Protein AF-0000000070208096 (afdb_homodimer)

InterPro domains:
  IPR010520 Esterase FrsA-like [PF06500] (90-366)
  IPR029058 Alpha/Beta hydrolase fold [G3DSA:3.40.50.1820] (9-400)
  IPR029058 Alpha/Beta hydrolase fold [SSF53474] (31-400)
  IPR050261 FrsA esterase [PTHR22946] (23-384)

Radius of gyration: 30.82 Å; Cα contacts (8 Å, |Δi|>4): 1874; chains: 2; bounding box: 55×103×67 Å

Structure (mmCIF, N/CA/C/O backbone):
data_AF-0000000070208096-model_v1
#
loop_
_entity.id
_entity.type
_entity.pdbx_description
1 polymer Alpha/beta-hydrolase
#
loop_
_atom_site.group_PDB
_atom_site.id
_atom_site.type_symbol
_atom_site.label_atom_id
_atom_site.label_alt_id
_atom_site.label_comp_id
_atom_site.label_asym_id
_atom_site.label_entity_id
_atom_site.label_seq_id
_atom_site.pdbx_PDB_ins_code
_atom_site.Cartn_x
_atom_site.Cartn_y
_atom_site.Cartn_z
_atom_site.occupancy
_atom_site.B_iso_or_equiv
_atom_site.auth_seq_id
_atom_site.auth_comp_id
_atom_site.auth_asym_id
_atom_site.auth_atom_id
_atom_site.pdbx_PDB_model_num
ATOM 1 N N . MET A 1 1 ? 18.281 -2.045 -2.57 1 74.81 1 MET A N 1
ATOM 2 C CA . MET A 1 1 ? 17.312 -2.748 -1.733 1 74.81 1 MET A CA 1
ATOM 3 C C . MET A 1 1 ? 16.609 -1.785 -0.78 1 74.81 1 MET A C 1
ATOM 5 O O . MET A 1 1 ? 17.031 -0.631 -0.645 1 74.81 1 MET A O 1
ATOM 9 N N . ALA A 1 2 ? 15.461 -2.443 -0.319 1 70.62 2 ALA A N 1
ATOM 10 C CA . ALA A 1 2 ? 14.539 -1.533 0.357 1 70.62 2 ALA A CA 1
ATOM 11 C C . ALA A 1 2 ? 14.961 -1.298 1.804 1 70.62 2 ALA A C 1
ATOM 13 O O . ALA A 1 2 ? 14.562 -0.309 2.422 1 70.62 2 ALA A O 1
ATOM 14 N N . ALA A 1 3 ? 15.742 -2.26 2.307 1 79.56 3 ALA A N 1
ATOM 15 C CA . ALA A 1 3 ? 16.188 -2.025 3.676 1 79.56 3 ALA A CA 1
ATOM 16 C C . ALA A 1 3 ? 17.344 -1.021 3.713 1 79.56 3 ALA A C 1
ATOM 18 O O . ALA A 1 3 ? 18.047 -0.843 2.719 1 79.56 3 ALA A O 1
ATOM 19 N N . PRO A 1 4 ? 17.516 -0.339 4.781 1 80 4 PRO A N 1
ATOM 20 C CA . PRO A 1 4 ? 18.641 0.599 4.887 1 80 4 PRO A CA 1
ATOM 21 C C . PRO A 1 4 ? 19.984 -0.068 4.648 1 80 4 PRO A C 1
ATOM 23 O O . PRO A 1 4 ? 20.156 -1.246 4.965 1 80 4 PRO A O 1
ATOM 26 N N . GLY A 1 5 ? 20.969 0.724 4.031 1 79.06 5 GLY A N 1
ATOM 27 C CA . GLY A 1 5 ? 22.328 0.246 3.816 1 79.06 5 GLY A CA 1
ATOM 28 C C . GLY A 1 5 ? 22.469 -0.598 2.564 1 79.06 5 GLY A C 1
ATOM 29 O O . GLY A 1 5 ? 23.484 -1.262 2.369 1 79.06 5 GLY A O 1
ATOM 30 N N . GLY A 1 6 ? 21.391 -0.675 1.8 1 83.19 6 GLY A N 1
ATOM 31 C CA . GLY A 1 6 ? 21.453 -1.419 0.552 1 83.19 6 GLY A CA 1
ATOM 32 C C . GLY A 1 6 ? 21.344 -2.92 0.746 1 83.19 6 GLY A C 1
ATOM 33 O O . GLY A 1 6 ? 21.922 -3.693 -0.025 1 83.19 6 GLY A O 1
ATOM 34 N N . ASN A 1 7 ? 20.734 -3.377 1.805 1 90.19 7 ASN A N 1
ATOM 35 C CA . ASN A 1 7 ? 20.547 -4.789 2.109 1 90.19 7 ASN A CA 1
ATOM 36 C C . ASN A 1 7 ? 19.125 -5.242 1.81 1 90.19 7 ASN A C 1
ATOM 38 O O . ASN A 1 7 ? 18.203 -4.426 1.81 1 90.19 7 ASN A O 1
ATOM 42 N N . PHE A 1 8 ? 19.062 -6.57 1.481 1 94.12 8 PHE A N 1
ATOM 43 C CA . PHE A 1 8 ? 17.719 -7.168 1.456 1 94.12 8 PHE A CA 1
ATOM 44 C C . PHE A 1 8 ? 17.109 -7.184 2.852 1 94.12 8 PHE A C 1
ATOM 46 O O . PHE A 1 8 ? 17.828 -7.207 3.852 1 94.12 8 PHE A O 1
ATOM 53 N N . PHE A 1 9 ? 15.836 -7.16 2.914 1 93.25 9 PHE A N 1
ATOM 54 C CA . PHE A 1 9 ? 15.133 -7.215 4.191 1 93.25 9 PHE A CA 1
ATOM 55 C C . PHE A 1 9 ? 15.516 -8.461 4.973 1 93.25 9 PHE A C 1
ATOM 57 O O . PHE A 1 9 ? 15.625 -8.43 6.199 1 93.25 9 PHE A O 1
ATOM 64 N N . ILE A 1 10 ? 15.773 -9.57 4.246 1 94.56 10 ILE A N 1
ATOM 65 C CA . ILE A 1 10 ? 16.141 -10.805 4.93 1 94.56 10 ILE A CA 1
ATOM 66 C C . ILE A 1 10 ? 17.594 -11.141 4.637 1 94.56 10 ILE A C 1
ATOM 68 O O . ILE A 1 10 ? 17.953 -12.305 4.441 1 94.56 10 ILE A O 1
ATOM 72 N N . GLN A 1 11 ? 18.422 -10.188 4.578 1 93.94 11 GLN A N 1
ATOM 73 C CA . GLN A 1 11 ? 19.828 -10.312 4.203 1 93.94 11 GLN A CA 1
ATOM 74 C C . GLN A 1 11 ? 20.531 -11.391 5.027 1 93.94 11 GLN A C 1
ATOM 76 O O . GLN A 1 11 ? 21.281 -12.211 4.488 1 93.94 11 GLN A O 1
ATOM 81 N N . GLU A 1 12 ? 20.25 -11.484 6.273 1 91.56 12 GLU A N 1
ATOM 82 C CA . GLU A 1 12 ? 20.969 -12.375 7.18 1 91.56 12 GLU A CA 1
ATOM 83 C C . GLU A 1 12 ? 20.562 -13.828 6.945 1 91.56 12 GLU A C 1
ATOM 85 O O . GLU A 1 12 ? 21.297 -14.75 7.336 1 91.56 12 GLU A O 1
ATOM 90 N N . LYS A 1 13 ? 19.484 -14.023 6.328 1 94.06 13 LYS A N 1
ATOM 91 C CA . LYS A 1 13 ? 18.984 -15.375 6.121 1 94.06 13 LYS A CA 1
ATOM 92 C C . LYS A 1 13 ? 19.531 -15.969 4.828 1 94.06 13 LYS A C 1
ATOM 94 O O . LYS A 1 13 ? 19.438 -17.188 4.605 1 94.06 13 LYS A O 1
ATOM 99 N N . LEU A 1 14 ? 20.125 -15.148 4.008 1 94.94 14 LEU A N 1
ATOM 100 C CA . LEU A 1 14 ? 20.516 -15.57 2.67 1 94.94 14 LEU A CA 1
ATOM 101 C C . LEU A 1 14 ? 21.625 -16.625 2.732 1 94.94 14 LEU A C 1
ATOM 103 O O . LEU A 1 14 ? 21.75 -17.438 1.814 1 94.94 14 LEU A O 1
ATOM 107 N N . LYS A 1 15 ? 22.281 -16.797 3.844 1 93.75 15 LYS A N 1
ATOM 108 C CA . LYS A 1 15 ? 23.469 -17.641 3.871 1 93.75 15 LYS A CA 1
ATOM 109 C C . LYS A 1 15 ? 23.188 -18.969 4.582 1 93.75 15 LYS A C 1
ATOM 111 O O . LYS A 1 15 ? 24.062 -19.828 4.688 1 93.75 15 LYS A O 1
ATOM 116 N N . THR A 1 16 ? 22.016 -19.156 5.031 1 94.94 16 THR A N 1
ATOM 117 C CA . THR A 1 16 ? 21.703 -20.375 5.777 1 94.94 16 THR A CA 1
ATOM 118 C C . THR A 1 16 ? 20.922 -21.359 4.902 1 94.94 16 THR A C 1
ATOM 120 O O . THR A 1 16 ? 19.734 -21.156 4.637 1 94.94 16 THR A O 1
ATOM 123 N N . PRO A 1 17 ? 21.547 -22.453 4.602 1 96.06 17 PRO A N 1
ATOM 124 C CA . PRO A 1 17 ? 20.844 -23.422 3.76 1 96.06 17 PRO A CA 1
ATOM 125 C C . PRO A 1 17 ? 19.703 -24.125 4.496 1 96.06 17 PRO A C 1
ATOM 127 O O . PRO A 1 17 ? 19.828 -24.438 5.68 1 96.06 17 PRO A O 1
ATOM 130 N N . ALA A 1 18 ? 18.641 -24.359 3.795 1 97.56 18 ALA A N 1
ATOM 131 C CA . ALA A 1 18 ? 17.531 -25.125 4.363 1 97.56 18 ALA A CA 1
ATOM 132 C C . ALA A 1 18 ? 17.844 -26.625 4.391 1 97.56 18 ALA A C 1
ATOM 134 O O . ALA A 1 18 ? 18.516 -27.141 3.498 1 97.56 18 ALA A O 1
ATOM 135 N N . LYS A 1 19 ? 17.266 -27.281 5.32 1 97 19 LYS A N 1
ATOM 136 C CA . LYS A 1 19 ? 17.562 -28.688 5.582 1 97 19 LYS A CA 1
ATOM 137 C C . LYS A 1 19 ? 17.094 -29.562 4.426 1 97 19 LYS A C 1
ATOM 139 O O . LYS A 1 19 ? 17.719 -30.578 4.121 1 97 19 LYS A O 1
ATOM 144 N N . HIS A 1 20 ? 16.062 -29.188 3.758 1 97.88 20 HIS A N 1
ATOM 145 C CA . HIS A 1 20 ? 15.469 -30.031 2.738 1 97.88 20 HIS A CA 1
ATOM 146 C C . HIS A 1 20 ? 16.375 -30.156 1.518 1 97.88 20 HIS A C 1
ATOM 148 O O . HIS A 1 20 ? 16.141 -30.984 0.637 1 97.88 20 HIS A O 1
ATOM 154 N N . HIS A 1 21 ? 17.484 -29.422 1.514 1 97.56 21 HIS A N 1
ATOM 155 C CA . HIS A 1 21 ? 18.391 -29.516 0.384 1 97.56 21 HIS A CA 1
ATOM 156 C C . HIS A 1 21 ? 19.422 -30.609 0.598 1 97.56 21 HIS A C 1
ATOM 158 O O . HIS A 1 21 ? 20.188 -30.938 -0.314 1 97.56 21 HIS A O 1
ATOM 164 N N . GLU A 1 22 ? 19.438 -31.25 1.722 1 97.44 22 GLU A N 1
ATOM 165 C CA . GLU A 1 22 ? 20.406 -32.281 2.047 1 97.44 22 GLU A CA 1
ATOM 166 C C . GLU A 1 22 ? 20.156 -33.562 1.262 1 97.44 22 GLU A C 1
ATOM 168 O O . GLU A 1 22 ? 21.094 -34.25 0.851 1 97.44 22 GLU A O 1
ATOM 173 N N . SER A 1 23 ? 18.891 -33.938 1.126 1 97.69 23 SER A N 1
ATOM 174 C CA . SER A 1 23 ? 18.469 -35.125 0.404 1 97.69 23 SER A CA 1
ATOM 175 C C . SER A 1 23 ? 16.969 -35.125 0.113 1 97.69 23 SER A C 1
ATOM 177 O O . SER A 1 23 ? 16.234 -34.312 0.693 1 97.69 23 SER A O 1
ATOM 179 N N . TYR A 1 24 ? 16.609 -36.031 -0.771 1 98.19 24 TYR A N 1
ATOM 180 C CA . TYR A 1 24 ? 15.172 -36.188 -0.999 1 98.19 24 TYR A CA 1
ATOM 181 C C . TYR A 1 24 ? 14.461 -36.594 0.279 1 98.19 24 TYR A C 1
ATOM 183 O O . TYR A 1 24 ? 13.344 -36.156 0.546 1 98.19 24 TYR A O 1
ATOM 191 N N . GLU A 1 25 ? 15.109 -37.5 1.004 1 98.12 25 GLU A N 1
ATOM 192 C CA . GLU A 1 25 ? 14.523 -37.938 2.275 1 98.12 25 GLU A CA 1
ATOM 193 C C . GLU A 1 25 ? 14.242 -36.719 3.176 1 98.12 25 GLU A C 1
ATOM 195 O O . GLU A 1 25 ? 13.164 -36.625 3.762 1 98.12 25 GLU A O 1
ATOM 200 N N . GLN A 1 26 ? 15.156 -35.844 3.295 1 98.19 26 GLN A N 1
ATOM 201 C CA . GLN A 1 26 ? 14.977 -34.656 4.102 1 98.19 26 GLN A CA 1
ATOM 202 C C . GLN A 1 26 ? 13.922 -33.719 3.488 1 98.19 26 GLN A C 1
ATOM 204 O O . GLN A 1 26 ? 13.148 -33.094 4.211 1 98.19 26 GLN A O 1
ATOM 209 N N . LEU A 1 27 ? 13.898 -33.625 2.143 1 98.31 27 LEU A N 1
ATOM 210 C CA . LEU A 1 27 ? 12.867 -32.844 1.472 1 98.31 27 LEU A CA 1
ATOM 211 C C . LEU A 1 27 ? 11.477 -33.344 1.857 1 98.31 27 LEU A C 1
ATOM 213 O O . LEU A 1 27 ? 10.617 -32.562 2.266 1 98.31 27 LEU A O 1
ATOM 217 N N . TRP A 1 28 ? 11.273 -34.656 1.758 1 98.31 28 TRP A N 1
ATOM 218 C CA . TRP A 1 28 ? 9.977 -35.219 2.1 1 98.31 28 TRP A CA 1
ATOM 219 C C . TRP A 1 28 ? 9.633 -34.969 3.566 1 98.31 28 TRP A C 1
ATOM 221 O O . TRP A 1 28 ? 8.562 -34.469 3.885 1 98.31 28 TRP A O 1
ATOM 231 N N . GLU A 1 29 ? 10.57 -35.188 4.477 1 98 29 GLU A N 1
ATOM 232 C CA . GLU A 1 29 ? 10.312 -35.219 5.914 1 98 29 GLU A CA 1
ATOM 233 C C . GLU A 1 29 ? 10.125 -33.781 6.449 1 98 29 GLU A C 1
ATOM 235 O O . GLU A 1 29 ? 9.305 -33.562 7.348 1 98 29 GLU A O 1
ATOM 240 N N . THR A 1 30 ? 10.797 -32.875 5.887 1 97.88 30 THR A N 1
ATOM 241 C CA . THR A 1 30 ? 10.836 -31.562 6.539 1 97.88 30 THR A CA 1
ATOM 242 C C . THR A 1 30 ? 9.969 -30.562 5.785 1 97.88 30 THR A C 1
ATOM 244 O O . THR A 1 30 ? 9.617 -29.516 6.324 1 97.88 30 THR A O 1
ATOM 247 N N . LYS A 1 31 ? 9.523 -30.875 4.582 1 97.81 31 LYS A N 1
ATOM 248 C CA . LYS A 1 31 ? 8.836 -29.844 3.797 1 97.81 31 LYS A CA 1
ATOM 249 C C . LYS A 1 31 ? 7.582 -30.406 3.139 1 97.81 31 LYS A C 1
ATOM 251 O O . LYS A 1 31 ? 6.547 -29.734 3.098 1 97.81 31 LYS A O 1
ATOM 256 N N . TRP A 1 32 ? 7.637 -31.656 2.592 1 98.19 32 TRP A N 1
ATOM 257 C CA . TRP A 1 32 ? 6.598 -32.094 1.669 1 98.19 32 TRP A CA 1
ATOM 258 C C . TRP A 1 32 ? 5.602 -33.031 2.369 1 98.19 32 TRP A C 1
ATOM 260 O O . TRP A 1 32 ? 4.434 -33.094 1.987 1 98.19 32 TRP A O 1
ATOM 270 N N . LYS A 1 33 ? 5.969 -33.688 3.43 1 98 33 LYS A N 1
ATOM 271 C CA . LYS A 1 33 ? 5.109 -34.688 4.066 1 98 33 LYS A CA 1
ATOM 272 C C . LYS A 1 33 ? 3.836 -34.062 4.609 1 98 33 LYS A C 1
ATOM 274 O O . LYS A 1 33 ? 2.73 -34.531 4.348 1 98 33 LYS A O 1
ATOM 279 N N . LYS A 1 34 ? 3.955 -33.031 5.344 1 97.25 34 LYS A N 1
ATOM 280 C CA . LYS A 1 34 ? 2.801 -32.406 5.977 1 97.25 34 LYS A CA 1
ATOM 281 C C . LYS A 1 34 ? 1.829 -31.859 4.93 1 97.25 34 LYS A C 1
ATOM 283 O O . LYS A 1 34 ? 0.627 -32.125 5 1 97.25 34 LYS A O 1
ATOM 288 N N . PRO A 1 35 ? 2.326 -31.094 3.926 1 97.31 35 PRO A N 1
ATOM 289 C CA . PRO A 1 35 ? 1.4 -30.656 2.877 1 97.31 35 PRO A CA 1
ATOM 290 C C . PRO A 1 35 ? 0.734 -31.812 2.154 1 97.31 35 PRO A C 1
ATOM 292 O O . PRO A 1 35 ? -0.435 -31.734 1.771 1 97.31 35 PRO A O 1
ATOM 295 N N . ALA A 1 36 ? 1.427 -32.875 1.927 1 98.06 36 ALA A N 1
ATOM 296 C CA . ALA A 1 36 ? 0.844 -34.031 1.286 1 98.06 36 ALA A CA 1
ATOM 297 C C . ALA A 1 36 ? -0.267 -34.625 2.145 1 98.06 36 ALA A C 1
ATOM 299 O O . ALA A 1 36 ? -1.317 -35.031 1.629 1 98.06 36 ALA A O 1
ATOM 300 N N . GLU A 1 37 ? -0.007 -34.688 3.459 1 97.5 37 GLU A N 1
ATOM 301 C CA . GLU A 1 37 ? -1.009 -35.188 4.395 1 97.5 37 GLU A CA 1
ATOM 302 C C . GLU A 1 37 ? -2.232 -34.281 4.434 1 97.5 37 GLU A C 1
ATOM 304 O O . GLU A 1 37 ? -3.359 -34.75 4.59 1 97.5 37 GLU A O 1
ATOM 309 N N . MET A 1 38 ? -2.051 -33.031 4.203 1 96.25 38 MET A N 1
ATOM 310 C CA . MET A 1 38 ? -3.119 -32.031 4.293 1 96.25 38 MET A CA 1
ATOM 311 C C . MET A 1 38 ? -3.857 -31.906 2.965 1 96.25 38 MET A C 1
ATOM 313 O O . MET A 1 38 ? -4.945 -31.328 2.908 1 96.25 38 MET A O 1
ATOM 317 N N . GLY A 1 39 ? -3.248 -32.406 1.905 1 96.25 39 GLY A N 1
ATOM 318 C CA . GLY A 1 39 ? -3.846 -32.25 0.586 1 96.25 39 GLY A CA 1
ATOM 319 C C . GLY A 1 39 ? -3.795 -30.844 0.061 1 96.25 39 GLY A C 1
ATOM 320 O O . GLY A 1 39 ? -4.758 -30.359 -0.545 1 96.25 39 GLY A O 1
ATOM 321 N N . VAL A 1 40 ? -2.744 -30.125 0.379 1 95.69 40 VAL A N 1
ATOM 322 C CA . VAL A 1 40 ? -2.584 -28.734 -0.071 1 95.69 40 VAL A CA 1
ATOM 323 C C . VAL A 1 40 ? -1.344 -28.625 -0.955 1 95.69 40 VAL A C 1
ATOM 325 O O . VAL A 1 40 ? -0.681 -29.625 -1.238 1 95.69 40 VAL A O 1
ATOM 328 N N . TYR A 1 41 ? -1.037 -27.484 -1.508 1 93.81 41 TYR A N 1
ATOM 329 C CA . TYR A 1 41 ? 0.04 -27.266 -2.465 1 93.81 41 TYR A CA 1
ATOM 330 C C . TYR A 1 41 ? 1.371 -27.766 -1.916 1 93.81 41 TYR A C 1
ATOM 332 O O . TYR A 1 41 ? 1.716 -27.484 -0.764 1 93.81 41 TYR A O 1
ATOM 340 N N . PRO A 1 42 ? 2.055 -28.453 -2.723 1 96 42 PRO A N 1
ATOM 341 C CA . PRO A 1 42 ? 1.829 -28.781 -4.133 1 96 42 PRO A CA 1
ATOM 342 C C . PRO A 1 42 ? 1.165 -30.141 -4.328 1 96 42 PRO A C 1
ATOM 344 O O . PRO A 1 42 ? 1.229 -30.719 -5.422 1 96 42 PRO A O 1
ATOM 347 N N . PHE A 1 43 ? 0.472 -30.641 -3.311 1 97 43 PHE A N 1
ATOM 348 C CA . PHE A 1 43 ? -0.057 -32 -3.346 1 97 43 PHE A CA 1
ATOM 349 C C . PHE A 1 43 ? -1.577 -31.984 -3.453 1 97 43 PHE A C 1
ATOM 351 O O . PHE A 1 43 ? -2.242 -32.938 -3.064 1 97 43 PHE A O 1
ATOM 358 N N . MET A 1 44 ? -2.127 -30.922 -3.922 1 92.5 44 MET A N 1
ATOM 359 C CA . MET A 1 44 ? -3.572 -30.891 -4.125 1 92.5 44 MET A CA 1
ATOM 360 C C . MET A 1 44 ? -4.023 -32.062 -4.992 1 92.5 44 MET A C 1
ATOM 362 O O . MET A 1 44 ? -3.293 -32.5 -5.891 1 92.5 44 MET A O 1
ATOM 366 N N . PHE A 1 45 ? -5.281 -32.594 -4.691 1 95.56 45 PHE A N 1
ATOM 367 C CA . PHE A 1 45 ? -5.941 -33.688 -5.387 1 95.56 45 PHE A CA 1
ATOM 368 C C . PHE A 1 45 ? -5.262 -35 -5.07 1 95.56 45 PHE A C 1
ATOM 370 O O . PHE A 1 45 ? -5.668 -36.062 -5.578 1 95.56 45 PHE A O 1
ATOM 377 N N . GLY A 1 46 ? -4.168 -34.969 -4.32 1 95.62 46 GLY 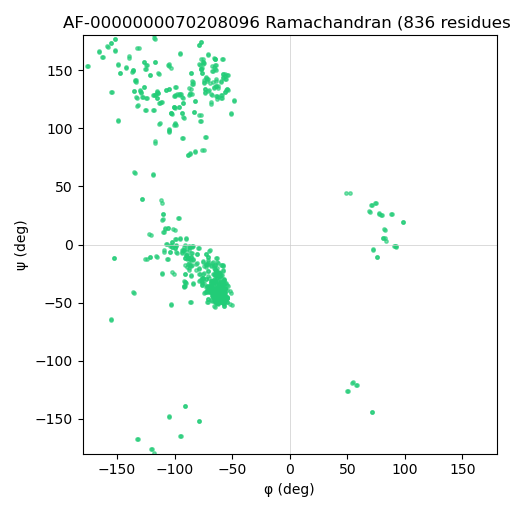A N 1
ATOM 378 C CA . GLY A 1 46 ? -3.516 -36.188 -3.869 1 95.62 46 GLY A CA 1
ATOM 379 C C . GLY A 1 46 ? -3.484 -36.344 -2.357 1 95.62 46 GLY A C 1
ATOM 380 O O . GLY A 1 46 ? -4.094 -35.531 -1.645 1 95.62 46 GLY A O 1
ATOM 381 N N . THR A 1 47 ? -2.918 -37.406 -1.921 1 96.44 47 THR A N 1
ATOM 382 C CA . THR A 1 47 ? -2.709 -37.688 -0.505 1 96.44 47 THR A CA 1
ATOM 383 C C . THR A 1 47 ? -1.336 -38.312 -0.275 1 96.44 47 THR A C 1
ATOM 385 O O . THR A 1 47 ? -0.713 -38.812 -1.211 1 96.44 47 THR A O 1
ATOM 388 N N . ALA A 1 48 ? -0.883 -38.281 0.954 1 97.19 48 ALA A N 1
ATOM 389 C CA . ALA A 1 48 ? 0.458 -38.75 1.285 1 97.19 48 ALA A CA 1
ATOM 390 C C . ALA A 1 48 ? 0.643 -40.219 0.873 1 97.19 48 ALA A C 1
ATOM 392 O O . ALA A 1 48 ? 1.726 -40.594 0.436 1 97.19 48 ALA A O 1
ATOM 393 N N . SER A 1 49 ? -0.375 -41 1.009 1 97.38 49 SER A N 1
ATOM 394 C CA . SER A 1 49 ? -0.279 -42.406 0.707 1 97.38 49 SER A CA 1
ATOM 395 C C . SER A 1 49 ? 0.034 -42.656 -0.768 1 97.38 49 SER A C 1
ATOM 397 O O . SER A 1 49 ? 0.653 -43.656 -1.126 1 97.38 49 SER A O 1
ATOM 399 N N . ASP A 1 50 ? -0.392 -41.75 -1.654 1 98.38 50 ASP A N 1
ATOM 400 C CA . ASP A 1 50 ? -0.111 -41.844 -3.082 1 98.38 50 ASP A CA 1
ATOM 401 C C . ASP A 1 50 ? 1.389 -41.75 -3.357 1 98.38 50 ASP A C 1
ATOM 403 O O . ASP A 1 50 ? 1.86 -42.156 -4.418 1 98.38 50 ASP A O 1
ATOM 407 N N . PHE A 1 51 ? 2.148 -41.219 -2.432 1 98.56 51 PHE A N 1
ATOM 408 C CA . PHE A 1 51 ? 3.555 -40.938 -2.684 1 98.56 51 PHE A CA 1
ATOM 409 C C . PHE A 1 51 ? 4.453 -41.906 -1.906 1 98.56 51 PHE A C 1
ATOM 411 O O . PHE A 1 51 ? 5.672 -41.906 -2.092 1 98.56 51 PHE A O 1
ATOM 418 N N . GLU A 1 52 ? 3.916 -42.75 -1.046 1 97.75 52 GLU A N 1
ATOM 419 C CA . GLU A 1 52 ? 4.68 -43.625 -0.16 1 97.75 52 GLU A CA 1
ATOM 420 C C . GLU A 1 52 ? 5.633 -44.5 -0.952 1 97.75 52 GLU A C 1
ATOM 422 O O . GLU A 1 52 ? 6.812 -44.625 -0.611 1 97.75 52 GLU A O 1
ATOM 427 N N . PRO A 1 53 ? 5.117 -45.156 -2.018 1 98.19 53 PRO A N 1
ATOM 428 C CA . PRO A 1 53 ? 6.051 -46.031 -2.766 1 98.19 53 PRO A CA 1
ATOM 429 C C . PRO A 1 53 ? 7.18 -45.219 -3.416 1 98.19 53 PRO A C 1
ATOM 431 O O . PRO A 1 53 ? 8.289 -45.719 -3.568 1 98.19 53 PRO A O 1
ATOM 434 N N . ILE A 1 54 ? 6.895 -44.062 -3.818 1 98.69 54 ILE A N 1
ATOM 435 C CA . ILE A 1 54 ? 7.871 -43.188 -4.457 1 98.69 54 ILE A CA 1
ATOM 436 C C . ILE A 1 54 ? 8.93 -42.75 -3.441 1 98.69 54 ILE A C 1
ATOM 438 O O . ILE A 1 54 ? 10.133 -42.844 -3.719 1 98.69 54 ILE A O 1
ATOM 442 N N . VAL A 1 55 ? 8.445 -42.312 -2.277 1 98.44 55 VAL A N 1
ATOM 443 C CA . VAL A 1 55 ? 9.344 -41.875 -1.214 1 98.44 55 VAL A CA 1
ATOM 444 C C . VAL A 1 55 ? 10.266 -43.031 -0.815 1 98.44 55 VAL A C 1
ATOM 446 O O . VAL A 1 55 ? 11.469 -42.812 -0.625 1 98.44 55 VAL A O 1
ATOM 449 N N . THR A 1 56 ? 9.734 -44.219 -0.706 1 98.25 56 THR A N 1
ATOM 450 C CA . THR A 1 56 ? 10.516 -45.406 -0.37 1 98.25 56 THR A CA 1
ATOM 451 C C . THR A 1 56 ? 11.609 -45.625 -1.402 1 98.25 56 THR A C 1
ATOM 453 O O . THR A 1 56 ? 12.766 -45.875 -1.045 1 98.25 56 THR A O 1
ATOM 456 N N . GLU A 1 57 ? 11.227 -45.562 -2.635 1 98.38 57 GLU A N 1
ATOM 457 C CA . GLU A 1 57 ? 12.195 -45.781 -3.707 1 98.38 57 GLU A CA 1
ATOM 458 C C . GLU A 1 57 ? 13.25 -44.688 -3.723 1 98.38 57 GLU A C 1
ATOM 460 O O . GLU A 1 57 ? 14.445 -44.969 -3.879 1 98.38 57 GLU A O 1
ATOM 465 N N . MET A 1 58 ? 12.891 -43.406 -3.57 1 98.44 58 MET A N 1
ATOM 466 C CA . MET A 1 58 ? 13.812 -42.281 -3.555 1 98.44 58 MET A CA 1
ATOM 467 C C . MET A 1 58 ? 14.82 -42.438 -2.418 1 98.44 58 MET A C 1
ATOM 469 O O . MET A 1 58 ? 16.016 -42.156 -2.6 1 98.44 58 MET A O 1
ATOM 473 N N . LYS A 1 59 ? 14.281 -42.812 -1.284 1 97.44 59 LYS A N 1
ATOM 474 C CA . LYS A 1 59 ? 15.148 -43 -0.122 1 97.44 59 LYS A CA 1
ATOM 475 C C . LYS A 1 59 ? 16.141 -44.156 -0.359 1 97.44 59 LYS A C 1
ATOM 477 O O . LYS A 1 59 ? 17.328 -44.031 -0.031 1 97.44 59 LYS A O 1
ATOM 482 N N . SER A 1 60 ? 15.656 -45.219 -0.897 1 97.88 60 SER A N 1
ATOM 483 C CA . SER A 1 60 ? 16.516 -46.375 -1.126 1 97.88 60 SER A CA 1
ATOM 484 C C . SER A 1 60 ? 17.656 -46.031 -2.072 1 97.88 60 SER A C 1
ATOM 486 O O . SER A 1 60 ? 18.75 -46.594 -1.951 1 97.88 60 SER A O 1
ATOM 488 N N . ARG A 1 61 ? 17.438 -45.125 -2.914 1 97.19 61 ARG A N 1
ATOM 489 C CA . ARG A 1 61 ? 18.438 -44.719 -3.9 1 97.19 61 ARG A CA 1
ATOM 490 C C . ARG A 1 61 ? 19.297 -43.594 -3.393 1 97.19 61 ARG A C 1
ATOM 492 O O . ARG A 1 61 ? 20.188 -43.094 -4.098 1 97.19 61 ARG A O 1
ATOM 499 N N . ASP A 1 62 ? 19.047 -43.156 -2.23 1 96.94 62 ASP A N 1
ATOM 500 C CA . ASP A 1 62 ? 19.75 -42 -1.626 1 96.94 62 ASP A CA 1
ATOM 501 C C . ASP A 1 62 ? 19.781 -40.812 -2.576 1 96.94 62 ASP A C 1
ATOM 503 O O . ASP A 1 62 ? 20.859 -40.25 -2.826 1 96.94 62 ASP A O 1
ATOM 507 N N . MET A 1 63 ? 18.672 -40.562 -3.166 1 97.12 63 MET A N 1
ATOM 508 C CA . MET A 1 63 ? 18.562 -39.469 -4.125 1 97.12 63 MET A CA 1
ATOM 509 C C . MET A 1 63 ? 18.844 -38.125 -3.447 1 97.12 63 MET A C 1
ATOM 511 O O . MET A 1 63 ? 18.375 -37.875 -2.336 1 97.12 63 MET A O 1
ATOM 515 N N . LYS A 1 64 ? 19.641 -37.25 -4.062 1 96 64 LYS A N 1
ATOM 516 C CA . LYS A 1 64 ? 19.938 -35.938 -3.551 1 96 64 LYS A CA 1
ATOM 517 C C . LYS A 1 64 ? 20.406 -35 -4.672 1 96 64 LYS A C 1
ATOM 519 O O . LYS A 1 64 ? 20.609 -35.438 -5.805 1 96 64 LYS A O 1
ATOM 524 N N . GLU A 1 65 ? 20.531 -33.75 -4.457 1 95.25 65 GLU A N 1
ATOM 525 C CA . GLU A 1 65 ? 20.953 -32.75 -5.43 1 95.25 65 GLU A CA 1
ATOM 526 C C . GLU A 1 65 ? 22.422 -32.969 -5.828 1 95.25 65 GLU A C 1
ATOM 528 O O . GLU A 1 65 ? 23.234 -33.375 -5.008 1 95.25 65 GLU A O 1
ATOM 533 N N . PRO A 1 66 ? 22.75 -32.656 -6.926 1 95 66 PRO A N 1
ATOM 534 C CA . PRO A 1 66 ? 21.875 -32.281 -8.031 1 95 66 PRO A CA 1
ATOM 535 C C . PRO A 1 66 ? 21.109 -33.438 -8.625 1 95 66 PRO A C 1
ATOM 537 O O . PRO A 1 66 ? 21.688 -34.531 -8.844 1 95 66 PRO A O 1
ATOM 540 N N . TYR A 1 67 ? 19.969 -33.281 -8.961 1 95.62 67 TYR A N 1
ATOM 541 C CA . TYR A 1 67 ? 19.094 -34.344 -9.445 1 95.62 67 TYR A CA 1
ATOM 542 C C . TYR A 1 67 ? 19.297 -34.562 -10.945 1 95.62 67 TYR A C 1
ATOM 544 O O . TYR A 1 67 ? 19.453 -33.625 -11.703 1 95.62 67 TYR A O 1
ATOM 552 N N . ASN A 1 68 ? 19.328 -35.812 -11.281 1 97 68 ASN A N 1
ATOM 553 C CA . ASN A 1 68 ? 19.016 -36.188 -12.664 1 97 68 ASN A CA 1
ATOM 554 C C . ASN A 1 68 ? 17.516 -36.156 -12.922 1 97 68 ASN A C 1
ATOM 556 O O . ASN A 1 68 ? 16.781 -37.062 -12.484 1 97 68 ASN A O 1
ATOM 560 N N . TRP A 1 69 ? 17.062 -35.25 -13.711 1 97.75 69 TRP A N 1
ATOM 561 C CA . TRP A 1 69 ? 15.633 -34.938 -13.805 1 97.75 69 TRP A CA 1
ATOM 562 C C . TRP A 1 69 ? 14.883 -36.094 -14.492 1 97.75 69 TRP A C 1
ATOM 564 O O . TRP A 1 69 ? 13.719 -36.344 -14.18 1 97.75 69 TRP A O 1
ATOM 574 N N . ASP A 1 70 ? 15.469 -36.719 -15.43 1 98.31 70 ASP A N 1
ATOM 575 C CA . ASP A 1 70 ? 14.812 -37.875 -16.047 1 98.31 70 ASP A CA 1
ATOM 576 C C . ASP A 1 70 ? 14.648 -39 -15.039 1 98.31 70 ASP A C 1
ATOM 578 O O . ASP A 1 70 ? 13.578 -39.625 -14.953 1 98.31 70 ASP A O 1
ATOM 582 N N . GLU A 1 71 ? 15.719 -39.312 -14.344 1 97.81 71 GLU A N 1
ATOM 583 C CA . GLU A 1 71 ? 15.648 -40.344 -13.328 1 97.81 71 GLU A CA 1
ATOM 584 C C . GLU A 1 71 ? 14.641 -40 -12.242 1 97.81 71 GLU A C 1
ATOM 586 O O . GLU A 1 71 ? 13.836 -40.844 -11.836 1 97.81 71 GLU A O 1
ATOM 591 N N . TYR A 1 72 ? 14.758 -38.75 -11.773 1 98.06 72 TYR A N 1
ATOM 592 C CA . TYR A 1 72 ? 13.812 -38.25 -10.781 1 98.06 72 TYR A CA 1
ATOM 593 C C . TYR A 1 72 ? 12.375 -38.5 -11.234 1 98.06 72 TYR A C 1
ATOM 595 O O . TYR A 1 72 ? 11.578 -39.094 -10.5 1 98.06 72 TYR A O 1
ATOM 603 N N . ALA A 1 73 ? 12 -38.094 -12.445 1 98.69 73 ALA A N 1
ATOM 604 C CA . ALA A 1 73 ? 10.625 -38.125 -12.953 1 98.69 73 ALA A CA 1
ATOM 605 C C . ALA A 1 73 ? 10.156 -39.562 -13.133 1 98.69 73 ALA A C 1
ATOM 607 O O . ALA A 1 73 ? 9.016 -39.906 -12.797 1 98.69 73 ALA A O 1
ATOM 608 N N . LYS A 1 74 ? 11.016 -40.438 -13.57 1 98.31 74 LYS A N 1
ATOM 609 C CA . LYS A 1 74 ? 10.664 -41.812 -13.922 1 98.31 74 LYS A CA 1
ATOM 610 C C . LYS A 1 74 ? 10.188 -42.562 -12.695 1 98.31 74 LYS A C 1
ATOM 612 O O . LYS A 1 74 ? 9.32 -43.438 -12.805 1 98.31 74 LYS A O 1
ATOM 617 N N . ILE A 1 75 ? 10.703 -42.25 -11.594 1 98.62 75 ILE A N 1
ATOM 618 C CA . ILE A 1 75 ? 10.414 -42.969 -10.367 1 98.62 75 ILE A CA 1
ATOM 619 C C . ILE A 1 75 ? 8.938 -42.812 -10.008 1 98.62 75 ILE A C 1
ATOM 621 O O . ILE A 1 75 ? 8.352 -43.688 -9.344 1 98.62 75 ILE A O 1
ATOM 625 N N . TYR A 1 76 ? 8.297 -41.812 -10.477 1 98.81 76 TYR A N 1
ATOM 626 C CA . TYR A 1 76 ? 6.914 -41.5 -10.133 1 98.81 76 TYR A CA 1
ATOM 627 C C . TYR A 1 76 ? 5.941 -42.219 -11.055 1 98.81 76 TYR A C 1
ATOM 629 O O . TYR A 1 76 ? 4.77 -42.406 -10.711 1 98.81 76 TYR A O 1
ATOM 637 N N . PHE A 1 77 ? 6.344 -42.656 -12.219 1 98.81 77 PHE A N 1
ATOM 638 C CA . PHE A 1 77 ? 5.469 -43.094 -13.305 1 98.81 77 PHE A CA 1
ATOM 639 C C . PHE A 1 77 ? 4.699 -44.344 -12.906 1 98.81 77 PHE A C 1
ATOM 641 O O . PHE A 1 77 ? 3.486 -44.406 -13.117 1 98.81 77 PHE A O 1
ATOM 648 N N . PRO A 1 78 ? 5.375 -45.344 -12.25 1 98.75 78 PRO A N 1
ATOM 649 C CA . PRO A 1 78 ? 4.617 -46.562 -11.914 1 98.75 78 PRO A CA 1
ATOM 650 C C . PRO A 1 78 ? 3.41 -46.25 -11.023 1 98.75 78 PRO A C 1
ATOM 652 O O . PRO A 1 78 ? 2.328 -46.812 -11.25 1 98.75 78 PRO A O 1
ATOM 655 N N . GLN A 1 79 ? 3.604 -45.438 -10.031 1 98.81 79 GLN A N 1
ATOM 656 C CA . GLN A 1 79 ? 2.504 -45.094 -9.133 1 98.81 79 GLN A CA 1
ATOM 657 C C . GLN A 1 79 ? 1.428 -44.281 -9.852 1 98.81 79 GLN A C 1
ATOM 659 O O . GLN A 1 79 ? 0.234 -44.5 -9.641 1 98.81 79 GLN A O 1
ATOM 664 N N . ALA A 1 80 ? 1.794 -43.281 -10.688 1 98.88 80 ALA A N 1
ATOM 665 C CA . ALA A 1 80 ? 0.83 -42.5 -11.453 1 98.88 80 ALA A CA 1
ATOM 666 C C . ALA A 1 80 ? -0.012 -43.406 -12.352 1 98.88 80 ALA A C 1
ATOM 668 O O . ALA A 1 80 ? -1.231 -43.219 -12.438 1 98.88 80 ALA A O 1
ATOM 669 N N . GLU A 1 81 ? 0.636 -44.344 -12.977 1 98.81 81 GLU A N 1
ATOM 670 C CA . GLU A 1 81 ? -0.034 -45.281 -13.883 1 98.81 81 GLU A CA 1
ATOM 671 C C . GLU A 1 81 ? -0.978 -46.219 -13.117 1 98.81 81 GLU A C 1
ATOM 673 O O . GLU A 1 81 ? -2.057 -46.531 -13.609 1 98.81 81 GLU A O 1
ATOM 678 N N . LYS A 1 82 ? -0.504 -46.656 -11.977 1 98.81 82 LYS A N 1
ATOM 679 C CA . LYS A 1 82 ? -1.361 -47.469 -11.141 1 98.81 82 LYS A CA 1
ATOM 680 C C . LYS A 1 82 ? -2.648 -46.75 -10.773 1 98.81 82 LYS A C 1
ATOM 682 O O . LYS A 1 82 ? -3.74 -47.312 -10.883 1 98.81 82 LYS A O 1
ATOM 687 N N . LEU A 1 83 ? -2.547 -45.5 -10.32 1 98.81 83 LEU A N 1
ATOM 688 C CA . LEU A 1 83 ? -3.713 -44.719 -9.953 1 98.81 83 LEU A CA 1
ATOM 689 C C . LEU A 1 83 ? -4.602 -44.469 -11.164 1 98.81 83 LEU A C 1
ATOM 691 O O . LEU A 1 83 ? -5.828 -44.5 -11.062 1 98.81 83 LEU A O 1
ATOM 695 N N . LYS A 1 84 ? -4.004 -44.188 -12.32 1 98.88 84 LYS A N 1
ATOM 696 C CA . LYS A 1 84 ? -4.766 -44 -13.555 1 98.88 84 LYS A CA 1
ATOM 697 C C . LYS A 1 84 ? -5.547 -45.281 -13.898 1 98.88 84 LYS A C 1
ATOM 699 O O . LYS A 1 84 ? -6.703 -45.188 -14.32 1 98.88 84 LYS A O 1
ATOM 704 N N . SER A 1 85 ? -4.93 -46.406 -13.711 1 98.88 85 SER A N 1
ATOM 705 C CA . SER A 1 85 ? -5.59 -47.688 -14.008 1 98.88 85 SER A CA 1
ATOM 706 C C . SER A 1 85 ? -6.82 -47.875 -13.133 1 98.88 85 SER A C 1
ATOM 708 O O . SER A 1 85 ? -7.848 -48.375 -13.602 1 98.88 85 SER A O 1
ATOM 710 N N . ILE A 1 86 ? -6.715 -47.562 -11.883 1 98.81 86 ILE A N 1
ATOM 711 C CA . ILE A 1 86 ? -7.859 -47.625 -10.984 1 98.81 86 ILE A CA 1
ATOM 712 C C . ILE A 1 86 ? -8.969 -46.719 -11.484 1 98.81 86 ILE A C 1
ATOM 714 O O . ILE A 1 86 ? -10.141 -47.094 -11.484 1 98.81 86 ILE A O 1
ATOM 718 N N . ALA A 1 87 ? -8.602 -45.5 -11.93 1 98.88 87 ALA A N 1
ATOM 719 C CA . ALA A 1 87 ? -9.57 -44.562 -12.453 1 98.88 87 ALA A CA 1
ATOM 720 C C . ALA A 1 87 ? -10.281 -45.125 -13.68 1 98.88 87 ALA A C 1
ATOM 722 O O . ALA A 1 87 ? -11.508 -45 -13.805 1 98.88 87 ALA A O 1
ATOM 723 N N . GLU A 1 88 ? -9.516 -45.719 -14.555 1 98.81 88 GLU A N 1
ATOM 724 C CA . GLU A 1 88 ? -10.07 -46.281 -15.781 1 98.81 88 GLU A CA 1
ATOM 725 C C . GLU A 1 88 ? -11.039 -47.406 -15.484 1 98.81 88 GLU A C 1
ATOM 727 O O . GLU A 1 88 ? -12.102 -47.531 -16.109 1 98.81 88 GLU A O 1
ATOM 732 N N . GLU A 1 89 ? -10.664 -48.219 -14.594 1 98.75 89 GLU A N 1
ATOM 733 C CA . GLU A 1 89 ? -11.547 -49.312 -14.188 1 98.75 89 GLU A CA 1
ATOM 734 C C . GLU A 1 89 ? -12.836 -48.781 -13.562 1 98.75 89 GLU A C 1
ATOM 736 O O . GLU A 1 89 ? -13.922 -49.281 -13.867 1 98.75 89 GLU A O 1
ATOM 741 N N . ALA A 1 90 ? -12.656 -47.812 -12.664 1 98.75 90 ALA A N 1
ATOM 742 C CA . ALA A 1 90 ? -13.828 -47.188 -12.055 1 98.75 90 ALA A CA 1
ATOM 743 C C . ALA A 1 90 ? -14.727 -46.562 -13.109 1 98.75 90 ALA A C 1
ATOM 745 O O . ALA A 1 90 ? -15.961 -46.656 -13.008 1 98.75 90 ALA A O 1
ATOM 746 N N . GLU A 1 91 ? -14.141 -45.938 -14.047 1 98.44 91 GLU A N 1
ATOM 747 C CA . GLU A 1 91 ? -14.898 -45.312 -15.133 1 98.44 91 GLU A CA 1
ATOM 748 C C . GLU A 1 91 ? -15.68 -46.375 -15.922 1 98.44 91 GLU A C 1
ATOM 750 O O . GLU A 1 91 ? -16.859 -46.188 -16.234 1 98.44 91 GLU A O 1
ATOM 755 N N . LYS A 1 92 ? -15.039 -47.469 -16.188 1 98.44 92 LYS A N 1
ATOM 756 C CA . LYS A 1 92 ? -15.68 -48.562 -16.891 1 98.44 92 LYS A CA 1
ATOM 757 C C . LYS A 1 92 ? -16.859 -49.125 -16.109 1 98.44 92 LYS A C 1
ATOM 759 O O . LYS A 1 92 ? -17.859 -49.562 -16.688 1 98.44 92 LYS A O 1
ATOM 764 N N . ASN A 1 93 ? -16.781 -49.094 -14.867 1 98.31 93 ASN A N 1
ATOM 765 C CA . ASN A 1 93 ? -17.812 -49.625 -13.984 1 98.31 93 ASN A CA 1
ATOM 766 C C . ASN A 1 93 ? -18.891 -48.594 -13.703 1 98.31 93 ASN A C 1
ATOM 768 O O . ASN A 1 93 ? -19.812 -48.844 -12.922 1 98.31 93 ASN A O 1
ATOM 772 N N . GLY A 1 94 ? -18.766 -47.406 -14.219 1 97.62 94 GLY A N 1
ATOM 773 C CA . GLY A 1 94 ? -19.75 -46.344 -14.031 1 97.62 94 GLY A CA 1
ATOM 774 C C . GLY A 1 94 ? -19.594 -45.594 -12.727 1 97.62 94 GLY A C 1
ATOM 775 O O . GLY A 1 94 ? -20.484 -44.844 -12.328 1 97.62 94 GLY A O 1
ATOM 776 N N . GLU A 1 95 ? -18.516 -45.781 -12.047 1 98.31 95 GLU A N 1
ATOM 777 C CA . GLU A 1 95 ? -18.234 -45.094 -10.789 1 98.31 95 GLU A CA 1
ATOM 778 C C . GLU A 1 95 ? -17.578 -43.75 -11.039 1 98.31 95 GLU A C 1
ATOM 780 O O . GLU A 1 95 ? -16.406 -43.531 -10.719 1 98.31 95 GLU A O 1
ATOM 785 N N . LYS A 1 96 ? -18.328 -42.812 -11.383 1 98.12 96 LYS A N 1
ATOM 786 C CA . LYS A 1 96 ? -17.844 -41.531 -11.906 1 98.12 96 LYS A CA 1
ATOM 787 C C . LYS A 1 96 ? -17.031 -40.781 -10.859 1 98.12 96 LYS A C 1
ATOM 789 O O . LYS A 1 96 ? -15.953 -40.25 -11.156 1 98.12 96 LYS A O 1
ATOM 794 N N . GLU A 1 97 ? -17.578 -40.688 -9.672 1 98.06 97 GLU A N 1
ATOM 795 C CA . GLU A 1 97 ? -16.906 -39.969 -8.609 1 98.06 97 GLU A CA 1
ATOM 796 C C . GLU A 1 97 ? -15.547 -40.594 -8.281 1 98.06 97 GLU A C 1
ATOM 798 O O . GLU A 1 97 ? -14.555 -39.875 -8.117 1 98.06 97 GLU A O 1
ATOM 803 N N . LYS A 1 98 ? -15.508 -41.875 -8.18 1 98.5 98 LYS A N 1
ATOM 804 C CA . LYS A 1 98 ? -14.266 -42.594 -7.918 1 98.5 98 LYS A CA 1
ATOM 805 C C . LYS A 1 98 ? -13.266 -42.406 -9.062 1 98.5 98 LYS A C 1
ATOM 807 O O . LYS A 1 98 ? -12.078 -42.219 -8.82 1 98.5 98 LYS A O 1
ATOM 812 N N . ALA A 1 99 ? -13.75 -42.531 -10.281 1 98.81 99 ALA A N 1
ATOM 813 C CA . ALA A 1 99 ? -12.898 -42.312 -11.453 1 98.81 99 ALA A CA 1
ATOM 814 C C . ALA A 1 99 ? -12.273 -40.906 -11.43 1 98.81 99 ALA A C 1
ATOM 816 O O . ALA A 1 99 ? -11.062 -40.75 -11.594 1 98.81 99 ALA A O 1
ATOM 817 N N . SER A 1 100 ? -13.133 -39.906 -11.203 1 98.62 100 SER A N 1
ATOM 818 C CA . SER A 1 100 ? -12.672 -38.531 -11.125 1 98.62 100 SER A CA 1
ATOM 819 C C . SER A 1 100 ? -11.555 -38.375 -10.094 1 98.62 100 SER A C 1
ATOM 821 O O . SER A 1 100 ? -10.5 -37.812 -10.398 1 98.62 100 SER A O 1
ATOM 823 N N . GLU A 1 101 ? -11.789 -38.906 -8.914 1 98.44 101 GLU A N 1
ATOM 824 C CA . GLU A 1 101 ? -10.82 -38.781 -7.824 1 98.44 101 GLU A CA 1
ATOM 825 C C . GLU A 1 101 ? -9.484 -39.406 -8.203 1 98.44 101 GLU A C 1
ATOM 827 O O . GLU A 1 101 ? -8.43 -38.812 -8.008 1 98.44 101 GLU A O 1
ATOM 832 N N . TYR A 1 102 ? -9.508 -40.594 -8.773 1 98.88 102 TYR A N 1
ATOM 833 C CA . TYR A 1 102 ? -8.266 -41.312 -9.031 1 98.88 102 TYR A CA 1
ATOM 834 C C . TYR A 1 102 ? -7.539 -40.719 -10.234 1 98.88 102 TYR A C 1
ATOM 836 O O . TYR A 1 102 ? -6.305 -40.719 -10.297 1 98.88 102 TYR A O 1
ATOM 844 N N . TYR A 1 103 ? -8.258 -40.156 -11.234 1 98.88 103 TYR A N 1
ATOM 845 C CA . TYR A 1 103 ? -7.594 -39.406 -12.281 1 98.88 103 TYR A CA 1
ATOM 846 C C . TYR A 1 103 ? -6.844 -38.219 -11.688 1 98.88 103 TYR A C 1
ATOM 848 O O . TYR A 1 103 ? -5.699 -37.938 -12.062 1 98.88 103 TYR A O 1
ATOM 856 N N . LEU A 1 104 ? -7.508 -37.531 -10.805 1 98.75 104 LEU A N 1
ATOM 857 C CA . LEU A 1 104 ? -6.902 -36.344 -10.203 1 98.75 104 LEU A CA 1
ATOM 858 C C . LEU A 1 104 ? -5.723 -36.75 -9.32 1 98.75 104 LEU A C 1
ATOM 860 O O . LEU A 1 104 ? -4.711 -36.031 -9.281 1 98.75 104 LEU A O 1
ATOM 864 N N . ARG A 1 105 ? -5.832 -37.812 -8.602 1 98.75 105 ARG A N 1
ATOM 865 C CA . ARG A 1 105 ? -4.715 -38.312 -7.789 1 98.75 105 ARG A CA 1
ATOM 866 C C . ARG A 1 105 ? -3.531 -38.688 -8.664 1 98.75 105 ARG A C 1
ATOM 868 O O . ARG A 1 105 ? -2.379 -38.438 -8.305 1 98.75 105 ARG A O 1
ATOM 875 N N . SER A 1 106 ? -3.828 -39.344 -9.797 1 98.88 106 SER A N 1
ATOM 876 C CA . SER A 1 106 ? -2.777 -39.625 -10.773 1 98.88 106 SER A CA 1
ATOM 877 C C . SER A 1 106 ? -2.107 -38.344 -11.242 1 98.88 106 SER A C 1
ATOM 879 O O . SER A 1 106 ? -0.879 -38.25 -11.312 1 98.88 106 SER A O 1
ATOM 881 N N . SER A 1 107 ? -2.891 -37.344 -11.562 1 98.75 107 SER A N 1
ATOM 882 C CA . SER A 1 107 ? -2.363 -36.062 -11.984 1 98.75 107 SER A CA 1
ATOM 883 C C . SER A 1 107 ? -1.452 -35.469 -10.914 1 98.75 107 SER A C 1
ATOM 885 O O . SER A 1 107 ? -0.425 -34.844 -11.234 1 98.75 107 SER A O 1
ATOM 887 N N . ALA A 1 108 ? -1.829 -35.562 -9.648 1 98.56 108 ALA A N 1
ATOM 888 C CA . ALA A 1 108 ? -1.017 -35.062 -8.555 1 98.56 108 ALA A CA 1
ATOM 889 C C . ALA A 1 108 ? 0.365 -35.688 -8.539 1 98.56 108 ALA A C 1
ATOM 891 O O . ALA A 1 108 ? 1.371 -35.031 -8.305 1 98.56 108 ALA A O 1
ATOM 892 N N . VAL A 1 109 ? 0.429 -36.969 -8.773 1 98.81 109 VAL A N 1
ATOM 893 C CA . VAL A 1 109 ? 1.703 -37.688 -8.805 1 98.81 109 VAL A CA 1
ATOM 894 C C . VAL A 1 109 ? 2.537 -37.219 -9.992 1 98.81 109 VAL A C 1
ATOM 896 O O . VAL A 1 109 ? 3.732 -36.938 -9.844 1 98.81 109 VAL A O 1
ATOM 899 N N . TYR A 1 110 ? 1.889 -37.094 -11.18 1 98.81 110 TYR A N 1
ATOM 900 C CA . TYR A 1 110 ? 2.6 -36.594 -12.344 1 98.81 110 TYR A CA 1
ATOM 901 C C . TYR A 1 110 ? 3.107 -35.156 -12.094 1 98.81 110 TYR A C 1
ATOM 903 O O . TYR A 1 110 ? 4.172 -34.781 -12.586 1 98.81 110 TYR A O 1
ATOM 911 N N . ARG A 1 111 ? 2.361 -34.406 -11.367 1 98.38 111 ARG A N 1
ATOM 912 C CA . ARG A 1 111 ? 2.762 -33.031 -11.031 1 98.38 111 ARG A CA 1
ATOM 913 C C . ARG A 1 111 ? 4.102 -33 -10.305 1 98.38 111 ARG A C 1
ATOM 915 O O . ARG A 1 111 ? 5.004 -32.25 -10.68 1 98.38 111 ARG A O 1
ATOM 922 N N . ILE A 1 112 ? 4.219 -33.844 -9.289 1 98.5 112 ILE A N 1
ATOM 923 C CA . ILE A 1 112 ? 5.457 -33.875 -8.516 1 98.5 112 ILE A CA 1
ATOM 924 C C . ILE A 1 112 ? 6.574 -34.5 -9.359 1 98.5 112 ILE A C 1
ATOM 926 O O . ILE A 1 112 ? 7.742 -34.094 -9.227 1 98.5 112 ILE A O 1
ATOM 930 N N . SER A 1 113 ? 6.211 -35.344 -10.281 1 98.56 113 SER A N 1
ATOM 931 C CA . SER A 1 113 ? 7.152 -35.938 -11.227 1 98.56 113 SER A CA 1
ATOM 932 C C . SER A 1 113 ? 7.801 -34.875 -12.094 1 98.56 113 SER A C 1
ATOM 934 O O . SER A 1 113 ? 9 -34.938 -12.375 1 98.56 113 SER A O 1
ATOM 936 N N . ARG A 1 114 ? 7.098 -33.906 -12.531 1 98 114 ARG A N 1
ATOM 937 C CA . ARG A 1 114 ? 7.633 -32.875 -13.422 1 98 114 ARG A CA 1
ATOM 938 C C . ARG A 1 114 ? 8.156 -31.688 -12.625 1 98 114 ARG A C 1
ATOM 940 O O . ARG A 1 114 ? 8.633 -30.703 -13.203 1 98 114 ARG A O 1
ATOM 947 N N . PHE A 1 115 ? 8 -31.656 -11.297 1 95.62 115 PHE A N 1
ATOM 948 C CA . PHE A 1 115 ? 8.438 -30.578 -10.43 1 95.62 115 PHE A CA 1
ATOM 949 C C . PHE A 1 115 ? 9.938 -30.359 -10.523 1 95.62 115 PHE A C 1
ATOM 951 O O . PHE A 1 115 ? 10.695 -31.328 -10.672 1 95.62 115 PHE A O 1
ATOM 958 N N . PRO A 1 116 ? 10.508 -29.156 -10.531 1 95.69 116 PRO A N 1
ATOM 959 C CA . PRO A 1 116 ? 9.828 -27.859 -10.391 1 95.69 116 PRO A CA 1
ATOM 960 C C . PRO A 1 116 ? 9.305 -27.312 -11.719 1 95.69 116 PRO A C 1
ATOM 962 O O . PRO A 1 116 ? 8.398 -26.484 -11.734 1 95.69 116 PRO A O 1
ATOM 965 N N . ALA A 1 117 ? 9.922 -27.688 -12.789 1 96.81 117 ALA A N 1
ATOM 966 C CA . ALA A 1 117 ? 9.531 -27.406 -14.164 1 96.81 117 ALA A CA 1
ATOM 967 C C . ALA A 1 117 ? 9.961 -28.531 -15.102 1 96.81 117 ALA A C 1
ATOM 969 O O . ALA A 1 117 ? 10.867 -29.297 -14.773 1 96.81 117 ALA A O 1
ATOM 970 N N . PRO A 1 118 ? 9.281 -28.688 -16.188 1 97.69 118 PRO A N 1
ATOM 971 C CA . PRO A 1 118 ? 9.656 -29.75 -17.125 1 97.69 118 PRO A CA 1
ATOM 972 C C . PRO A 1 118 ? 10.914 -29.406 -17.922 1 97.69 118 PRO A C 1
ATOM 974 O O . PRO A 1 118 ? 10.82 -29.062 -19.094 1 97.69 118 PRO A O 1
ATOM 977 N N . ARG A 1 119 ? 12.047 -29.609 -17.344 1 96.5 119 ARG A N 1
ATOM 978 C CA . ARG A 1 119 ? 13.32 -29.203 -17.922 1 96.5 119 ARG A CA 1
ATOM 979 C C . ARG A 1 119 ? 14.008 -30.375 -18.609 1 96.5 119 ARG A C 1
ATOM 981 O O . ARG A 1 119 ? 15.133 -30.25 -19.094 1 96.5 119 ARG A O 1
ATOM 988 N N . SER A 1 120 ? 13.375 -31.609 -18.578 1 97.75 120 SER A N 1
ATOM 989 C CA . SER A 1 120 ? 13.883 -32.812 -19.234 1 97.75 120 SER A CA 1
ATOM 990 C C . SER A 1 120 ? 12.789 -33.5 -20.062 1 97.75 120 SER A C 1
ATOM 992 O O . SER A 1 120 ? 11.617 -33.125 -19.969 1 97.75 120 SER A O 1
ATOM 994 N N . GLU A 1 121 ? 13.203 -34.438 -20.844 1 98.12 121 GLU A N 1
ATOM 995 C CA . GLU A 1 121 ? 12.258 -35.156 -21.703 1 98.12 121 GLU A CA 1
ATOM 996 C C . GLU A 1 121 ? 11.219 -35.906 -20.891 1 98.12 121 GLU A C 1
ATOM 998 O O . GLU A 1 121 ? 10.031 -35.875 -21.203 1 98.12 121 GLU A O 1
ATOM 1003 N N . VAL A 1 122 ? 11.695 -36.562 -19.844 1 98.69 122 VAL A N 1
ATOM 1004 C CA . VAL A 1 122 ? 10.773 -37.375 -19.031 1 98.69 122 VAL A CA 1
ATOM 1005 C C . VAL A 1 122 ? 9.859 -36.438 -18.234 1 98.69 122 VAL A C 1
ATOM 1007 O O . VAL A 1 122 ? 8.672 -36.719 -18.047 1 98.69 122 VAL A O 1
ATOM 1010 N N . GLN A 1 123 ? 10.359 -35.312 -17.781 1 98.69 123 GLN A N 1
ATOM 1011 C CA . GLN A 1 123 ? 9.508 -34.344 -17.109 1 98.69 123 GLN A CA 1
ATOM 1012 C C . GLN A 1 123 ? 8.469 -33.781 -18.062 1 98.69 123 GLN A C 1
ATOM 1014 O O . GLN A 1 123 ? 7.324 -33.531 -17.656 1 98.69 123 GLN A O 1
ATOM 1019 N N . ARG A 1 124 ? 8.82 -33.531 -19.266 1 98.69 124 ARG A N 1
ATOM 1020 C CA . ARG A 1 124 ? 7.859 -33.062 -20.266 1 98.69 124 ARG A CA 1
ATOM 1021 C C . ARG A 1 124 ? 6.777 -34.094 -20.516 1 98.69 124 ARG A C 1
ATOM 1023 O O . ARG A 1 124 ? 5.609 -33.75 -20.703 1 98.69 124 ARG A O 1
ATOM 1030 N N . GLU A 1 125 ? 7.203 -35.344 -20.531 1 98.81 125 GLU A N 1
ATOM 1031 C CA . GLU A 1 125 ? 6.227 -36.438 -20.656 1 98.81 125 GLU A CA 1
ATOM 1032 C C . GLU A 1 125 ? 5.289 -36.469 -19.453 1 98.81 125 GLU A C 1
ATOM 1034 O O . GLU A 1 125 ? 4.078 -36.656 -19.609 1 98.81 125 GLU A O 1
ATOM 1039 N N . ALA A 1 126 ? 5.852 -36.281 -18.266 1 98.88 126 ALA A N 1
ATOM 1040 C CA . ALA A 1 126 ? 5.039 -36.219 -17.062 1 98.88 126 ALA A CA 1
ATOM 1041 C C . ALA A 1 126 ? 4.008 -35.094 -17.141 1 98.88 126 ALA A C 1
ATOM 1043 O O . ALA A 1 126 ? 2.859 -35.281 -16.734 1 98.88 126 ALA A O 1
ATOM 1044 N N . TRP A 1 127 ? 4.391 -33.969 -17.688 1 98.69 127 TRP A N 1
ATOM 1045 C CA . TRP A 1 127 ? 3.473 -32.844 -17.859 1 98.69 127 TRP A CA 1
ATOM 1046 C C . TRP A 1 127 ? 2.35 -33.219 -18.828 1 98.69 127 TRP A C 1
ATOM 1048 O O . TRP A 1 127 ? 1.174 -32.969 -18.547 1 98.69 127 TRP A O 1
ATOM 1058 N N . LYS A 1 128 ? 2.701 -33.781 -19.906 1 98.62 128 LYS A N 1
ATOM 1059 C CA . LYS A 1 128 ? 1.723 -34.188 -20.922 1 98.62 128 LYS A CA 1
ATOM 1060 C C . LYS A 1 128 ? 0.702 -35.156 -20.328 1 98.62 128 LYS A C 1
ATOM 1062 O O . LYS A 1 128 ? -0.506 -34.938 -20.438 1 98.62 128 LYS A O 1
ATOM 1067 N N . LEU A 1 129 ? 1.196 -36.188 -19.656 1 98.81 129 LEU A N 1
ATOM 1068 C CA . LEU A 1 129 ? 0.329 -37.219 -19.078 1 98.81 129 LEU A CA 1
ATOM 1069 C C . LEU A 1 129 ? -0.498 -36.656 -17.938 1 98.81 129 LEU A C 1
ATOM 1071 O O . LEU A 1 129 ? -1.677 -37 -17.781 1 98.81 129 LEU A O 1
ATOM 1075 N N . GLY A 1 130 ? 0.148 -35.812 -17.156 1 98.5 130 GLY A N 1
ATOM 1076 C CA . GLY A 1 130 ? -0.541 -35.219 -16.031 1 98.5 130 GLY A CA 1
ATOM 1077 C C . GLY A 1 130 ? -1.715 -34.344 -16.453 1 98.5 130 GLY A C 1
ATOM 1078 O O . GLY A 1 130 ? -2.781 -34.406 -15.828 1 98.5 130 GLY A O 1
ATOM 1079 N N . LYS A 1 131 ? -1.589 -33.562 -17.5 1 98.19 131 LYS A N 1
ATOM 1080 C CA . LYS A 1 131 ? -2.664 -32.719 -18.016 1 98.19 131 LYS A CA 1
ATOM 1081 C C . LYS A 1 131 ? -3.83 -33.562 -18.516 1 98.19 131 LYS A C 1
ATOM 1083 O O . LYS A 1 131 ? -4.992 -33.219 -18.312 1 98.19 131 LYS A O 1
ATOM 1088 N N . GLU A 1 132 ? -3.469 -34.656 -19.141 1 98.56 132 GLU A N 1
ATOM 1089 C CA . GLU A 1 132 ? -4.492 -35.5 -19.734 1 98.56 132 GLU A CA 1
ATOM 1090 C C . GLU A 1 132 ? -5.406 -36.094 -18.656 1 98.56 132 GLU A C 1
ATOM 1092 O O . GLU A 1 132 ? -6.633 -36.031 -18.781 1 98.56 132 GLU A O 1
ATOM 1097 N N . VAL A 1 133 ? -4.805 -36.625 -17.641 1 98.75 133 VAL A N 1
ATOM 1098 C CA . VAL A 1 133 ? -5.625 -37.25 -16.609 1 98.75 133 VAL A CA 1
ATOM 1099 C C . VAL A 1 133 ? -6.293 -36.156 -15.758 1 98.75 133 VAL A C 1
ATOM 1101 O O . VAL A 1 133 ? -7.398 -36.344 -15.242 1 98.75 133 VAL A O 1
ATOM 1104 N N . CYS A 1 134 ? -5.664 -35 -15.633 1 98.75 134 CYS A N 1
ATOM 1105 C CA . CYS A 1 134 ? -6.238 -33.938 -14.828 1 98.75 134 CYS A CA 1
ATOM 1106 C C . CYS A 1 134 ? -7.551 -33.438 -15.438 1 98.75 134 CYS A C 1
ATOM 1108 O O . CYS A 1 134 ? -8.57 -33.406 -14.758 1 98.75 134 CYS A O 1
ATOM 1110 N N . ILE A 1 135 ? -7.48 -33.062 -16.734 1 98.69 135 ILE A N 1
ATOM 1111 C CA . ILE A 1 135 ? -8.664 -32.5 -17.359 1 98.69 135 ILE A CA 1
ATOM 1112 C C . ILE A 1 135 ? -9.773 -33.531 -17.438 1 98.69 135 ILE A C 1
ATOM 1114 O O . ILE A 1 135 ? -10.953 -33.219 -17.312 1 98.69 135 ILE A O 1
ATOM 1118 N N . LYS A 1 136 ? -9.406 -34.781 -17.578 1 98.5 136 LYS A N 1
ATOM 1119 C CA . LYS A 1 136 ? -10.391 -35.875 -17.516 1 98.5 136 LYS A CA 1
ATOM 1120 C C . LYS A 1 136 ? -11.07 -35.938 -16.156 1 98.5 136 LYS A C 1
ATOM 1122 O O . LYS A 1 136 ? -12.297 -35.969 -16.062 1 98.5 136 LYS A O 1
ATOM 1127 N N . GLY A 1 137 ? -10.258 -35.906 -15.102 1 98.62 137 GLY A N 1
ATOM 1128 C CA . GLY A 1 137 ? -10.805 -35.906 -13.758 1 98.62 137 GLY A CA 1
ATOM 1129 C C . GLY A 1 137 ? -11.672 -34.719 -13.445 1 98.62 137 GLY A C 1
ATOM 1130 O O . GLY A 1 137 ? -12.766 -34.844 -12.891 1 98.62 137 GLY A O 1
ATOM 1131 N N . LEU A 1 138 ? -11.227 -33.562 -13.844 1 98.56 138 LEU A N 1
ATOM 1132 C CA . LEU A 1 138 ? -11.969 -32.312 -13.594 1 98.56 138 LEU A CA 1
ATOM 1133 C C . LEU A 1 138 ? -13.258 -32.281 -14.406 1 98.56 138 LEU A C 1
ATOM 1135 O O . LEU A 1 138 ? -14.266 -31.734 -13.961 1 98.56 138 LEU A O 1
ATOM 1139 N N . GLY A 1 139 ? -13.18 -32.812 -15.57 1 98.25 139 GLY A N 1
ATOM 1140 C CA . GLY A 1 139 ? -14.336 -32.844 -16.453 1 98.25 139 GLY A CA 1
ATOM 1141 C C . GLY A 1 139 ? -15.438 -33.781 -15.938 1 98.25 139 GLY A C 1
ATOM 1142 O O . GLY A 1 139 ? -16.594 -33.656 -16.359 1 98.25 139 GLY A O 1
ATOM 1143 N N . MET A 1 140 ? -15.156 -34.719 -15.008 1 97.94 140 MET A N 1
ATOM 1144 C CA . MET A 1 140 ? -16.094 -35.688 -14.492 1 97.94 140 MET A CA 1
ATOM 1145 C C . MET A 1 140 ? -16.766 -35.188 -13.219 1 97.94 140 MET A C 1
ATOM 1147 O O . MET A 1 140 ? -17.703 -35.812 -12.711 1 97.94 140 MET A O 1
ATOM 1151 N N . ARG A 1 141 ? -16.328 -34.031 -12.758 1 96.44 141 ARG A N 1
ATOM 1152 C CA . ARG A 1 141 ? -16.922 -33.438 -11.555 1 96.44 141 ARG A CA 1
ATOM 1153 C C . ARG A 1 141 ? -18.328 -32.938 -11.828 1 96.44 141 ARG A C 1
ATOM 1155 O O . ARG A 1 141 ? -18.719 -32.75 -12.992 1 96.44 141 ARG A O 1
ATOM 1162 N N . PRO A 1 142 ? -19.141 -32.688 -10.727 1 95.88 142 PRO A N 1
ATOM 1163 C CA . PRO A 1 142 ? -20.5 -32.188 -10.922 1 95.88 142 PRO A CA 1
ATOM 1164 C C . PRO A 1 142 ? -20.531 -30.875 -11.703 1 95.88 142 PRO A C 1
ATOM 1166 O O . PRO A 1 142 ? -21.484 -30.625 -12.453 1 95.88 142 PRO A O 1
ATOM 1169 N N . HIS A 1 143 ? -19.562 -30.031 -11.531 1 97.44 143 HIS A N 1
ATOM 1170 C CA . HIS A 1 143 ? -19.344 -28.812 -12.289 1 97.44 143 HIS A CA 1
ATOM 1171 C C . HIS A 1 143 ? -18.031 -28.859 -13.055 1 97.44 143 HIS A C 1
ATOM 1173 O O . HIS A 1 143 ? -17 -28.375 -12.57 1 97.44 143 HIS A O 1
ATOM 1179 N N . PRO A 1 144 ? -18.094 -29.359 -14.227 1 97.88 144 PRO A N 1
ATOM 1180 C CA . PRO A 1 144 ? -16.875 -29.734 -14.945 1 97.88 144 PRO A CA 1
ATOM 1181 C C . PRO A 1 144 ? -16.047 -28.531 -15.359 1 97.88 144 PRO A C 1
ATOM 1183 O O . PRO A 1 144 ? -16.594 -27.5 -15.758 1 97.88 144 PRO A O 1
ATOM 1186 N N . VAL A 1 145 ? -14.797 -28.641 -15.227 1 98.5 145 VAL A N 1
ATOM 1187 C CA . VAL A 1 145 ? -13.82 -27.719 -15.781 1 98.5 145 VAL A CA 1
ATOM 1188 C C . VAL A 1 145 ? -13.523 -28.078 -17.234 1 98.5 145 VAL A C 1
ATOM 1190 O O . VAL A 1 145 ? -13.406 -29.266 -17.578 1 98.5 145 VAL A O 1
ATOM 1193 N N . HIS A 1 146 ? -13.391 -27.078 -18.062 1 97.81 146 HIS A N 1
ATOM 1194 C CA . HIS A 1 146 ? -13.109 -27.312 -19.469 1 97.81 146 HIS A CA 1
ATOM 1195 C C . HIS A 1 146 ? -11.812 -26.625 -19.891 1 97.81 146 HIS A C 1
ATOM 1197 O O . HIS A 1 146 ? -11.469 -25.562 -19.375 1 97.81 146 HIS A O 1
ATOM 1203 N N . GLU A 1 147 ? -11.156 -27.266 -20.766 1 98.5 147 GLU A N 1
ATOM 1204 C CA . GLU A 1 147 ? -10.031 -26.609 -21.422 1 98.5 147 GLU A CA 1
ATOM 1205 C C . GLU A 1 147 ? -10.484 -25.812 -22.641 1 98.5 147 GLU A C 1
ATOM 1207 O O . GLU A 1 147 ? -11.289 -26.297 -23.438 1 98.5 147 GLU A O 1
ATOM 1212 N N . VAL A 1 148 ? -10.086 -24.594 -22.719 1 98.69 148 VAL A N 1
ATOM 1213 C CA . VAL A 1 148 ? -10.383 -23.719 -23.844 1 98.69 148 VAL A CA 1
ATOM 1214 C C . VAL A 1 148 ? -9.078 -23.297 -24.516 1 98.69 148 VAL A C 1
ATOM 1216 O O . VAL A 1 148 ? -8.117 -22.922 -23.844 1 98.69 148 VAL A O 1
ATOM 1219 N N . MET A 1 149 ? -9.016 -23.469 -25.812 1 98.75 149 MET A N 1
ATOM 1220 C CA . MET A 1 149 ? -7.891 -22.984 -26.609 1 98.75 149 MET A CA 1
ATOM 1221 C C . MET A 1 149 ? -8.18 -21.594 -27.156 1 98.75 149 MET A C 1
ATOM 1223 O O . MET A 1 149 ? -8.758 -21.453 -28.25 1 98.75 149 MET A O 1
ATOM 1227 N N . ILE A 1 150 ? -7.777 -20.547 -26.422 1 98.88 150 ILE A N 1
ATOM 1228 C CA . ILE A 1 150 ? -8.031 -19.172 -26.812 1 98.88 150 ILE A CA 1
ATOM 1229 C C . ILE A 1 150 ? -7.113 -18.781 -27.969 1 98.88 150 ILE A C 1
ATOM 1231 O O . ILE A 1 150 ? -5.902 -19 -27.906 1 98.88 150 ILE A O 1
ATOM 1235 N N . PRO A 1 151 ? -7.641 -18.203 -29.031 1 98.75 151 PRO A N 1
ATOM 1236 C CA . PRO A 1 151 ? -6.758 -17.75 -30.125 1 98.75 151 PRO A CA 1
ATOM 1237 C C . PRO A 1 151 ? -5.773 -16.672 -29.672 1 98.75 151 PRO A C 1
ATOM 1239 O O . PRO A 1 151 ? -6.168 -15.695 -29.031 1 98.75 151 PRO A O 1
ATOM 1242 N N . HIS A 1 152 ? -4.5 -16.891 -29.922 1 98.81 152 HIS A N 1
ATOM 1243 C CA . HIS A 1 152 ? -3.465 -15.898 -29.641 1 98.81 152 HIS A CA 1
ATOM 1244 C C . HIS A 1 152 ? -3.365 -14.875 -30.766 1 98.81 152 HIS A C 1
ATOM 1246 O O . HIS A 1 152 ? -2.357 -14.828 -31.484 1 98.81 152 HIS A O 1
ATOM 1252 N N . GLN A 1 153 ? -4.234 -13.93 -30.75 1 98.56 153 GLN A N 1
ATOM 1253 C CA . GLN A 1 153 ? -4.496 -13.055 -31.891 1 98.56 153 GLN A CA 1
ATOM 1254 C C . GLN A 1 153 ? -3.35 -12.07 -32.094 1 98.56 153 GLN A C 1
ATOM 1256 O O . GLN A 1 153 ? -3.062 -11.68 -33.219 1 98.56 153 GLN A O 1
ATOM 1261 N N . HIS A 1 154 ? -2.684 -11.719 -31.047 1 98.62 154 HIS A N 1
ATOM 1262 C CA . HIS A 1 154 ? -1.676 -10.672 -31.141 1 98.62 154 HIS A CA 1
ATOM 1263 C C . HIS A 1 154 ? -0.271 -11.258 -31.203 1 98.62 154 HIS A C 1
ATOM 1265 O O . HIS A 1 154 ? 0.718 -10.531 -31.078 1 98.62 154 HIS A O 1
ATOM 1271 N N . ARG A 1 155 ? -0.178 -12.547 -31.438 1 98.38 155 ARG A N 1
ATOM 1272 C CA . ARG A 1 155 ? 1.08 -13.281 -31.359 1 98.38 155 ARG A CA 1
ATOM 1273 C C . ARG A 1 155 ? 2.076 -12.789 -32.406 1 98.38 155 ARG A C 1
ATOM 1275 O O . ARG A 1 155 ? 1.682 -12.328 -33.469 1 98.38 155 ARG A O 1
ATOM 1282 N N . ASN A 1 156 ? 3.35 -12.891 -32.094 1 97.94 156 ASN A N 1
ATOM 1283 C CA . ASN A 1 156 ? 4.402 -12.859 -33.094 1 97.94 156 ASN A CA 1
ATOM 1284 C C . ASN A 1 156 ? 4.539 -14.203 -33.812 1 97.94 156 ASN A C 1
ATOM 1286 O O . ASN A 1 156 ? 3.971 -15.203 -33.375 1 97.94 156 ASN A O 1
ATOM 1290 N N . GLN A 1 157 ? 5.348 -14.211 -34.844 1 96.69 157 GLN A N 1
ATOM 1291 C CA . GLN A 1 157 ? 5.5 -15.398 -35.688 1 96.69 157 GLN A CA 1
ATOM 1292 C C . GLN A 1 157 ? 6.098 -16.562 -34.906 1 96.69 157 GLN A C 1
ATOM 1294 O O . GLN A 1 157 ? 5.812 -17.719 -35.188 1 96.69 157 GLN A O 1
ATOM 1299 N N . ASP A 1 158 ? 6.809 -16.25 -33.906 1 95.75 158 ASP A N 1
ATOM 1300 C CA . ASP A 1 158 ? 7.516 -17.281 -33.156 1 95.75 158 ASP A CA 1
ATOM 1301 C C . ASP A 1 158 ? 6.715 -17.734 -31.938 1 95.75 158 ASP A C 1
ATOM 1303 O O . ASP A 1 158 ? 7.176 -18.578 -31.156 1 95.75 158 ASP A O 1
ATOM 1307 N N . GLU A 1 159 ? 5.496 -17.297 -31.703 1 98.31 159 GLU A N 1
ATOM 1308 C CA . GLU A 1 159 ? 4.645 -17.641 -30.562 1 98.31 159 GLU A CA 1
ATOM 1309 C C . GLU A 1 159 ? 3.537 -18.609 -30.969 1 98.31 159 GLU A C 1
ATOM 1311 O O . GLU A 1 159 ? 3.195 -18.703 -32.156 1 98.31 159 GLU A O 1
ATOM 1316 N N . GLY A 1 160 ? 3.047 -19.375 -29.984 1 98.31 160 GLY A N 1
ATOM 1317 C CA . GLY A 1 160 ? 2.008 -20.359 -30.266 1 98.31 160 GLY A CA 1
ATOM 1318 C C . GLY A 1 160 ? 0.695 -19.734 -30.688 1 98.31 160 GLY A C 1
ATOM 1319 O O . GLY A 1 160 ? 0.423 -18.578 -30.375 1 98.31 160 GLY A O 1
ATOM 1320 N N . GLU A 1 161 ? -0.138 -20.469 -31.312 1 98.44 161 GLU A N 1
ATOM 1321 C CA . GLU A 1 161 ? -1.348 -19.969 -31.953 1 98.44 161 GLU A CA 1
ATOM 1322 C C . GLU A 1 161 ? -2.51 -19.891 -30.969 1 98.44 161 GLU A C 1
ATOM 1324 O O . GLU A 1 161 ? -3.514 -19.234 -31.219 1 98.44 161 GLU A O 1
ATOM 1329 N N . HIS A 1 162 ? -2.309 -20.641 -29.875 1 98.69 162 HIS A N 1
ATOM 1330 C CA . HIS A 1 162 ? -3.41 -20.703 -28.922 1 98.69 162 HIS A CA 1
ATOM 1331 C C . HIS A 1 162 ? -2.906 -20.562 -27.484 1 98.69 162 HIS A C 1
ATOM 1333 O O . HIS A 1 162 ? -1.761 -20.906 -27.188 1 98.69 162 HIS A O 1
ATOM 1339 N N . ILE A 1 163 ? -3.729 -20.016 -26.672 1 98.88 163 ILE A N 1
ATOM 1340 C CA . ILE A 1 163 ? -3.525 -19.906 -25.234 1 98.88 163 ILE A CA 1
ATOM 1341 C C . ILE A 1 163 ? -4.402 -20.922 -24.516 1 98.88 163 ILE A C 1
ATOM 1343 O O . ILE A 1 163 ? -5.594 -20.688 -24.297 1 98.88 163 ILE A O 1
ATOM 1347 N N . PRO A 1 164 ? -3.857 -22.078 -24.156 1 98.81 164 PRO A N 1
ATOM 1348 C CA . PRO A 1 164 ? -4.66 -23.047 -23.406 1 98.81 164 PRO A CA 1
ATOM 1349 C C . PRO A 1 164 ? -5.016 -22.578 -22 1 98.81 164 PRO A C 1
ATOM 1351 O O . PRO A 1 164 ? -4.145 -22.094 -21.266 1 98.81 164 PRO A O 1
ATOM 1354 N N . VAL A 1 165 ? -6.301 -22.641 -21.641 1 98.88 165 VAL A N 1
ATOM 1355 C CA . VAL A 1 165 ? -6.723 -22.266 -20.297 1 98.88 165 VAL A CA 1
ATOM 1356 C C . VAL A 1 165 ? -7.723 -23.281 -19.75 1 98.88 165 VAL A C 1
ATOM 1358 O O . VAL A 1 165 ? -8.344 -24.016 -20.531 1 98.88 165 VAL A O 1
ATOM 1361 N N . TYR A 1 166 ? -7.75 -23.484 -18.422 1 98.94 166 TYR A N 1
ATOM 1362 C CA . TYR A 1 166 ? -8.891 -24.125 -17.781 1 98.94 166 TYR A CA 1
ATOM 1363 C C . TYR A 1 166 ? -9.953 -23.094 -17.422 1 98.94 166 TYR A C 1
ATOM 1365 O O . TYR A 1 166 ? -9.625 -21.984 -16.984 1 98.94 166 TYR A O 1
ATOM 1373 N N . HIS A 1 167 ? -11.148 -23.391 -17.703 1 98.81 167 HIS A N 1
ATOM 1374 C CA . HIS A 1 167 ? -12.258 -22.453 -17.609 1 98.81 167 HIS A CA 1
ATOM 1375 C C . HIS A 1 167 ? -13.453 -23.078 -16.906 1 98.81 167 HIS A C 1
ATOM 1377 O O . HIS A 1 167 ? -13.844 -24.203 -17.219 1 98.81 167 HIS A O 1
ATOM 1383 N N . LEU A 1 168 ? -13.977 -22.438 -15.875 1 98.81 168 LEU A N 1
ATOM 1384 C CA . LEU A 1 168 ? -15.195 -22.844 -15.172 1 98.81 168 LEU A CA 1
ATOM 1385 C C . LEU A 1 168 ? -16.125 -21.641 -14.977 1 98.81 168 LEU A C 1
ATOM 1387 O O . LEU A 1 168 ? -15.742 -20.641 -14.383 1 98.81 168 LEU A O 1
ATOM 1391 N N . VAL A 1 169 ? -17.344 -21.719 -15.539 1 98.56 169 VAL A N 1
ATOM 1392 C CA . VAL A 1 169 ? -18.344 -20.672 -15.461 1 98.56 169 VAL A CA 1
ATOM 1393 C C . VAL A 1 169 ? -19.562 -21.156 -14.672 1 98.56 169 VAL A C 1
ATOM 1395 O O . VAL A 1 169 ? -20.062 -22.266 -14.906 1 98.56 169 VAL A O 1
ATOM 1398 N N . PRO A 1 170 ? -20 -20.359 -13.734 1 98.12 170 PRO A N 1
ATOM 1399 C CA . PRO A 1 170 ? -21.219 -20.75 -13.008 1 98.12 170 PRO A CA 1
ATOM 1400 C C . PRO A 1 170 ? -22.406 -21 -13.93 1 98.12 170 PRO A C 1
ATOM 1402 O O . PRO A 1 170 ? -22.594 -20.297 -14.914 1 98.12 170 PRO A O 1
ATOM 1405 N N . GLU A 1 171 ? -23.25 -21.984 -13.664 1 94.75 171 GLU A N 1
ATOM 1406 C CA . GLU A 1 171 ? -24.375 -22.375 -14.492 1 94.75 171 GLU A CA 1
ATOM 1407 C C . GLU A 1 171 ? -25.375 -21.234 -14.648 1 94.75 171 GLU A C 1
ATOM 1409 O O . GLU A 1 171 ? -26.016 -21.109 -15.695 1 94.75 171 GLU A O 1
ATOM 1414 N N . GLY A 1 172 ? -25.484 -20.359 -13.773 1 93.44 172 GLY A N 1
ATOM 1415 C CA . GLY A 1 172 ? -26.469 -19.281 -13.82 1 93.44 172 GLY A CA 1
ATOM 1416 C C . GLY A 1 172 ? -26 -18.094 -14.656 1 93.44 172 GLY A C 1
ATOM 1417 O O . GLY A 1 172 ? -26.797 -17.188 -14.93 1 93.44 172 GLY A O 1
ATOM 1418 N N . ALA A 1 173 ? -24.844 -18.141 -15.18 1 97.75 173 ALA A N 1
ATOM 1419 C CA . ALA A 1 173 ? -24.328 -17.031 -15.977 1 97.75 173 ALA A CA 1
ATOM 1420 C C . ALA A 1 173 ? -24.984 -16.984 -17.344 1 97.75 173 ALA A C 1
ATOM 1422 O O . ALA A 1 173 ? -25.219 -18.031 -17.969 1 97.75 173 ALA A O 1
ATOM 1423 N N . SER A 1 174 ? -25.312 -15.773 -17.859 1 97.75 174 SER A N 1
ATOM 1424 C CA . SER A 1 174 ? -25.922 -15.547 -19.172 1 97.75 174 SER A CA 1
ATOM 1425 C C . SER A 1 174 ? -25.609 -14.148 -19.688 1 97.75 174 SER A C 1
ATOM 1427 O O . SER A 1 174 ? -24.953 -13.352 -19 1 97.75 174 SER A O 1
ATOM 1429 N N . LYS A 1 175 ? -26 -13.945 -20.891 1 97.44 175 LYS A N 1
ATOM 1430 C CA . LYS A 1 175 ? -25.844 -12.617 -21.469 1 97.44 175 LYS A CA 1
ATOM 1431 C C . LYS A 1 175 ? -26.578 -11.562 -20.656 1 97.44 175 LYS A C 1
ATOM 1433 O O . LYS A 1 175 ? -26.109 -10.438 -20.5 1 97.44 175 LYS A O 1
ATOM 1438 N N . GLU A 1 176 ? -27.781 -11.93 -20.203 1 97.31 176 GLU A N 1
ATOM 1439 C CA . GLU A 1 176 ? -28.625 -11.023 -19.422 1 97.31 176 GLU A CA 1
ATOM 1440 C C . GLU A 1 176 ? -28.094 -10.867 -18 1 97.31 176 GLU A C 1
ATOM 1442 O O . GLU A 1 176 ? -28.344 -9.844 -17.359 1 97.31 176 GLU A O 1
ATOM 1447 N N . ASN A 1 177 ? -27.344 -11.883 -17.547 1 97.25 177 ASN A N 1
ATOM 1448 C CA . ASN A 1 177 ? -26.781 -11.891 -16.188 1 97.25 177 ASN A CA 1
ATOM 1449 C C . ASN A 1 177 ? -25.328 -12.336 -16.203 1 97.25 177 ASN A C 1
ATOM 1451 O O . ASN A 1 177 ? -24.984 -13.375 -15.617 1 97.25 177 ASN A O 1
ATOM 1455 N N . PRO A 1 178 ? -24.484 -11.555 -16.891 1 98.44 178 PRO A N 1
ATOM 1456 C CA . PRO A 1 178 ? -23.078 -11.945 -16.922 1 98.44 178 PRO A CA 1
ATOM 1457 C C . PRO A 1 178 ? -22.422 -11.914 -15.547 1 98.44 178 PRO A C 1
ATOM 1459 O O . PRO A 1 178 ? -22.875 -11.195 -14.656 1 98.44 178 PRO A O 1
ATOM 1462 N N . VAL A 1 179 ? -21.422 -12.648 -15.297 1 98.75 179 VAL A N 1
ATOM 1463 C CA . VAL A 1 179 ? -20.828 -12.797 -13.969 1 98.75 179 VAL A CA 1
ATOM 1464 C C . VAL A 1 179 ? -19.391 -12.273 -13.984 1 98.75 179 VAL A C 1
ATOM 1466 O O . VAL A 1 179 ? -18.766 -12.188 -15.039 1 98.75 179 VAL A O 1
ATOM 1469 N N . PRO A 1 180 ? -18.812 -11.883 -12.828 1 98.81 180 PRO A N 1
ATOM 1470 C CA . PRO A 1 180 ? -17.391 -11.508 -12.734 1 98.81 180 PRO A CA 1
ATOM 1471 C C . PRO A 1 180 ? -16.453 -12.672 -13.023 1 98.81 180 PRO A C 1
ATOM 1473 O O . PRO A 1 180 ? -16.875 -13.828 -12.969 1 98.81 180 PRO A O 1
ATOM 1476 N N . THR A 1 181 ? -15.219 -12.344 -13.367 1 98.94 181 THR A N 1
ATOM 1477 C CA . THR A 1 181 ? -14.211 -13.352 -13.695 1 98.94 181 THR A CA 1
ATOM 1478 C C . THR A 1 181 ? -12.938 -13.117 -12.891 1 98.94 181 THR A C 1
ATOM 1480 O O . THR A 1 181 ? -12.438 -11.992 -12.828 1 98.94 181 THR A O 1
ATOM 1483 N N . VAL A 1 182 ? -12.508 -14.125 -12.242 1 98.94 182 VAL A N 1
ATOM 1484 C CA . VAL A 1 182 ? -11.164 -14.133 -11.672 1 98.94 182 VAL A CA 1
ATOM 1485 C C . VAL A 1 182 ? -10.227 -14.93 -12.57 1 98.94 182 VAL A C 1
ATOM 1487 O O . VAL A 1 182 ? -10.453 -16.125 -12.812 1 98.94 182 VAL A O 1
ATOM 1490 N N . ILE A 1 183 ? -9.242 -14.32 -13.094 1 98.94 183 ILE A N 1
ATOM 1491 C CA . ILE A 1 183 ? -8.18 -14.969 -13.859 1 98.94 183 ILE A CA 1
ATOM 1492 C C . ILE A 1 183 ? -7.012 -15.305 -12.938 1 98.94 183 ILE A C 1
ATOM 1494 O O . ILE A 1 183 ? -6.496 -14.43 -12.234 1 98.94 183 ILE A O 1
ATOM 1498 N N . ILE A 1 184 ? -6.625 -16.516 -12.961 1 98.94 184 ILE A N 1
ATOM 1499 C CA . ILE A 1 184 ? -5.508 -16.953 -12.133 1 98.94 184 ILE A CA 1
ATOM 1500 C C . ILE A 1 184 ? -4.258 -17.109 -13 1 98.94 184 ILE A C 1
ATOM 1502 O O . ILE A 1 184 ? -4.227 -17.953 -13.914 1 98.94 184 ILE A O 1
ATOM 1506 N N . PHE A 1 185 ? -3.252 -16.219 -12.742 1 98.94 185 PHE A N 1
ATOM 1507 C CA . PHE A 1 185 ? -1.913 -16.438 -13.273 1 98.94 185 PHE A CA 1
ATOM 1508 C C . PHE A 1 185 ? -1.131 -17.406 -12.406 1 98.94 185 PHE A C 1
ATOM 1510 O O . PHE A 1 185 ? -0.97 -17.188 -11.203 1 98.94 185 PHE A O 1
ATOM 1517 N N . THR A 1 186 ? -0.681 -18.422 -13.023 1 98.56 186 THR A N 1
ATOM 1518 C CA . THR A 1 186 ? 0.07 -19.422 -12.273 1 98.56 186 THR A CA 1
ATOM 1519 C C . THR A 1 186 ? 1.489 -18.938 -11.992 1 98.56 186 THR A C 1
ATOM 1521 O O . THR A 1 186 ? 1.865 -17.828 -12.406 1 98.56 186 THR A O 1
ATOM 1524 N N . GLY A 1 187 ? 2.189 -19.672 -11.25 1 98.25 187 GLY A N 1
ATOM 1525 C CA . GLY A 1 187 ? 3.559 -19.328 -10.898 1 98.25 187 GLY A CA 1
ATOM 1526 C C . GLY A 1 187 ? 4.59 -20.141 -11.641 1 98.25 187 GLY A C 1
ATOM 1527 O O . GLY A 1 187 ? 4.383 -20.5 -12.805 1 98.25 187 GLY A O 1
ATOM 1528 N N . LEU A 1 188 ? 5.699 -20.391 -10.984 1 98.5 188 LEU A N 1
ATOM 1529 C CA . LEU A 1 188 ? 6.84 -21.078 -11.562 1 98.5 188 LEU A CA 1
ATOM 1530 C C . LEU A 1 188 ? 6.555 -22.578 -11.703 1 98.5 188 LEU A C 1
ATOM 1532 O O . LEU A 1 188 ? 6.879 -23.172 -12.734 1 98.5 188 LEU A O 1
ATOM 1536 N N . ASP A 1 189 ? 5.922 -23.078 -10.641 1 98 189 ASP A N 1
ATOM 1537 C CA . ASP A 1 189 ? 5.844 -24.531 -10.57 1 98 189 ASP A CA 1
ATOM 1538 C C . ASP A 1 189 ? 4.395 -25 -10.453 1 98 189 ASP A C 1
ATOM 1540 O O . ASP A 1 189 ? 4.117 -26.203 -10.508 1 98 189 ASP A O 1
ATOM 1544 N N . GLY A 1 190 ? 3.486 -24.062 -10.172 1 96.81 190 GLY A N 1
ATOM 1545 C CA . GLY A 1 190 ? 2.061 -24.344 -10.211 1 96.81 190 GLY A CA 1
ATOM 1546 C C . GLY A 1 190 ? 1.415 -23.984 -11.531 1 96.81 190 GLY A C 1
ATOM 1547 O O . GLY A 1 190 ? 1.627 -22.891 -12.055 1 96.81 190 GLY A O 1
ATOM 1548 N N . TYR A 1 191 ? 0.665 -24.953 -12.078 1 98.19 191 TYR A N 1
ATOM 1549 C CA . TYR A 1 191 ? 0.077 -24.75 -13.391 1 98.19 191 TYR A CA 1
ATOM 1550 C C . TYR A 1 191 ? -1.442 -24.844 -13.336 1 98.19 191 TYR A C 1
ATOM 1552 O O . TYR A 1 191 ? -2.029 -24.859 -12.25 1 98.19 191 TYR A O 1
ATOM 1560 N N . ARG A 1 192 ? -2.143 -24.766 -14.508 1 98.5 192 ARG A N 1
ATOM 1561 C CA . ARG A 1 192 ? -3.602 -24.734 -14.516 1 98.5 192 ARG A CA 1
ATOM 1562 C C . ARG A 1 192 ? -4.18 -26 -13.898 1 98.5 192 ARG A C 1
ATOM 1564 O O . ARG A 1 192 ? -5.246 -25.969 -13.281 1 98.5 192 ARG A O 1
ATOM 1571 N N . THR A 1 193 ? -3.375 -27.188 -13.898 1 97.62 193 THR A N 1
ATOM 1572 C CA . THR A 1 193 ? -3.854 -28.469 -13.367 1 97.62 193 THR A CA 1
ATOM 1573 C C . THR A 1 193 ? -4.043 -28.375 -11.859 1 97.62 193 THR A C 1
ATOM 1575 O O . THR A 1 193 ? -5.043 -28.875 -11.328 1 97.62 193 THR A O 1
ATOM 1578 N N . GLU A 1 194 ? -3.127 -27.781 -11.195 1 94.06 194 GLU A N 1
ATOM 1579 C CA . GLU A 1 194 ? -3.232 -27.766 -9.734 1 94.06 194 GLU A CA 1
ATOM 1580 C C . GLU A 1 194 ? -3.979 -26.531 -9.25 1 94.06 194 GLU A C 1
ATOM 1582 O O . GLU A 1 194 ? -4.754 -26.594 -8.297 1 94.06 194 GLU A O 1
ATOM 1587 N N . LEU A 1 195 ? -3.863 -25.391 -9.961 1 97.88 195 LEU A N 1
ATOM 1588 C CA . LEU A 1 195 ? -4.516 -24.172 -9.469 1 97.88 195 LEU A CA 1
ATOM 1589 C C . LEU A 1 195 ? -6.004 -24.188 -9.805 1 97.88 195 LEU A C 1
ATOM 1591 O O . LEU A 1 195 ? -6.762 -23.359 -9.305 1 97.88 195 LEU A O 1
ATOM 1595 N N . ALA A 1 196 ? -6.426 -25.219 -10.516 1 98.12 196 ALA A N 1
ATOM 1596 C CA . ALA A 1 196 ? -7.855 -25.438 -10.734 1 98.12 196 ALA A CA 1
ATOM 1597 C C . ALA A 1 196 ? -8.578 -25.672 -9.414 1 98.12 196 ALA A C 1
ATOM 1599 O O . ALA A 1 196 ? -9.805 -25.578 -9.344 1 98.12 196 ALA A O 1
ATOM 1600 N N . VAL A 1 197 ? -7.816 -25.969 -8.359 1 97.5 197 VAL A N 1
ATOM 1601 C CA . VAL A 1 197 ? -8.383 -26.25 -7.047 1 97.5 197 VAL A CA 1
ATOM 1602 C C . VAL A 1 197 ? -9.211 -25.047 -6.578 1 97.5 197 VAL A C 1
ATOM 1604 O O . VAL A 1 197 ? -10.172 -25.219 -5.816 1 97.5 197 VAL A O 1
ATOM 1607 N N . TRP A 1 198 ? -8.969 -23.891 -7.102 1 98.19 198 TRP A N 1
ATOM 1608 C CA . TRP A 1 198 ? -9.609 -22.672 -6.637 1 98.19 198 TRP A CA 1
ATOM 1609 C C . TRP A 1 198 ? -10.945 -22.453 -7.34 1 98.19 198 TRP A C 1
ATOM 1611 O O . TRP A 1 198 ? -11.766 -21.641 -6.902 1 98.19 198 TRP A O 1
ATOM 1621 N N . MET A 1 199 ? -11.227 -23.188 -8.398 1 98.5 199 MET A N 1
ATOM 1622 C CA . MET A 1 199 ? -12.305 -22.859 -9.32 1 98.5 199 MET A CA 1
ATOM 1623 C C . MET A 1 199 ? -13.664 -23.125 -8.672 1 98.5 199 MET A C 1
ATOM 1625 O O . MET A 1 199 ? -14.586 -22.312 -8.797 1 98.5 199 MET A O 1
ATOM 1629 N N . GLU A 1 200 ? -13.773 -24.219 -7.934 1 97.38 200 GLU A N 1
ATOM 1630 C CA . GLU A 1 200 ? -15.062 -24.562 -7.344 1 97.38 200 GLU A CA 1
ATOM 1631 C C . GLU A 1 200 ? -15.477 -23.531 -6.289 1 97.38 200 GLU A C 1
ATOM 1633 O O . GLU A 1 200 ? -16.641 -23.141 -6.215 1 97.38 200 GLU A O 1
ATOM 1638 N N . GLY A 1 201 ? -14.523 -23.094 -5.469 1 97.62 201 GLY A N 1
ATOM 1639 C CA . GLY A 1 201 ? -14.836 -22.078 -4.469 1 97.62 201 GLY A CA 1
ATOM 1640 C C . GLY A 1 201 ? -15.359 -20.797 -5.07 1 97.62 201 GLY A C 1
ATOM 1641 O O . GLY A 1 201 ? -16.312 -20.203 -4.559 1 97.62 201 GLY A O 1
ATOM 1642 N N . TRP A 1 202 ? -14.797 -20.359 -6.125 1 98.69 202 TRP A N 1
ATOM 1643 C CA . TRP A 1 202 ? -15.242 -19.156 -6.805 1 98.69 202 TRP A CA 1
ATOM 1644 C C . TRP A 1 202 ? -16.594 -19.359 -7.48 1 98.69 202 TRP A C 1
ATOM 1646 O O . TRP A 1 202 ? -17.469 -18.5 -7.438 1 98.69 202 TRP A O 1
ATOM 1656 N N . ARG A 1 203 ? -16.781 -20.516 -8.086 1 98.44 203 ARG A N 1
ATOM 1657 C CA . ARG A 1 203 ? -18.062 -20.828 -8.727 1 98.44 203 ARG A CA 1
ATOM 1658 C C . ARG A 1 203 ? -19.203 -20.703 -7.734 1 98.44 203 ARG A C 1
ATOM 1660 O O . ARG A 1 203 ? -20.266 -20.172 -8.07 1 98.44 203 ARG A O 1
ATOM 1667 N N . ARG A 1 204 ? -18.984 -21.172 -6.531 1 97.56 204 ARG A N 1
ATOM 1668 C CA . ARG A 1 204 ? -20.016 -21.219 -5.504 1 97.56 204 ARG A CA 1
ATOM 1669 C C . ARG A 1 204 ? -20.516 -19.812 -5.172 1 97.56 204 ARG A C 1
ATOM 1671 O O . ARG A 1 204 ? -21.656 -19.641 -4.738 1 97.56 204 ARG A O 1
ATOM 1678 N N . VAL A 1 205 ? -19.688 -18.859 -5.414 1 98 205 VAL A N 1
ATOM 1679 C CA . VAL A 1 205 ? -20.094 -17.5 -5.078 1 98 205 VAL A CA 1
ATOM 1680 C C . VAL A 1 205 ? -20.375 -16.703 -6.355 1 98 205 VAL A C 1
ATOM 1682 O O . VAL A 1 205 ? -20.328 -15.477 -6.355 1 98 205 VAL A O 1
ATOM 1685 N N . GLY A 1 206 ? -20.5 -17.375 -7.484 1 98.12 206 GLY A N 1
ATOM 1686 C CA . GLY A 1 206 ? -20.984 -16.766 -8.719 1 98.12 206 GLY A CA 1
ATOM 1687 C C . GLY A 1 206 ? -19.891 -16.141 -9.547 1 98.12 206 GLY A C 1
ATOM 1688 O O . GLY A 1 206 ? -20.125 -15.203 -10.305 1 98.12 206 GLY A O 1
ATOM 1689 N N . VAL A 1 207 ? -18.719 -16.609 -9.422 1 98.88 207 VAL A N 1
ATOM 1690 C CA . VAL A 1 207 ? -17.578 -16.031 -10.133 1 98.88 207 VAL A CA 1
ATOM 1691 C C . VAL A 1 207 ? -16.984 -17.062 -11.094 1 98.88 207 VAL A C 1
ATOM 1693 O O . VAL A 1 207 ? -16.766 -18.203 -10.719 1 98.88 207 VAL A O 1
ATOM 1696 N N . ALA A 1 208 ? -16.797 -16.719 -12.336 1 98.94 208 ALA A N 1
ATOM 1697 C CA . ALA A 1 208 ? -16.078 -17.547 -13.305 1 98.94 208 ALA A CA 1
ATOM 1698 C C . ALA A 1 208 ? -14.578 -17.5 -13.055 1 98.94 208 ALA A C 1
ATOM 1700 O O . ALA A 1 208 ? -14.07 -16.547 -12.461 1 98.94 208 ALA A O 1
ATOM 1701 N N . THR A 1 209 ? -13.945 -18.562 -13.523 1 98.88 209 THR A N 1
ATOM 1702 C CA . THR A 1 209 ? -12.5 -18.609 -13.344 1 98.88 209 THR A CA 1
ATOM 1703 C C . THR A 1 209 ? -11.805 -19.031 -14.633 1 98.88 209 THR A C 1
ATOM 1705 O O . THR A 1 209 ? -12.328 -19.875 -15.375 1 98.88 209 THR A O 1
ATOM 1708 N N . ILE A 1 210 ? -10.711 -18.406 -14.898 1 98.94 210 ILE A N 1
ATOM 1709 C CA . ILE A 1 210 ? -9.766 -18.781 -15.945 1 98.94 210 ILE A CA 1
ATOM 1710 C C . ILE A 1 210 ? -8.383 -18.984 -15.344 1 98.94 210 ILE A C 1
ATOM 1712 O O . ILE A 1 210 ? -7.883 -18.125 -14.617 1 98.94 210 ILE A O 1
ATOM 1716 N N . VAL A 1 211 ? -7.777 -20.141 -15.578 1 98.94 211 VAL A N 1
ATOM 1717 C CA . VAL A 1 211 ? -6.422 -20.406 -15.102 1 98.94 211 VAL A CA 1
ATOM 1718 C C . VAL A 1 211 ? -5.484 -20.578 -16.297 1 98.94 211 VAL A C 1
ATOM 1720 O O . VAL A 1 211 ? -5.758 -21.391 -17.188 1 98.94 211 VAL A O 1
ATOM 1723 N N . LEU A 1 212 ? -4.422 -19.828 -16.328 1 98.5 212 LEU A N 1
ATOM 1724 C CA . LEU A 1 212 ? -3.473 -20 -17.422 1 98.5 212 LEU A CA 1
ATOM 1725 C C . LEU A 1 212 ? -2.039 -19.844 -16.938 1 98.5 212 LEU A C 1
ATOM 1727 O O . LEU A 1 212 ? -1.796 -19.172 -15.93 1 98.5 212 LEU A O 1
ATOM 1731 N N . GLU A 1 213 ? -1.11 -20.469 -17.562 1 98.75 213 GLU A N 1
ATOM 1732 C CA . GLU A 1 213 ? 0.312 -20.406 -17.25 1 98.75 213 GLU A CA 1
ATOM 1733 C C . GLU A 1 213 ? 0.933 -19.094 -17.719 1 98.75 213 GLU A C 1
ATOM 1735 O O . GLU A 1 213 ? 0.398 -18.438 -18.609 1 98.75 213 GLU A O 1
ATOM 1740 N N . ILE A 1 214 ? 2.037 -18.766 -17.156 1 98.75 214 ILE A N 1
ATOM 1741 C CA . ILE A 1 214 ? 2.807 -17.578 -17.516 1 98.75 214 ILE A CA 1
ATOM 1742 C C . ILE A 1 214 ? 3.895 -17.953 -18.516 1 98.75 214 ILE A C 1
ATOM 1744 O O . ILE A 1 214 ? 4.211 -19.125 -18.688 1 98.75 214 ILE A O 1
ATOM 1748 N N . PRO A 1 215 ? 4.48 -16.969 -19.188 1 98.69 215 PRO A N 1
ATOM 1749 C CA . PRO A 1 215 ? 5.496 -17.266 -20.203 1 98.69 215 PRO A CA 1
ATOM 1750 C C . PRO A 1 215 ? 6.641 -18.109 -19.656 1 98.69 215 PRO A C 1
ATOM 1752 O O . PRO A 1 215 ? 7.16 -17.844 -18.578 1 98.69 215 PRO A O 1
ATOM 1755 N N . GLY A 1 216 ? 6.953 -19.125 -20.422 1 98.44 216 GLY A N 1
ATOM 1756 C CA . GLY A 1 216 ? 8.062 -20 -20.062 1 98.44 216 GLY A CA 1
ATOM 1757 C C . GLY A 1 216 ? 7.637 -21.188 -19.219 1 98.44 216 GLY A C 1
ATOM 1758 O O . GLY A 1 216 ? 8.461 -22.031 -18.859 1 98.44 216 GLY A O 1
ATOM 1759 N N . THR A 1 217 ? 6.324 -21.281 -18.891 1 98.56 217 THR A N 1
ATOM 1760 C CA . THR A 1 217 ? 5.84 -22.391 -18.078 1 98.56 217 THR A CA 1
ATOM 1761 C C . THR A 1 217 ? 4.699 -23.125 -18.781 1 98.56 217 THR A C 1
ATOM 1763 O O . THR A 1 217 ? 3.979 -22.531 -19.594 1 98.56 217 THR A O 1
ATOM 1766 N N . GLY A 1 218 ? 4.617 -24.406 -18.469 1 97.94 218 GLY A N 1
ATOM 1767 C CA . GLY A 1 218 ? 3.537 -25.219 -19.016 1 97.94 218 GLY A CA 1
ATOM 1768 C C . GLY A 1 218 ? 3.398 -25.094 -20.531 1 97.94 218 GLY A C 1
ATOM 1769 O O . GLY A 1 218 ? 4.371 -25.281 -21.266 1 97.94 218 GLY A O 1
ATOM 1770 N N . ASP A 1 219 ? 2.17 -24.766 -20.938 1 98.12 219 ASP A N 1
ATOM 1771 C CA . ASP A 1 219 ? 1.868 -24.719 -22.359 1 98.12 219 ASP A CA 1
ATOM 1772 C C . ASP A 1 219 ? 1.746 -23.281 -22.859 1 98.12 219 ASP A C 1
ATOM 1774 O O . ASP A 1 219 ? 1.163 -23.031 -23.906 1 98.12 219 ASP A O 1
ATOM 1778 N N . CYS A 1 220 ? 2.217 -22.344 -22.016 1 98.75 220 CYS A N 1
ATOM 1779 C CA . CYS A 1 220 ? 2.086 -20.953 -22.438 1 98.75 220 CYS A CA 1
ATOM 1780 C C . CYS A 1 220 ? 2.744 -20.719 -23.781 1 98.75 220 CYS A C 1
ATOM 1782 O O . CYS A 1 220 ? 3.912 -21.062 -23.984 1 98.75 220 CYS A O 1
ATOM 1784 N N . PRO A 1 221 ? 2.027 -20.062 -24.719 1 98.69 221 PRO A N 1
ATOM 1785 C CA . PRO A 1 221 ? 2.543 -19.906 -26.078 1 98.69 221 PRO A CA 1
ATOM 1786 C C . PRO A 1 221 ? 3.49 -18.719 -26.219 1 98.69 221 PRO A C 1
ATOM 1788 O O . PRO A 1 221 ? 4.152 -18.562 -27.25 1 98.69 221 PRO A O 1
ATOM 1791 N N . ALA A 1 222 ? 3.572 -17.828 -25.281 1 98.75 222 ALA A N 1
ATOM 1792 C CA . ALA A 1 222 ? 4.367 -16.609 -25.359 1 98.75 222 ALA A CA 1
ATOM 1793 C C . ALA A 1 222 ? 5.859 -16.922 -25.25 1 98.75 222 ALA A C 1
ATOM 1795 O O . ALA A 1 222 ? 6.262 -17.781 -24.453 1 98.75 222 ALA A O 1
ATOM 1796 N N . THR A 1 223 ? 6.656 -16.172 -26 1 98.31 223 THR A N 1
ATOM 1797 C CA . THR A 1 223 ? 8.102 -16.375 -25.984 1 98.31 223 THR A CA 1
ATOM 1798 C C . THR A 1 223 ? 8.695 -15.969 -24.641 1 98.31 223 THR A C 1
ATOM 1800 O O . THR A 1 223 ? 8.633 -14.797 -24.266 1 98.31 223 THR A O 1
ATOM 1803 N N . ALA A 1 224 ? 9.336 -16.859 -24.031 1 97.88 224 ALA A N 1
ATOM 1804 C CA . ALA A 1 224 ? 9.828 -16.672 -22.672 1 97.88 224 ALA A CA 1
ATOM 1805 C C . ALA A 1 224 ? 10.914 -15.594 -22.625 1 97.88 224 ALA A C 1
ATOM 1807 O O . ALA A 1 224 ? 10.992 -14.828 -21.656 1 97.88 224 ALA A O 1
ATOM 1808 N N . SER A 1 225 ? 11.68 -15.484 -23.641 1 97.56 225 SER A N 1
ATOM 1809 C CA . SER A 1 225 ? 12.852 -14.609 -23.625 1 97.56 225 SER A CA 1
ATOM 1810 C C . SER A 1 225 ? 12.492 -13.203 -24.078 1 97.56 225 SER A C 1
ATOM 1812 O O . SER A 1 225 ? 13.32 -12.289 -24 1 97.56 225 SER A O 1
ATOM 1814 N N . ASP A 1 226 ? 11.297 -12.977 -24.594 1 97.94 226 ASP A N 1
ATOM 1815 C CA . ASP A 1 226 ? 10.828 -11.672 -25.031 1 97.94 226 ASP A CA 1
ATOM 1816 C C . ASP A 1 226 ? 10.086 -10.938 -23.922 1 97.94 226 ASP A C 1
ATOM 1818 O O . ASP A 1 226 ? 8.961 -11.305 -23.578 1 97.94 226 ASP A O 1
ATOM 1822 N N . PRO A 1 227 ? 10.68 -9.914 -23.391 1 97.69 227 PRO A N 1
ATOM 1823 C CA . PRO A 1 227 ? 10.062 -9.227 -22.25 1 97.69 227 PRO A CA 1
ATOM 1824 C C . PRO A 1 227 ? 8.719 -8.594 -22.609 1 97.69 227 PRO A C 1
ATOM 1826 O O . PRO A 1 227 ? 7.957 -8.211 -21.719 1 97.69 227 PRO A O 1
ATOM 1829 N N . THR A 1 228 ? 8.32 -8.477 -23.859 1 97.81 228 THR A N 1
ATOM 1830 C CA . THR A 1 228 ? 7.082 -7.82 -24.266 1 97.81 228 THR A CA 1
ATOM 1831 C C . THR A 1 228 ? 6.023 -8.852 -24.656 1 97.81 228 THR A C 1
ATOM 1833 O O . THR A 1 228 ? 4.863 -8.5 -24.875 1 97.81 228 THR A O 1
ATOM 1836 N N . SER A 1 229 ? 6.379 -10.133 -24.703 1 98.69 229 SER A N 1
ATOM 1837 C CA . SER A 1 229 ? 5.457 -11.172 -25.141 1 98.69 229 SER A CA 1
ATOM 1838 C C . SER A 1 229 ? 4.23 -11.258 -24.234 1 98.69 229 SER A C 1
ATOM 1840 O O . SER A 1 229 ? 3.127 -11.539 -24.703 1 98.69 229 SER A O 1
ATOM 1842 N N . PRO A 1 230 ? 4.387 -11.031 -22.922 1 98.56 230 PRO A N 1
ATOM 1843 C CA . PRO A 1 230 ? 3.195 -11.094 -22.062 1 98.56 230 PRO A CA 1
ATOM 1844 C C . PRO A 1 230 ? 2.113 -10.109 -22.484 1 98.56 230 PRO A C 1
ATOM 1846 O O . PRO A 1 230 ? 0.922 -10.391 -22.359 1 98.56 230 PRO A O 1
ATOM 1849 N N . ASP A 1 231 ? 2.502 -8.938 -22.969 1 98.69 231 ASP A N 1
ATOM 1850 C CA . ASP A 1 231 ? 1.515 -7.934 -23.359 1 98.69 231 ASP A CA 1
ATOM 1851 C C . ASP A 1 231 ? 0.649 -8.438 -24.516 1 98.69 231 ASP A C 1
ATOM 1853 O O . ASP A 1 231 ? -0.567 -8.234 -24.516 1 98.69 231 ASP A O 1
ATOM 1857 N N . ARG A 1 232 ? 1.304 -9.141 -25.438 1 98.81 232 ARG A N 1
ATOM 1858 C CA . ARG A 1 232 ? 0.562 -9.719 -26.547 1 98.81 232 ARG A CA 1
ATOM 1859 C C . ARG A 1 232 ? -0.334 -10.859 -26.078 1 98.81 232 ARG A C 1
ATOM 1861 O O . ARG A 1 232 ? -1.478 -10.984 -26.516 1 98.81 232 ARG A O 1
ATOM 1868 N N . LEU A 1 233 ? 0.188 -11.641 -25.188 1 98.88 233 LEU A N 1
ATOM 1869 C CA . LEU A 1 233 ? -0.564 -12.742 -24.594 1 98.88 233 LEU A CA 1
ATOM 1870 C C . LEU A 1 233 ? -1.838 -12.234 -23.922 1 98.88 233 LEU A C 1
ATOM 1872 O O . LEU A 1 233 ? -2.932 -12.727 -24.203 1 98.88 233 LEU A O 1
ATOM 1876 N N . TYR A 1 234 ? -1.711 -11.242 -23.094 1 98.81 234 TYR A N 1
ATOM 1877 C CA . TYR A 1 234 ? -2.834 -10.773 -22.281 1 98.81 234 TYR A CA 1
ATOM 1878 C C . TYR A 1 234 ? -3.799 -9.945 -23.125 1 98.81 234 TYR A C 1
ATOM 1880 O O . TYR A 1 234 ? -5.008 -9.969 -22.891 1 98.81 234 TYR A O 1
ATOM 1888 N N . SER A 1 235 ? -3.279 -9.164 -24.109 1 98.88 235 SER A N 1
ATOM 1889 C CA . SER A 1 235 ? -4.188 -8.516 -25.047 1 98.88 235 SER A CA 1
ATOM 1890 C C . SER A 1 235 ? -5.117 -9.531 -25.703 1 98.88 235 SER A C 1
ATOM 1892 O O . SER A 1 235 ? -6.324 -9.297 -25.812 1 98.88 235 SER A O 1
ATOM 1894 N N . SER A 1 236 ? -4.52 -10.688 -26.156 1 98.88 236 SER A N 1
ATOM 1895 C CA . SER A 1 236 ? -5.316 -11.742 -26.766 1 98.88 236 SER A CA 1
ATOM 1896 C C . SER A 1 236 ? -6.328 -12.32 -25.781 1 98.88 236 SER A C 1
ATOM 1898 O O . SER A 1 236 ? -7.48 -12.562 -26.141 1 98.88 236 SER A O 1
ATOM 1900 N N . LEU A 1 237 ? -5.895 -12.539 -24.578 1 98.88 237 LEU A N 1
ATOM 1901 C CA . LEU A 1 237 ? -6.762 -13.07 -23.531 1 98.88 237 LEU A CA 1
ATOM 1902 C C . LEU A 1 237 ? -7.949 -12.148 -23.281 1 98.88 237 LEU A C 1
ATOM 1904 O O . LEU A 1 237 ? -9.094 -12.594 -23.266 1 98.88 237 LEU A O 1
ATOM 1908 N N . PHE A 1 238 ? -7.695 -10.844 -23.094 1 98.75 238 PHE A N 1
ATOM 1909 C CA . PHE A 1 238 ? -8.75 -9.891 -22.75 1 98.75 238 PHE A CA 1
ATOM 1910 C C . PHE A 1 238 ? -9.688 -9.68 -23.938 1 98.75 238 PHE A C 1
ATOM 1912 O O . PHE A 1 238 ? -10.891 -9.5 -23.75 1 98.75 238 PHE A O 1
ATOM 1919 N N . ASP A 1 239 ? -9.133 -9.672 -25.172 1 98.69 239 ASP A N 1
ATOM 1920 C CA . ASP A 1 239 ? -9.984 -9.617 -26.359 1 98.69 239 ASP A CA 1
ATOM 1921 C C . ASP A 1 239 ? -10.969 -10.789 -26.375 1 98.69 239 ASP A C 1
ATOM 1923 O O . ASP A 1 239 ? -12.148 -10.609 -26.672 1 98.69 239 ASP A O 1
ATOM 1927 N N . TRP A 1 240 ? -10.492 -11.945 -26.062 1 98.81 240 TRP A N 1
ATOM 1928 C CA . TRP A 1 240 ? -11.359 -13.125 -26.047 1 98.81 240 TRP A CA 1
ATOM 1929 C C . TRP A 1 240 ? -12.414 -13 -24.953 1 98.81 240 TRP A C 1
ATOM 1931 O O . TRP A 1 240 ? -13.594 -13.273 -25.172 1 98.81 240 TRP A O 1
ATOM 1941 N N . ILE A 1 241 ? -12.039 -12.586 -23.766 1 98.62 241 ILE A N 1
ATOM 1942 C CA . ILE A 1 241 ? -12.969 -12.438 -22.641 1 98.62 241 ILE A CA 1
ATOM 1943 C C . ILE A 1 241 ? -14.094 -11.492 -23.047 1 98.62 241 ILE A C 1
ATOM 1945 O O . ILE A 1 241 ? -15.258 -11.734 -22.719 1 98.62 241 ILE A O 1
ATOM 1949 N N . ALA A 1 242 ? -13.773 -10.438 -23.766 1 97.81 242 ALA A N 1
ATOM 1950 C CA . ALA A 1 242 ? -14.742 -9.422 -24.172 1 97.81 242 ALA A CA 1
ATOM 1951 C C . ALA A 1 242 ? -15.797 -10.016 -25.109 1 97.81 242 ALA A C 1
ATOM 1953 O O . ALA A 1 242 ? -16.875 -9.453 -25.266 1 97.81 242 ALA A O 1
ATOM 1954 N N . THR A 1 243 ? -15.461 -11.125 -25.75 1 98.19 243 THR A N 1
ATOM 1955 C CA . THR A 1 243 ? -16.406 -11.742 -26.672 1 98.19 243 THR A CA 1
ATOM 1956 C C . THR A 1 243 ? -17.312 -12.719 -25.938 1 98.19 243 THR A C 1
ATOM 1958 O O . THR A 1 243 ? -18.297 -13.219 -26.5 1 98.19 243 THR A O 1
ATOM 1961 N N . GLN A 1 244 ? -17 -13.07 -24.641 1 98.38 244 GLN A N 1
ATOM 1962 C CA . GLN A 1 244 ? -17.797 -14.039 -23.891 1 98.38 244 GLN A CA 1
ATOM 1963 C C . GLN A 1 244 ? -19.016 -13.383 -23.266 1 98.38 244 GLN A C 1
ATOM 1965 O O . GLN A 1 244 ? -18.906 -12.672 -22.266 1 98.38 244 GLN A O 1
ATOM 1970 N N . GLU A 1 245 ? -20.219 -13.734 -23.688 1 97.75 245 GLU A N 1
ATOM 1971 C CA . GLU A 1 245 ? -21.438 -13.055 -23.281 1 97.75 245 GLU A CA 1
ATOM 1972 C C . GLU A 1 245 ? -21.781 -13.344 -21.828 1 97.75 245 GLU A C 1
ATOM 1974 O O . GLU A 1 245 ? -22.469 -12.562 -21.172 1 97.75 245 GLU A O 1
ATOM 1979 N N . ARG A 1 246 ? -21.266 -14.445 -21.312 1 98.19 246 ARG A N 1
ATOM 1980 C CA . ARG A 1 246 ? -21.609 -14.859 -19.953 1 98.19 246 ARG A CA 1
ATOM 1981 C C . ARG A 1 246 ? -20.703 -14.18 -18.938 1 98.19 246 ARG A C 1
ATOM 1983 O O . ARG A 1 246 ? -20.969 -14.234 -17.734 1 98.19 246 ARG A O 1
ATOM 1990 N N . LEU A 1 247 ? -19.656 -13.531 -19.406 1 98.75 247 LEU A N 1
ATOM 1991 C CA . LEU A 1 247 ? -18.703 -12.875 -18.531 1 98.75 247 LEU A CA 1
ATOM 1992 C C . LEU A 1 247 ? -18.906 -11.359 -18.547 1 98.75 247 LEU A C 1
ATOM 1994 O O . LEU A 1 247 ? -19.125 -10.773 -19.609 1 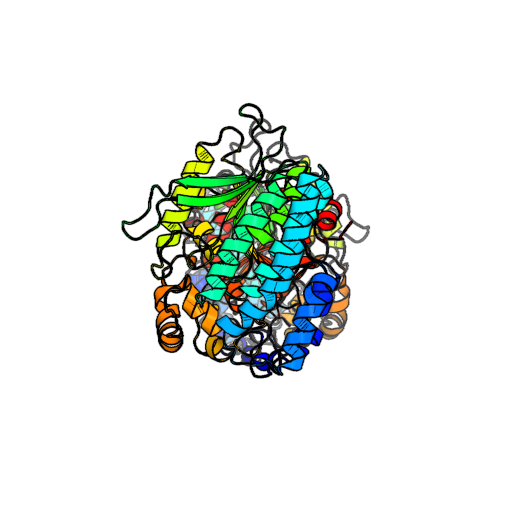98.75 247 LEU A O 1
ATOM 1998 N N . ASP A 1 248 ? -18.922 -10.742 -17.375 1 98.12 248 ASP A N 1
ATOM 1999 C CA . ASP A 1 248 ? -18.953 -9.289 -17.281 1 98.12 248 ASP A CA 1
ATOM 2000 C C . ASP A 1 248 ? -17.578 -8.68 -17.547 1 98.12 248 ASP A C 1
ATOM 2002 O O . ASP A 1 248 ? -16.703 -8.719 -16.703 1 98.12 248 ASP A O 1
ATOM 2006 N N . ALA A 1 249 ? -17.422 -8.086 -18.672 1 95 249 ALA A N 1
ATOM 2007 C CA . ALA A 1 249 ? -16.125 -7.582 -19.125 1 95 249 ALA A CA 1
ATOM 2008 C C . ALA A 1 249 ? -15.625 -6.457 -18.219 1 95 249 ALA A C 1
ATOM 2010 O O . ALA A 1 249 ? -14.43 -6.133 -18.219 1 95 249 ALA A O 1
ATOM 2011 N N . LYS A 1 250 ? -16.5 -5.875 -17.453 1 95.88 250 LYS A N 1
ATOM 2012 C CA . LYS A 1 250 ? -16.109 -4.781 -16.562 1 95.88 250 LYS A CA 1
ATOM 2013 C C . LYS A 1 250 ? -15.703 -5.305 -15.195 1 95.88 250 LYS A C 1
ATOM 2015 O O . LYS A 1 250 ? -15.125 -4.574 -14.391 1 95.88 250 LYS A O 1
ATOM 2020 N N . LYS A 1 251 ? -15.961 -6.566 -14.891 1 98.38 251 LYS A N 1
ATOM 2021 C CA . LYS A 1 251 ? -15.648 -7.188 -13.609 1 98.38 251 LYS A CA 1
ATOM 2022 C C . LYS A 1 251 ? -14.672 -8.344 -13.789 1 98.38 251 LYS A C 1
ATOM 2024 O O . LYS A 1 251 ? -14.969 -9.477 -13.406 1 98.38 251 LYS A O 1
ATOM 2029 N N . VAL A 1 252 ? -13.484 -7.996 -14.344 1 98.88 252 VAL A N 1
ATOM 2030 C CA . VAL A 1 252 ? -12.398 -8.953 -14.547 1 98.88 252 VAL A CA 1
ATOM 2031 C C . VAL A 1 252 ? -11.242 -8.633 -13.602 1 98.88 252 VAL A C 1
ATOM 2033 O O . VAL A 1 252 ? -10.773 -7.492 -13.555 1 98.88 252 VAL A O 1
ATOM 2036 N N . ALA A 1 253 ? -10.852 -9.555 -12.805 1 98.94 253 ALA A N 1
ATOM 2037 C CA . ALA A 1 253 ? -9.727 -9.383 -11.891 1 98.94 253 ALA A CA 1
ATOM 2038 C C . ALA A 1 253 ? -8.703 -10.5 -12.062 1 98.94 253 ALA A C 1
ATOM 2040 O O . ALA A 1 253 ? -9.031 -11.57 -12.594 1 98.94 253 ALA A O 1
ATOM 2041 N N . ILE A 1 254 ? -7.504 -10.18 -11.664 1 98.94 254 ILE A N 1
ATOM 2042 C CA . ILE A 1 254 ? -6.43 -11.164 -11.719 1 98.94 254 ILE A CA 1
ATOM 2043 C C . ILE A 1 254 ? -5.965 -11.5 -10.305 1 98.94 254 ILE A C 1
ATOM 2045 O O . ILE A 1 254 ? -5.809 -10.609 -9.469 1 98.94 254 ILE A O 1
ATOM 2049 N N . TRP A 1 255 ? -5.863 -12.727 -9.977 1 98.94 255 TRP A N 1
ATOM 2050 C CA . TRP A 1 255 ? -5.172 -13.258 -8.805 1 98.94 255 TRP A CA 1
ATOM 2051 C C . TRP A 1 255 ? -3.949 -14.07 -9.219 1 98.94 255 TRP A C 1
ATOM 2053 O O . TRP A 1 255 ? -4.078 -15.219 -9.648 1 98.94 255 TRP A O 1
ATOM 2063 N N . ALA A 1 256 ? -2.738 -13.492 -9.062 1 98.94 256 ALA A N 1
ATOM 2064 C CA . ALA A 1 256 ? -1.52 -14.086 -9.609 1 98.94 256 ALA A CA 1
ATOM 2065 C C . ALA A 1 256 ? -0.654 -14.688 -8.5 1 98.94 256 ALA A C 1
ATOM 2067 O O . ALA A 1 256 ? -0.387 -14.031 -7.492 1 98.94 256 ALA A O 1
ATOM 2068 N N . PHE A 1 257 ? -0.213 -15.867 -8.719 1 98.75 257 PHE A N 1
ATOM 2069 C CA . PHE A 1 257 ? 0.526 -16.625 -7.715 1 98.75 257 PHE A CA 1
ATOM 2070 C C . PHE A 1 257 ? 2.025 -16.562 -7.984 1 98.75 257 PHE A C 1
ATOM 2072 O O . PHE A 1 257 ? 2.473 -16.844 -9.094 1 98.75 257 PHE A O 1
ATOM 2079 N N . SER A 1 258 ? 2.834 -16.172 -6.926 1 98.5 258 SER A N 1
ATOM 2080 C CA . SER A 1 258 ? 4.289 -16.297 -6.969 1 98.5 258 SER A CA 1
ATOM 2081 C C . SER A 1 258 ? 4.863 -15.586 -8.188 1 98.5 258 SER A C 1
ATOM 2083 O O . SER A 1 258 ? 4.59 -14.406 -8.422 1 98.5 258 SER A O 1
ATOM 2085 N N . THR A 1 259 ? 5.531 -16.344 -9.094 1 98.75 259 THR A N 1
ATOM 2086 C CA . THR A 1 259 ? 6.137 -15.75 -10.281 1 98.75 259 THR A CA 1
ATOM 2087 C C . THR A 1 259 ? 5.082 -15.062 -11.141 1 98.75 259 THR A C 1
ATOM 2089 O O . THR A 1 259 ? 5.383 -14.086 -11.836 1 98.75 259 THR A O 1
ATOM 2092 N N . GLY A 1 260 ? 3.877 -15.516 -11.039 1 98.81 260 GLY A N 1
ATOM 2093 C CA . GLY A 1 260 ? 2.789 -14.844 -11.734 1 98.81 260 GLY A CA 1
ATOM 2094 C C . GLY A 1 260 ? 2.584 -13.414 -11.289 1 98.81 260 GLY A C 1
ATOM 2095 O O . GLY A 1 260 ? 2.025 -12.602 -12.023 1 98.81 260 GLY A O 1
ATOM 2096 N N . GLY A 1 261 ? 2.996 -13.156 -10.047 1 98.88 261 GLY A N 1
ATOM 2097 C CA . GLY A 1 261 ? 2.895 -11.805 -9.523 1 98.88 261 GLY A CA 1
ATOM 2098 C C . GLY A 1 261 ? 3.676 -10.789 -10.336 1 98.88 261 GLY A C 1
ATOM 2099 O O . GLY A 1 261 ? 3.287 -9.625 -10.422 1 98.88 261 GLY A O 1
ATOM 2100 N N . TYR A 1 262 ? 4.812 -11.188 -10.938 1 98.88 262 TYR A N 1
ATOM 2101 C CA . TYR A 1 262 ? 5.559 -10.344 -11.859 1 98.88 262 TYR A CA 1
ATOM 2102 C C . TYR A 1 262 ? 4.676 -9.891 -13.016 1 98.88 262 TYR A C 1
ATOM 2104 O O . TYR A 1 262 ? 4.652 -8.703 -13.352 1 98.88 262 TYR A O 1
ATOM 2112 N N . TYR A 1 263 ? 3.953 -10.766 -13.523 1 98.94 263 TYR A N 1
ATOM 2113 C CA . TYR A 1 263 ? 3.111 -10.477 -14.68 1 98.94 263 TYR A CA 1
ATOM 2114 C C . TYR A 1 263 ? 1.854 -9.727 -14.266 1 98.94 263 TYR A C 1
ATOM 2116 O O . TYR A 1 263 ? 1.32 -8.922 -15.039 1 98.94 263 TYR A O 1
ATOM 2124 N N . ALA A 1 264 ? 1.41 -10.008 -13.055 1 98.88 264 ALA A N 1
ATOM 2125 C CA . ALA A 1 264 ? 0.298 -9.234 -12.508 1 98.88 264 ALA A CA 1
ATOM 2126 C C . ALA A 1 264 ? 0.656 -7.75 -12.406 1 98.88 264 ALA A C 1
ATOM 2128 O O . ALA A 1 264 ? -0.118 -6.891 -12.836 1 98.88 264 ALA A O 1
ATOM 2129 N N . ILE A 1 265 ? 1.828 -7.473 -11.844 1 98.88 265 ILE A N 1
ATOM 2130 C CA . ILE A 1 265 ? 2.266 -6.09 -11.719 1 98.88 265 ILE A CA 1
ATOM 2131 C C . ILE A 1 265 ? 2.385 -5.453 -13.102 1 98.88 265 ILE A C 1
ATOM 2133 O O . ILE A 1 265 ? 1.916 -4.336 -13.32 1 98.88 265 ILE A O 1
ATOM 2137 N N . ARG A 1 266 ? 2.938 -6.152 -14.039 1 98.81 266 ARG A N 1
ATOM 2138 C CA . ARG A 1 266 ? 3.098 -5.625 -15.391 1 98.81 266 ARG A CA 1
ATOM 2139 C C . ARG A 1 266 ? 1.743 -5.344 -16.031 1 98.81 266 ARG A C 1
ATOM 2141 O O . ARG A 1 266 ? 1.509 -4.246 -16.547 1 98.81 266 ARG A O 1
ATOM 2148 N N . VAL A 1 267 ? 0.858 -6.32 -15.969 1 98.81 267 VAL A N 1
ATOM 2149 C CA . VAL A 1 267 ? -0.414 -6.215 -16.672 1 98.81 267 VAL A CA 1
ATOM 2150 C C . VAL A 1 267 ? -1.274 -5.133 -16.031 1 98.81 267 VAL A C 1
ATOM 2152 O O . VAL A 1 267 ? -2.029 -4.438 -16.719 1 98.81 267 VAL A O 1
ATOM 2155 N N . ALA A 1 268 ? -1.189 -4.938 -14.719 1 98.88 268 ALA A N 1
ATOM 2156 C CA . ALA A 1 268 ? -1.911 -3.871 -14.023 1 98.88 268 ALA A CA 1
ATOM 2157 C C . ALA A 1 268 ? -1.564 -2.506 -14.609 1 98.88 268 ALA A C 1
ATOM 2159 O O . ALA A 1 268 ? -2.383 -1.584 -14.586 1 98.88 268 ALA A O 1
ATOM 2160 N N . HIS A 1 269 ? -0.357 -2.379 -15.117 1 98.69 269 HIS A N 1
ATOM 2161 C CA . HIS A 1 269 ? 0.114 -1.119 -15.68 1 98.69 269 HIS A CA 1
ATOM 2162 C C . HIS A 1 269 ? -0.157 -1.051 -17.172 1 98.69 269 HIS A C 1
ATOM 2164 O O . HIS A 1 269 ? -0.531 0.003 -17.703 1 98.69 269 HIS A O 1
ATOM 2170 N N . THR A 1 270 ? -0.046 -2.184 -17.859 1 98.56 270 THR A N 1
ATOM 2171 C CA . THR A 1 270 ? -0.08 -2.164 -19.328 1 98.56 270 THR A CA 1
ATOM 2172 C C . THR A 1 270 ? -1.509 -2.336 -19.828 1 98.56 270 THR A C 1
ATOM 2174 O O . THR A 1 270 ? -1.82 -1.952 -20.953 1 98.56 270 THR A O 1
ATOM 2177 N N . HIS A 1 271 ? -2.342 -2.953 -19.047 1 98.56 271 HIS A N 1
ATOM 2178 C CA . HIS A 1 271 ? -3.719 -3.219 -19.453 1 98.56 271 HIS A CA 1
ATOM 2179 C C . HIS A 1 271 ? -4.703 -2.734 -18.391 1 98.56 271 HIS A C 1
ATOM 2181 O O . HIS A 1 271 ? -5.688 -3.414 -18.094 1 98.56 271 HIS A O 1
ATOM 2187 N N . ALA A 1 272 ? -4.398 -1.615 -17.828 1 98 272 ALA A N 1
ATOM 2188 C CA . ALA A 1 272 ? -5.145 -1.088 -16.688 1 98 272 ALA A CA 1
ATOM 2189 C C . ALA A 1 272 ? -6.629 -0.959 -17 1 98 272 ALA A C 1
ATOM 2191 O O . ALA A 1 272 ? -7.48 -1.239 -16.156 1 98 272 ALA A O 1
ATOM 2192 N N . ASP A 1 273 ? -7.008 -0.656 -18.25 1 96.88 273 ASP A N 1
ATOM 2193 C CA . ASP A 1 273 ? -8.383 -0.345 -18.625 1 96.88 273 ASP A CA 1
ATOM 2194 C C . ASP A 1 273 ? -9.211 -1.619 -18.797 1 96.88 273 ASP A C 1
ATOM 2196 O O . ASP A 1 273 ? -10.438 -1.562 -18.875 1 96.88 273 ASP A O 1
ATOM 2200 N N . ARG A 1 274 ? -8.531 -2.777 -18.75 1 98.12 274 ARG A N 1
ATOM 2201 C CA . ARG A 1 274 ? -9.211 -4.047 -18.969 1 98.12 274 ARG A CA 1
ATOM 2202 C C . ARG A 1 274 ? -9.516 -4.738 -17.641 1 98.12 274 ARG A C 1
ATOM 2204 O O . ARG A 1 274 ? -10.148 -5.793 -17.609 1 98.12 274 ARG A O 1
ATOM 2211 N N . LEU A 1 275 ? -9.062 -4.102 -16.531 1 98.69 275 LEU A N 1
ATOM 2212 C CA . LEU A 1 275 ? -9.055 -4.848 -15.281 1 98.69 275 LEU A CA 1
ATOM 2213 C C . LEU A 1 275 ? -9.719 -4.043 -14.172 1 98.69 275 LEU A C 1
ATOM 2215 O O . LEU A 1 275 ? -9.375 -2.877 -13.953 1 98.69 275 LEU A O 1
ATOM 2219 N N . ALA A 1 276 ? -10.625 -4.746 -13.43 1 98.44 276 ALA A N 1
ATOM 2220 C CA . ALA A 1 276 ? -11.234 -4.141 -12.242 1 98.44 276 ALA A CA 1
ATOM 2221 C C . ALA A 1 276 ? -10.266 -4.137 -11.07 1 98.44 276 ALA A C 1
ATOM 2223 O O . ALA A 1 276 ? -10.344 -3.266 -10.195 1 98.44 276 ALA A O 1
ATOM 2224 N N . GLY A 1 277 ? -9.367 -5.09 -11.031 1 98.75 277 GLY A N 1
ATOM 2225 C CA . GLY A 1 277 ? -8.383 -5.215 -9.977 1 98.75 277 GLY A CA 1
ATOM 2226 C C . GLY A 1 277 ? -7.387 -6.336 -10.219 1 98.75 277 GLY A C 1
ATOM 2227 O O . GLY A 1 277 ? -7.691 -7.301 -10.922 1 98.75 277 GLY A O 1
ATOM 2228 N N . VAL A 1 278 ? -6.227 -6.195 -9.664 1 98.94 278 VAL A N 1
ATOM 2229 C CA . VAL A 1 278 ? -5.133 -7.145 -9.844 1 98.94 278 VAL A CA 1
ATOM 2230 C C . VAL A 1 278 ? -4.473 -7.434 -8.492 1 98.94 278 VAL A C 1
ATOM 2232 O O . VAL A 1 278 ? -4.211 -6.52 -7.715 1 98.94 278 VAL A O 1
ATOM 2235 N N . VAL A 1 279 ? -4.258 -8.703 -8.18 1 98.94 279 VAL A N 1
ATOM 2236 C CA . VAL A 1 279 ? -3.537 -9.117 -6.984 1 98.94 279 VAL A CA 1
ATOM 2237 C C . VAL A 1 279 ? -2.221 -9.781 -7.375 1 98.94 279 VAL A C 1
ATOM 2239 O O . VAL A 1 279 ? -2.211 -10.75 -8.141 1 98.94 279 VAL A O 1
ATOM 2242 N N . ALA A 1 280 ? -1.161 -9.273 -6.926 1 98.94 280 ALA A N 1
ATOM 2243 C CA . ALA A 1 280 ? 0.139 -9.93 -7.004 1 98.94 280 ALA A CA 1
ATOM 2244 C C . ALA A 1 280 ? 0.49 -10.609 -5.684 1 98.94 280 ALA A C 1
ATOM 2246 O O . ALA A 1 280 ? 0.886 -9.945 -4.723 1 98.94 280 ALA A O 1
ATOM 2247 N N . LEU A 1 281 ? 0.38 -11.922 -5.641 1 98.94 281 LEU A N 1
ATOM 2248 C CA . LEU A 1 281 ? 0.648 -12.695 -4.434 1 98.94 281 LEU A CA 1
ATOM 2249 C C . LEU A 1 281 ? 2.037 -13.32 -4.488 1 98.94 281 LEU A C 1
ATOM 2251 O O . LEU A 1 281 ? 2.26 -14.281 -5.223 1 98.94 281 LEU A O 1
ATOM 2255 N N . GLY A 1 282 ? 2.965 -12.727 -3.777 1 98.56 282 GLY A N 1
ATOM 2256 C CA . GLY A 1 282 ? 4.289 -13.305 -3.627 1 98.56 282 GLY A CA 1
ATOM 2257 C C . GLY A 1 282 ? 5.172 -13.094 -4.844 1 98.56 282 GLY A C 1
ATOM 2258 O O . GLY A 1 282 ? 6.039 -13.922 -5.137 1 98.56 282 GLY A O 1
ATOM 2259 N N . GLY A 1 283 ? 4.957 -12.07 -5.629 1 97.69 283 GLY A N 1
ATOM 2260 C CA . GLY A 1 283 ? 5.727 -11.852 -6.844 1 97.69 283 GLY A CA 1
ATOM 2261 C C . GLY A 1 283 ? 6.906 -10.922 -6.645 1 97.69 283 GLY A C 1
ATOM 2262 O O . GLY A 1 283 ? 7.43 -10.805 -5.535 1 97.69 283 GLY A O 1
ATOM 2263 N N . GLY A 1 284 ? 7.441 -10.438 -7.723 1 97.75 284 GLY A N 1
ATOM 2264 C CA . GLY A 1 284 ? 8.539 -9.484 -7.77 1 97.75 284 GLY A CA 1
ATOM 2265 C C . GLY A 1 284 ? 8.516 -8.602 -9 1 97.75 284 GLY A C 1
ATOM 2266 O O . GLY A 1 284 ? 7.629 -8.734 -9.852 1 97.75 284 GLY A O 1
ATOM 2267 N N . CYS A 1 285 ? 9.508 -7.656 -9.023 1 98.44 285 CYS A N 1
ATOM 2268 C CA . CYS A 1 285 ? 9.438 -6.75 -10.164 1 98.44 285 CYS A CA 1
ATOM 2269 C C . CYS A 1 285 ? 10.812 -6.207 -10.516 1 98.44 285 CYS A C 1
ATOM 2271 O O . CYS A 1 285 ? 11.008 -5.633 -11.586 1 98.44 285 CYS A O 1
ATOM 2273 N N . HIS A 1 286 ? 11.828 -6.398 -9.648 1 98.44 286 HIS A N 1
ATOM 2274 C CA . HIS A 1 286 ? 13.133 -5.781 -9.883 1 98.44 286 HIS A CA 1
ATOM 2275 C C . HIS A 1 286 ? 14.242 -6.559 -9.188 1 98.44 286 HIS A C 1
ATOM 2277 O O . HIS A 1 286 ? 15 -7.277 -9.836 1 98.44 286 HIS A O 1
ATOM 2283 N N . TYR A 1 287 ? 14.25 -6.629 -7.844 1 97.88 287 TYR A N 1
ATOM 2284 C CA . TYR A 1 287 ? 15.336 -7.227 -7.07 1 97.88 287 TYR A CA 1
ATOM 2285 C C . TYR A 1 287 ? 15.328 -8.742 -7.203 1 97.88 287 TYR A C 1
ATOM 2287 O O . TYR A 1 287 ? 16.328 -9.406 -6.902 1 97.88 287 TYR A O 1
ATOM 2295 N N . MET A 1 288 ? 14.234 -9.273 -7.648 1 98.12 288 MET A N 1
ATOM 2296 C CA . MET A 1 288 ? 14.164 -10.711 -7.902 1 98.12 288 MET A CA 1
ATOM 2297 C C . MET A 1 288 ? 15.203 -11.125 -8.938 1 98.12 288 MET A C 1
ATOM 2299 O O . MET A 1 288 ? 15.555 -12.305 -9.031 1 98.12 288 MET A O 1
ATOM 2303 N N . PHE A 1 289 ? 15.742 -10.125 -9.719 1 98.44 289 PHE A N 1
ATOM 2304 C CA . PHE A 1 289 ? 16.688 -10.414 -10.789 1 98.44 289 PHE A CA 1
ATOM 2305 C C . PHE A 1 289 ? 18.109 -10.055 -10.359 1 98.44 289 PHE A C 1
ATOM 2307 O O . PHE A 1 289 ? 19.047 -10.188 -11.141 1 98.44 289 PHE A O 1
ATOM 2314 N N . GLU A 1 290 ? 18.266 -9.547 -9.172 1 97.12 290 GLU A N 1
ATOM 2315 C CA . GLU A 1 290 ? 19.578 -9.141 -8.688 1 97.12 290 GLU A CA 1
ATOM 2316 C C . GLU A 1 290 ? 20.516 -10.336 -8.531 1 97.12 290 GLU A C 1
ATOM 2318 O O . GLU A 1 290 ? 20.125 -11.359 -7.953 1 97.12 290 GLU A O 1
ATOM 2323 N N . ARG A 1 291 ? 21.719 -10.219 -8.977 1 97.25 291 ARG A N 1
ATOM 2324 C CA . ARG A 1 291 ? 22.688 -11.312 -8.961 1 97.25 291 ARG A CA 1
ATOM 2325 C C . ARG A 1 291 ? 22.891 -11.852 -7.551 1 97.25 291 ARG A C 1
ATOM 2327 O O . ARG A 1 291 ? 22.938 -13.062 -7.348 1 97.25 291 ARG A O 1
ATOM 2334 N N . GLU A 1 292 ? 23.047 -10.93 -6.582 1 95.94 292 GLU A N 1
ATOM 2335 C CA . GLU A 1 292 ? 23.266 -11.375 -5.207 1 95.94 292 GLU A CA 1
ATOM 2336 C C . GLU A 1 292 ? 22.125 -12.281 -4.734 1 95.94 292 GLU A C 1
ATOM 2338 O O . GLU A 1 292 ? 22.375 -13.289 -4.07 1 95.94 292 GLU A O 1
ATOM 2343 N N . TRP A 1 293 ? 20.922 -11.898 -5.027 1 97.44 293 TRP A N 1
ATOM 2344 C CA . TRP A 1 293 ? 19.781 -12.711 -4.656 1 97.44 293 TRP A CA 1
ATOM 2345 C C . TRP A 1 293 ? 19.828 -14.07 -5.348 1 97.44 293 TRP A C 1
ATOM 2347 O O . TRP A 1 293 ? 19.75 -15.109 -4.691 1 97.44 293 TRP A O 1
ATOM 2357 N N . LEU A 1 294 ? 20.016 -14.062 -6.668 1 98.25 294 LEU A N 1
ATOM 2358 C CA . LEU A 1 294 ? 19.969 -15.273 -7.484 1 98.25 294 LEU A CA 1
ATOM 2359 C C . LEU A 1 294 ? 21.109 -16.219 -7.117 1 98.25 294 LEU A C 1
ATOM 2361 O O . LEU A 1 294 ? 20.984 -17.438 -7.246 1 98.25 294 LEU A O 1
ATOM 2365 N N . ASP A 1 295 ? 22.203 -15.672 -6.605 1 97.69 295 ASP A N 1
ATOM 2366 C CA . ASP A 1 295 ? 23.328 -16.484 -6.191 1 97.69 295 ASP A CA 1
ATOM 2367 C C . ASP A 1 295 ? 23 -17.281 -4.922 1 97.69 295 ASP A C 1
ATOM 2369 O O . ASP A 1 295 ? 23.672 -18.266 -4.617 1 97.69 295 ASP A O 1
ATOM 2373 N N . ASN A 1 296 ? 21.953 -16.875 -4.215 1 97.44 296 ASN A N 1
ATOM 2374 C CA . ASN A 1 296 ? 21.734 -17.453 -2.9 1 97.44 296 ASN A CA 1
ATOM 2375 C C . ASN A 1 296 ? 20.422 -18.234 -2.848 1 97.44 296 ASN A C 1
ATOM 2377 O O . ASN A 1 296 ? 20.188 -19.016 -1.916 1 97.44 296 ASN A O 1
ATOM 2381 N N . VAL A 1 297 ? 19.562 -18.203 -3.762 1 97.75 297 VAL A N 1
ATOM 2382 C CA . VAL A 1 297 ? 18.188 -18.656 -3.65 1 97.75 297 VAL A CA 1
ATOM 2383 C C . VAL A 1 297 ? 18.125 -20.172 -3.812 1 97.75 297 VAL A C 1
ATOM 2385 O O . VAL A 1 297 ? 17.125 -20.797 -3.453 1 97.75 297 VAL A O 1
ATOM 2388 N N . ASN A 1 298 ? 19.141 -20.828 -4.336 1 97.75 298 ASN A N 1
ATOM 2389 C CA . ASN A 1 298 ? 19.094 -22.266 -4.609 1 97.75 298 ASN A CA 1
ATOM 2390 C C . ASN A 1 298 ? 19.109 -23.078 -3.322 1 97.75 298 ASN A C 1
ATOM 2392 O O . ASN A 1 298 ? 18.828 -24.281 -3.342 1 97.75 298 ASN A O 1
ATOM 2396 N N . HIS A 1 299 ? 19.406 -22.531 -2.211 1 96.88 299 HIS A N 1
ATOM 2397 C CA . HIS A 1 299 ? 19.516 -23.344 -1.001 1 96.88 299 HIS A CA 1
ATOM 2398 C C . HIS A 1 299 ? 18.562 -22.844 0.078 1 96.88 299 HIS A C 1
ATOM 2400 O O . HIS A 1 299 ? 18.656 -23.25 1.237 1 96.88 299 HIS A O 1
ATOM 2406 N N . LEU A 1 300 ? 17.719 -21.953 -0.285 1 97.81 300 LEU A N 1
ATOM 2407 C CA . LEU A 1 300 ? 16.766 -21.375 0.669 1 97.81 300 LEU A CA 1
ATOM 2408 C C . LEU A 1 300 ? 15.469 -22.172 0.69 1 97.81 300 LEU A C 1
ATOM 2410 O O . LEU A 1 300 ? 15.492 -23.406 0.736 1 97.81 300 LEU A O 1
ATOM 2414 N N . GLU A 1 301 ? 14.289 -21.531 0.751 1 97.75 301 GLU A N 1
ATOM 2415 C CA . GLU A 1 301 ? 13.062 -22.25 1.111 1 97.75 301 GLU A CA 1
ATOM 2416 C C . GLU A 1 301 ? 12.523 -23.047 -0.068 1 97.75 301 GLU A C 1
ATOM 2418 O O . GLU A 1 301 ? 11.758 -24 0.118 1 97.75 301 GLU A O 1
ATOM 2423 N N . TYR A 1 302 ? 12.828 -22.656 -1.329 1 98.06 302 TYR A N 1
ATOM 2424 C CA . TYR A 1 302 ? 12.328 -23.406 -2.479 1 98.06 302 TYR A CA 1
ATOM 2425 C C . TYR A 1 302 ? 12.898 -24.812 -2.494 1 98.06 302 TYR A C 1
ATOM 2427 O O . TYR A 1 302 ? 14.07 -25.031 -2.174 1 98.06 302 TYR A O 1
ATOM 2435 N N . PRO A 1 303 ? 12.117 -25.766 -2.873 1 97.38 303 PRO A N 1
ATOM 2436 C CA . PRO A 1 303 ? 12.531 -27.172 -2.701 1 97.38 303 PRO A CA 1
ATOM 2437 C C . PRO A 1 303 ? 13.719 -27.547 -3.58 1 97.38 303 PRO A C 1
ATOM 2439 O O . PRO A 1 303 ? 14.461 -28.469 -3.256 1 97.38 303 PRO A O 1
ATOM 2442 N N . PHE A 1 304 ? 13.898 -26.859 -4.676 1 97.38 304 PHE A N 1
ATOM 2443 C CA . PHE A 1 304 ? 14.914 -27.234 -5.648 1 97.38 304 PHE A CA 1
ATOM 2444 C C . PHE A 1 304 ? 15.734 -26.031 -6.074 1 97.38 304 PHE A C 1
ATOM 2446 O O . PHE A 1 304 ? 15.812 -25.031 -5.34 1 97.38 304 PHE A O 1
ATOM 2453 N N . ASP A 1 305 ? 16.516 -26.188 -7.141 1 97.75 305 ASP A N 1
ATOM 2454 C CA . ASP A 1 305 ? 17.391 -25.125 -7.617 1 97.75 305 ASP A CA 1
ATOM 2455 C C . ASP A 1 305 ? 16.578 -24.016 -8.289 1 97.75 305 ASP A C 1
ATOM 2457 O O . ASP A 1 305 ? 16.469 -23.984 -9.516 1 97.75 305 ASP A O 1
ATOM 2461 N N . LEU A 1 306 ? 16.234 -23.062 -7.512 1 98.31 306 LEU A N 1
ATOM 2462 C CA . LEU A 1 306 ? 15.312 -22.031 -7.941 1 98.31 306 LEU A CA 1
ATOM 2463 C C . LEU A 1 306 ? 15.922 -21.188 -9.062 1 98.31 306 LEU A C 1
ATOM 2465 O O . LEU A 1 306 ? 15.281 -20.969 -10.094 1 98.31 306 LEU A O 1
ATOM 2469 N N . ALA A 1 307 ? 17.141 -20.719 -8.922 1 98.62 307 ALA A N 1
ATOM 2470 C CA . ALA A 1 307 ? 17.766 -19.875 -9.93 1 98.62 307 ALA A CA 1
ATOM 2471 C C . ALA A 1 307 ? 17.844 -20.578 -11.281 1 98.62 307 ALA A C 1
ATOM 2473 O O . ALA A 1 307 ? 17.594 -19.969 -12.32 1 98.62 307 ALA A O 1
ATOM 2474 N N . ASN A 1 308 ? 18.156 -21.859 -11.211 1 98.56 308 ASN A N 1
ATOM 2475 C CA . ASN A 1 308 ? 18.203 -22.641 -12.438 1 98.56 308 ASN A CA 1
ATOM 2476 C C . ASN A 1 308 ? 16.812 -22.75 -13.086 1 98.56 308 ASN A C 1
ATOM 2478 O O . ASN A 1 308 ? 16.688 -22.656 -14.305 1 98.56 308 ASN A O 1
ATOM 2482 N N . THR A 1 309 ? 15.852 -22.984 -12.242 1 98.56 309 THR A N 1
ATOM 2483 C CA . THR A 1 309 ? 14.492 -23.109 -12.758 1 98.56 309 THR A CA 1
ATOM 2484 C C . THR A 1 309 ? 14.008 -21.781 -13.344 1 98.56 309 THR A C 1
ATOM 2486 O O . THR A 1 30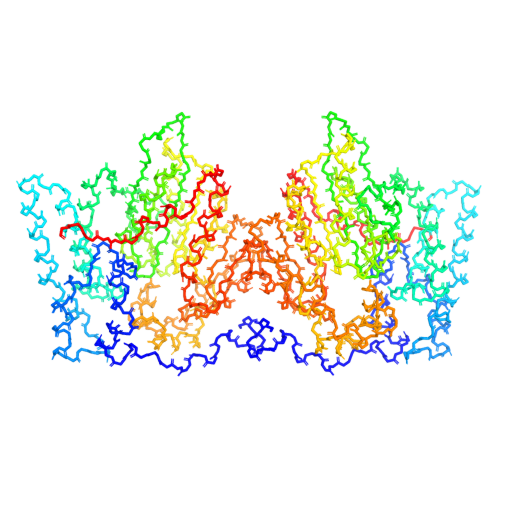9 ? 13.352 -21.766 -14.383 1 98.56 309 THR A O 1
ATOM 2489 N N . LEU A 1 310 ? 14.352 -20.703 -12.703 1 98.81 310 LEU A N 1
ATOM 2490 C CA . LEU A 1 310 ? 14 -19.375 -13.211 1 98.81 310 LEU A CA 1
ATOM 2491 C C . LEU A 1 310 ? 14.703 -19.094 -14.531 1 98.81 310 LEU A C 1
ATOM 2493 O O . LEU A 1 310 ? 14.109 -18.531 -15.445 1 98.81 310 LEU A O 1
ATOM 2497 N N . ALA A 1 311 ? 15.977 -19.469 -14.594 1 98.75 311 ALA A N 1
ATOM 2498 C CA . ALA A 1 311 ? 16.703 -19.312 -15.844 1 98.75 311 ALA A CA 1
ATOM 2499 C C . ALA A 1 311 ? 15.992 -20.016 -17 1 98.75 311 ALA A C 1
ATOM 2501 O O . ALA A 1 311 ? 15.805 -19.438 -18.062 1 98.75 311 ALA A O 1
ATOM 2502 N N . TYR A 1 312 ? 15.586 -21.234 -16.719 1 98.38 312 TYR A N 1
ATOM 2503 C CA . TYR A 1 312 ? 14.828 -22 -17.719 1 98.38 312 TYR A CA 1
ATOM 2504 C C . TYR A 1 312 ? 13.531 -21.281 -18.078 1 98.38 312 TYR A C 1
ATOM 2506 O O . TYR A 1 312 ? 13.258 -21.062 -19.266 1 98.38 312 TYR A O 1
ATOM 2514 N N . LYS A 1 313 ? 12.836 -20.844 -17.141 1 98.56 313 LYS A N 1
ATOM 2515 C CA . LYS A 1 313 ? 11.539 -20.188 -17.328 1 98.56 313 LYS A CA 1
ATOM 2516 C C . LYS A 1 313 ? 11.68 -18.891 -18.125 1 98.56 313 LYS A C 1
ATOM 2518 O O . LYS A 1 313 ? 10.828 -18.578 -18.953 1 98.56 313 LYS A O 1
ATOM 2523 N N . TRP A 1 314 ? 12.719 -18.156 -17.938 1 98.69 314 TRP A N 1
ATOM 2524 C CA . TRP A 1 314 ? 12.898 -16.859 -18.562 1 98.69 314 TRP A CA 1
ATOM 2525 C C . TRP A 1 314 ? 13.609 -16.984 -19.906 1 98.69 314 TRP A C 1
ATOM 2527 O O . TRP A 1 314 ? 14.039 -15.992 -20.5 1 98.69 314 TRP A O 1
ATOM 2537 N N . GLY A 1 315 ? 13.883 -18.203 -20.391 1 98.12 315 GLY A N 1
ATOM 2538 C CA . GLY A 1 315 ? 14.312 -18.438 -21.766 1 98.12 315 GLY A CA 1
ATOM 2539 C C . GLY A 1 315 ? 15.812 -18.594 -21.891 1 98.12 315 GLY A C 1
ATOM 2540 O O . GLY A 1 315 ? 16.359 -18.516 -23 1 98.12 315 GLY A O 1
ATOM 2541 N N . TYR A 1 316 ? 16.469 -18.891 -20.781 1 98.31 316 TYR A N 1
ATOM 2542 C CA . TYR A 1 316 ? 17.922 -19.031 -20.828 1 98.31 316 TYR A CA 1
ATOM 2543 C C . TYR A 1 316 ? 18.328 -20.5 -20.828 1 98.31 316 TYR A C 1
ATOM 2545 O O . TYR A 1 316 ? 19.516 -20.828 -20.953 1 98.31 316 TYR A O 1
ATOM 2553 N N . GLY A 1 317 ? 17.406 -21.391 -20.75 1 97.12 317 GLY A N 1
ATOM 2554 C CA . GLY A 1 317 ? 17.719 -22.812 -20.656 1 97.12 317 GLY A CA 1
ATOM 2555 C C . GLY A 1 317 ? 18.578 -23.156 -19.453 1 97.12 317 GLY A C 1
ATOM 2556 O O . GLY A 1 317 ? 18.234 -22.797 -18.328 1 97.12 317 GLY A O 1
ATOM 2557 N N . ASN A 1 318 ? 19.703 -23.703 -19.75 1 96.69 318 ASN A N 1
ATOM 2558 C CA . ASN A 1 318 ? 20.562 -24.141 -18.672 1 96.69 318 ASN A CA 1
ATOM 2559 C C . ASN A 1 318 ? 21.672 -23.109 -18.406 1 96.69 318 ASN A C 1
ATOM 2561 O O . ASN A 1 318 ? 22.531 -23.328 -17.547 1 96.69 318 ASN A O 1
ATOM 2565 N N . ASP A 1 319 ? 21.641 -21.969 -19.078 1 98.38 319 ASP A N 1
ATOM 2566 C CA . ASP A 1 319 ? 22.656 -20.938 -18.906 1 98.38 319 ASP A CA 1
ATOM 2567 C C . ASP A 1 319 ? 22.281 -19.984 -17.766 1 98.38 319 ASP A C 1
ATOM 2569 O O . ASP A 1 319 ? 21.938 -18.828 -18.016 1 98.38 319 ASP A O 1
ATOM 2573 N N . VAL A 1 320 ? 22.484 -20.453 -16.594 1 98.38 320 VAL A N 1
ATOM 2574 C CA . VAL A 1 320 ? 22.094 -19.734 -15.391 1 98.38 320 VAL A CA 1
ATOM 2575 C C . VAL A 1 320 ? 22.938 -18.469 -15.242 1 98.38 320 VAL A C 1
ATOM 2577 O O . VAL A 1 320 ? 22.453 -17.438 -14.797 1 98.38 320 VAL A O 1
ATOM 2580 N N . GLU A 1 321 ? 24.219 -18.562 -15.617 1 98.62 321 GLU A N 1
ATOM 2581 C CA . GLU A 1 321 ? 25.125 -17.422 -15.508 1 98.62 321 GLU A CA 1
ATOM 2582 C C . GLU A 1 321 ? 24.672 -16.281 -16.406 1 98.62 321 GLU A C 1
ATOM 2584 O O . GLU A 1 321 ? 24.703 -15.109 -16.016 1 98.62 321 GLU A O 1
ATOM 2589 N N . ALA A 1 322 ? 24.266 -16.578 -17.609 1 98.75 322 ALA A N 1
ATOM 2590 C CA . ALA A 1 322 ? 23.75 -15.555 -18.5 1 98.75 322 ALA A CA 1
ATOM 2591 C C . ALA A 1 322 ? 22.484 -14.914 -17.938 1 98.75 322 ALA A C 1
ATOM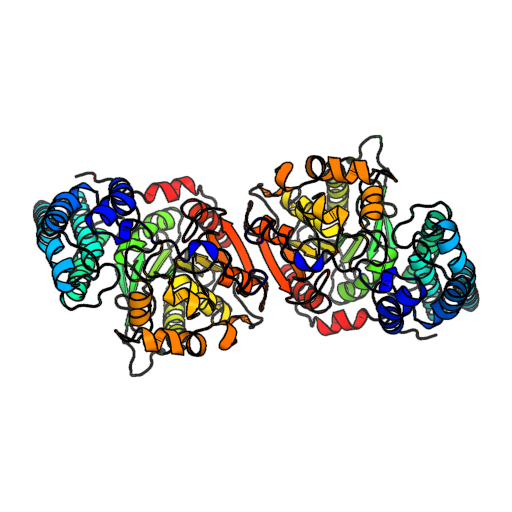 2593 O O . ALA A 1 322 ? 22.297 -13.695 -18.031 1 98.75 322 ALA A O 1
ATOM 2594 N N . PHE A 1 323 ? 21.688 -15.719 -17.406 1 98.75 323 PHE A N 1
ATOM 2595 C CA . PHE A 1 323 ? 20.484 -15.203 -16.75 1 98.75 323 PHE A CA 1
ATOM 2596 C C . PHE A 1 323 ? 20.844 -14.211 -15.656 1 98.75 323 PHE A C 1
ATOM 2598 O O . PHE A 1 323 ? 20.344 -13.078 -15.656 1 98.75 323 PHE A O 1
ATOM 2605 N N . LYS A 1 324 ? 21.703 -14.586 -14.734 1 98.69 324 LYS A N 1
ATOM 2606 C CA . LYS A 1 324 ? 22.109 -13.742 -13.625 1 98.69 324 LYS A CA 1
ATOM 2607 C C . LYS A 1 324 ? 22.703 -12.43 -14.117 1 98.69 324 LYS A C 1
ATOM 2609 O O . LYS A 1 324 ? 22.547 -11.391 -13.469 1 98.69 324 LYS A O 1
ATOM 2614 N N . LYS A 1 325 ? 23.297 -12.461 -15.25 1 98.38 325 LYS A N 1
ATOM 2615 C CA . LYS A 1 325 ? 23.984 -11.289 -15.797 1 98.38 325 LYS A CA 1
ATOM 2616 C C . LYS A 1 325 ? 23.016 -10.367 -16.516 1 98.38 325 LYS A C 1
ATOM 2618 O O . LYS A 1 325 ? 23.141 -9.141 -16.438 1 98.38 325 LYS A O 1
ATOM 2623 N N . GLU A 1 326 ? 21.984 -10.93 -17.156 1 98.5 326 GLU A N 1
ATOM 2624 C CA . GLU A 1 326 ? 21.234 -10.156 -18.141 1 98.5 326 GLU A CA 1
ATOM 2625 C C . GLU A 1 326 ? 19.828 -9.844 -17.656 1 98.5 326 GLU A C 1
ATOM 2627 O O . GLU A 1 326 ? 19.188 -8.914 -18.141 1 98.5 326 GLU A O 1
ATOM 2632 N N . ALA A 1 327 ? 19.266 -10.602 -16.781 1 98.25 327 ALA A N 1
ATOM 2633 C CA . ALA A 1 327 ? 17.844 -10.578 -16.469 1 98.25 327 ALA A CA 1
ATOM 2634 C C . ALA A 1 327 ? 17.406 -9.203 -15.969 1 98.25 327 ALA A C 1
ATOM 2636 O O . ALA A 1 327 ? 16.344 -8.703 -16.328 1 98.25 327 ALA A O 1
ATOM 2637 N N . MET A 1 328 ? 18.25 -8.602 -15.094 1 97.88 328 MET A N 1
ATOM 2638 C CA . MET A 1 328 ? 17.906 -7.297 -14.523 1 97.88 328 MET A CA 1
ATOM 2639 C C . MET A 1 328 ? 17.656 -6.27 -15.617 1 97.88 328 MET A C 1
ATOM 2641 O O . MET A 1 328 ? 16.672 -5.527 -15.562 1 97.88 328 MET A O 1
ATOM 2645 N N . ASN A 1 329 ? 18.5 -6.18 -16.562 1 97.94 329 ASN A N 1
ATOM 2646 C CA . ASN A 1 329 ? 18.375 -5.223 -17.656 1 97.94 329 ASN A CA 1
ATOM 2647 C C . ASN A 1 329 ? 17.203 -5.559 -18.578 1 97.94 329 ASN A C 1
ATOM 2649 O O . ASN A 1 329 ? 16.562 -4.664 -19.125 1 97.94 329 ASN A O 1
ATOM 2653 N N . LYS A 1 330 ? 16.891 -6.77 -18.719 1 98.19 330 LYS A N 1
ATOM 2654 C CA . LYS A 1 330 ? 15.938 -7.211 -19.719 1 98.19 330 LYS A CA 1
ATOM 2655 C C . LYS A 1 330 ? 14.523 -7.246 -19.141 1 98.19 330 LYS A C 1
ATOM 2657 O O . LYS A 1 330 ? 13.555 -6.934 -19.844 1 98.19 330 LYS A O 1
ATOM 2662 N N . PHE A 1 331 ? 14.344 -7.621 -17.859 1 98.75 331 PHE A N 1
ATOM 2663 C CA . PHE A 1 331 ? 13.016 -8 -17.391 1 98.75 331 PHE A CA 1
ATOM 2664 C C . PHE A 1 331 ? 12.586 -7.109 -16.234 1 98.75 331 PHE A C 1
ATOM 2666 O O . PHE A 1 331 ? 11.422 -7.145 -15.812 1 98.75 331 PHE A O 1
ATOM 2673 N N . SER A 1 332 ? 13.477 -6.297 -15.648 1 98.69 332 SER A N 1
ATOM 2674 C CA . SER A 1 332 ? 13.109 -5.43 -14.539 1 98.69 332 SER A CA 1
ATOM 2675 C C . SER A 1 332 ? 11.992 -4.465 -14.938 1 98.69 332 SER A C 1
ATOM 2677 O O . SER A 1 332 ? 12.125 -3.732 -15.922 1 98.69 332 SER A O 1
ATOM 2679 N N . LEU A 1 333 ? 10.945 -4.422 -14.148 1 98.81 333 LEU A N 1
ATOM 2680 C CA . LEU A 1 333 ? 9.82 -3.533 -14.422 1 98.81 333 LEU A CA 1
ATOM 2681 C C . LEU A 1 333 ? 10.141 -2.105 -13.992 1 98.81 333 LEU A C 1
ATOM 2683 O O . LEU A 1 333 ? 9.43 -1.166 -14.367 1 98.81 333 LEU A O 1
ATOM 2687 N N . LEU A 1 334 ? 11.117 -1.935 -13.117 1 98.31 334 LEU A N 1
ATOM 2688 C CA . LEU A 1 334 ? 11.609 -0.591 -12.828 1 98.31 334 LEU A CA 1
ATOM 2689 C C . LEU A 1 334 ? 12.406 -0.04 -14.008 1 98.31 334 LEU A C 1
ATOM 2691 O O . LEU A 1 334 ? 12.141 1.07 -14.469 1 98.31 334 LEU A O 1
ATOM 2695 N N . ASN A 1 335 ? 13.375 -0.856 -14.523 1 98.38 335 ASN A N 1
ATOM 2696 C CA . ASN A 1 335 ? 14.289 -0.409 -15.578 1 98.38 335 ASN A CA 1
ATOM 2697 C C . ASN A 1 335 ? 13.547 -0.144 -16.891 1 98.38 335 ASN A C 1
ATOM 2699 O O . ASN A 1 335 ? 13.93 0.738 -17.656 1 98.38 335 ASN A O 1
ATOM 2703 N N . ASP A 1 336 ? 12.484 -0.917 -17.125 1 98.19 336 ASP A N 1
ATOM 2704 C CA . ASP A 1 336 ? 11.797 -0.732 -18.406 1 98.19 336 ASP A CA 1
ATOM 2705 C C . ASP A 1 336 ? 10.734 0.358 -18.312 1 98.19 336 ASP A C 1
ATOM 2707 O O . ASP A 1 336 ? 10 0.606 -19.266 1 98.19 336 ASP A O 1
ATOM 2711 N N . GLY A 1 337 ? 10.531 0.977 -17.125 1 98.31 337 GLY A N 1
ATOM 2712 C CA . GLY A 1 337 ? 9.664 2.137 -16.953 1 98.31 337 GLY A CA 1
ATOM 2713 C C . GLY A 1 337 ? 8.242 1.772 -16.578 1 98.31 337 GLY A C 1
ATOM 2714 O O . GLY A 1 337 ? 7.414 2.652 -16.328 1 98.31 337 GLY A O 1
ATOM 2715 N N . THR A 1 338 ? 7.91 0.486 -16.484 1 98.38 338 THR A N 1
ATOM 2716 C CA . THR A 1 338 ? 6.555 0.033 -16.203 1 98.38 338 THR A CA 1
ATOM 2717 C C . THR A 1 338 ? 6.086 0.529 -14.836 1 98.38 338 THR A C 1
ATOM 2719 O O . THR A 1 338 ? 4.996 1.086 -14.711 1 98.38 338 THR A O 1
ATOM 2722 N N . LEU A 1 339 ? 6.914 0.394 -13.82 1 97.75 339 LEU A N 1
ATOM 2723 C CA . LEU A 1 339 ? 6.543 0.74 -12.453 1 97.75 339 LEU A CA 1
ATOM 2724 C C . LEU A 1 339 ? 6.297 2.24 -12.32 1 97.75 339 LEU A C 1
ATOM 2726 O O . LEU A 1 339 ? 5.609 2.68 -11.391 1 97.75 339 LEU A O 1
ATOM 2730 N N . ASP A 1 340 ? 6.805 3.049 -13.211 1 97.56 340 ASP A N 1
ATOM 2731 C CA . ASP A 1 340 ? 6.723 4.5 -13.086 1 97.56 340 ASP A CA 1
ATOM 2732 C C . ASP A 1 340 ? 5.5 5.047 -13.828 1 97.56 340 ASP A C 1
ATOM 2734 O O . ASP A 1 340 ? 5.227 6.246 -13.781 1 97.56 340 ASP A O 1
ATOM 2738 N N . LYS A 1 341 ? 4.832 4.141 -14.555 1 96.44 341 LYS A N 1
ATOM 2739 C CA . LYS A 1 341 ? 3.619 4.594 -15.227 1 96.44 341 LYS A CA 1
ATOM 2740 C C . LYS A 1 341 ? 2.613 5.156 -14.227 1 96.44 341 LYS A C 1
ATOM 2742 O O . LYS A 1 341 ? 2.469 4.629 -13.125 1 96.44 341 LYS A O 1
ATOM 2747 N N . GLN A 1 342 ? 1.846 6.176 -14.656 1 91.69 342 GLN A N 1
ATOM 2748 C CA . GLN A 1 342 ? 0.917 6.852 -13.758 1 91.69 342 GLN A CA 1
ATOM 2749 C C . GLN A 1 342 ? -0.453 6.18 -13.773 1 91.69 342 GLN A C 1
ATOM 2751 O O . GLN A 1 342 ? -1.285 6.43 -12.906 1 91.69 342 GLN A O 1
ATOM 2756 N N . THR A 1 343 ? -0.652 5.438 -14.812 1 94.19 343 THR A N 1
ATOM 2757 C CA . THR A 1 343 ? -1.886 4.664 -14.898 1 94.19 343 THR A CA 1
ATOM 2758 C C . THR A 1 343 ? -1.648 3.219 -14.461 1 94.19 343 THR A C 1
ATOM 2760 O O . THR A 1 343 ? -0.696 2.578 -14.914 1 94.19 343 THR A O 1
ATOM 2763 N N . CYS A 1 344 ? -2.447 2.725 -13.578 1 96.88 344 CYS A N 1
ATOM 2764 C CA . CYS A 1 344 ? -2.381 1.381 -13.016 1 96.88 344 CYS A CA 1
ATOM 2765 C C . CYS A 1 344 ? -3.748 0.932 -12.508 1 96.88 344 CYS A C 1
ATOM 2767 O O . CYS A 1 344 ? -4.488 1.722 -11.922 1 96.88 344 CYS A O 1
ATOM 2769 N N . SER A 1 345 ? -4.113 -0.252 -12.906 1 97.75 345 SER A N 1
ATOM 2770 C CA . SER A 1 345 ? -5.312 -0.802 -12.273 1 97.75 345 SER A CA 1
ATOM 2771 C C . SER A 1 345 ? -5.145 -0.897 -10.758 1 97.75 345 SER A C 1
ATOM 2773 O O . SER A 1 345 ? -4.031 -0.777 -10.242 1 97.75 345 SER A O 1
ATOM 2775 N N . ARG A 1 346 ? -6.316 -0.981 -10.055 1 97.81 346 ARG A N 1
ATOM 2776 C CA . ARG A 1 346 ? -6.184 -1.299 -8.633 1 97.81 346 ARG A CA 1
ATOM 2777 C C . ARG A 1 346 ? -5.301 -2.525 -8.43 1 97.81 346 ARG A C 1
ATOM 2779 O O . ARG A 1 346 ? -5.625 -3.615 -8.898 1 97.81 346 ARG A O 1
ATOM 2786 N N . LEU A 1 347 ? -4.156 -2.309 -7.828 1 98.88 347 LEU A N 1
ATOM 2787 C CA . LEU A 1 347 ? -3.15 -3.354 -7.676 1 98.88 347 LEU A CA 1
ATOM 2788 C C . LEU A 1 347 ? -2.877 -3.631 -6.199 1 98.88 347 LEU A C 1
ATOM 2790 O O . LEU A 1 347 ? -2.447 -2.738 -5.465 1 98.88 347 LEU A O 1
ATOM 2794 N N . LEU A 1 348 ? -3.186 -4.828 -5.73 1 98.94 348 LEU A N 1
ATOM 2795 C CA . LEU A 1 348 ? -2.932 -5.273 -4.363 1 98.94 348 LEU A CA 1
ATOM 2796 C C . LEU A 1 348 ? -1.682 -6.145 -4.301 1 98.94 348 LEU A C 1
ATOM 2798 O O . LEU A 1 348 ? -1.607 -7.184 -4.965 1 98.94 348 LEU A O 1
ATOM 2802 N N . LEU A 1 349 ? -0.692 -5.703 -3.561 1 98.94 349 LEU A N 1
ATOM 2803 C CA . LEU A 1 349 ? 0.539 -6.441 -3.295 1 98.94 349 LEU A CA 1
ATOM 2804 C C . LEU A 1 349 ? 0.45 -7.188 -1.969 1 98.94 349 LEU A C 1
ATOM 2806 O O . LEU A 1 349 ? 0.26 -6.574 -0.917 1 98.94 349 LEU A O 1
ATOM 2810 N N . VAL A 1 350 ? 0.543 -8.516 -2 1 98.94 350 VAL A N 1
ATOM 2811 C CA . VAL A 1 350 ? 0.468 -9.344 -0.8 1 98.94 350 VAL A CA 1
ATOM 2812 C C . VAL A 1 350 ? 1.648 -10.312 -0.765 1 98.94 350 VAL A C 1
ATOM 2814 O O . VAL A 1 350 ? 1.963 -10.953 -1.77 1 98.94 350 VAL A O 1
ATOM 2817 N N . ASN A 1 351 ? 2.342 -10.398 0.339 1 98.62 351 ASN A N 1
ATOM 2818 C CA . ASN A 1 351 ? 3.439 -11.344 0.519 1 98.62 351 ASN A CA 1
ATOM 2819 C C . ASN A 1 351 ? 3.789 -11.523 1.993 1 98.62 351 ASN A C 1
ATOM 2821 O O . ASN A 1 351 ? 3.342 -10.75 2.84 1 98.62 351 ASN A O 1
ATOM 2825 N N . GLY A 1 352 ? 4.48 -12.617 2.26 1 98.25 352 GLY A N 1
ATOM 2826 C CA . GLY A 1 352 ? 5.133 -12.719 3.557 1 98.25 352 GLY A CA 1
ATOM 2827 C C . GLY A 1 352 ? 6.398 -11.891 3.652 1 98.25 352 GLY A C 1
ATOM 2828 O O . GLY A 1 352 ? 7.141 -11.766 2.676 1 98.25 352 GLY A O 1
ATOM 2829 N N . THR A 1 353 ? 6.707 -11.367 4.84 1 96.06 353 THR A N 1
ATOM 2830 C CA . THR A 1 353 ? 7.863 -10.492 5.004 1 96.06 353 THR A CA 1
ATOM 2831 C C . THR A 1 353 ? 9.156 -11.305 5 1 96.06 353 THR A C 1
ATOM 2833 O O . THR A 1 353 ? 10.242 -10.75 4.844 1 96.06 353 THR A O 1
ATOM 2836 N N . GLU A 1 354 ? 9.031 -12.648 5.164 1 96.25 354 GLU A N 1
ATOM 2837 C CA . GLU A 1 354 ? 10.211 -13.5 5.242 1 96.25 354 GLU A CA 1
ATOM 2838 C C . GLU A 1 354 ? 10.344 -14.375 3.996 1 96.25 354 GLU A C 1
ATOM 2840 O O . GLU A 1 354 ? 10.938 -15.453 4.047 1 96.25 354 GLU A O 1
ATOM 2845 N N . ASP A 1 355 ? 9.82 -13.914 2.947 1 97.62 355 ASP A N 1
ATOM 2846 C CA . ASP A 1 355 ? 9.852 -14.648 1.688 1 97.62 355 ASP A CA 1
ATOM 2847 C C . ASP A 1 355 ? 11.289 -14.914 1.247 1 97.62 355 ASP A C 1
ATOM 2849 O O . ASP A 1 355 ? 12.086 -13.984 1.11 1 97.62 355 ASP A O 1
ATOM 2853 N N . GLU A 1 356 ? 11.578 -16.172 0.998 1 98.12 356 GLU A N 1
ATOM 2854 C CA . GLU A 1 356 ? 12.922 -16.547 0.575 1 98.12 356 GLU A CA 1
ATOM 2855 C C . GLU A 1 356 ? 12.938 -16.984 -0.889 1 98.12 356 GLU A C 1
ATOM 2857 O O . GLU A 1 356 ? 13.922 -17.547 -1.366 1 98.12 356 GLU A O 1
ATOM 2862 N N . ILE A 1 357 ? 11.828 -16.75 -1.616 1 98.5 357 ILE A N 1
ATOM 2863 C CA . ILE A 1 357 ? 11.758 -17.062 -3.039 1 98.5 357 ILE A CA 1
ATOM 2864 C C . ILE A 1 357 ? 11.906 -15.773 -3.855 1 98.5 357 ILE A C 1
ATOM 2866 O O . ILE A 1 357 ? 12.703 -15.719 -4.793 1 98.5 357 ILE A O 1
ATOM 2870 N N . PHE A 1 358 ? 11.109 -14.789 -3.51 1 98.31 358 PHE A N 1
ATOM 2871 C CA . PHE A 1 358 ? 11.234 -13.445 -4.074 1 98.31 358 PHE A CA 1
ATOM 2872 C C . PHE A 1 358 ? 11.336 -12.406 -2.969 1 98.31 358 PHE A C 1
ATOM 2874 O O . PHE A 1 358 ? 10.594 -12.461 -1.986 1 98.31 358 PHE A O 1
ATOM 2881 N N . PRO A 1 359 ? 12.25 -11.469 -3.107 1 97.25 359 PRO A N 1
ATOM 2882 C CA . PRO A 1 359 ? 12.484 -10.547 -1.997 1 97.25 359 PRO A CA 1
ATOM 2883 C C . PRO A 1 359 ? 11.336 -9.562 -1.79 1 97.25 359 PRO A C 1
ATOM 2885 O O . PRO A 1 359 ? 10.875 -8.938 -2.746 1 97.25 359 PRO A O 1
ATOM 2888 N N . ILE A 1 360 ? 10.875 -9.398 -0.556 1 96.81 360 ILE A N 1
ATOM 2889 C CA . ILE A 1 360 ? 9.82 -8.453 -0.194 1 96.81 360 ILE A CA 1
ATOM 2890 C C . ILE A 1 360 ? 10.242 -7.039 -0.596 1 96.81 360 ILE A C 1
ATOM 2892 O O . ILE A 1 360 ? 9.391 -6.164 -0.779 1 96.81 360 ILE A O 1
ATOM 2896 N N . ASP A 1 361 ? 11.539 -6.797 -0.841 1 97.06 361 ASP A N 1
ATOM 2897 C CA . ASP A 1 361 ? 12.125 -5.535 -1.28 1 97.06 361 ASP A CA 1
ATOM 2898 C C . ASP A 1 361 ? 11.445 -5.023 -2.549 1 97.06 361 ASP A C 1
ATOM 2900 O O . ASP A 1 361 ? 11.289 -3.816 -2.73 1 97.06 361 ASP A O 1
ATOM 2904 N N . ASP A 1 362 ? 11.078 -5.949 -3.367 1 98.25 362 ASP A N 1
ATOM 2905 C CA . ASP A 1 362 ? 10.438 -5.578 -4.621 1 98.25 362 ASP A CA 1
ATOM 2906 C C . ASP A 1 362 ? 9.102 -4.883 -4.367 1 98.25 362 ASP A C 1
ATOM 2908 O O . ASP A 1 362 ? 8.734 -3.945 -5.082 1 98.25 362 ASP A O 1
ATOM 2912 N N . TYR A 1 363 ? 8.32 -5.359 -3.408 1 98.19 363 TYR A N 1
ATOM 2913 C CA . TYR A 1 363 ? 7.027 -4.742 -3.141 1 98.19 363 TYR A CA 1
ATOM 2914 C C . TYR A 1 363 ? 7.195 -3.385 -2.473 1 98.19 363 TYR A C 1
ATOM 2916 O O . TYR A 1 363 ? 6.445 -2.447 -2.756 1 98.19 363 TYR A O 1
ATOM 2924 N N . TYR A 1 364 ? 8.219 -3.271 -1.6 1 96.56 364 TYR A N 1
ATOM 2925 C CA . TYR A 1 364 ? 8.523 -1.95 -1.066 1 96.56 364 TYR A CA 1
ATOM 2926 C C . TYR A 1 364 ? 8.93 -0.993 -2.182 1 96.56 364 TYR A C 1
ATOM 2928 O O . TYR A 1 364 ? 8.508 0.164 -2.199 1 96.56 364 TYR A O 1
ATOM 2936 N N . LEU A 1 365 ? 9.719 -1.49 -3.102 1 97.44 365 LEU A N 1
ATOM 2937 C CA . LEU A 1 365 ? 10.117 -0.693 -4.258 1 97.44 365 LEU A CA 1
ATOM 2938 C C . LEU A 1 365 ? 8.898 -0.249 -5.059 1 97.44 365 LEU A C 1
ATOM 2940 O O . LEU A 1 365 ? 8.812 0.905 -5.484 1 97.44 365 LEU A O 1
ATOM 2944 N N . ALA A 1 366 ? 7.977 -1.191 -5.281 1 98.31 366 ALA A N 1
ATOM 2945 C CA . ALA A 1 366 ? 6.773 -0.88 -6.051 1 98.31 366 ALA A CA 1
ATOM 2946 C C . ALA A 1 366 ? 5.984 0.253 -5.402 1 98.31 366 ALA A C 1
ATOM 2948 O O . ALA A 1 366 ? 5.387 1.078 -6.098 1 98.31 366 ALA A O 1
ATOM 2949 N N . LEU A 1 367 ? 5.969 0.346 -4.094 1 98.06 367 LEU A N 1
ATOM 2950 C CA . LEU A 1 367 ? 5.242 1.379 -3.365 1 98.06 367 LEU A CA 1
ATOM 2951 C C . LEU A 1 367 ? 5.93 2.732 -3.506 1 98.06 367 LEU A C 1
ATOM 2953 O O . LEU A 1 367 ? 5.379 3.76 -3.105 1 98.06 367 LEU A O 1
ATOM 2957 N N . GLN A 1 368 ? 7.086 2.801 -4.059 1 97.56 368 GLN A N 1
ATOM 2958 C CA . GLN A 1 368 ? 7.852 4.035 -4.203 1 97.56 368 GLN A CA 1
ATOM 2959 C C . GLN A 1 368 ? 7.75 4.578 -5.625 1 97.56 368 GLN A C 1
ATOM 2961 O O . GLN A 1 368 ? 8.352 5.609 -5.941 1 97.56 368 GLN A O 1
ATOM 2966 N N . HIS A 1 369 ? 6.996 3.949 -6.512 1 97.75 369 HIS A N 1
ATOM 2967 C CA . HIS A 1 369 ? 6.969 4.32 -7.922 1 97.75 369 HIS A CA 1
ATOM 2968 C C . HIS A 1 369 ? 5.539 4.391 -8.445 1 97.75 369 HIS A C 1
ATOM 2970 O O . HIS A 1 369 ? 4.695 3.578 -8.062 1 97.75 369 HIS A O 1
ATOM 2976 N N . GLY A 1 370 ? 5.277 5.379 -9.297 1 97.44 370 GLY A N 1
ATOM 2977 C CA . GLY A 1 370 ? 4.035 5.453 -10.047 1 97.44 370 GLY A CA 1
ATOM 2978 C C . GLY A 1 370 ? 2.836 5.801 -9.188 1 97.44 370 GLY A C 1
ATOM 2979 O O . GLY A 1 370 ? 2.932 6.645 -8.297 1 97.44 370 GLY A O 1
ATOM 2980 N N . ALA A 1 371 ? 1.716 5.223 -9.516 1 96.88 371 ALA A N 1
ATOM 2981 C CA . ALA A 1 371 ? 0.466 5.449 -8.797 1 96.88 371 ALA A CA 1
ATOM 2982 C C . ALA A 1 371 ? 0.458 4.703 -7.469 1 96.88 371 ALA A C 1
ATOM 2984 O O . ALA A 1 371 ? 1.204 3.736 -7.285 1 96.88 371 ALA A O 1
ATOM 2985 N N . PRO A 1 372 ? -0.368 5.188 -6.562 1 98.25 3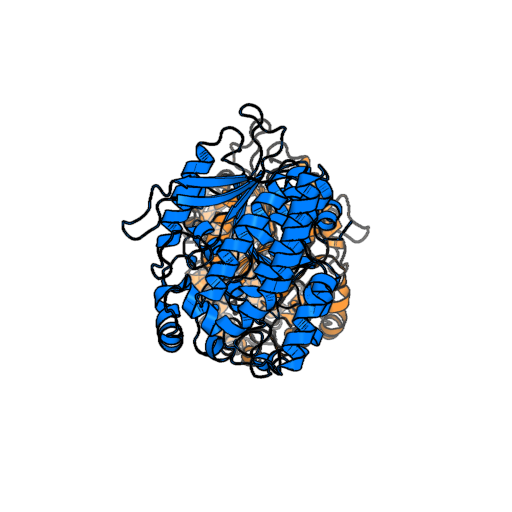72 PRO A N 1
ATOM 2986 C CA . PRO A 1 372 ? -0.519 4.426 -5.32 1 98.25 372 PRO A CA 1
ATOM 2987 C C . PRO A 1 372 ? -0.993 2.996 -5.559 1 98.25 372 PRO A C 1
ATOM 2989 O O . PRO A 1 372 ? -1.735 2.736 -6.508 1 98.25 372 PRO A O 1
ATOM 2992 N N . LYS A 1 373 ? -0.495 2.062 -4.754 1 98.56 373 LYS A N 1
ATOM 2993 C CA . LYS A 1 373 ? -0.895 0.658 -4.781 1 98.56 373 LYS A CA 1
ATOM 2994 C C . LYS A 1 373 ? -1.373 0.197 -3.406 1 98.56 373 LYS A C 1
ATOM 2996 O O . LYS A 1 373 ? -1.054 0.819 -2.391 1 98.56 373 LYS A O 1
ATOM 3001 N N . GLU A 1 374 ? -2.203 -0.798 -3.402 1 98.75 374 GLU A N 1
ATOM 3002 C CA . GLU A 1 374 ? -2.609 -1.414 -2.143 1 98.75 374 GLU A CA 1
ATOM 3003 C C . GLU A 1 374 ? -1.612 -2.48 -1.701 1 98.75 374 GLU A C 1
ATOM 3005 O O . GLU A 1 374 ? -0.978 -3.127 -2.537 1 98.75 374 GLU A O 1
ATOM 3010 N N . ALA A 1 375 ? -1.457 -2.623 -0.416 1 98.81 375 ALA A N 1
ATOM 3011 C CA . ALA A 1 375 ? -0.531 -3.631 0.095 1 98.81 375 ALA A CA 1
ATOM 3012 C C . ALA A 1 375 ? -1.021 -4.203 1.424 1 98.81 375 ALA A C 1
ATOM 3014 O O . ALA A 1 375 ? -1.688 -3.51 2.195 1 98.81 375 ALA A O 1
ATOM 3015 N N . ARG A 1 376 ? -0.767 -5.391 1.704 1 98.69 376 ARG A N 1
ATOM 3016 C CA . ARG A 1 376 ? -0.91 -6.094 2.975 1 98.69 376 ARG A CA 1
ATOM 3017 C C . ARG A 1 376 ? 0.141 -7.191 3.115 1 98.69 376 ARG A C 1
ATOM 3019 O O . ARG A 1 376 ? 0.048 -8.234 2.465 1 98.69 376 ARG A O 1
ATOM 3026 N N . PHE A 1 377 ? 1.132 -6.961 3.971 1 98 377 PHE A N 1
ATOM 3027 C CA . PHE A 1 377 ? 2.227 -7.906 4.164 1 98 377 PHE A CA 1
ATOM 3028 C C . PHE A 1 377 ? 2.002 -8.742 5.418 1 98 377 PHE A C 1
ATOM 3030 O O . PHE A 1 377 ? 1.561 -8.227 6.445 1 98 377 PHE A O 1
ATOM 3037 N N . ILE A 1 378 ? 2.229 -9.984 5.305 1 98.25 378 ILE A N 1
ATOM 3038 C CA . ILE A 1 378 ? 2.061 -10.906 6.422 1 98.25 378 ILE A CA 1
ATOM 3039 C C . ILE A 1 378 ? 3.391 -11.086 7.148 1 98.25 378 ILE A C 1
ATOM 3041 O O . ILE A 1 378 ? 4.316 -11.703 6.621 1 98.25 378 ILE A O 1
ATOM 3045 N N . THR A 1 379 ? 3.457 -10.625 8.344 1 95.62 379 THR A N 1
ATOM 3046 C CA . THR A 1 379 ? 4.703 -10.547 9.102 1 95.62 379 THR A CA 1
ATOM 3047 C C . THR A 1 379 ? 5.141 -11.93 9.562 1 95.62 379 THR A C 1
ATOM 3049 O O . THR A 1 379 ? 4.332 -12.695 10.094 1 95.62 379 THR A O 1
ATOM 3052 N N . GLY A 1 380 ? 6.352 -12.211 9.383 1 95.12 380 GLY A N 1
ATOM 3053 C CA . GLY A 1 380 ? 6.969 -13.383 9.992 1 95.12 380 GLY A CA 1
ATOM 3054 C C . GLY A 1 380 ? 6.684 -14.664 9.227 1 95.12 380 GLY A C 1
ATOM 3055 O O . GLY A 1 380 ? 6.98 -15.758 9.719 1 95.12 380 GLY A O 1
ATOM 3056 N N . ILE A 1 381 ? 6.051 -14.523 8.117 1 97.06 381 ILE A N 1
ATOM 3057 C CA . ILE A 1 381 ? 5.699 -15.688 7.316 1 97.06 381 ILE A CA 1
ATOM 3058 C C . ILE A 1 381 ? 6.465 -15.656 5.996 1 97.06 381 ILE A C 1
ATOM 3060 O O . ILE A 1 381 ? 6.789 -14.586 5.48 1 97.06 381 ILE A O 1
ATOM 3064 N N . LYS A 1 382 ? 6.793 -16.781 5.492 1 97.69 382 LYS A N 1
ATOM 3065 C CA . LYS A 1 382 ? 7.609 -16.906 4.289 1 97.69 382 LYS A CA 1
ATOM 3066 C C . LYS A 1 382 ? 6.773 -16.672 3.033 1 97.69 382 LYS A C 1
ATOM 3068 O O . LYS A 1 382 ? 5.828 -15.883 3.049 1 97.69 382 LYS A O 1
ATOM 3073 N N . HIS A 1 383 ? 7.148 -17.266 1.913 1 98.19 383 HIS A N 1
ATOM 3074 C CA . HIS A 1 383 ? 6.648 -17.016 0.562 1 98.19 383 HIS A CA 1
ATOM 3075 C C . HIS A 1 383 ? 5.125 -17 0.531 1 98.19 383 HIS A C 1
ATOM 3077 O O . HIS A 1 383 ? 4.48 -17.906 1.061 1 98.19 383 HIS A O 1
ATOM 3083 N N . MET A 1 384 ? 4.535 -15.836 0.003 1 98.25 384 MET A N 1
ATOM 3084 C CA . MET A 1 384 ? 3.127 -15.609 -0.318 1 98.25 384 MET A CA 1
ATOM 3085 C C . MET A 1 384 ? 2.309 -15.383 0.949 1 98.25 384 MET A C 1
ATOM 3087 O O . MET A 1 384 ? 1.118 -15.078 0.877 1 98.25 384 MET A O 1
ATOM 3091 N N . GLY A 1 385 ? 2.879 -15.625 2.15 1 98.12 385 GLY A N 1
ATOM 3092 C CA . GLY A 1 385 ? 2.197 -15.297 3.391 1 98.12 385 GLY A CA 1
ATOM 3093 C C . GLY A 1 385 ? 0.988 -16.172 3.66 1 98.12 385 GLY A C 1
ATOM 3094 O O . GLY A 1 385 ? 0.034 -15.742 4.309 1 98.12 385 GLY A O 1
ATOM 3095 N N . GLU A 1 386 ? 0.954 -17.406 3.188 1 96.06 386 GLU A N 1
ATOM 3096 C CA . GLU A 1 386 ? -0.187 -18.297 3.311 1 96.06 386 GLU A CA 1
ATOM 3097 C C . GLU A 1 386 ? -0.275 -18.891 4.715 1 96.06 386 GLU A C 1
ATOM 3099 O O . GLU A 1 386 ? 0.745 -19.062 5.387 1 96.06 386 GLU A O 1
ATOM 3104 N N . PRO A 1 387 ? -1.453 -19.219 5.18 1 95.75 387 PRO A N 1
ATOM 3105 C CA . PRO A 1 387 ? -2.74 -19.125 4.488 1 95.75 387 PRO A CA 1
ATOM 3106 C C . PRO A 1 387 ? -3.42 -17.766 4.711 1 95.75 387 PRO A C 1
ATOM 3108 O O . PRO A 1 387 ? -4.43 -17.469 4.07 1 95.75 387 PRO A O 1
ATOM 3111 N N . GLU A 1 388 ? -2.893 -16.906 5.633 1 97 388 GLU A N 1
ATOM 3112 C CA . GLU A 1 388 ? -3.516 -15.641 5.977 1 97 388 GLU A CA 1
ATOM 3113 C C . GLU A 1 388 ? -3.723 -14.773 4.734 1 97 388 GLU A C 1
ATOM 3115 O O . GLU A 1 388 ? -4.746 -14.094 4.605 1 97 388 GLU A O 1
ATOM 3120 N N . SER A 1 389 ? -2.793 -14.805 3.877 1 98.44 389 SER A N 1
ATOM 3121 C CA . SER A 1 389 ? -2.861 -14 2.662 1 98.44 389 SER A CA 1
ATOM 3122 C C . SER A 1 389 ? -4.094 -14.352 1.836 1 98.44 389 SER A C 1
ATOM 3124 O O . SER A 1 389 ? -4.688 -13.484 1.194 1 98.44 389 SER A O 1
ATOM 3126 N N . PHE A 1 390 ? -4.52 -15.625 1.816 1 98.38 390 PHE A N 1
ATOM 3127 C CA . PHE A 1 390 ? -5.688 -16.031 1.048 1 98.38 390 PHE A CA 1
ATOM 3128 C C . PHE A 1 390 ? -6.945 -15.344 1.57 1 98.38 390 PHE A C 1
ATOM 3130 O O . PHE A 1 390 ? -7.781 -14.883 0.787 1 98.38 390 PHE A O 1
ATOM 3137 N N . PHE A 1 391 ? -7.074 -15.281 2.871 1 97.88 391 PHE A N 1
ATOM 3138 C CA . PHE A 1 391 ? -8.227 -14.617 3.465 1 97.88 391 PHE A CA 1
ATOM 3139 C C . PHE A 1 391 ? -8.25 -13.141 3.102 1 97.88 391 PHE A C 1
ATOM 3141 O O . PHE A 1 391 ? -9.297 -12.594 2.762 1 97.88 391 PHE A O 1
ATOM 3148 N N . VAL A 1 392 ? -7.098 -12.516 3.135 1 98 392 VAL A N 1
ATOM 3149 C CA . VAL A 1 392 ? -6.973 -11.109 2.775 1 98 392 VAL A CA 1
ATOM 3150 C C . VAL A 1 392 ? -7.398 -10.906 1.325 1 98 392 VAL A C 1
ATOM 3152 O O . VAL A 1 392 ? -8.195 -10.008 1.025 1 98 392 VAL A O 1
ATOM 3155 N N . ILE A 1 393 ? -6.914 -11.719 0.485 1 98.81 393 ILE A N 1
ATOM 3156 C CA . ILE A 1 393 ? -7.082 -11.555 -0.955 1 98.81 393 ILE A CA 1
ATOM 3157 C C . ILE A 1 393 ? -8.531 -11.836 -1.34 1 98.81 393 ILE A C 1
ATOM 3159 O O . ILE A 1 393 ? -9.141 -11.07 -2.092 1 98.81 393 ILE A O 1
ATOM 3163 N N . ILE A 1 394 ? -9.094 -12.938 -0.833 1 98.69 394 ILE A N 1
ATOM 3164 C CA . ILE A 1 394 ? -10.469 -13.305 -1.179 1 98.69 394 ILE A CA 1
ATOM 3165 C C . ILE A 1 394 ? -11.43 -12.219 -0.694 1 98.69 394 ILE A C 1
ATOM 3167 O O . ILE A 1 394 ? -12.336 -11.812 -1.424 1 98.69 394 ILE A O 1
ATOM 3171 N N . LYS A 1 395 ? -11.219 -11.742 0.494 1 97.62 395 LYS A N 1
ATOM 3172 C CA . LYS A 1 395 ? -12.047 -10.648 1.003 1 97.62 395 LYS A CA 1
ATOM 3173 C C . LYS A 1 395 ? -11.945 -9.414 0.111 1 97.62 395 LYS A C 1
ATOM 3175 O O . LYS A 1 395 ? -12.945 -8.758 -0.168 1 97.62 395 LYS A O 1
ATOM 3180 N N . TRP A 1 396 ? -10.789 -9.062 -0.305 1 98.19 396 TRP A N 1
ATOM 3181 C CA . TRP A 1 396 ? -10.555 -7.918 -1.186 1 98.19 396 TRP A CA 1
ATOM 3182 C C . TRP A 1 396 ? -11.273 -8.102 -2.516 1 98.19 396 TRP A C 1
ATOM 3184 O O . TRP A 1 396 ? -11.914 -7.168 -3.016 1 98.19 396 TRP A O 1
ATOM 3194 N N . LEU A 1 397 ? -11.195 -9.289 -3.066 1 98.81 397 LEU A N 1
ATOM 3195 C CA . LEU A 1 397 ? -11.859 -9.586 -4.332 1 98.81 397 LEU A CA 1
ATOM 3196 C C . LEU A 1 397 ? -13.375 -9.578 -4.16 1 98.81 397 LEU A C 1
ATOM 3198 O O . LEU A 1 397 ? -14.109 -9.148 -5.059 1 98.81 397 LEU A O 1
ATOM 3202 N N . TYR A 1 398 ? -13.867 -10.133 -3.002 1 98.44 398 TYR A N 1
ATOM 3203 C CA . TYR A 1 398 ? -15.289 -10.047 -2.711 1 98.44 398 TYR A CA 1
ATOM 3204 C C . TYR A 1 398 ? -15.773 -8.602 -2.742 1 98.44 398 TYR A C 1
ATOM 3206 O O . TYR A 1 398 ? -16.797 -8.289 -3.361 1 98.44 398 TYR A O 1
ATOM 3214 N N . LYS A 1 399 ? -15 -7.762 -2.109 1 96.56 399 LYS A N 1
ATOM 3215 C CA . LYS A 1 399 ? -15.359 -6.344 -2.086 1 96.56 399 LYS A CA 1
ATOM 3216 C C . LYS A 1 399 ? -15.328 -5.746 -3.488 1 96.56 399 LYS A C 1
ATOM 3218 O O . LYS A 1 399 ? -16.203 -4.969 -3.859 1 96.56 399 LYS A O 1
ATOM 3223 N N . LEU A 1 400 ? -14.352 -6.078 -4.258 1 97.5 400 LEU A N 1
ATOM 3224 C CA . LEU A 1 400 ? -14.195 -5.59 -5.621 1 97.5 400 LEU A CA 1
ATOM 3225 C C . LEU A 1 400 ? -15.43 -5.906 -6.461 1 97.5 400 LEU A C 1
ATOM 3227 O O . LEU A 1 400 ? -15.867 -5.082 -7.266 1 97.5 400 LEU A O 1
ATOM 3231 N N . PHE A 1 401 ? -15.992 -7.109 -6.223 1 98.19 401 PHE A N 1
ATOM 3232 C CA . PHE A 1 401 ? -17.094 -7.59 -7.059 1 98.19 401 PHE A CA 1
ATOM 3233 C C . PHE A 1 401 ? -18.438 -7.336 -6.387 1 98.19 401 PHE A C 1
ATOM 3235 O O . PHE A 1 401 ? -19.484 -7.59 -6.977 1 98.19 401 PHE A O 1
ATOM 3242 N N . GLY A 1 402 ? -18.469 -6.875 -5.125 1 96.94 402 GLY A N 1
ATOM 3243 C CA . GLY A 1 402 ? -19.703 -6.68 -4.387 1 96.94 402 GLY A CA 1
ATOM 3244 C C . GLY A 1 402 ? -20.328 -7.977 -3.91 1 96.94 402 GLY A C 1
ATOM 3245 O O . GLY A 1 402 ? -21.547 -8.125 -3.93 1 96.94 402 GLY A O 1
ATOM 3246 N N . ILE A 1 403 ? -19.422 -8.891 -3.547 1 97.5 403 ILE A N 1
ATOM 3247 C CA . ILE A 1 403 ? -19.875 -10.211 -3.123 1 97.5 403 ILE A CA 1
ATOM 3248 C C . ILE A 1 403 ? -19.953 -10.258 -1.6 1 97.5 403 ILE A C 1
ATOM 3250 O O . ILE A 1 403 ? -19.016 -9.859 -0.907 1 97.5 403 ILE A O 1
ATOM 3254 N N . GLU A 1 404 ? -21.062 -10.688 -1.11 1 96.06 404 GLU A N 1
ATOM 3255 C CA . GLU A 1 404 ? -21.25 -10.945 0.314 1 96.06 404 GLU A CA 1
ATOM 3256 C C . GLU A 1 404 ? -21.234 -12.445 0.609 1 96.06 404 GLU A C 1
ATOM 3258 O O . GLU A 1 404 ? -22.234 -13.141 0.372 1 96.06 404 GLU A O 1
ATOM 3263 N N . ALA A 1 405 ? -20.141 -12.945 1.046 1 96.75 405 ALA A N 1
ATOM 3264 C CA . ALA A 1 405 ? -19.969 -14.359 1.361 1 96.75 405 ALA A CA 1
ATOM 3265 C C . ALA A 1 405 ? -18.906 -14.555 2.447 1 96.75 405 ALA A C 1
ATOM 3267 O O . ALA A 1 405 ? -18.25 -13.594 2.852 1 96.75 405 ALA A O 1
ATOM 3268 N N . GLU A 1 406 ? -18.891 -15.742 2.973 1 96.38 406 GLU A N 1
ATOM 3269 C CA . GLU A 1 406 ? -17.922 -16.062 4.016 1 96.38 406 GLU A CA 1
ATOM 3270 C C . GLU A 1 406 ? -16.656 -16.672 3.426 1 96.38 406 GLU A C 1
ATOM 3272 O O . GLU A 1 406 ? -16.688 -17.75 2.824 1 96.38 406 GLU A O 1
ATOM 3277 N N . VAL A 1 407 ? -15.594 -16.094 3.654 1 97 407 VAL A N 1
ATOM 3278 C CA . VAL A 1 407 ? -14.312 -16.531 3.1 1 97 407 VAL A CA 1
ATOM 3279 C C . VAL A 1 407 ? -13.984 -17.922 3.611 1 97 407 VAL A C 1
ATOM 3281 O O . VAL A 1 407 ? -13.453 -18.766 2.869 1 97 407 VAL A O 1
ATOM 3284 N N . GLY A 1 408 ? -14.312 -18.172 4.875 1 96.56 408 GLY A N 1
ATOM 3285 C CA . GLY A 1 408 ? -14.047 -19.469 5.465 1 96.56 408 GLY A CA 1
ATOM 3286 C C . GLY A 1 408 ? -14.695 -20.609 4.703 1 96.56 408 GLY A C 1
ATOM 3287 O O . GLY A 1 408 ? -14.109 -21.688 4.57 1 96.56 408 GLY A O 1
ATOM 3288 N N . ALA A 1 409 ? -15.891 -20.359 4.23 1 97 409 ALA A N 1
ATOM 3289 C CA . ALA A 1 409 ? -16.594 -21.375 3.465 1 97 409 ALA A CA 1
ATOM 3290 C C . ALA A 1 409 ? -15.867 -21.703 2.164 1 97 409 ALA A C 1
ATOM 3292 O O . ALA A 1 409 ? -15.766 -22.859 1.776 1 97 409 ALA A O 1
ATOM 3293 N N . GLN A 1 410 ? -15.383 -20.719 1.513 1 96.56 410 GLN A N 1
ATOM 3294 C CA . GLN A 1 410 ? -14.617 -20.922 0.285 1 96.56 410 GLN A CA 1
ATOM 3295 C C . GLN A 1 410 ? -13.305 -21.641 0.567 1 96.56 410 GLN A C 1
ATOM 3297 O O . GLN A 1 410 ? -12.93 -22.562 -0.151 1 96.56 410 GLN A O 1
ATOM 3302 N N . MET A 1 411 ? -12.602 -21.25 1.635 1 95.81 411 MET A N 1
ATOM 3303 C CA . MET A 1 411 ? -11.312 -21.844 1.995 1 95.81 411 MET A CA 1
ATOM 3304 C C . MET A 1 411 ? -11.461 -23.312 2.367 1 95.81 411 MET A C 1
ATOM 3306 O O . MET A 1 411 ? -10.539 -24.094 2.174 1 95.81 411 MET A O 1
ATOM 3310 N N . SER A 1 412 ? -12.633 -23.641 2.816 1 94 412 SER A N 1
ATOM 3311 C CA . SER A 1 412 ? -12.883 -25.016 3.248 1 94 412 SER A CA 1
ATOM 3312 C C . SER A 1 412 ? -12.922 -25.969 2.061 1 94 412 SER A C 1
ATOM 3314 O O . SER A 1 412 ? -12.852 -27.188 2.232 1 94 412 SER A O 1
ATOM 3316 N N . THR A 1 413 ? -12.953 -25.422 0.876 1 91.69 413 THR A N 1
ATOM 3317 C CA . THR A 1 413 ? -13.016 -26.25 -0.322 1 91.69 413 THR A CA 1
ATOM 3318 C C . THR A 1 413 ? -11.617 -26.672 -0.752 1 91.69 413 THR A C 1
ATOM 3320 O O . THR A 1 413 ? -11.461 -27.547 -1.61 1 91.69 413 THR A O 1
ATOM 3323 N N . LEU A 1 414 ? -10.523 -26.203 -0.196 1 93.44 414 LEU A N 1
ATOM 3324 C CA . LEU A 1 414 ? -9.18 -26.312 -0.751 1 93.44 414 LEU A CA 1
ATOM 3325 C C . LEU A 1 414 ? -8.523 -27.625 -0.345 1 93.44 414 LEU A C 1
ATOM 3327 O O . LEU A 1 414 ? -7.969 -28.328 -1.188 1 93.44 414 LEU A O 1
ATOM 3331 N N . PRO A 1 415 ? -8.562 -27.938 0.96 1 91.88 415 PRO A N 1
ATOM 3332 C CA . PRO A 1 415 ? -7.906 -29.203 1.306 1 91.88 415 PRO A CA 1
ATOM 3333 C C . PRO A 1 415 ? -8.578 -30.422 0.661 1 91.88 415 PRO A C 1
ATOM 3335 O O . PRO A 1 415 ? -9.789 -30.594 0.787 1 91.88 415 PRO A O 1
ATOM 3338 N N . PHE A 1 416 ? -7.75 -31.156 -0.028 1 92.38 416 PHE A N 1
ATOM 3339 C CA . PHE A 1 416 ? -8.273 -32.375 -0.65 1 92.38 416 PHE A CA 1
ATOM 3340 C C . PHE A 1 416 ? -8.266 -33.531 0.338 1 92.38 416 PHE A C 1
ATOM 3342 O O . PHE A 1 416 ? -7.242 -33.812 0.967 1 92.38 416 PHE A O 1
ATOM 3349 N N . LYS A 1 417 ? -9.359 -34.219 0.483 1 90.56 417 LYS A N 1
ATOM 3350 C CA . LYS A 1 417 ? -9.523 -35.438 1.266 1 90.56 417 LYS A CA 1
ATOM 3351 C C . LYS A 1 417 ? -10.102 -36.562 0.415 1 90.56 417 LYS A C 1
ATOM 3353 O O . LYS A 1 417 ? -11.234 -36.469 -0.066 1 90.56 417 LYS A O 1
ATOM 3358 N N . PRO A 1 418 ? -9.297 -37.531 0.287 1 94.62 418 PRO A N 1
ATOM 3359 C CA . PRO A 1 418 ? -9.773 -38.625 -0.558 1 94.62 418 PRO A CA 1
ATOM 3360 C C . PRO A 1 418 ? -11.008 -39.312 0.02 1 94.62 418 PRO A C 1
ATOM 3362 O O . PRO A 1 418 ? -11.102 -39.5 1.235 1 94.62 418 PRO A O 1
ATOM 3365 N N . LYS A 1 419 ? -11.961 -39.594 -0.786 1 95.56 419 LYS A N 1
ATOM 3366 C CA . LYS A 1 419 ? -13.141 -40.406 -0.428 1 95.56 419 LYS A CA 1
ATOM 3367 C C . LYS A 1 419 ? -12.906 -41.875 -0.7 1 95.56 419 LYS A C 1
ATOM 3369 O O . LYS A 1 419 ? -13.445 -42.719 0.003 1 95.56 419 LYS A O 1
ATOM 3374 N N . TYR A 1 420 ? -12.141 -42.125 -1.713 1 95.75 420 TYR A N 1
ATOM 3375 C CA . TYR A 1 420 ? -11.867 -43.5 -2.154 1 95.75 420 TYR A CA 1
ATOM 3376 C C . TYR A 1 420 ? -10.383 -43.844 -1.991 1 95.75 420 TYR A C 1
ATOM 3378 O O . TYR A 1 420 ? -9.523 -42.969 -2.121 1 95.75 420 TYR A O 1
ATOM 3386 N N . MET B 1 1 ? 10.898 -1.979 15.336 1 75.31 1 MET B N 1
ATOM 3387 C CA . MET B 1 1 ? 10.938 -1.214 14.094 1 75.31 1 MET B CA 1
ATOM 3388 C C . MET B 1 1 ? 10.836 -2.137 12.883 1 75.31 1 MET B C 1
ATOM 3390 O O . MET B 1 1 ? 10.914 -3.357 13.023 1 75.31 1 MET B O 1
ATOM 3394 N N . ALA B 1 2 ? 10.508 -1.32 11.805 1 72.12 2 ALA B N 1
ATOM 3395 C CA . ALA B 1 2 ? 10.07 -2.127 10.672 1 72.12 2 ALA B CA 1
ATOM 3396 C C . ALA B 1 2 ? 11.258 -2.609 9.844 1 72.12 2 ALA B C 1
ATOM 3398 O O . ALA B 1 2 ? 11.133 -3.561 9.07 1 72.12 2 ALA B O 1
ATOM 3399 N N . ALA B 1 3 ? 12.383 -1.928 10.055 1 80.25 3 ALA B N 1
ATOM 3400 C CA . ALA B 1 3 ? 13.562 -2.402 9.32 1 80.25 3 ALA B CA 1
ATOM 3401 C C . ALA B 1 3 ? 14.164 -3.633 9.992 1 80.25 3 ALA B C 1
ATOM 3403 O O . ALA B 1 3 ? 13.945 -3.865 11.188 1 80.25 3 ALA B O 1
ATOM 3404 N N . PRO B 1 4 ? 14.852 -4.414 9.258 1 80 4 PRO B N 1
ATOM 3405 C CA . PRO B 1 4 ? 15.508 -5.574 9.867 1 80 4 PRO B CA 1
ATOM 3406 C C . PRO B 1 4 ? 16.438 -5.191 11.008 1 80 4 PRO B C 1
ATOM 3408 O O . PRO B 1 4 ? 17.078 -4.133 10.961 1 80 4 PRO B O 1
ATOM 3411 N N . GLY B 1 5 ? 16.516 -6.098 12.086 1 79.12 5 GLY B N 1
ATOM 3412 C CA . GLY B 1 5 ? 17.422 -5.898 13.203 1 79.12 5 GLY B CA 1
ATOM 3413 C C . GLY B 1 5 ? 16.859 -4.977 14.273 1 79.12 5 GLY B C 1
ATOM 3414 O O . GLY B 1 5 ? 17.578 -4.57 15.188 1 79.12 5 GLY B O 1
ATOM 3415 N N . GLY B 1 6 ? 15.625 -4.555 14.062 1 83.94 6 GLY B N 1
ATOM 3416 C CA . GLY B 1 6 ? 14.992 -3.711 15.07 1 83.94 6 GLY B CA 1
ATOM 3417 C C . GLY B 1 6 ? 15.422 -2.26 14.984 1 83.94 6 GLY B C 1
ATOM 3418 O O . GLY B 1 6 ? 15.492 -1.566 16 1 83.94 6 GLY B O 1
ATOM 3419 N N . ASN B 1 7 ? 15.836 -1.801 13.836 1 90.56 7 ASN B N 1
ATOM 3420 C CA . ASN B 1 7 ? 16.266 -0.424 13.609 1 90.56 7 ASN B CA 1
ATOM 3421 C C . ASN B 1 7 ? 15.195 0.367 12.844 1 90.56 7 ASN B C 1
ATOM 3423 O O . ASN B 1 7 ? 14.359 -0.215 12.156 1 90.56 7 ASN B O 1
ATOM 3427 N N . PHE B 1 8 ? 15.258 1.709 13.109 1 94.31 8 PHE B N 1
ATOM 3428 C CA . PHE B 1 8 ? 14.5 2.584 12.227 1 94.31 8 PHE B CA 1
ATOM 3429 C C . PHE B 1 8 ? 15.102 2.586 10.82 1 94.31 8 PHE B C 1
ATOM 3431 O O . PHE B 1 8 ? 16.297 2.342 10.656 1 94.31 8 PHE B O 1
ATOM 3438 N N . PHE B 1 9 ? 14.305 2.863 9.844 1 93.38 9 PHE B N 1
ATOM 3439 C CA . PHE B 1 9 ? 14.797 2.936 8.469 1 93.38 9 PHE B CA 1
ATOM 3440 C C . PHE B 1 9 ? 15.867 4.012 8.328 1 93.38 9 PHE B C 1
ATOM 3442 O O . PHE B 1 9 ? 16.797 3.863 7.543 1 93.38 9 PHE B O 1
ATOM 3449 N N . ILE B 1 10 ? 15.742 5.078 9.148 1 94.62 10 ILE B N 1
ATOM 3450 C CA . ILE B 1 10 ? 16.734 6.137 9.062 1 94.62 10 ILE B CA 1
ATOM 3451 C C . ILE B 1 10 ? 17.594 6.152 10.336 1 94.62 10 ILE B C 1
ATOM 3453 O O . ILE B 1 10 ? 17.969 7.219 10.828 1 94.62 10 ILE B O 1
ATOM 3457 N N . GLN B 1 11 ? 17.875 5.039 10.883 1 93.94 11 GLN B N 1
ATOM 3458 C CA . GLN B 1 11 ? 18.578 4.875 12.148 1 93.94 11 GLN B CA 1
ATOM 3459 C C . GLN B 1 11 ? 19.875 5.672 12.172 1 93.94 11 GLN B C 1
ATOM 3461 O O . GLN B 1 11 ? 20.172 6.344 13.156 1 93.94 11 GLN B O 1
ATOM 3466 N N . GLU B 1 12 ? 20.609 5.68 11.133 1 91.62 12 GLU B N 1
ATOM 3467 C CA . GLU B 1 12 ? 21.922 6.293 11.094 1 91.62 12 GLU B CA 1
ATOM 3468 C C . GLU B 1 12 ? 21.828 7.816 11.102 1 91.62 12 GLU B C 1
ATOM 3470 O O . GLU B 1 12 ? 22.797 8.5 11.453 1 91.62 12 GLU B O 1
ATOM 3475 N N . LYS B 1 13 ? 20.703 8.312 10.758 1 94.19 13 LYS B N 1
ATOM 3476 C CA . LYS B 1 13 ? 20.547 9.758 10.672 1 94.19 13 LYS B CA 1
ATOM 3477 C C . LYS B 1 13 ? 20.125 10.344 12.016 1 94.19 13 LYS B C 1
ATOM 3479 O O . LYS B 1 13 ? 20.188 11.555 12.219 1 94.19 13 LYS B O 1
ATOM 3484 N N . LEU B 1 14 ? 19.75 9.492 12.945 1 95 14 LEU B N 1
ATOM 3485 C CA . LEU B 1 14 ? 19.156 9.953 14.195 1 95 14 LEU B CA 1
ATOM 3486 C C . LEU B 1 14 ? 20.188 10.703 15.039 1 95 14 LEU B C 1
ATOM 3488 O O . LEU B 1 14 ? 19.828 11.555 15.852 1 95 14 LEU B O 1
ATOM 3492 N N . LYS B 1 15 ? 21.469 10.594 14.758 1 93.5 15 LYS B N 1
ATOM 3493 C CA . LYS B 1 15 ? 22.484 11.133 15.664 1 93.5 15 LYS B CA 1
ATOM 3494 C C . LYS B 1 15 ? 23.109 12.406 15.094 1 93.5 15 LYS B C 1
ATOM 3496 O O . LYS B 1 15 ? 23.969 13.016 15.727 1 93.5 15 LYS B O 1
ATOM 3501 N N . THR B 1 16 ? 22.688 12.82 13.969 1 94.94 16 THR B N 1
ATOM 3502 C CA . THR B 1 16 ? 23.281 13.984 13.328 1 94.94 16 THR B CA 1
ATOM 3503 C C . THR B 1 16 ? 22.391 15.211 13.492 1 94.94 16 THR B C 1
ATOM 3505 O O . THR B 1 16 ? 21.359 15.328 12.82 1 94.94 16 THR B O 1
ATOM 3508 N N . PRO B 1 17 ? 22.844 16.156 14.234 1 96.06 17 PRO B N 1
ATOM 3509 C CA . PRO B 1 17 ? 22.016 17.344 14.43 1 96.06 17 PRO B CA 1
ATOM 3510 C C . PRO B 1 17 ? 21.938 18.219 13.18 1 96.06 17 PRO B C 1
ATOM 3512 O O . PRO B 1 17 ? 22.938 18.375 12.477 1 96.06 17 PRO B O 1
ATOM 3515 N N . ALA B 1 18 ? 20.812 18.766 12.938 1 97.62 18 ALA B N 1
ATOM 3516 C CA . ALA B 1 18 ? 20.641 19.703 11.828 1 97.62 18 ALA B CA 1
ATOM 3517 C C . ALA B 1 18 ? 21.219 21.078 12.18 1 97.62 18 ALA B C 1
ATOM 3519 O O . ALA B 1 18 ? 21.141 21.516 13.328 1 97.62 18 ALA B O 1
ATOM 3520 N N . LYS B 1 19 ? 21.641 21.766 11.203 1 97 19 LYS B N 1
ATOM 3521 C CA . LYS B 1 19 ? 22.344 23.031 11.359 1 97 19 LYS B CA 1
ATOM 3522 C C . LYS B 1 19 ? 21.422 24.109 11.922 1 97 19 LYS B C 1
ATOM 3524 O O . LYS B 1 19 ? 21.875 24.969 12.68 1 97 19 LYS B O 1
ATOM 3529 N N . HIS B 1 20 ? 20.188 24.031 11.609 1 97.88 20 HIS B N 1
ATOM 3530 C CA . HIS B 1 20 ? 19.266 25.109 11.977 1 97.88 20 HIS B CA 1
ATOM 3531 C C . HIS B 1 20 ? 19.031 25.141 13.484 1 97.88 20 HIS B C 1
ATOM 3533 O O . HIS B 1 20 ? 18.453 26.094 14.008 1 97.88 20 HIS B O 1
ATOM 3539 N N . HIS B 1 21 ? 19.578 24.172 14.195 1 97.56 21 HIS B N 1
ATOM 3540 C CA . HIS B 1 21 ? 19.422 24.172 15.641 1 97.56 21 HIS B CA 1
ATOM 3541 C C . HIS B 1 21 ? 20.516 24.984 16.328 1 97.56 21 HIS B C 1
ATOM 3543 O O . HIS B 1 21 ? 20.453 25.219 17.547 1 97.56 21 HIS B O 1
ATOM 3549 N N . GLU B 1 22 ? 21.438 25.469 15.617 1 97.5 22 GLU B N 1
ATOM 3550 C CA . GLU B 1 22 ? 22.562 26.219 16.188 1 97.5 22 GLU B CA 1
ATOM 3551 C C . GLU B 1 22 ? 22.125 27.594 16.672 1 97.5 22 GLU B C 1
ATOM 3553 O O . GLU B 1 22 ? 22.625 28.078 17.688 1 97.5 22 GLU B O 1
ATOM 3558 N N . SER B 1 23 ? 21.281 28.266 15.914 1 97.62 23 SER B N 1
ATOM 3559 C CA . SER B 1 23 ? 20.781 29.594 16.234 1 97.62 23 SER B CA 1
ATOM 3560 C C . SER B 1 23 ? 19.578 29.953 15.375 1 97.62 23 SER B C 1
ATOM 3562 O O . SER B 1 23 ? 19.312 29.297 14.367 1 97.62 23 SER B O 1
ATOM 3564 N N . TYR B 1 24 ? 18.906 31 15.812 1 98.19 24 TYR B N 1
ATOM 3565 C CA . TYR B 1 24 ? 17.828 31.5 14.969 1 98.19 24 TYR B CA 1
ATOM 3566 C C . TYR B 1 24 ? 18.359 31.938 13.617 1 98.19 24 TYR B C 1
ATOM 3568 O O . TYR B 1 24 ? 17.703 31.75 12.586 1 98.19 24 TYR B O 1
ATOM 3576 N N . GLU B 1 25 ? 19.516 32.594 13.648 1 98.12 25 GLU B N 1
ATOM 3577 C CA . GLU B 1 25 ? 20.125 33 12.391 1 98.12 25 GLU B CA 1
ATOM 3578 C C . GLU B 1 25 ? 20.297 31.828 11.445 1 98.12 25 GLU B C 1
ATOM 3580 O O . GLU B 1 25 ? 19.984 31.922 10.258 1 98.12 25 GLU B O 1
ATOM 3585 N N . GLN B 1 26 ? 20.797 30.734 11.93 1 98.19 26 GLN B N 1
ATOM 3586 C CA . GLN B 1 26 ? 20.969 29.531 11.125 1 98.19 26 GLN B CA 1
ATOM 3587 C C . GLN B 1 26 ? 19.609 28.953 10.711 1 98.19 26 GLN B C 1
ATOM 3589 O O . GLN B 1 26 ? 19.469 28.438 9.602 1 98.19 26 GLN B O 1
ATOM 3594 N N . LEU B 1 27 ? 18.625 29.016 11.625 1 98.31 27 LEU B N 1
ATOM 3595 C CA . LEU B 1 27 ? 17.281 28.562 11.281 1 98.31 27 LEU B CA 1
ATOM 3596 C C . LEU B 1 27 ? 16.75 29.328 10.07 1 98.31 27 LEU B C 1
ATOM 3598 O O . LEU B 1 27 ? 16.281 28.719 9.102 1 98.31 27 LEU B O 1
ATOM 3602 N N . TRP B 1 28 ? 16.844 30.641 10.117 1 98.31 28 TRP B N 1
ATOM 3603 C CA . TRP B 1 28 ? 16.359 31.469 9.016 1 98.31 28 TRP B CA 1
ATOM 3604 C C . TRP B 1 28 ? 17.125 31.156 7.73 1 98.31 28 TRP B C 1
ATOM 3606 O O . TRP B 1 28 ? 16.516 30.875 6.691 1 98.31 28 TRP B O 1
ATOM 3616 N N . GLU B 1 29 ? 18.438 31.062 7.785 1 98 29 GLU B N 1
ATOM 3617 C CA . GLU B 1 29 ? 19.297 30.984 6.602 1 98 29 GLU B CA 1
ATOM 3618 C C . GLU B 1 29 ? 19.219 29.609 5.957 1 98 29 GLU B C 1
ATOM 3620 O O . GLU B 1 29 ? 19.266 29.484 4.73 1 98 29 GLU B O 1
ATOM 3625 N N . THR B 1 30 ? 19.047 28.609 6.746 1 97.88 30 THR B N 1
ATOM 3626 C CA . THR B 1 30 ? 19.234 27.281 6.184 1 97.88 30 THR B CA 1
ATOM 3627 C C . THR B 1 30 ? 17.891 26.594 5.996 1 97.88 30 THR B C 1
ATOM 3629 O O . THR B 1 30 ? 17.781 25.594 5.273 1 97.88 30 THR B O 1
ATOM 3632 N N . LYS B 1 31 ? 16.812 27.109 6.547 1 97.75 31 LYS B N 1
ATOM 3633 C CA . LYS B 1 31 ? 15.555 26.359 6.508 1 97.75 31 LYS B CA 1
ATOM 3634 C C . LYS B 1 31 ? 14.391 27.25 6.129 1 97.75 31 LYS B C 1
ATOM 3636 O O . LYS B 1 31 ? 13.508 26.859 5.359 1 97.75 31 LYS B O 1
ATOM 3641 N N . TRP B 1 32 ? 14.32 28.5 6.68 1 98.19 32 TRP B N 1
ATOM 3642 C CA . TRP B 1 32 ? 13.078 29.266 6.621 1 98.19 32 TRP B CA 1
ATOM 3643 C C . TRP B 1 32 ? 13.133 30.312 5.516 1 98.19 32 TRP B C 1
ATOM 3645 O O . TRP B 1 32 ? 12.102 30.703 4.961 1 98.19 32 TRP B O 1
ATOM 3655 N N . LYS B 1 33 ? 14.297 30.781 5.105 1 97.94 33 LYS B N 1
ATOM 3656 C CA . LYS B 1 33 ? 14.414 31.891 4.145 1 97.94 33 LYS B CA 1
ATOM 3657 C C . LYS B 1 33 ? 13.812 31.5 2.799 1 97.94 33 LYS B C 1
ATOM 3659 O O . LYS B 1 33 ? 13 32.25 2.24 1 97.94 33 LYS B O 1
ATOM 3664 N N . LYS B 1 34 ? 14.172 30.406 2.273 1 97.12 34 LYS B N 1
ATOM 3665 C CA . LYS B 1 34 ? 13.711 30 0.95 1 97.12 34 LYS B CA 1
ATOM 3666 C C . LYS B 1 34 ? 12.195 29.797 0.933 1 97.12 34 LYS B C 1
ATOM 3668 O O . LYS B 1 34 ? 11.508 30.328 0.054 1 97.12 34 LYS B O 1
ATOM 3673 N N . PRO B 1 35 ? 11.625 29.062 1.92 1 97.12 35 PRO B N 1
ATOM 3674 C CA . PRO B 1 35 ? 10.164 28.953 1.951 1 97.12 35 PRO B CA 1
ATOM 3675 C C . PRO B 1 35 ? 9.484 30.312 2.094 1 97.12 35 PRO B C 1
ATOM 3677 O O . PRO B 1 35 ? 8.414 30.531 1.526 1 97.12 35 PRO B O 1
ATOM 3680 N N . ALA B 1 36 ? 10.031 31.188 2.844 1 97.94 36 ALA B N 1
ATOM 3681 C CA . ALA B 1 36 ? 9.461 32.531 2.99 1 97.94 36 ALA B CA 1
ATOM 3682 C C . ALA B 1 36 ? 9.477 33.281 1.66 1 97.94 36 ALA B C 1
ATOM 3684 O O . ALA B 1 36 ? 8.5 33.938 1.311 1 97.94 36 ALA B O 1
ATOM 3685 N N . GLU B 1 37 ? 10.594 33.125 0.932 1 97.31 37 GLU B N 1
ATOM 3686 C CA . GLU B 1 37 ? 10.703 33.75 -0.383 1 97.31 37 GLU B CA 1
ATOM 3687 C C . GLU B 1 37 ? 9.711 33.156 -1.369 1 97.31 37 GLU B C 1
ATOM 3689 O O . GLU B 1 37 ? 9.18 33.844 -2.23 1 97.31 37 GLU B O 1
ATOM 3694 N N . MET B 1 38 ? 9.375 31.906 -1.197 1 95.94 38 MET B N 1
ATOM 3695 C CA . MET B 1 38 ? 8.5 31.188 -2.113 1 95.94 38 MET B CA 1
ATOM 3696 C C . MET B 1 38 ? 7.035 31.375 -1.722 1 95.94 38 MET B C 1
ATOM 3698 O O . MET B 1 38 ? 6.137 31.078 -2.51 1 95.94 38 MET B O 1
ATOM 3702 N N . GLY B 1 39 ? 6.801 31.844 -0.505 1 95.94 39 GLY B N 1
ATOM 3703 C CA . GLY B 1 39 ? 5.438 31.984 -0.021 1 95.94 39 GLY B CA 1
ATOM 3704 C C . GLY B 1 39 ? 4.762 30.641 0.246 1 95.94 39 GLY B C 1
ATOM 3705 O O . GLY B 1 39 ? 3.576 30.469 -0.055 1 95.94 39 GLY B O 1
ATOM 3706 N N . VAL B 1 40 ? 5.52 29.656 0.698 1 95.31 40 VAL B N 1
ATOM 3707 C CA . VAL B 1 40 ? 4.977 28.344 0.992 1 95.31 40 VAL B CA 1
ATOM 3708 C C . VAL B 1 40 ? 5.141 28.031 2.479 1 95.31 40 VAL B C 1
ATOM 3710 O O . VAL B 1 40 ? 5.629 28.875 3.242 1 95.31 40 VAL B O 1
ATOM 3713 N N . TYR B 1 41 ? 4.672 26.922 2.975 1 93.56 41 TYR B N 1
ATOM 3714 C CA . TYR B 1 41 ? 4.652 26.547 4.387 1 93.56 41 TYR B CA 1
ATOM 3715 C C . TYR B 1 41 ? 6.047 26.656 4.992 1 93.56 41 TYR B C 1
ATOM 3717 O O . TYR B 1 41 ? 7.023 26.188 4.406 1 93.56 41 TYR B O 1
ATOM 3725 N N . PRO B 1 42 ? 6.09 27.25 6.105 1 95.94 42 PRO B N 1
ATOM 3726 C CA . PRO B 1 42 ? 5.02 27.766 6.965 1 95.94 42 PRO B CA 1
ATOM 3727 C C . PRO B 1 42 ? 4.766 29.266 6.758 1 95.94 42 PRO B C 1
ATOM 3729 O O . PRO B 1 42 ? 4.18 29.922 7.625 1 95.94 42 PRO B O 1
ATOM 3732 N N . PHE B 1 43 ? 5.137 29.797 5.598 1 96.88 43 PHE B N 1
ATOM 3733 C CA . PHE B 1 43 ? 5.086 31.234 5.375 1 96.88 43 PHE B CA 1
ATOM 3734 C C . PHE B 1 43 ? 3.994 31.594 4.371 1 96.88 43 PHE B C 1
ATOM 3736 O O . PHE B 1 43 ? 4.055 32.656 3.729 1 96.88 43 PHE B O 1
ATOM 3743 N N . MET B 1 44 ? 3.051 30.734 4.191 1 92.12 44 MET B N 1
ATOM 3744 C CA . MET B 1 44 ? 1.939 31.047 3.301 1 92.12 44 MET B CA 1
ATOM 3745 C C . MET B 1 44 ? 1.295 32.375 3.699 1 92.12 44 MET B C 1
ATOM 3747 O O . MET B 1 44 ? 1.234 32.719 4.883 1 92.12 44 MET B O 1
ATOM 3751 N N . PHE B 1 45 ? 0.799 33.156 2.648 1 95.44 45 PHE B N 1
ATOM 3752 C CA . PHE B 1 45 ? 0.121 34.438 2.773 1 95.44 45 PHE B CA 1
ATOM 3753 C C . PHE B 1 45 ? 1.104 35.531 3.162 1 95.44 45 PHE B C 1
ATOM 3755 O O . PHE B 1 45 ? 0.719 36.688 3.322 1 95.44 45 PHE B O 1
ATOM 3762 N N . GLY B 1 46 ? 2.355 35.156 3.42 1 95.5 46 GLY B N 1
ATOM 3763 C CA . GLY B 1 46 ? 3.393 36.156 3.688 1 95.5 46 GLY B CA 1
ATOM 3764 C C . GLY B 1 46 ? 4.52 36.125 2.672 1 95.5 46 GLY B C 1
ATOM 3765 O O . GLY B 1 46 ? 4.43 35.406 1.659 1 95.5 46 GLY B O 1
ATOM 3766 N N . THR B 1 47 ? 5.457 36.969 2.875 1 96.25 47 THR B N 1
ATOM 3767 C CA . THR B 1 47 ? 6.668 37.062 2.062 1 96.25 47 THR B CA 1
ATOM 3768 C C . THR B 1 47 ? 7.891 37.312 2.938 1 96.25 47 THR B C 1
ATOM 3770 O O . THR B 1 47 ? 7.758 37.75 4.082 1 96.25 47 THR B O 1
ATOM 3773 N N . ALA B 1 48 ? 9.055 37.031 2.396 1 97.06 48 ALA B N 1
ATOM 3774 C CA . ALA B 1 48 ? 10.297 37.156 3.162 1 97.06 48 ALA B CA 1
ATOM 3775 C C . ALA B 1 48 ? 10.461 38.562 3.719 1 97.06 48 ALA B C 1
ATOM 3777 O O . ALA B 1 48 ? 10.977 38.75 4.828 1 97.06 48 ALA B O 1
ATOM 3778 N N . SER B 1 49 ? 10.07 39.562 2.977 1 97.25 49 SER B N 1
ATOM 3779 C CA . SER B 1 49 ? 10.25 40.938 3.391 1 97.25 49 SER B CA 1
ATOM 3780 C C . SER B 1 49 ? 9.461 41.25 4.664 1 97.25 49 SER B C 1
ATOM 3782 O O . SER B 1 49 ? 9.852 42.094 5.449 1 97.25 49 SER B O 1
ATOM 3784 N N . ASP B 1 50 ? 8.336 40.562 4.902 1 98.31 50 ASP B N 1
ATOM 3785 C CA . ASP B 1 50 ? 7.535 40.75 6.105 1 98.31 50 ASP B CA 1
ATOM 3786 C C . ASP B 1 50 ? 8.312 40.312 7.352 1 98.31 50 ASP B C 1
ATOM 3788 O O . ASP B 1 50 ? 7.977 40.719 8.469 1 98.31 50 ASP B O 1
ATOM 3792 N N . PHE B 1 51 ? 9.352 39.531 7.191 1 98.5 51 PHE B N 1
ATOM 3793 C CA . PHE B 1 51 ? 10.039 38.969 8.336 1 98.5 51 PHE B CA 1
ATOM 3794 C C . PHE B 1 51 ? 11.414 39.594 8.531 1 98.5 51 PHE B C 1
ATOM 3796 O O . PHE B 1 51 ? 12.094 39.344 9.523 1 98.5 51 PHE B O 1
ATOM 3803 N N . GLU B 1 52 ? 11.859 40.469 7.629 1 97.75 52 GLU B N 1
ATOM 3804 C CA . GLU B 1 52 ? 13.203 41.062 7.641 1 97.75 52 GLU B CA 1
ATOM 3805 C C . GLU B 1 52 ? 13.484 41.781 8.953 1 97.75 52 GLU B C 1
ATOM 3807 O O . GLU B 1 52 ? 14.539 41.562 9.562 1 97.75 52 GLU B O 1
ATOM 3812 N N . PRO B 1 53 ? 12.539 42.625 9.398 1 98.19 53 PRO B N 1
ATOM 3813 C CA . PRO B 1 53 ? 12.828 43.312 10.664 1 98.19 53 PRO B CA 1
ATOM 3814 C C . PRO B 1 53 ? 12.93 42.344 11.844 1 98.19 53 PRO B C 1
ATOM 3816 O O . PRO B 1 53 ? 13.672 42.594 12.789 1 98.19 53 PRO B O 1
ATOM 3819 N N . ILE B 1 54 ? 12.164 41.312 11.805 1 98.69 54 ILE B N 1
ATOM 3820 C CA . ILE B 1 54 ? 12.156 40.312 12.859 1 98.69 54 ILE B CA 1
ATOM 3821 C C . ILE B 1 54 ? 13.484 39.562 12.859 1 98.69 54 ILE B C 1
ATOM 3823 O O . ILE B 1 54 ? 14.102 39.375 13.914 1 98.69 54 ILE B O 1
ATOM 3827 N N . VAL B 1 55 ? 13.883 39.125 11.656 1 98.44 55 VAL B N 1
ATOM 3828 C CA . VAL B 1 55 ? 15.133 38.375 11.516 1 98.44 55 VAL B CA 1
ATOM 3829 C C . VAL B 1 55 ? 16.297 39.25 12.008 1 98.44 55 VAL B C 1
ATOM 3831 O O . VAL B 1 55 ? 17.188 38.75 12.703 1 98.44 55 VAL B O 1
ATOM 3834 N N . THR B 1 56 ? 16.297 40.5 11.664 1 98.25 56 THR B N 1
ATOM 3835 C CA . THR B 1 56 ? 17.328 41.438 12.102 1 98.25 56 THR B CA 1
ATOM 3836 C C . THR B 1 56 ? 17.391 41.531 13.625 1 98.25 56 THR B C 1
ATOM 3838 O O . THR B 1 56 ? 18.469 41.438 14.219 1 98.25 56 THR B O 1
ATOM 3841 N N . GLU B 1 57 ? 16.234 41.656 14.211 1 98.38 57 GLU B N 1
ATOM 3842 C CA . GLU B 1 57 ? 16.172 41.75 15.664 1 98.38 57 GLU B CA 1
ATOM 3843 C C . GLU B 1 57 ? 16.609 40.438 16.312 1 98.38 57 GLU B C 1
ATOM 3845 O O . GLU B 1 57 ? 17.359 40.469 17.297 1 98.38 57 GLU B O 1
ATOM 3850 N N . MET B 1 58 ? 16.188 39.312 15.828 1 98.44 58 MET B N 1
ATOM 3851 C CA . MET B 1 58 ? 16.547 38 16.359 1 98.44 58 MET B CA 1
ATOM 3852 C C . MET B 1 58 ? 18.062 37.781 16.297 1 98.44 58 MET B C 1
ATOM 3854 O O . MET B 1 58 ? 18.656 37.25 17.25 1 98.44 58 MET B O 1
ATOM 3858 N N . LYS B 1 59 ? 18.594 38.188 15.172 1 97.44 59 LYS B N 1
ATOM 3859 C CA . LYS B 1 59 ? 20.031 38.031 14.992 1 97.44 59 LYS B CA 1
ATOM 3860 C C . LYS B 1 59 ? 20.797 38.938 15.977 1 97.44 59 LYS B C 1
ATOM 3862 O O . LYS B 1 59 ? 21.781 38.5 16.578 1 97.44 59 LYS B O 1
ATOM 3867 N N . SER B 1 60 ? 20.344 40.125 16.109 1 97.88 60 SER B N 1
ATOM 3868 C CA . SER B 1 60 ? 21.016 41.062 16.984 1 97.88 60 SER B CA 1
ATOM 3869 C C . SER B 1 60 ? 21.031 40.594 18.438 1 97.88 60 SER B C 1
ATOM 3871 O O . SER B 1 60 ? 21.969 40.844 19.188 1 97.88 60 SER B O 1
ATOM 3873 N N . ARG B 1 61 ? 20.078 39.844 18.766 1 97.19 61 ARG B N 1
ATOM 3874 C CA . ARG B 1 61 ? 19.953 39.312 20.141 1 97.19 61 ARG B CA 1
ATOM 3875 C C . ARG B 1 61 ? 20.625 37.969 20.281 1 97.19 61 ARG B C 1
ATOM 3877 O O . ARG B 1 61 ? 20.594 37.375 21.359 1 97.19 61 ARG B O 1
ATOM 3884 N N . ASP B 1 62 ? 21.156 37.469 19.25 1 96.94 62 ASP B N 1
ATOM 3885 C CA . ASP B 1 62 ? 21.797 36.156 19.219 1 96.94 62 ASP B CA 1
ATOM 3886 C C . ASP B 1 62 ? 20.859 35.094 19.781 1 96.94 62 ASP B C 1
ATOM 3888 O O . ASP B 1 62 ? 21.266 34.312 20.656 1 96.94 62 ASP B O 1
ATOM 3892 N N . MET B 1 63 ? 19.641 35.156 19.375 1 97.06 63 MET B N 1
ATOM 3893 C CA . MET B 1 63 ? 18.641 34.219 19.859 1 97.06 63 MET B CA 1
ATOM 3894 C C . MET B 1 63 ? 19 32.812 19.469 1 97.06 63 MET B C 1
ATOM 3896 O O . MET B 1 63 ? 19.422 32.562 18.328 1 97.06 63 MET B O 1
ATOM 3900 N N . LYS B 1 64 ? 18.875 31.844 20.375 1 96.06 64 LYS B N 1
ATOM 3901 C CA . LYS B 1 64 ? 19.125 30.422 20.109 1 96.06 64 LYS B CA 1
ATOM 3902 C C . LYS B 1 64 ? 18.422 29.531 21.125 1 96.06 64 LYS B C 1
ATOM 3904 O O . LYS B 1 64 ? 17.859 30.031 22.109 1 96.06 64 LYS B O 1
ATOM 3909 N N . GLU B 1 65 ? 18.375 28.266 20.953 1 95.31 65 GLU B N 1
ATOM 3910 C CA . GLU B 1 65 ? 17.734 27.297 21.828 1 95.31 65 GLU B CA 1
ATOM 3911 C C . GLU B 1 65 ? 18.469 27.203 23.156 1 95.31 65 GLU B C 1
ATOM 3913 O O . GLU B 1 65 ? 19.688 27.328 23.219 1 95.31 65 GLU B O 1
ATOM 3918 N N . PRO B 1 66 ? 17.844 26.938 24.156 1 95.06 66 PRO B N 1
ATOM 3919 C CA . PRO B 1 66 ? 16.391 26.875 24.25 1 95.06 66 PRO B CA 1
ATOM 3920 C C . PRO B 1 66 ? 15.734 28.25 24.25 1 95.06 66 PRO B C 1
ATOM 3922 O O . PRO B 1 66 ? 16.219 29.172 24.906 1 95.06 66 PRO B O 1
ATOM 3925 N N . TYR B 1 67 ? 14.695 28.375 23.641 1 95.69 67 TYR B N 1
ATOM 3926 C CA . TYR B 1 67 ? 14.023 29.656 23.469 1 95.69 67 TYR B CA 1
ATOM 3927 C C . TYR B 1 67 ? 13.148 29.984 24.672 1 95.69 67 TYR B C 1
ATOM 3929 O O . TYR B 1 67 ? 12.484 29.094 25.234 1 95.69 67 TYR B O 1
ATOM 3937 N N . ASN B 1 68 ? 13.219 31.234 25.047 1 97 68 ASN B N 1
ATOM 3938 C CA . ASN B 1 68 ? 12.117 31.797 25.828 1 97 68 ASN B CA 1
ATOM 3939 C C . ASN B 1 68 ? 10.93 32.156 24.938 1 97 68 ASN B C 1
ATOM 3941 O O . ASN B 1 68 ? 10.969 33.156 24.219 1 97 68 ASN B O 1
ATOM 3945 N N . TRP B 1 69 ? 9.859 31.453 25.078 1 97.75 69 TRP B N 1
ATOM 3946 C CA . TRP B 1 69 ? 8.773 31.5 24.109 1 97.75 69 TRP B CA 1
ATOM 3947 C C . TRP B 1 69 ? 8.055 32.844 24.156 1 97.75 69 TRP B C 1
ATOM 3949 O O . TRP B 1 69 ? 7.559 33.312 23.141 1 97.75 69 TRP B O 1
ATOM 3959 N N . ASP B 1 70 ? 7.926 33.406 25.297 1 98.31 70 ASP B N 1
ATOM 3960 C CA . ASP B 1 70 ? 7.32 34.75 25.375 1 98.31 70 ASP B CA 1
ATOM 3961 C C . ASP B 1 70 ? 8.188 35.781 24.672 1 98.31 70 ASP B C 1
ATOM 3963 O O . ASP B 1 70 ? 7.68 36.594 23.906 1 98.31 70 ASP B O 1
ATOM 3967 N N . GLU B 1 71 ? 9.461 35.75 24.969 1 97.81 71 GLU B N 1
ATOM 3968 C CA . GLU B 1 71 ? 10.375 36.688 24.312 1 97.81 71 GLU B CA 1
ATOM 3969 C C . GLU B 1 71 ? 10.398 36.469 22.812 1 97.81 71 GLU B C 1
ATOM 3971 O O . GLU B 1 71 ? 10.352 37.406 22.031 1 97.81 71 GLU B O 1
ATOM 3976 N N . TYR B 1 72 ? 10.516 35.188 22.453 1 98.06 72 TYR B N 1
ATOM 3977 C CA . TYR B 1 72 ? 10.477 34.844 21.031 1 98.06 72 TYR B CA 1
ATOM 3978 C C . TYR B 1 72 ? 9.258 35.438 20.344 1 98.06 72 TYR B C 1
ATOM 3980 O O . TYR B 1 72 ? 9.383 36.125 19.328 1 98.06 72 TYR B O 1
ATOM 3988 N N . ALA B 1 73 ? 8.055 35.25 20.875 1 98.69 73 ALA B N 1
ATOM 3989 C CA . ALA B 1 73 ? 6.793 35.656 20.266 1 98.69 73 ALA B CA 1
ATOM 3990 C C . ALA B 1 73 ? 6.688 37.156 20.203 1 98.69 73 ALA B C 1
ATOM 3992 O O . ALA B 1 73 ? 6.246 37.719 19.188 1 98.69 73 ALA B O 1
ATOM 3993 N N . LYS B 1 74 ? 7.141 37.844 21.188 1 98.31 74 LYS B N 1
ATOM 3994 C CA . LYS B 1 74 ? 6.98 39.281 21.312 1 98.31 74 LYS B CA 1
ATOM 3995 C C . LYS B 1 74 ? 7.715 40.031 20.203 1 98.31 74 LYS B C 1
ATOM 3997 O O . LYS B 1 74 ? 7.266 41.094 19.734 1 98.31 74 LYS B O 1
ATOM 4002 N N . ILE B 1 75 ? 8.773 39.469 19.766 1 98.62 75 ILE B N 1
ATOM 4003 C CA . ILE B 1 75 ? 9.617 40.125 18.766 1 98.62 75 ILE B CA 1
ATOM 4004 C C . ILE B 1 75 ? 8.859 40.281 17.453 1 98.62 75 ILE B C 1
ATOM 4006 O O . ILE B 1 75 ? 9.141 41.156 16.656 1 98.62 75 ILE B O 1
ATOM 4010 N N . TYR B 1 76 ? 7.863 39.5 17.234 1 98.81 76 TYR B N 1
ATOM 4011 C CA . TYR B 1 76 ? 7.117 39.469 15.984 1 98.81 76 TYR B CA 1
ATOM 4012 C C . TYR B 1 76 ? 5.992 40.5 16 1 98.81 76 TYR B C 1
ATOM 4014 O O . TYR B 1 76 ? 5.496 40.906 14.953 1 98.81 76 TYR B O 1
ATOM 4022 N N . PHE B 1 77 ? 5.531 40.938 17.141 1 98.81 77 PHE B N 1
ATOM 4023 C CA . PHE B 1 77 ? 4.281 41.688 17.328 1 98.81 77 PHE B CA 1
ATOM 4024 C C . PHE B 1 77 ? 4.344 43.031 16.609 1 98.81 77 PHE B C 1
ATOM 4026 O O . PHE B 1 77 ? 3.404 43.406 15.914 1 98.81 77 PHE B O 1
ATOM 4033 N N . PRO B 1 78 ? 5.5 43.781 16.734 1 98.75 78 PRO B N 1
ATOM 4034 C CA . PRO B 1 78 ? 5.512 45.094 16.078 1 98.75 78 PRO B CA 1
ATOM 4035 C C . PRO B 1 78 ? 5.27 45 14.57 1 98.75 78 PRO B C 1
ATOM 4037 O O . PRO B 1 78 ? 4.52 45.812 14.016 1 98.75 78 PRO B O 1
ATOM 4040 N N . GLN B 1 79 ? 5.91 44.062 13.938 1 98.81 79 GLN B N 1
ATOM 4041 C CA . GLN B 1 79 ? 5.742 43.875 12.5 1 98.81 79 GLN B CA 1
ATOM 4042 C C . GLN B 1 79 ? 4.324 43.438 12.156 1 98.81 79 GLN B C 1
ATOM 4044 O O . GLN B 1 79 ? 3.732 43.906 11.18 1 98.81 79 GLN B O 1
ATOM 4049 N N . ALA B 1 80 ? 3.744 42.469 12.898 1 98.88 80 ALA B N 1
ATOM 4050 C CA . ALA B 1 80 ? 2.375 42 12.672 1 98.88 80 ALA B CA 1
ATOM 4051 C C . ALA B 1 80 ? 1.384 43.156 12.797 1 98.88 80 ALA B C 1
ATOM 4053 O O . ALA B 1 80 ? 0.475 43.281 11.969 1 98.88 80 ALA B O 1
ATOM 4054 N N . GLU B 1 81 ? 1.592 44 13.789 1 98.81 81 GLU B N 1
ATOM 4055 C CA . GLU B 1 81 ? 0.725 45.125 14.031 1 98.81 81 GLU B CA 1
ATOM 4056 C C . GLU B 1 81 ? 0.855 46.156 12.922 1 98.81 81 GLU B C 1
ATOM 4058 O O . GLU B 1 81 ? -0.131 46.812 12.531 1 98.81 81 GLU B O 1
ATOM 4063 N N . LYS B 1 82 ? 2.094 46.375 12.492 1 98.81 82 LYS B N 1
ATOM 4064 C CA . LYS B 1 82 ? 2.316 47.281 11.383 1 98.81 82 LYS B CA 1
ATOM 4065 C C . LYS B 1 82 ? 1.549 46.844 10.141 1 98.81 82 LYS B C 1
ATOM 4067 O O . LYS B 1 82 ? 0.879 47.656 9.492 1 98.81 82 LYS B O 1
ATOM 4072 N N . LEU B 1 83 ? 1.646 45.562 9.781 1 98.81 83 LEU B N 1
ATOM 4073 C CA . LEU B 1 83 ? 0.943 45.031 8.617 1 98.81 83 LEU B CA 1
ATOM 4074 C C . LEU B 1 83 ? -0.567 45.125 8.812 1 98.81 83 LEU B C 1
ATOM 4076 O O . LEU B 1 83 ? -1.298 45.438 7.871 1 98.81 83 LEU B O 1
ATOM 4080 N N . LYS B 1 84 ? -1.049 44.844 10.023 1 98.88 84 LYS B N 1
ATOM 4081 C CA . LYS B 1 84 ? -2.471 44.969 10.328 1 98.88 84 LYS B CA 1
ATOM 4082 C C . LYS B 1 84 ? -2.938 46.406 10.141 1 98.88 84 LYS B C 1
ATOM 4084 O O . LYS B 1 84 ? -4.02 46.656 9.594 1 98.88 84 LYS B O 1
ATOM 4089 N N . SER B 1 85 ? -2.131 47.344 10.547 1 98.88 85 SER B N 1
ATOM 4090 C CA . SER B 1 85 ? -2.484 48.75 10.406 1 98.88 85 SER B CA 1
ATOM 4091 C C . SER B 1 85 ? -2.631 49.156 8.945 1 98.88 85 SER B C 1
ATOM 4093 O O . SER B 1 85 ? -3.531 49.906 8.586 1 98.88 85 SER B O 1
ATOM 4095 N N . ILE B 1 86 ? -1.746 48.688 8.117 1 98.81 86 ILE B N 1
ATOM 4096 C CA . ILE B 1 86 ? -1.853 48.906 6.68 1 98.81 86 ILE B CA 1
ATOM 4097 C C . ILE B 1 86 ? -3.164 48.344 6.152 1 98.81 86 ILE B C 1
ATOM 4099 O O . ILE B 1 86 ? -3.854 48.969 5.352 1 98.81 86 ILE B O 1
ATOM 4103 N N . ALA B 1 87 ? -3.512 47.156 6.602 1 98.88 87 ALA B N 1
ATOM 4104 C CA . ALA B 1 87 ? -4.754 46.5 6.191 1 98.88 87 ALA B CA 1
ATOM 4105 C C . ALA B 1 87 ? -5.965 47.312 6.598 1 98.88 87 ALA B C 1
ATOM 4107 O O . ALA B 1 87 ? -6.891 47.5 5.801 1 98.88 87 ALA B O 1
ATOM 4108 N N . GLU B 1 88 ? -5.938 47.812 7.82 1 98.81 88 GLU B N 1
ATOM 4109 C CA . GLU B 1 88 ? -7.047 48.625 8.336 1 98.81 88 GLU B CA 1
ATOM 4110 C C . GLU B 1 88 ? -7.211 49.906 7.547 1 98.81 88 GLU B C 1
ATOM 4112 O O . GLU B 1 88 ? -8.328 50.312 7.246 1 98.81 88 GLU B O 1
ATOM 4117 N N . GLU B 1 89 ? -6.133 50.531 7.27 1 98.75 89 GLU B N 1
ATOM 4118 C CA . GLU B 1 89 ? -6.18 51.75 6.469 1 98.75 89 GLU B CA 1
ATOM 4119 C C . GLU B 1 89 ? -6.719 51.469 5.07 1 98.75 89 GLU B C 1
ATOM 4121 O O . GLU B 1 89 ? -7.543 52.219 4.555 1 98.75 89 GLU B O 1
ATOM 4126 N N . ALA B 1 90 ? -6.184 50.375 4.473 1 98.75 90 ALA B N 1
ATOM 4127 C CA . ALA B 1 90 ? -6.676 50 3.158 1 98.75 90 ALA B CA 1
ATOM 4128 C C . ALA B 1 90 ? -8.172 49.688 3.195 1 98.75 90 ALA B C 1
ATOM 4130 O O . ALA B 1 90 ? -8.898 50.062 2.264 1 98.75 90 ALA B O 1
ATOM 4131 N N . GLU B 1 91 ? -8.594 49.062 4.203 1 98.38 91 GLU B N 1
ATOM 4132 C CA . GLU B 1 91 ? -10.016 48.75 4.367 1 98.38 91 GLU B CA 1
ATOM 4133 C C . GLU B 1 91 ? -10.844 50.031 4.465 1 98.38 91 GLU B C 1
ATOM 4135 O O . GLU B 1 91 ? -11.891 50.156 3.828 1 98.38 91 GLU B O 1
ATOM 4140 N N . LYS B 1 92 ? -10.352 50.938 5.207 1 98.44 92 LYS B N 1
ATOM 4141 C CA . LYS B 1 92 ? -11.023 52.25 5.359 1 98.44 92 LYS B CA 1
ATOM 4142 C C . LYS B 1 92 ? -11.117 52.969 4.02 1 98.44 92 LYS B C 1
ATOM 4144 O O . LYS B 1 92 ? -12.094 53.688 3.768 1 98.44 92 LYS B O 1
ATOM 4149 N N . ASN B 1 93 ? -10.188 52.812 3.213 1 98.25 93 ASN B N 1
ATOM 4150 C CA . ASN B 1 93 ? -10.117 53.469 1.911 1 98.25 93 ASN B CA 1
ATOM 4151 C C . ASN B 1 93 ? -10.891 52.688 0.851 1 98.25 93 ASN B C 1
ATOM 4153 O O . ASN B 1 93 ? -10.883 53.062 -0.325 1 98.25 93 ASN B O 1
ATOM 4157 N N . GLY B 1 94 ? -11.453 51.562 1.188 1 97.56 94 GLY B N 1
ATOM 4158 C CA . GLY B 1 94 ? -12.227 50.75 0.257 1 97.56 94 GLY B CA 1
ATOM 4159 C C . GLY B 1 94 ? -11.367 49.875 -0.618 1 97.56 94 GLY B C 1
ATOM 4160 O O . GLY B 1 94 ? -11.852 49.281 -1.6 1 97.56 94 GLY B O 1
ATOM 4161 N N . GLU B 1 95 ? -10.117 49.719 -0.314 1 98.31 95 GLU B N 1
ATOM 4162 C CA . GLU B 1 95 ? -9.203 48.875 -1.059 1 98.31 95 GLU B CA 1
ATOM 4163 C C . GLU B 1 95 ? -9.258 47.438 -0.553 1 98.31 95 GLU B C 1
ATOM 4165 O O . GLU B 1 95 ? -8.297 46.938 0.031 1 98.31 95 GLU B O 1
ATOM 4170 N N . LYS B 1 96 ? -10.219 46.75 -0.927 1 98.12 96 LYS B N 1
ATOM 4171 C CA . LYS B 1 96 ? -10.57 45.469 -0.343 1 98.12 96 LYS B CA 1
ATOM 4172 C C . LYS B 1 96 ? -9.461 44.438 -0.583 1 98.12 96 LYS B C 1
ATOM 4174 O O . LYS B 1 96 ? -9.078 43.688 0.334 1 98.12 96 LYS B O 1
ATOM 4179 N N . GLU B 1 97 ? -9.016 44.344 -1.815 1 98 97 GLU B N 1
ATOM 4180 C CA . GLU B 1 97 ? -7.984 43.375 -2.148 1 98 97 GLU B CA 1
ATOM 4181 C C . GLU B 1 97 ? -6.707 43.625 -1.353 1 98 97 GLU B C 1
ATOM 4183 O O . GLU B 1 97 ? -6.094 42.688 -0.839 1 98 97 GLU B O 1
ATOM 4188 N N . LYS B 1 98 ? -6.293 44.875 -1.256 1 98.44 98 LYS B N 1
ATOM 4189 C CA . LYS B 1 98 ? -5.109 45.25 -0.491 1 98.44 98 LYS B CA 1
ATOM 4190 C C . LYS B 1 98 ? -5.297 44.969 0.995 1 98.44 98 LYS B C 1
ATOM 4192 O O . LYS B 1 98 ? -4.387 44.469 1.655 1 98.44 98 LYS B O 1
ATOM 4197 N N . ALA B 1 99 ? -6.469 45.312 1.523 1 98.81 99 ALA B N 1
ATOM 4198 C CA . ALA B 1 99 ? -6.777 45 2.922 1 98.81 99 ALA B CA 1
ATOM 4199 C C . ALA B 1 99 ? -6.676 43.5 3.209 1 98.81 99 ALA B C 1
ATOM 4201 O O . ALA B 1 99 ? -6.023 43.094 4.172 1 98.81 99 ALA B O 1
ATOM 4202 N N . SER B 1 100 ? -7.328 42.719 2.344 1 98.62 100 SER B N 1
ATOM 4203 C CA . SER B 1 100 ? -7.285 41.281 2.484 1 98.62 100 SER B CA 1
ATOM 4204 C C . SER B 1 100 ? -5.848 40.75 2.539 1 98.62 100 SER B C 1
ATOM 4206 O O . SER B 1 100 ? -5.488 40 3.439 1 98.62 100 SER B O 1
ATOM 4208 N N . GLU B 1 101 ? -5.047 41.188 1.594 1 98.44 101 GLU B N 1
ATOM 4209 C CA . GLU B 1 101 ? -3.66 40.75 1.509 1 98.44 101 GLU B CA 1
ATOM 4210 C C . GLU B 1 101 ? -2.893 41.094 2.783 1 98.44 101 GLU B C 1
ATOM 4212 O O . GLU B 1 101 ? -2.195 40.219 3.338 1 98.44 101 GLU B O 1
ATOM 4217 N N . TYR B 1 102 ? -3.039 42.281 3.285 1 98.88 102 TYR B N 1
ATOM 4218 C CA . TYR B 1 102 ? -2.23 42.719 4.418 1 98.88 102 TYR B CA 1
ATOM 4219 C C . TYR B 1 102 ? -2.738 42.094 5.719 1 98.88 102 TYR B C 1
ATOM 4221 O O . TYR B 1 102 ? -1.956 41.844 6.633 1 98.88 102 TYR B O 1
ATOM 4229 N N . TYR B 1 103 ? -4.047 41.844 5.844 1 98.88 103 TYR B N 1
ATOM 4230 C CA . TYR B 1 103 ? -4.531 41.031 6.969 1 98.88 103 TYR B CA 1
ATOM 4231 C C . TYR B 1 103 ? -3.893 39.656 6.977 1 98.88 103 TYR B C 1
ATOM 4233 O O . TYR B 1 103 ? -3.457 39.188 8.023 1 98.88 103 TYR B O 1
ATOM 4241 N N . LEU B 1 104 ? -3.871 39.062 5.828 1 98.69 104 LEU B N 1
ATOM 4242 C CA . LEU B 1 104 ? -3.316 37.719 5.723 1 98.69 104 LEU B CA 1
ATOM 4243 C C . LEU B 1 104 ? -1.812 37.75 5.977 1 98.69 104 LEU B C 1
ATOM 4245 O O . LEU B 1 104 ? -1.277 36.812 6.602 1 98.69 104 LEU B O 1
ATOM 4249 N N . ARG B 1 105 ? -1.119 38.75 5.5 1 98.75 105 ARG B N 1
ATOM 4250 C CA . ARG B 1 105 ? 0.308 38.875 5.773 1 98.75 105 ARG B CA 1
ATOM 4251 C C . ARG B 1 105 ? 0.565 39.062 7.262 1 98.75 105 ARG B C 1
ATOM 4253 O O . ARG B 1 105 ? 1.528 38.5 7.805 1 98.75 105 ARG B O 1
ATOM 4260 N N . SER B 1 106 ? -0.269 39.875 7.902 1 98.88 106 SER B N 1
ATOM 4261 C CA . SER B 1 106 ? -0.199 40 9.359 1 98.88 106 SER B CA 1
ATOM 4262 C C . SER B 1 106 ? -0.387 38.625 10.031 1 98.88 106 SER B C 1
ATOM 4264 O O . SER B 1 106 ? 0.36 38.281 10.945 1 98.88 106 SER B O 1
ATOM 4266 N N . SER B 1 107 ? -1.369 37.906 9.609 1 98.75 107 SER B N 1
ATOM 4267 C CA . SER B 1 107 ? -1.621 36.562 10.156 1 98.75 107 SER B CA 1
ATOM 4268 C C . SER B 1 107 ? -0.4 35.656 10 1 98.75 107 SER B C 1
ATOM 4270 O O . SER B 1 107 ? -0.085 34.875 10.891 1 98.75 107 SER B O 1
ATOM 4272 N N . ALA B 1 108 ? 0.262 35.719 8.859 1 98.56 108 ALA B N 1
ATOM 4273 C CA . ALA B 1 108 ? 1.459 34.938 8.617 1 98.56 108 ALA B CA 1
ATOM 4274 C C . ALA B 1 108 ? 2.539 35.219 9.656 1 98.56 108 ALA B C 1
ATOM 4276 O O . ALA B 1 108 ? 3.221 34.312 10.133 1 98.56 108 ALA B O 1
ATOM 4277 N N . VAL B 1 109 ? 2.715 36.469 9.984 1 98.81 109 VAL B N 1
ATOM 4278 C CA . VAL B 1 109 ? 3.709 36.875 10.977 1 98.81 109 VAL B CA 1
ATOM 4279 C C . VAL B 1 109 ? 3.311 36.344 12.352 1 98.81 109 VAL B C 1
ATOM 4281 O O . VAL B 1 109 ? 4.141 35.781 13.078 1 98.81 109 VAL B O 1
ATOM 4284 N N . TYR B 1 110 ? 2.014 36.5 12.711 1 98.81 110 TYR B N 1
ATOM 4285 C CA . TYR B 1 110 ? 1.541 35.969 13.977 1 98.81 110 TYR B CA 1
ATOM 4286 C C . TYR B 1 110 ? 1.723 34.438 14.031 1 98.81 110 TYR B C 1
ATOM 4288 O O . TYR B 1 110 ? 1.99 33.875 15.094 1 98.81 110 TYR B O 1
ATOM 4296 N N . ARG B 1 111 ? 1.561 33.781 12.914 1 98.44 111 ARG B N 1
ATOM 4297 C CA . ARG B 1 111 ? 1.744 32.344 12.836 1 98.44 111 ARG B CA 1
ATOM 4298 C C . ARG B 1 111 ? 3.146 31.953 13.281 1 98.44 111 ARG B C 1
ATOM 4300 O O . ARG B 1 111 ? 3.305 31.047 14.109 1 98.44 111 ARG B O 1
ATOM 4307 N N . ILE B 1 112 ? 4.137 32.625 12.742 1 98.5 112 ILE B N 1
ATOM 4308 C CA . ILE B 1 112 ? 5.512 32.281 13.086 1 98.5 112 ILE B CA 1
ATOM 4309 C C . ILE B 1 112 ? 5.801 32.688 14.531 1 98.5 112 ILE B C 1
ATOM 4311 O O . ILE B 1 112 ? 6.578 32.031 15.227 1 98.5 112 ILE B O 1
ATOM 4315 N N . SER B 1 113 ? 5.113 33.719 14.992 1 98.56 113 SER B N 1
ATOM 4316 C CA . SER B 1 113 ? 5.199 34.156 16.375 1 98.56 113 SER B CA 1
ATOM 4317 C C . SER B 1 113 ? 4.758 33.062 17.344 1 98.56 113 SER B C 1
ATOM 4319 O O . SER B 1 113 ? 5.367 32.875 18.391 1 98.56 113 SER B O 1
ATOM 4321 N N . ARG B 1 114 ? 3.764 32.344 17.047 1 98.06 114 ARG B N 1
ATOM 4322 C CA . ARG B 1 114 ? 3.244 31.312 17.938 1 98.06 114 ARG B CA 1
ATOM 4323 C C . ARG B 1 114 ? 3.877 29.953 17.641 1 98.06 114 ARG B C 1
ATOM 4325 O O . ARG B 1 114 ? 3.555 28.953 18.297 1 98.06 114 ARG B O 1
ATOM 4332 N N . PHE B 1 115 ? 4.699 29.828 16.594 1 95.75 115 PHE B N 1
ATOM 4333 C CA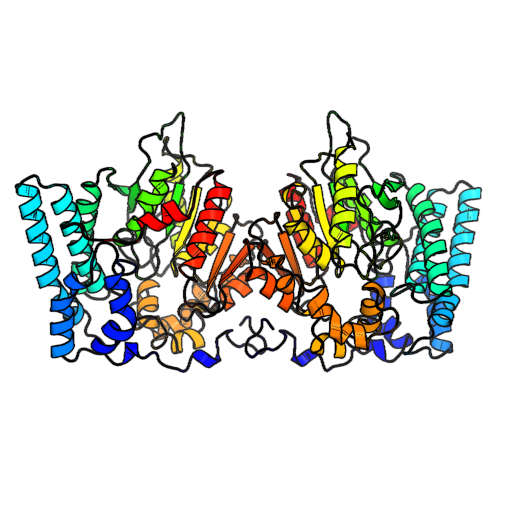 . PHE B 1 115 ? 5.348 28.594 16.203 1 95.75 115 PHE B CA 1
ATOM 4334 C C . PHE B 1 115 ? 6.234 28.062 17.312 1 95.75 115 PHE B C 1
ATOM 4336 O O . PHE B 1 115 ? 6.859 28.828 18.047 1 95.75 115 PHE B O 1
ATOM 4343 N N . PRO B 1 116 ? 6.34 26.75 17.609 1 95.94 116 PRO B N 1
ATOM 4344 C CA . PRO B 1 116 ? 5.691 25.641 16.906 1 95.94 116 PRO B CA 1
ATOM 4345 C C . PRO B 1 116 ? 4.277 25.375 17.422 1 95.94 116 PRO B C 1
ATOM 4347 O O . PRO B 1 116 ? 3.469 24.766 16.703 1 95.94 116 PRO B O 1
ATOM 4350 N N . ALA B 1 117 ? 4.008 25.703 18.625 1 97 117 ALA B N 1
ATOM 4351 C CA . ALA B 1 117 ? 2.703 25.656 19.281 1 97 117 ALA B CA 1
ATOM 4352 C C . ALA B 1 117 ? 2.592 26.75 20.344 1 97 117 ALA B C 1
ATOM 4354 O O . ALA B 1 117 ? 3.605 27.25 20.844 1 97 117 ALA B O 1
ATOM 4355 N N . PRO B 1 118 ? 1.402 27.156 20.641 1 97.75 118 PRO B N 1
ATOM 4356 C CA . PRO B 1 118 ? 1.241 28.188 21.656 1 97.75 118 PRO B CA 1
ATOM 4357 C C . PRO B 1 118 ? 1.427 27.656 23.078 1 97.75 118 PRO B C 1
ATOM 4359 O O . PRO B 1 118 ? 0.446 27.453 23.797 1 97.75 118 PRO B O 1
ATOM 4362 N N . ARG B 1 119 ? 2.639 27.531 23.5 1 96.62 119 ARG B N 1
ATOM 4363 C CA . ARG B 1 119 ? 2.986 26.906 24.766 1 96.62 119 ARG B CA 1
ATOM 4364 C C . ARG B 1 119 ? 3.234 27.953 25.859 1 96.62 119 ARG B C 1
ATOM 4366 O O . ARG B 1 119 ? 3.637 27.609 26.969 1 96.62 119 ARG B O 1
ATOM 4373 N N . SER B 1 120 ? 3.102 29.281 25.516 1 97.75 120 SER B N 1
ATOM 4374 C CA . SER B 1 120 ? 3.26 30.391 26.453 1 97.75 120 SER B CA 1
ATOM 4375 C C . SER B 1 120 ? 2.113 31.375 26.312 1 97.75 120 SER B C 1
ATOM 4377 O O . SER B 1 120 ? 1.313 31.297 25.391 1 97.75 120 SER B O 1
ATOM 4379 N N . GLU B 1 121 ? 2.055 32.281 27.25 1 98.12 121 GLU B N 1
ATOM 4380 C CA . GLU B 1 121 ? 0.976 33.281 27.25 1 98.12 121 GLU B CA 1
ATOM 4381 C C . GLU B 1 121 ? 1.047 34.156 26.016 1 98.12 121 GLU B C 1
ATOM 4383 O O . GLU B 1 121 ? 0.025 34.438 25.375 1 98.12 121 GLU B O 1
ATOM 4388 N N . VAL B 1 122 ? 2.254 34.594 25.688 1 98.69 122 VAL B N 1
ATOM 4389 C CA . VAL B 1 122 ? 2.4 35.5 24.547 1 98.69 122 VAL B CA 1
ATOM 4390 C C . VAL B 1 122 ? 2.131 34.719 23.25 1 98.69 122 VAL B C 1
ATOM 4392 O O . VAL B 1 122 ? 1.547 35.281 22.312 1 98.69 122 VAL B O 1
ATOM 4395 N N . GLN B 1 123 ? 2.539 33.5 23.172 1 98.69 123 GLN B N 1
ATOM 4396 C CA . GLN B 1 123 ? 2.229 32.688 22 1 98.69 123 GLN B CA 1
ATOM 4397 C C . GLN B 1 123 ? 0.724 32.438 21.875 1 98.69 123 GLN B C 1
ATOM 4399 O O . GLN B 1 123 ? 0.188 32.438 20.766 1 98.69 123 GLN B O 1
ATOM 4404 N N . ARG B 1 124 ? 0.041 32.25 22.953 1 98.69 124 ARG B N 1
ATOM 4405 C CA . ARG B 1 124 ? -1.412 32.125 22.906 1 98.69 124 ARG B CA 1
ATOM 4406 C C . ARG B 1 124 ? -2.064 33.406 22.422 1 98.69 124 ARG B C 1
ATOM 4408 O O . ARG B 1 124 ? -3.059 33.375 21.688 1 98.69 124 ARG B O 1
ATOM 4415 N N . GLU B 1 125 ? -1.513 34.531 22.859 1 98.81 125 GLU B N 1
ATOM 4416 C CA . GLU B 1 125 ? -1.991 35.812 22.344 1 98.81 125 GLU B CA 1
ATOM 4417 C C . GLU B 1 125 ? -1.754 35.938 20.844 1 98.81 125 GLU B C 1
ATOM 4419 O O . GLU B 1 125 ? -2.623 36.406 20.109 1 98.81 125 GLU B O 1
ATOM 4424 N N . ALA B 1 126 ? -0.569 35.531 20.406 1 98.88 126 ALA B N 1
ATOM 4425 C CA . ALA B 1 126 ? -0.265 35.531 18.969 1 98.88 126 ALA B CA 1
ATOM 4426 C C . ALA B 1 126 ? -1.274 34.688 18.203 1 98.88 126 ALA B C 1
ATOM 4428 O O . ALA B 1 126 ? -1.705 35.062 17.109 1 98.88 126 ALA B O 1
ATOM 4429 N N . TRP B 1 127 ? -1.672 33.562 18.75 1 98.75 127 TRP B N 1
ATOM 4430 C CA . TRP B 1 127 ? -2.668 32.688 18.094 1 98.75 127 TRP B CA 1
ATOM 4431 C C . TRP B 1 127 ? -4.016 33.406 18.016 1 98.75 127 TRP B C 1
ATOM 4433 O O . TRP B 1 127 ? -4.652 33.406 16.953 1 98.75 127 TRP B O 1
ATOM 4443 N N . LYS B 1 128 ? -4.418 34 19.078 1 98.69 128 LYS B N 1
ATOM 4444 C CA . LYS B 1 128 ? -5.688 34.719 19.125 1 98.69 128 LYS B CA 1
ATOM 4445 C C . LYS B 1 128 ? -5.727 35.844 18.078 1 98.69 128 LYS B C 1
ATOM 4447 O O . LYS B 1 128 ? -6.652 35.906 17.266 1 98.69 128 LYS B O 1
ATOM 4452 N N . LEU B 1 129 ? -4.668 36.656 18.047 1 98.81 129 LEU B N 1
ATOM 4453 C CA . LEU B 1 129 ? -4.605 37.781 17.141 1 98.81 129 LEU B CA 1
ATOM 4454 C C . LEU B 1 129 ? -4.469 37.312 15.695 1 98.81 129 LEU B C 1
ATOM 4456 O O . LEU B 1 129 ? -5.074 37.906 14.789 1 98.81 129 LEU B O 1
ATOM 4460 N N . GLY B 1 130 ? -3.68 36.281 15.531 1 98.56 130 GLY B N 1
ATOM 4461 C CA . GLY B 1 130 ? -3.488 35.719 14.203 1 98.56 130 GLY B CA 1
ATOM 4462 C C . GLY B 1 130 ? -4.77 35.219 13.578 1 98.56 130 GLY B C 1
ATOM 4463 O O . GLY B 1 130 ? -5.031 35.438 12.391 1 98.56 130 GLY B O 1
ATOM 4464 N N . LYS B 1 131 ? -5.621 34.531 14.328 1 98.25 131 LYS B N 1
ATOM 4465 C CA . LYS B 1 131 ? -6.898 34.031 13.844 1 98.25 131 LYS B CA 1
ATOM 4466 C C . LYS B 1 131 ? -7.832 35.156 13.445 1 98.25 131 LYS B C 1
ATOM 4468 O O . LYS B 1 131 ? -8.539 35.094 12.438 1 98.25 131 LYS B O 1
ATOM 4473 N N . GLU B 1 132 ? -7.781 36.188 14.242 1 98.56 132 GLU B N 1
ATOM 4474 C CA . GLU B 1 132 ? -8.672 37.344 14.008 1 98.56 132 GLU B CA 1
ATOM 4475 C C . GLU B 1 132 ? -8.383 38 12.656 1 98.56 132 GLU B C 1
ATOM 4477 O O . GLU B 1 132 ? -9.297 38.219 11.867 1 98.56 132 GLU B O 1
ATOM 4482 N N . VAL B 1 133 ? -7.129 38.25 12.43 1 98.81 133 VAL B N 1
ATOM 4483 C CA . VAL B 1 133 ? -6.793 38.938 11.18 1 98.81 133 VAL B CA 1
ATOM 4484 C C . VAL B 1 133 ? -6.887 37.969 10.016 1 98.81 133 VAL B C 1
ATOM 4486 O O . VAL B 1 133 ? -7.199 38.375 8.891 1 98.81 133 VAL B O 1
ATOM 4489 N N . CYS B 1 134 ? -6.656 36.688 10.266 1 98.75 134 CYS B N 1
ATOM 4490 C CA . CYS B 1 134 ? -6.723 35.719 9.195 1 98.75 134 CYS B CA 1
ATOM 4491 C C . CYS B 1 134 ? -8.141 35.594 8.641 1 98.75 134 CYS B C 1
ATOM 4493 O O . CYS B 1 134 ? -8.344 35.719 7.43 1 98.75 134 CYS B O 1
ATOM 4495 N N . ILE B 1 135 ? -9.102 35.344 9.555 1 98.69 135 ILE B N 1
ATOM 4496 C CA . ILE B 1 135 ? -10.469 35.125 9.086 1 98.69 135 ILE B CA 1
ATOM 4497 C C . ILE B 1 135 ? -11.016 36.406 8.461 1 98.69 135 ILE B C 1
ATOM 4499 O O . ILE B 1 135 ? -11.789 36.375 7.504 1 98.69 135 ILE B O 1
ATOM 4503 N N . LYS B 1 136 ? -10.57 37.562 8.938 1 98.5 136 LYS B N 1
ATOM 4504 C CA . LYS B 1 136 ? -10.93 38.812 8.305 1 98.5 136 LYS B CA 1
ATOM 4505 C C . LYS B 1 136 ? -10.398 38.875 6.879 1 98.5 136 LYS B C 1
ATOM 4507 O O . LYS B 1 136 ? -11.141 39.219 5.953 1 98.5 136 LYS B O 1
ATOM 4512 N N . GLY B 1 137 ? -9.117 38.562 6.719 1 98.62 137 GLY B N 1
ATOM 4513 C CA . GLY B 1 137 ? -8.516 38.562 5.395 1 98.62 137 GLY B CA 1
ATOM 4514 C C . GLY B 1 137 ? -9.156 37.594 4.445 1 98.62 137 GLY B C 1
ATOM 4515 O O . GLY B 1 137 ? -9.461 37.906 3.301 1 98.62 137 GLY B O 1
ATOM 4516 N N . LEU B 1 138 ? -9.414 36.406 4.918 1 98.5 138 LEU B N 1
ATOM 4517 C CA . LEU B 1 138 ? -10.023 35.344 4.102 1 98.5 138 LEU B CA 1
ATOM 4518 C C . LEU B 1 138 ? -11.469 35.688 3.752 1 98.5 138 LEU B C 1
ATOM 4520 O O . LEU B 1 138 ? -11.945 35.344 2.67 1 98.5 138 LEU B O 1
ATOM 4524 N N . GLY B 1 139 ? -12.117 36.312 4.672 1 98.25 139 GLY B N 1
ATOM 4525 C CA . GLY B 1 139 ? -13.5 36.719 4.469 1 98.25 139 GLY B CA 1
ATOM 4526 C C . GLY B 1 139 ? -13.656 37.812 3.424 1 98.25 139 GLY B C 1
ATOM 4527 O O . GLY B 1 139 ? -14.75 38 2.885 1 98.25 139 GLY B O 1
ATOM 4528 N N . MET B 1 140 ? -12.594 38.562 3.066 1 97.88 140 MET B N 1
ATOM 4529 C CA . MET B 1 140 ? -12.617 39.656 2.131 1 97.88 140 MET B CA 1
ATOM 4530 C C . MET B 1 140 ? -12.281 39.219 0.717 1 97.88 140 MET B C 1
ATOM 4532 O O . MET B 1 140 ? -12.406 39.969 -0.237 1 97.88 140 MET B O 1
ATOM 4536 N N . ARG B 1 141 ? -11.93 37.938 0.599 1 96.31 141 ARG B N 1
ATOM 4537 C CA . ARG B 1 141 ? -11.602 37.375 -0.719 1 96.31 141 ARG B CA 1
ATOM 4538 C C . ARG B 1 141 ? -12.859 37.25 -1.572 1 96.31 141 ARG B C 1
ATOM 4540 O O . ARG B 1 141 ? -13.977 37.281 -1.054 1 96.31 141 ARG B O 1
ATOM 4547 N N . PRO B 1 142 ? -12.672 37.062 -2.947 1 95.81 142 PRO B N 1
ATOM 4548 C CA . PRO B 1 142 ? -13.828 36.906 -3.826 1 95.81 142 PRO B CA 1
ATOM 4549 C C . PRO B 1 142 ? -14.719 35.75 -3.432 1 95.81 142 PRO B C 1
ATOM 4551 O O . PRO B 1 142 ? -15.938 35.812 -3.604 1 95.81 142 PRO B O 1
ATOM 4554 N N . HIS B 1 143 ? -14.148 34.688 -2.943 1 97.38 143 HIS B N 1
ATOM 4555 C CA . HIS B 1 143 ? -14.828 33.531 -2.381 1 97.38 143 HIS B CA 1
ATOM 4556 C C . HIS B 1 143 ? -14.484 33.344 -0.907 1 97.38 143 HIS B C 1
ATOM 4558 O O . HIS B 1 143 ? -13.57 32.594 -0.569 1 97.38 143 HIS B O 1
ATOM 4564 N N . PRO B 1 144 ? -15.242 34 -0.091 1 97.88 144 PRO B N 1
ATOM 4565 C CA . PRO B 1 144 ? -14.852 34.125 1.314 1 97.88 144 PRO B CA 1
ATOM 4566 C C . PRO B 1 144 ? -14.875 32.812 2.076 1 97.88 144 PRO B C 1
ATOM 4568 O O . PRO B 1 144 ? -15.773 31.984 1.865 1 97.88 144 PRO B O 1
ATOM 4571 N N . VAL B 1 145 ? -13.93 32.625 2.881 1 98.44 145 VAL B N 1
ATOM 4572 C CA . VAL B 1 145 ? -13.898 31.547 3.871 1 98.44 145 VAL B CA 1
ATOM 4573 C C . VAL B 1 145 ? -14.641 31.984 5.133 1 98.44 145 VAL B C 1
ATOM 4575 O O . VAL B 1 145 ? -14.531 33.125 5.555 1 98.44 145 VAL B O 1
ATOM 4578 N N . HIS B 1 146 ? -15.375 31.062 5.699 1 97.81 146 HIS B N 1
ATOM 4579 C CA . HIS B 1 146 ? -16.125 31.375 6.906 1 97.81 146 HIS B CA 1
ATOM 4580 C C . HIS B 1 146 ? -15.727 30.453 8.055 1 97.81 146 HIS B C 1
ATOM 4582 O O . HIS B 1 146 ? -15.367 29.297 7.832 1 97.81 146 HIS B O 1
ATOM 4588 N N . GLU B 1 147 ? -15.758 31 9.188 1 98.5 147 GLU B N 1
ATOM 4589 C CA . GLU B 1 147 ? -15.625 30.172 10.383 1 98.5 147 GLU B CA 1
ATOM 4590 C C . GLU B 1 147 ? -16.984 29.625 10.828 1 98.5 147 GLU B C 1
ATOM 4592 O O . GLU B 1 147 ? -17.969 30.359 10.852 1 98.5 147 GLU B O 1
ATOM 4597 N N . VAL B 1 148 ? -17.047 28.375 11.055 1 98.69 148 VAL B N 1
ATOM 4598 C CA . VAL B 1 148 ? -18.25 27.703 11.547 1 98.69 148 VAL B CA 1
ATOM 4599 C C . VAL B 1 148 ? -17.969 27.062 12.898 1 98.69 148 VAL B C 1
ATOM 4601 O O . VAL B 1 148 ? -16.938 26.406 13.078 1 98.69 148 VAL B O 1
ATOM 4604 N N . MET B 1 149 ? -18.797 27.328 13.859 1 98.75 149 MET B N 1
ATOM 4605 C CA . MET B 1 149 ? -18.734 26.688 15.164 1 98.75 149 MET B CA 1
ATOM 4606 C C . MET B 1 149 ? -19.641 25.469 15.211 1 98.75 149 MET B C 1
ATOM 4608 O O . MET B 1 149 ? -20.828 25.578 15.547 1 98.75 149 MET B O 1
ATOM 4612 N N . ILE B 1 150 ? -19.094 24.281 14.883 1 98.88 150 ILE B N 1
ATOM 4613 C CA . ILE B 1 150 ? -19.859 23.047 14.836 1 98.88 150 ILE B CA 1
ATOM 4614 C C . ILE B 1 150 ? -20.172 22.578 16.25 1 98.88 150 ILE B C 1
ATOM 4616 O O . ILE B 1 150 ? -19.266 22.5 17.094 1 98.88 150 ILE B O 1
ATOM 4620 N N . PRO B 1 151 ? -21.422 22.234 16.562 1 98.75 151 PRO B N 1
ATOM 4621 C CA . PRO B 1 151 ? -21.703 21.719 17.906 1 98.75 151 PRO B CA 1
ATOM 4622 C C . PRO B 1 151 ? -20.984 20.406 18.188 1 98.75 151 PRO B C 1
ATOM 4624 O O . PRO B 1 151 ? -21.016 19.484 17.359 1 98.75 151 PRO B O 1
ATOM 4627 N N . HIS B 1 152 ? -20.266 20.328 19.281 1 98.81 152 HIS B N 1
ATOM 4628 C CA . HIS B 1 152 ? -19.609 19.109 19.734 1 98.81 152 HIS B CA 1
ATOM 4629 C C . HIS B 1 152 ? -20.578 18.203 20.484 1 98.81 152 HIS B C 1
ATOM 4631 O O . HIS B 1 152 ? -20.422 17.984 21.688 1 98.81 152 HIS B O 1
ATOM 4637 N N . GLN B 1 153 ? -21.359 17.5 19.766 1 98.56 153 GLN B N 1
ATOM 4638 C CA . GLN B 1 153 ? -22.547 16.828 20.297 1 98.56 153 GLN B CA 1
ATOM 4639 C C . GLN B 1 153 ? -22.172 15.633 21.156 1 98.56 153 GLN B C 1
ATOM 4641 O O . GLN B 1 153 ? -22.859 15.297 22.109 1 98.56 153 GLN B O 1
ATOM 4646 N N . HIS B 1 154 ? -21.062 15.016 20.859 1 98.62 154 HIS B N 1
ATOM 4647 C CA . HIS B 1 154 ? -20.688 13.773 21.531 1 98.62 154 HIS B CA 1
ATOM 4648 C C . HIS B 1 154 ? -19.672 14.031 22.641 1 98.62 154 HIS B C 1
ATOM 4650 O O . HIS B 1 154 ? -19.094 13.086 23.188 1 98.62 154 HIS B O 1
ATOM 4656 N N . ARG B 1 155 ? -19.484 15.281 23 1 98.38 155 ARG B N 1
ATOM 4657 C CA . ARG B 1 155 ? -18.406 15.695 23.891 1 98.38 155 ARG B CA 1
ATOM 4658 C C . ARG B 1 155 ? -18.609 15.094 25.281 1 98.38 155 ARG B C 1
ATOM 4660 O O . ARG B 1 155 ? -19.734 14.852 25.703 1 98.38 155 ARG B O 1
ATOM 4667 N N . ASN B 1 156 ? -17.5 14.867 25.984 1 97.94 156 ASN B N 1
ATOM 4668 C CA . ASN B 1 156 ? -17.531 14.695 27.422 1 97.94 156 ASN B CA 1
ATOM 4669 C C . ASN B 1 156 ? -17.641 16.031 28.156 1 97.94 156 ASN B C 1
ATOM 4671 O O . ASN B 1 156 ? -17.469 17.094 27.531 1 97.94 156 ASN B O 1
ATOM 4675 N N . GLN B 1 157 ? -17.844 15.953 29.438 1 96.56 157 GLN B N 1
ATOM 4676 C CA . GLN B 1 157 ? -18.062 17.156 30.25 1 96.56 157 GLN B CA 1
ATOM 4677 C C . GLN B 1 157 ? -16.844 18.062 30.25 1 96.56 157 GLN B C 1
ATOM 4679 O O . GLN B 1 157 ? -16.969 19.281 30.359 1 96.56 157 GLN B O 1
ATOM 4684 N N . ASP B 1 158 ? -15.727 17.484 30.031 1 95.62 158 ASP B N 1
ATOM 4685 C CA . ASP B 1 158 ? -14.484 18.25 30.109 1 95.62 158 ASP B CA 1
ATOM 4686 C C . ASP B 1 158 ? -14.047 18.75 28.734 1 95.62 158 ASP B C 1
ATOM 4688 O O . ASP B 1 158 ? -12.992 19.375 28.609 1 95.62 158 ASP B O 1
ATOM 4692 N N . GLU B 1 159 ? -14.789 18.594 27.656 1 98.31 159 GLU B N 1
ATOM 4693 C CA . GLU B 1 159 ? -14.469 19 26.297 1 98.31 159 GLU B CA 1
ATOM 4694 C C . GLU B 1 159 ? -15.266 20.234 25.891 1 98.31 159 GLU B C 1
ATOM 4696 O O . GLU B 1 159 ? -16.312 20.531 26.469 1 98.31 159 GLU B O 1
ATOM 4701 N N . GLY B 1 160 ? -14.703 21 24.938 1 98.31 160 GLY B N 1
ATOM 4702 C CA . GLY B 1 160 ? -15.359 22.219 24.484 1 98.31 160 GLY B CA 1
ATOM 4703 C C . GLY B 1 160 ? -16.688 21.953 23.781 1 98.31 160 GLY B C 1
ATOM 4704 O O . GLY B 1 160 ? -16.906 20.859 23.266 1 98.31 160 GLY B O 1
ATOM 4705 N N . GLU B 1 161 ? -17.5 22.922 23.703 1 98.44 161 GLU B N 1
ATOM 4706 C CA . GLU B 1 161 ? -18.875 22.781 23.234 1 98.44 161 GLU B CA 1
ATOM 4707 C C . GLU B 1 161 ? -18.969 22.891 21.719 1 98.44 161 GLU B C 1
ATOM 4709 O O . GLU B 1 161 ? -19.969 22.5 21.125 1 98.44 161 GLU B O 1
ATOM 4714 N N . HIS B 1 162 ? -17.891 23.453 21.172 1 98.69 162 HIS B N 1
ATOM 4715 C CA . HIS B 1 162 ? -17.938 23.672 19.734 1 98.69 162 HIS B CA 1
ATOM 4716 C C . HIS B 1 162 ? -16.625 23.266 19.078 1 98.69 162 HIS B C 1
ATOM 4718 O O . HIS B 1 162 ? -15.562 23.312 19.719 1 98.69 162 HIS B O 1
ATOM 4724 N N . ILE B 1 163 ? -16.719 22.844 17.875 1 98.88 163 ILE B N 1
ATOM 4725 C CA . ILE B 1 163 ? -15.578 22.547 17.016 1 98.88 163 ILE B CA 1
ATOM 4726 C C . ILE B 1 163 ? -15.414 23.656 15.984 1 98.88 163 ILE B C 1
ATOM 4728 O O . ILE B 1 163 ? -16.109 23.688 14.961 1 98.88 163 ILE B O 1
ATOM 4732 N N . PRO B 1 164 ? -14.523 24.609 16.234 1 98.81 164 PRO B N 1
ATOM 4733 C CA . PRO B 1 164 ? -14.305 25.672 15.234 1 98.81 164 PRO B CA 1
ATOM 4734 C C . PRO B 1 164 ? -13.648 25.156 13.961 1 98.81 164 PRO B C 1
ATOM 4736 O O . PRO B 1 164 ? -12.664 24.406 14.023 1 98.81 164 PRO B O 1
ATOM 4739 N N . VAL B 1 165 ? -14.227 25.484 12.805 1 98.88 165 VAL B N 1
ATOM 4740 C CA . VAL B 1 165 ? -13.648 25.078 11.523 1 98.88 165 VAL B CA 1
ATOM 4741 C C . VAL B 1 165 ? -13.695 26.234 10.539 1 98.88 165 VAL B C 1
ATOM 4743 O O . VAL B 1 165 ? -14.477 27.188 10.719 1 98.88 165 VAL B O 1
ATOM 4746 N N . TYR B 1 166 ? -12.711 26.328 9.617 1 98.94 166 TYR B N 1
ATOM 4747 C CA . TYR B 1 166 ? -12.867 27.141 8.414 1 98.94 166 TYR B CA 1
ATOM 4748 C C . TYR B 1 166 ? -13.562 26.344 7.312 1 98.94 166 TYR B C 1
ATOM 4750 O O . TYR B 1 166 ? -13.297 25.156 7.133 1 98.94 166 TYR B O 1
ATOM 4758 N N . HIS B 1 167 ? -14.5 26.922 6.695 1 98.81 167 HIS B N 1
ATOM 4759 C CA . HIS B 1 167 ? -15.391 26.266 5.75 1 98.81 167 HIS B CA 1
ATOM 4760 C C . HIS B 1 167 ? -15.539 27.078 4.469 1 98.81 167 HIS B C 1
ATOM 4762 O O . HIS B 1 167 ? -15.758 28.281 4.523 1 98.81 167 HIS B O 1
ATOM 4768 N N . LEU B 1 168 ? -15.297 26.484 3.316 1 98.81 168 LEU B N 1
ATOM 4769 C CA . LEU B 1 168 ? -15.516 27.078 2.002 1 98.81 168 LEU B CA 1
ATOM 4770 C C . LEU B 1 168 ? -16.281 26.125 1.09 1 98.81 168 LEU B C 1
ATOM 4772 O O . LEU B 1 168 ? -15.836 25 0.854 1 98.81 168 LEU B O 1
ATOM 4776 N N . VAL B 1 169 ? -17.469 26.547 0.617 1 98.56 169 VAL B N 1
ATOM 4777 C CA . VAL B 1 169 ? -18.328 25.75 -0.251 1 98.56 169 VAL B CA 1
ATOM 4778 C C . VAL B 1 169 ? -18.453 26.422 -1.616 1 98.56 169 VAL B C 1
ATOM 4780 O O . VAL B 1 169 ? -18.703 27.625 -1.699 1 98.56 169 VAL B O 1
ATOM 4783 N N . PRO B 1 170 ? -18.281 25.656 -2.66 1 98.12 170 PRO B N 1
ATOM 4784 C CA . PRO B 1 170 ? -18.484 26.25 -3.99 1 98.12 170 PRO B CA 1
ATOM 4785 C C . PRO B 1 170 ? -19.859 26.859 -4.164 1 98.12 170 PRO B C 1
ATOM 4787 O O . PRO B 1 170 ? -20.859 26.312 -3.678 1 98.12 170 PRO B O 1
ATOM 4790 N N . GLU B 1 171 ? -20 27.984 -4.859 1 94.75 171 GLU B N 1
ATOM 4791 C CA . GLU B 1 171 ? -21.25 28.719 -5.039 1 94.75 171 GLU B CA 1
ATOM 4792 C C . GLU B 1 171 ? -22.297 27.859 -5.75 1 94.75 171 GLU B C 1
ATOM 4794 O O . GLU B 1 171 ? -23.484 27.984 -5.488 1 94.75 171 GLU B O 1
ATOM 4799 N N . GLY B 1 172 ? -21.953 26.938 -6.523 1 93.44 172 GLY B N 1
ATOM 4800 C CA . GLY B 1 172 ? -22.891 26.141 -7.289 1 93.44 172 GLY B CA 1
ATOM 4801 C C . GLY B 1 172 ? -23.453 24.969 -6.5 1 93.44 172 GLY B C 1
ATOM 4802 O O . GLY B 1 172 ? -24.391 24.297 -6.953 1 93.44 172 GLY B O 1
ATOM 4803 N N . ALA B 1 173 ? -23.047 24.781 -5.309 1 97.75 173 ALA B N 1
ATOM 4804 C CA . ALA B 1 173 ? -23.516 23.672 -4.488 1 97.75 173 ALA B CA 1
ATOM 4805 C C . ALA B 1 173 ? -24.938 23.922 -3.994 1 97.75 173 ALA B C 1
ATOM 4807 O O . ALA B 1 173 ? -25.297 25.047 -3.637 1 97.75 173 ALA B O 1
ATOM 4808 N N . SER B 1 174 ? -25.812 22.875 -3.986 1 97.75 174 SER B N 1
ATOM 4809 C CA . SER B 1 174 ? -27.188 22.922 -3.527 1 97.75 174 SER B CA 1
ATOM 4810 C C . SER B 1 174 ? -27.672 21.547 -3.08 1 97.75 174 SER B C 1
ATOM 4812 O O . SER B 1 174 ? -26.938 20.562 -3.18 1 97.75 174 SER B O 1
ATOM 4814 N N . LYS B 1 175 ? -28.844 21.578 -2.545 1 97.44 175 LYS B N 1
ATOM 4815 C CA . LYS B 1 175 ? -29.469 20.312 -2.152 1 97.44 175 LYS B CA 1
ATOM 4816 C C . LYS B 1 175 ? -29.625 19.375 -3.352 1 97.44 175 LYS B C 1
ATOM 4818 O O . LYS B 1 175 ? -29.469 18.156 -3.229 1 97.44 175 LYS B O 1
ATOM 4823 N N . GLU B 1 176 ? -30 19.953 -4.473 1 97.31 176 GLU B N 1
ATOM 4824 C CA . GLU B 1 176 ? -30.234 19.203 -5.703 1 97.31 176 GLU B CA 1
ATOM 4825 C C . GLU B 1 176 ? -28.906 18.781 -6.34 1 97.31 176 GLU B C 1
ATOM 4827 O O . GLU B 1 176 ? -28.844 17.781 -7.062 1 97.31 176 GLU B O 1
ATOM 4832 N N . ASN B 1 177 ? -27.844 19.547 -6.047 1 97.25 177 ASN B N 1
ATOM 4833 C CA . ASN B 1 177 ? -26.516 19.297 -6.586 1 97.25 177 ASN B CA 1
ATOM 4834 C C . ASN B 1 177 ? -25.438 19.391 -5.504 1 97.25 177 ASN B C 1
ATOM 4836 O O . ASN B 1 177 ? -24.562 20.25 -5.57 1 97.25 177 ASN B O 1
ATOM 4840 N N . PRO B 1 178 ? -25.547 18.5 -4.504 1 98.44 178 PRO B N 1
ATOM 4841 C CA . PRO B 1 178 ? -24.547 18.562 -3.438 1 98.44 178 PRO B CA 1
ATOM 4842 C C . PRO B 1 178 ? -23.141 18.234 -3.932 1 98.44 178 PRO B C 1
ATOM 4844 O O . PRO B 1 178 ? -22.984 17.562 -4.949 1 98.44 178 PRO B O 1
ATOM 4847 N N . VAL B 1 179 ? -22.125 18.688 -3.33 1 98.75 179 VAL B N 1
ATOM 4848 C CA . VAL B 1 179 ? -20.766 18.562 -3.822 1 98.75 179 VAL B CA 1
ATOM 4849 C C . VAL B 1 179 ? -19.938 17.719 -2.848 1 98.75 179 VAL B C 1
ATOM 4851 O O . VAL B 1 179 ? -20.297 17.594 -1.671 1 98.75 179 VAL B O 1
ATOM 4854 N N . PRO B 1 180 ? -18.828 17.094 -3.279 1 98.81 180 PRO B N 1
ATOM 4855 C CA . PRO B 1 180 ? -17.906 16.391 -2.377 1 98.81 180 PRO B CA 1
ATOM 4856 C C . PRO B 1 180 ? -17.219 17.328 -1.391 1 98.81 180 PRO B C 1
ATOM 4858 O O . PRO B 1 180 ? -17.188 18.531 -1.605 1 98.81 180 PRO B O 1
ATOM 4861 N N . THR B 1 181 ? -16.719 16.766 -0.306 1 98.94 181 THR B N 1
ATOM 4862 C CA . THR B 1 181 ? -16.031 17.531 0.737 1 98.94 181 THR B CA 1
ATOM 4863 C C . THR B 1 181 ? -14.672 16.938 1.055 1 98.94 181 THR B C 1
ATOM 4865 O O . THR B 1 181 ? -14.555 15.719 1.254 1 98.94 181 THR B O 1
ATOM 4868 N N . VAL B 1 182 ? -13.695 17.734 1.002 1 98.94 182 VAL B N 1
ATOM 4869 C CA . VAL B 1 182 ? -12.398 17.375 1.559 1 98.94 182 VAL B CA 1
ATOM 4870 C C . VAL B 1 182 ? -12.219 18.016 2.93 1 98.94 182 VAL B C 1
ATOM 4872 O O . VAL B 1 182 ? -12.258 19.25 3.055 1 98.94 182 VAL B O 1
ATOM 4875 N N . ILE B 1 183 ? -12.078 17.25 3.941 1 98.94 183 ILE B N 1
ATOM 4876 C CA . ILE B 1 183 ? -11.766 17.703 5.289 1 98.94 183 ILE B CA 1
ATOM 4877 C C . ILE B 1 183 ? -10.258 17.672 5.504 1 98.94 183 ILE B C 1
ATOM 4879 O O . ILE B 1 183 ? -9.609 16.641 5.285 1 98.94 183 ILE B O 1
ATOM 4883 N N . ILE B 1 184 ? -9.734 18.766 5.914 1 98.94 184 ILE B N 1
ATOM 4884 C CA . ILE B 1 184 ? -8.305 18.844 6.172 1 98.94 184 ILE B CA 1
ATOM 4885 C C . ILE B 1 184 ? -8.047 18.797 7.676 1 98.94 184 ILE B C 1
ATOM 4887 O O . ILE B 1 184 ? -8.484 19.688 8.414 1 98.94 184 ILE B O 1
ATOM 4891 N N . PHE B 1 185 ? -7.398 17.672 8.117 1 98.94 185 PHE B N 1
ATOM 4892 C CA . PHE B 1 185 ? -6.84 17.609 9.469 1 98.94 185 PHE B CA 1
ATOM 4893 C C . PHE B 1 185 ? -5.469 18.281 9.508 1 98.94 185 PHE B C 1
ATOM 4895 O O . PHE B 1 185 ? -4.562 17.906 8.766 1 98.94 185 PHE B O 1
ATOM 4902 N N . THR B 1 186 ? -5.379 19.234 10.367 1 98.62 186 THR B N 1
ATOM 4903 C CA . THR B 1 186 ? -4.113 19.938 10.469 1 98.62 186 THR B CA 1
ATOM 4904 C C . THR B 1 186 ? -3.088 19.109 11.234 1 98.62 186 THR B C 1
ATOM 4906 O O . THR B 1 186 ? -3.389 18 11.688 1 98.62 186 THR B O 1
ATOM 4909 N N . GLY B 1 187 ? -1.92 19.578 11.281 1 98.25 187 GLY B N 1
ATOM 4910 C CA . GLY B 1 187 ? -0.84 18.891 11.977 1 98.25 187 GLY B CA 1
ATOM 4911 C C . GLY B 1 187 ? -0.491 19.531 13.305 1 98.25 187 GLY B C 1
ATOM 4912 O O . GLY B 1 187 ? -1.367 20.047 14 1 98.25 187 GLY B O 1
ATOM 4913 N N . LEU B 1 188 ? 0.769 19.438 13.664 1 98.5 188 LEU B N 1
ATOM 4914 C CA . LEU B 1 188 ? 1.279 19.891 14.953 1 98.5 188 LEU B CA 1
ATOM 4915 C C . LEU B 1 188 ? 1.337 21.422 14.992 1 98.5 188 LEU B C 1
ATOM 4917 O O . LEU B 1 188 ? 0.975 22.031 16 1 98.5 188 LEU B O 1
ATOM 4921 N N . ASP B 1 189 ? 1.777 21.953 13.844 1 98 189 ASP B N 1
ATOM 4922 C CA . ASP B 1 189 ? 2.113 23.375 13.883 1 98 189 ASP B CA 1
ATOM 4923 C C . ASP B 1 189 ? 1.354 24.141 12.805 1 98 189 ASP B C 1
ATOM 4925 O O . ASP B 1 189 ? 1.415 25.375 12.758 1 98 189 ASP B O 1
ATOM 4929 N N . GLY B 1 190 ? 0.731 23.406 11.867 1 96.88 190 GLY B N 1
ATOM 4930 C CA . GLY B 1 190 ? -0.174 24.031 10.906 1 96.88 190 GLY B CA 1
ATOM 4931 C C . GLY B 1 190 ? -1.628 23.969 11.336 1 96.88 190 GLY B C 1
ATOM 4932 O O . GLY B 1 190 ? -2.117 22.906 11.742 1 96.88 190 GLY B O 1
ATOM 4933 N N . TYR B 1 191 ? -2.277 25.141 11.289 1 98.25 191 TYR B N 1
ATOM 4934 C CA . TYR B 1 191 ? -3.65 25.219 11.781 1 98.25 191 TYR B CA 1
ATOM 4935 C C . TYR B 1 191 ? -4.598 25.656 10.672 1 98.25 191 TYR B C 1
ATOM 4937 O O . TYR B 1 191 ? -4.223 25.688 9.5 1 98.25 191 TYR B O 1
ATOM 4945 N N . ARG B 1 192 ? -5.914 25.859 10.984 1 98.5 192 ARG B N 1
ATOM 4946 C CA . ARG B 1 192 ? -6.902 26.156 9.953 1 98.5 192 ARG B CA 1
ATOM 4947 C C . ARG B 1 192 ? -6.559 27.469 9.234 1 98.5 192 ARG B C 1
ATOM 4949 O O . ARG B 1 192 ? -6.84 27.609 8.047 1 98.5 192 ARG B O 1
ATOM 4956 N N . THR B 1 193 ? -5.746 28.422 9.922 1 97.69 193 THR B N 1
ATOM 4957 C CA . THR B 1 193 ? -5.398 29.719 9.336 1 97.69 193 THR B CA 1
ATOM 4958 C C . THR B 1 193 ? -4.477 29.531 8.133 1 97.69 193 THR B C 1
ATOM 4960 O O . THR B 1 193 ? -4.676 30.156 7.09 1 97.69 193 THR B O 1
ATOM 4963 N N . GLU B 1 194 ? -3.523 28.703 8.266 1 94.31 194 GLU B N 1
ATOM 4964 C CA . GLU B 1 194 ? -2.574 28.578 7.164 1 94.31 194 GLU B CA 1
ATOM 4965 C C . GLU B 1 194 ? -3.004 27.484 6.188 1 94.31 194 GLU B C 1
ATOM 4967 O O . GLU B 1 194 ? -2.824 27.625 4.977 1 94.31 194 GLU B O 1
ATOM 4972 N N . LEU B 1 195 ? -3.686 26.406 6.652 1 97.88 195 LEU B N 1
ATOM 4973 C CA . LEU B 1 195 ? -4.051 25.344 5.73 1 97.88 195 LEU B CA 1
ATOM 4974 C C . LEU B 1 195 ? -5.277 25.719 4.91 1 97.88 195 LEU B C 1
ATOM 4976 O O . LEU B 1 195 ? -5.617 25.047 3.939 1 97.88 195 LEU B O 1
ATOM 4980 N N . ALA B 1 196 ? -5.84 26.891 5.207 1 98.06 196 ALA B N 1
ATOM 4981 C CA . ALA B 1 196 ? -6.898 27.438 4.363 1 98.06 196 ALA B CA 1
ATOM 4982 C C . ALA B 1 196 ? -6.387 27.719 2.953 1 98.06 196 ALA B C 1
ATOM 4984 O O . ALA B 1 196 ? -7.176 27.891 2.023 1 98.06 196 ALA B O 1
ATOM 4985 N N . VAL B 1 197 ? -5.055 27.734 2.783 1 97.44 197 VAL B N 1
ATOM 4986 C CA . VAL B 1 197 ? -4.434 28 1.49 1 97.44 197 VAL B CA 1
ATOM 4987 C C . VAL B 1 197 ? -4.93 26.984 0.458 1 97.44 197 VAL B C 1
ATOM 4989 O O . VAL B 1 197 ? -4.988 27.281 -0.736 1 97.44 197 VAL B O 1
ATOM 4992 N N . TRP B 1 198 ? -5.406 25.844 0.883 1 98.19 198 TRP B N 1
ATOM 4993 C CA . TRP B 1 198 ? -5.789 24.766 -0.018 1 98.19 198 TRP B CA 1
ATOM 4994 C C . TRP B 1 198 ? -7.227 24.953 -0.5 1 98.19 198 TRP B C 1
ATOM 4996 O O . TRP B 1 198 ? -7.648 24.297 -1.462 1 98.19 198 TRP B O 1
ATOM 5006 N N . MET B 1 199 ? -7.992 25.828 0.129 1 98.5 199 MET B N 1
ATOM 5007 C CA . MET B 1 199 ? -9.445 25.844 -0.029 1 98.5 199 MET B CA 1
ATOM 5008 C C . MET B 1 199 ? -9.836 26.359 -1.413 1 98.5 199 MET B C 1
ATOM 5010 O O . MET B 1 199 ? -10.727 25.797 -2.057 1 98.5 199 MET B O 1
ATOM 5014 N N . GLU B 1 200 ? -9.117 27.375 -1.901 1 97.31 200 GLU B N 1
ATOM 5015 C CA . GLU B 1 200 ? -9.484 27.953 -3.193 1 97.31 200 GLU B CA 1
ATOM 5016 C C . GLU B 1 200 ? -9.25 26.953 -4.324 1 97.31 200 GLU B C 1
ATOM 5018 O O . GLU B 1 200 ? -10.062 26.844 -5.242 1 97.31 200 GLU B O 1
ATOM 5023 N N . GLY B 1 201 ? -8.141 26.219 -4.273 1 97.56 201 GLY B N 1
ATOM 5024 C CA . GLY B 1 201 ? -7.871 25.219 -5.289 1 97.56 201 GLY B CA 1
ATOM 5025 C C . GLY B 1 201 ? -8.945 24.141 -5.367 1 97.56 201 GLY B C 1
ATOM 5026 O O . GLY B 1 201 ? -9.352 23.75 -6.461 1 97.56 201 GLY B O 1
ATOM 5027 N N . TRP B 1 202 ? -9.422 23.703 -4.273 1 98.69 202 TRP B N 1
ATOM 5028 C CA . TRP B 1 202 ? -10.477 22.703 -4.238 1 98.69 202 TRP B CA 1
ATOM 5029 C C . TRP B 1 202 ? -11.812 23.281 -4.699 1 98.69 202 TRP B C 1
ATOM 5031 O O . TRP B 1 202 ? -12.555 22.641 -5.434 1 98.69 202 TRP B O 1
ATOM 5041 N N . ARG B 1 203 ? -12.094 24.516 -4.289 1 98.38 203 ARG B N 1
ATOM 5042 C CA . ARG B 1 203 ? -13.32 25.172 -4.719 1 98.38 203 ARG B CA 1
ATOM 5043 C C . ARG B 1 203 ? -13.414 25.219 -6.238 1 98.38 203 ARG B C 1
ATOM 5045 O O . ARG B 1 203 ? -14.484 24.984 -6.809 1 98.38 203 ARG B O 1
ATOM 5052 N N . ARG B 1 204 ? -12.297 25.5 -6.879 1 97.56 204 ARG B N 1
ATOM 5053 C CA . ARG B 1 204 ? -12.25 25.672 -8.328 1 97.56 204 ARG B CA 1
ATOM 5054 C C . ARG B 1 204 ? -12.672 24.406 -9.047 1 97.56 204 ARG B C 1
ATOM 5056 O O . ARG B 1 204 ? -13.172 24.453 -10.18 1 97.56 204 ARG B O 1
ATOM 5063 N N . VAL B 1 205 ? -12.523 23.312 -8.391 1 98 205 VAL B N 1
ATOM 5064 C CA . VAL B 1 205 ? -12.875 22.047 -9.047 1 98 205 VAL B CA 1
ATOM 5065 C C . VAL B 1 205 ? -14.148 21.484 -8.43 1 98 205 VAL B C 1
ATOM 5067 O O . VAL B 1 205 ? -14.398 20.281 -8.508 1 98 205 VAL B O 1
ATOM 5070 N N . GLY B 1 206 ? -14.875 22.266 -7.652 1 98.12 206 GLY B N 1
ATOM 5071 C CA . GLY B 1 206 ? -16.219 21.922 -7.199 1 98.12 206 GLY B CA 1
ATOM 5072 C C . GLY B 1 206 ? -16.219 21.141 -5.898 1 98.12 206 GLY B C 1
ATOM 5073 O O . GLY B 1 206 ? -17.141 20.375 -5.629 1 98.12 206 GLY B O 1
ATOM 5074 N N . VAL B 1 207 ? -15.227 21.312 -5.125 1 98.88 207 VAL B N 1
ATOM 5075 C CA . VAL B 1 207 ? -15.117 20.547 -3.881 1 98.88 207 VAL B CA 1
ATOM 5076 C C . VAL B 1 207 ? -15.172 21.5 -2.689 1 98.88 207 VAL B C 1
ATOM 5078 O O . VAL B 1 207 ? -14.484 22.531 -2.674 1 98.88 207 VAL B O 1
ATOM 5081 N N . ALA B 1 208 ? -16 21.25 -1.717 1 98.94 208 ALA B N 1
ATOM 5082 C CA . ALA B 1 208 ? -16.031 21.984 -0.453 1 98.94 208 ALA B CA 1
ATOM 5083 C C . ALA B 1 208 ? -14.859 21.562 0.441 1 98.94 208 ALA B C 1
ATOM 5085 O O . ALA B 1 208 ? -14.32 20.469 0.293 1 98.94 208 ALA B O 1
ATOM 5086 N N . THR B 1 209 ? -14.516 22.484 1.312 1 98.88 209 THR B N 1
ATOM 5087 C CA . THR B 1 209 ? -13.422 22.172 2.221 1 98.88 209 THR B CA 1
ATOM 5088 C C . THR B 1 209 ? -13.781 22.547 3.652 1 98.88 209 THR B C 1
ATOM 5090 O O . THR B 1 209 ? -14.469 23.547 3.881 1 98.88 209 THR B O 1
ATOM 5093 N N . ILE B 1 210 ? -13.383 21.734 4.559 1 98.94 210 ILE B N 1
ATOM 5094 C CA . ILE B 1 210 ? -13.414 21.984 6 1 98.94 210 ILE B CA 1
ATOM 5095 C C . ILE B 1 210 ? -12.008 21.797 6.582 1 98.94 210 ILE B C 1
ATOM 5097 O O . ILE B 1 210 ? -11.367 20.766 6.344 1 98.94 210 ILE B O 1
ATOM 5101 N N . VAL B 1 211 ? -11.508 22.781 7.277 1 98.94 211 VAL B N 1
ATOM 5102 C CA . VAL B 1 211 ? -10.211 22.672 7.934 1 98.94 211 VAL B CA 1
ATOM 5103 C C . VAL B 1 211 ? -10.383 22.75 9.445 1 98.94 211 VAL B C 1
ATOM 5105 O O . VAL B 1 211 ? -11.016 23.688 9.961 1 98.94 211 VAL B O 1
ATOM 5108 N N . LEU B 1 212 ? -9.883 21.797 10.148 1 98.5 212 LEU B N 1
ATOM 5109 C CA . LEU B 1 212 ? -9.992 21.844 11.609 1 98.5 212 LEU B CA 1
ATOM 5110 C C . LEU B 1 212 ? -8.719 21.312 12.258 1 98.5 212 LEU B C 1
ATOM 5112 O O . LEU B 1 212 ? -8.008 20.5 11.672 1 98.5 212 LEU B O 1
ATOM 5116 N N . GLU B 1 213 ? -8.414 21.75 13.422 1 98.75 213 GLU B N 1
ATOM 5117 C CA . GLU B 1 213 ? -7.246 21.344 14.203 1 98.75 213 GLU B CA 1
ATOM 5118 C C . GLU B 1 213 ? -7.473 19.969 14.844 1 98.75 213 GLU B C 1
ATOM 5120 O O . GLU B 1 213 ? -8.617 19.547 15.031 1 98.75 213 GLU B O 1
ATOM 5125 N N . ILE B 1 214 ? -6.41 19.344 15.195 1 98.75 214 ILE B N 1
ATOM 5126 C CA . ILE B 1 214 ? -6.43 18.047 15.875 1 98.75 214 ILE B CA 1
ATOM 5127 C C . ILE B 1 214 ? -6.332 18.266 17.391 1 98.75 214 ILE B C 1
ATOM 5129 O O . ILE B 1 214 ? -5.965 19.344 17.844 1 98.75 214 ILE B O 1
ATOM 5133 N N . PRO B 1 215 ? -6.656 17.234 18.172 1 98.69 215 PRO B N 1
ATOM 5134 C CA . PRO B 1 215 ? -6.629 17.391 19.625 1 98.69 215 PRO B CA 1
ATOM 5135 C C . PRO B 1 215 ? -5.285 17.891 20.141 1 98.69 215 PRO B C 1
ATOM 5137 O O . PRO B 1 215 ? -4.234 17.391 19.734 1 98.69 215 PRO B O 1
ATOM 5140 N N . GLY B 1 216 ? -5.387 18.875 21.016 1 98.5 216 GLY B N 1
ATOM 5141 C CA . GLY B 1 216 ? -4.191 19.422 21.625 1 98.5 216 GLY B CA 1
ATOM 5142 C C . GLY B 1 216 ? -3.592 20.578 20.859 1 98.5 216 GLY B C 1
ATOM 5143 O O . GLY B 1 216 ? -2.598 21.172 21.281 1 98.5 216 GLY B O 1
ATOM 5144 N N . THR B 1 217 ? -4.215 20.953 19.703 1 98.56 217 THR B N 1
ATOM 5145 C CA . THR B 1 217 ? -3.699 22.062 18.906 1 98.56 217 THR B CA 1
ATOM 5146 C C . THR B 1 217 ? -4.789 23.094 18.656 1 98.56 217 THR B C 1
ATOM 5148 O O . THR B 1 217 ? -5.977 22.766 18.656 1 98.56 217 THR B O 1
ATOM 5151 N N . GLY B 1 218 ? -4.32 24.328 18.5 1 98 218 GLY B N 1
ATOM 5152 C CA . GLY B 1 218 ? -5.234 25.422 18.203 1 98 218 GLY B CA 1
ATOM 5153 C C . GLY B 1 218 ? -6.426 25.484 19.141 1 98 218 GLY B C 1
ATOM 5154 O O . GLY B 1 218 ? -6.262 25.5 20.359 1 98 218 GLY B O 1
ATOM 5155 N N . ASP B 1 219 ? -7.613 25.5 18.531 1 98.12 219 ASP B N 1
ATOM 5156 C CA . ASP B 1 219 ? -8.836 25.672 19.297 1 98.12 219 ASP B CA 1
ATOM 5157 C C . ASP B 1 219 ? -9.602 24.344 19.406 1 98.12 219 ASP B C 1
ATOM 5159 O O . ASP B 1 219 ? -10.797 24.344 19.703 1 98.12 219 ASP B O 1
ATOM 5163 N N . CYS B 1 220 ? -8.922 23.25 19.078 1 98.75 220 CYS B N 1
ATOM 5164 C CA . CYS B 1 220 ? -9.625 21.969 19.141 1 98.75 220 CYS B CA 1
ATOM 5165 C C . CYS B 1 220 ? -10.195 21.734 20.516 1 98.75 220 CYS B C 1
ATOM 5167 O O . CYS B 1 220 ? -9.477 21.797 21.516 1 98.75 220 CYS B O 1
ATOM 5169 N N . PRO B 1 221 ? -11.484 21.359 20.594 1 98.69 221 PRO B N 1
ATOM 5170 C CA . PRO B 1 221 ? -12.141 21.219 21.906 1 98.69 221 PRO B CA 1
ATOM 5171 C C . PRO B 1 221 ? -11.891 19.859 22.562 1 98.69 221 PRO B C 1
ATOM 5173 O O . PRO B 1 221 ? -12.211 19.672 23.734 1 98.69 221 PRO B O 1
ATOM 5176 N N . ALA B 1 222 ? -11.375 18.891 21.875 1 98.75 222 ALA B N 1
ATOM 5177 C CA . ALA B 1 222 ? -11.195 17.531 22.375 1 98.75 222 ALA B CA 1
ATOM 5178 C C . ALA B 1 222 ? -10.047 17.484 23.391 1 98.75 222 ALA B C 1
ATOM 5180 O O . ALA B 1 222 ? -9.023 18.141 23.219 1 98.75 222 ALA B O 1
ATOM 5181 N N . THR B 1 223 ? -10.227 16.641 24.406 1 98.31 223 THR B N 1
ATOM 5182 C CA . THR B 1 223 ? -9.211 16.5 25.438 1 98.31 223 THR B CA 1
ATOM 5183 C C . THR B 1 223 ? -7.957 15.836 24.891 1 98.31 223 THR B C 1
ATOM 5185 O O . THR B 1 223 ? -7.996 14.68 24.469 1 98.31 223 THR B O 1
ATOM 5188 N N . ALA B 1 224 ? -6.895 16.5 24.984 1 97.88 224 ALA B N 1
ATOM 5189 C CA . ALA B 1 224 ? -5.648 16.047 24.359 1 97.88 224 ALA B CA 1
ATOM 5190 C C . ALA B 1 224 ? -5.145 14.766 25 1 97.88 224 ALA B C 1
ATOM 5192 O O . ALA B 1 224 ? -4.586 13.898 24.312 1 97.88 224 ALA B O 1
ATOM 5193 N N . SER B 1 225 ? -5.375 14.578 26.266 1 97.62 225 SER B N 1
ATOM 5194 C CA . SER B 1 225 ? -4.789 13.461 26.984 1 97.62 225 SER B CA 1
ATOM 5195 C C . SER B 1 225 ? -5.684 12.227 26.922 1 97.62 225 SER B C 1
ATOM 5197 O O . SER B 1 225 ? -5.297 11.148 27.375 1 97.62 225 SER B O 1
ATOM 5199 N N . ASP B 1 226 ? -6.891 12.336 26.406 1 97.94 226 ASP B N 1
ATOM 5200 C CA . ASP B 1 226 ? -7.828 11.227 26.25 1 97.94 226 ASP B CA 1
ATOM 5201 C C . ASP B 1 226 ? -7.703 10.586 24.875 1 97.94 226 ASP B C 1
ATOM 5203 O O . ASP B 1 226 ? -8.125 11.156 23.875 1 97.94 226 ASP B O 1
ATOM 5207 N N . PRO B 1 227 ? -7.18 9.398 24.844 1 97.69 227 PRO B N 1
ATOM 5208 C CA . PRO B 1 227 ? -6.949 8.758 23.531 1 97.69 227 PRO B CA 1
ATOM 5209 C C . PRO B 1 227 ? -8.242 8.492 22.781 1 97.69 227 PRO B C 1
ATOM 5211 O O . PRO B 1 227 ? -8.211 8.211 21.578 1 97.69 227 PRO B O 1
ATOM 5214 N N . THR B 1 228 ? -9.414 8.602 23.359 1 97.88 228 THR B N 1
ATOM 5215 C CA . THR B 1 228 ? -10.68 8.289 22.703 1 97.88 228 THR B CA 1
ATOM 5216 C C . THR B 1 228 ? -11.414 9.57 22.312 1 97.88 228 THR B C 1
ATOM 5218 O O . THR B 1 228 ? -12.43 9.523 21.625 1 97.88 228 THR B O 1
ATOM 5221 N N . SER B 1 229 ? -10.906 10.734 22.719 1 98.69 229 SER B N 1
ATOM 5222 C CA . SER B 1 229 ? -11.594 12 22.469 1 98.69 229 SER B CA 1
ATOM 5223 C C . SER B 1 229 ? -11.75 12.273 20.984 1 98.69 229 SER B C 1
ATOM 5225 O O . SER B 1 229 ? -12.742 12.859 20.547 1 98.69 229 SER B O 1
ATOM 5227 N N . PRO B 1 230 ? -10.75 11.891 20.156 1 98.56 230 PRO B N 1
ATOM 5228 C CA . PRO B 1 230 ? -10.922 12.148 18.719 1 98.56 230 PRO B CA 1
ATOM 5229 C C . PRO B 1 230 ? -12.172 11.484 18.141 1 98.56 230 PRO B C 1
ATOM 5231 O O . PRO B 1 230 ? -12.805 12.023 17.234 1 98.56 230 PRO B O 1
ATOM 5234 N N . ASP B 1 231 ? -12.531 10.305 18.641 1 98.69 231 ASP B N 1
ATOM 5235 C CA . ASP B 1 231 ? -13.695 9.602 18.109 1 98.69 231 ASP B CA 1
ATOM 5236 C C . ASP B 1 231 ? -14.977 10.406 18.359 1 98.69 231 ASP B C 1
ATOM 5238 O O . ASP B 1 231 ? -15.836 10.492 17.469 1 98.69 231 ASP B O 1
ATOM 5242 N N . ARG B 1 232 ? -15.039 11.023 19.531 1 98.81 232 ARG B N 1
ATOM 5243 C CA . ARG B 1 232 ? -16.188 11.875 19.828 1 98.81 232 ARG B CA 1
ATOM 5244 C C . ARG B 1 232 ? -16.172 13.133 18.969 1 98.81 232 ARG B C 1
ATOM 5246 O O . ARG B 1 232 ? -17.234 13.562 18.484 1 98.81 232 ARG B O 1
ATOM 5253 N N . LEU B 1 233 ? -15.016 13.68 18.812 1 98.88 233 LEU B N 1
ATOM 5254 C CA . LEU B 1 233 ? -14.836 14.859 17.969 1 98.88 233 LEU B CA 1
ATOM 5255 C C . LEU B 1 233 ? -15.328 14.594 16.547 1 98.88 233 LEU B C 1
ATOM 5257 O O . LEU B 1 233 ? -16.141 15.352 16.016 1 98.88 233 LEU B O 1
ATOM 5261 N N . TYR B 1 234 ? -14.883 13.516 15.961 1 98.81 234 TYR B N 1
ATOM 5262 C CA . TYR B 1 234 ? -15.164 13.242 14.555 1 98.81 234 TYR B CA 1
ATOM 5263 C C . TYR B 1 234 ? -16.594 12.75 14.375 1 98.81 234 TYR B C 1
ATOM 5265 O O . TYR B 1 234 ? -17.234 13.023 13.359 1 98.81 234 TYR B O 1
ATOM 5273 N N . SER B 1 235 ? -17.141 11.977 15.359 1 98.88 235 SER B N 1
ATOM 5274 C CA . SER B 1 235 ? -18.562 11.656 15.305 1 98.88 235 SER B CA 1
ATOM 5275 C C . SER B 1 235 ? -19.406 12.922 15.203 1 98.88 235 SER B C 1
ATOM 5277 O O . SER B 1 235 ? -20.328 12.984 14.398 1 98.88 235 SER B O 1
ATOM 5279 N N . SER B 1 236 ? -19.047 13.945 16.047 1 98.88 236 SER B N 1
ATOM 5280 C CA . SER B 1 236 ? -19.781 15.211 16.016 1 98.88 236 SER B CA 1
ATOM 5281 C C . SER B 1 236 ? -19.609 15.906 14.664 1 98.88 236 SER B C 1
ATOM 5283 O O . SER B 1 236 ? -20.578 16.453 14.125 1 98.88 236 SER B O 1
ATOM 5285 N N . LEU B 1 237 ? -18.406 15.898 14.148 1 98.88 237 LEU B N 1
ATOM 5286 C CA . LEU B 1 237 ? -18.109 16.516 12.859 1 98.88 237 LEU B CA 1
ATOM 5287 C C . LEU B 1 237 ? -18.938 15.867 11.75 1 98.88 237 LEU B C 1
ATOM 5289 O O . LEU B 1 237 ? -19.578 16.562 10.969 1 98.88 237 LEU B O 1
ATOM 5293 N N . PHE B 1 238 ? -18.938 14.523 11.672 1 98.75 238 PHE B N 1
ATOM 5294 C CA . PHE B 1 238 ? -19.625 13.82 10.594 1 98.75 238 PHE B CA 1
ATOM 5295 C C . PHE B 1 238 ? -21.141 13.953 10.734 1 98.75 238 PHE B C 1
ATOM 5297 O O . PHE B 1 238 ? -21.859 14.039 9.734 1 98.75 238 PHE B O 1
ATOM 5304 N N . ASP B 1 239 ? -21.656 13.938 11.984 1 98.69 239 ASP B N 1
ATOM 5305 C CA . ASP B 1 239 ? -23.078 14.203 12.195 1 98.69 239 ASP B CA 1
ATOM 5306 C C . ASP B 1 239 ? -23.469 15.57 11.633 1 98.69 239 ASP B C 1
ATOM 5308 O O . ASP B 1 239 ? -24.516 15.703 10.984 1 98.69 239 ASP B O 1
ATOM 5312 N N . TRP B 1 240 ? -22.656 16.547 11.875 1 98.81 240 TRP B N 1
ATOM 5313 C CA . TRP B 1 240 ? -22.938 17.891 11.359 1 98.81 240 TRP B CA 1
ATOM 5314 C C . TRP B 1 240 ? -22.891 17.906 9.836 1 98.81 240 TRP B C 1
ATOM 5316 O O . TRP B 1 240 ? -23.781 18.469 9.188 1 98.81 240 TRP B O 1
ATOM 5326 N N . ILE B 1 241 ? -21.906 17.297 9.234 1 98.62 241 ILE B N 1
ATOM 5327 C CA . ILE B 1 241 ? -21.766 17.25 7.781 1 98.62 241 ILE B CA 1
ATOM 5328 C C . ILE B 1 241 ? -23.016 16.641 7.164 1 98.62 241 ILE B C 1
ATOM 5330 O O . ILE B 1 241 ? -23.516 17.125 6.141 1 98.62 241 ILE B O 1
ATOM 5334 N N . ALA B 1 242 ? -23.562 15.625 7.793 1 97.81 242 ALA B N 1
ATOM 5335 C CA . ALA B 1 242 ? -24.734 14.906 7.297 1 97.81 242 ALA B CA 1
ATOM 5336 C C . ALA B 1 242 ? -25.953 15.82 7.258 1 97.81 242 ALA B C 1
ATOM 5338 O O . ALA B 1 242 ? -26.922 15.555 6.535 1 97.81 242 ALA B O 1
ATOM 5339 N N . THR B 1 243 ? -25.938 16.875 8.047 1 98.19 243 THR B N 1
ATOM 5340 C CA . THR B 1 243 ? -27.062 17.797 8.078 1 98.19 243 THR B CA 1
ATOM 5341 C C . THR B 1 243 ? -26.922 18.875 7.016 1 98.19 243 THR B C 1
ATOM 5343 O O . THR B 1 243 ? -27.859 19.641 6.77 1 98.19 243 THR B O 1
ATOM 5346 N N . GLN B 1 244 ? -25.719 19.016 6.363 1 98.38 244 GLN B N 1
ATOM 5347 C CA . GLN B 1 244 ? -25.484 20.062 5.375 1 98.38 244 GLN B CA 1
ATOM 5348 C C . GLN B 1 244 ? -26.016 19.641 4.004 1 98.38 244 GLN B C 1
ATOM 5350 O O . GLN B 1 244 ? -25.391 18.844 3.311 1 98.38 244 GLN B O 1
ATOM 5355 N N . GLU B 1 245 ? -27.031 20.297 3.49 1 97.81 245 GLU B N 1
ATOM 5356 C CA . GLU B 1 245 ? -27.719 19.891 2.271 1 97.81 245 GLU B CA 1
ATOM 5357 C C . GLU B 1 245 ? -26.844 20.109 1.041 1 97.81 245 GLU B C 1
ATOM 5359 O O . GLU B 1 245 ? -27.016 19.438 0.02 1 97.81 245 GLU B O 1
ATOM 5364 N N . ARG B 1 246 ? -25.875 21 1.146 1 98.19 246 ARG B N 1
ATOM 5365 C CA . ARG B 1 246 ? -25.047 21.344 0.001 1 98.19 246 ARG B CA 1
ATOM 5366 C C . ARG B 1 246 ? -23.875 20.375 -0.138 1 98.19 246 ARG B C 1
ATOM 5368 O O . ARG B 1 246 ? -23.188 20.375 -1.159 1 98.19 246 ARG B O 1
ATOM 5375 N N . LEU B 1 247 ? -23.672 19.547 0.876 1 98.75 247 LEU B N 1
ATOM 5376 C CA . LEU B 1 247 ? -22.562 18.594 0.871 1 98.75 247 LEU B CA 1
ATOM 5377 C C . LEU B 1 247 ? -23.062 17.172 0.603 1 98.75 247 LEU B C 1
ATOM 5379 O O . LEU B 1 247 ? -24.109 16.766 1.121 1 98.75 247 LEU B O 1
ATOM 5383 N N . ASP B 1 248 ? -22.391 16.469 -0.285 1 98.12 248 ASP B N 1
ATOM 5384 C CA . ASP B 1 248 ? -22.688 15.062 -0.531 1 98.12 248 ASP B CA 1
ATOM 5385 C C . ASP B 1 248 ? -22.109 14.18 0.574 1 98.12 248 ASP B C 1
ATOM 5387 O O . ASP B 1 248 ? -20.906 13.922 0.604 1 98.12 248 ASP B O 1
ATOM 5391 N N . ALA B 1 249 ? -22.938 13.68 1.413 1 95 249 ALA B N 1
ATOM 5392 C CA . ALA B 1 249 ? -22.516 12.938 2.598 1 95 249 ALA B CA 1
ATOM 5393 C C . ALA B 1 249 ? -21.797 11.641 2.211 1 95 249 ALA B C 1
ATOM 5395 O O . ALA B 1 249 ? -21.078 11.055 3.025 1 95 249 ALA B O 1
ATOM 5396 N N . LYS B 1 250 ? -21.969 11.203 1 1 95.88 250 LYS B N 1
ATOM 5397 C CA . LYS B 1 250 ? -21.344 9.961 0.548 1 95.88 250 LYS B CA 1
ATOM 5398 C C . LYS B 1 250 ? -19.969 10.242 -0.071 1 95.88 250 LYS B C 1
ATOM 5400 O O . LYS B 1 250 ? -19.188 9.32 -0.292 1 95.88 250 LYS B O 1
ATOM 5405 N N . LYS B 1 251 ? -19.641 11.492 -0.339 1 98.38 251 LYS B N 1
ATOM 5406 C CA . LYS B 1 251 ? -18.375 11.891 -0.946 1 98.38 251 LYS B CA 1
ATOM 5407 C C . LYS B 1 251 ? -17.578 12.805 -0.015 1 98.38 251 LYS B C 1
ATOM 5409 O O . LYS B 1 251 ? -17.25 13.938 -0.377 1 98.38 251 LYS B O 1
ATOM 5414 N N . VAL B 1 252 ? -17.25 12.25 1.177 1 98.88 252 VAL B N 1
ATOM 5415 C CA . VAL B 1 252 ? -16.453 12.945 2.184 1 98.88 252 VAL B CA 1
ATOM 5416 C C . VAL B 1 252 ? -15.094 12.273 2.312 1 98.88 252 VAL B C 1
ATOM 5418 O O . VAL B 1 252 ? -15.008 11.055 2.504 1 98.88 252 VAL B O 1
ATOM 5421 N N . ALA B 1 253 ? -14.055 12.984 2.119 1 98.94 253 ALA B N 1
ATOM 5422 C CA . ALA B 1 253 ? -12.703 12.461 2.264 1 98.94 253 ALA B CA 1
ATOM 5423 C C . ALA B 1 253 ? -11.883 13.328 3.223 1 98.94 253 ALA B C 1
ATOM 5425 O O . ALA B 1 253 ? -12.227 14.484 3.473 1 98.94 253 ALA B O 1
ATOM 5426 N N . ILE B 1 254 ? -10.875 12.703 3.773 1 98.94 254 ILE B N 1
ATOM 5427 C CA . ILE B 1 254 ? -9.969 13.406 4.672 1 98.94 254 ILE B CA 1
ATOM 5428 C C . ILE B 1 254 ? -8.578 13.484 4.051 1 98.94 254 ILE B C 1
ATOM 5430 O O . ILE B 1 254 ? -8.086 12.5 3.496 1 98.94 254 ILE B O 1
ATOM 5434 N N . TRP B 1 255 ? -7.984 14.594 4 1 98.94 255 TRP B N 1
ATOM 5435 C CA . TRP B 1 255 ? -6.57 14.828 3.73 1 98.94 255 TRP B CA 1
ATOM 5436 C C . TRP B 1 255 ? -5.863 15.367 4.965 1 98.94 255 TRP B C 1
ATOM 5438 O O . TRP B 1 255 ? -5.98 16.562 5.285 1 98.94 255 TRP B O 1
ATOM 5448 N N . ALA B 1 256 ? -5.082 14.539 5.66 1 98.94 256 ALA B N 1
ATOM 5449 C CA . ALA B 1 256 ? -4.523 14.883 6.965 1 98.94 256 ALA B CA 1
ATOM 5450 C C . ALA B 1 256 ? -3.023 15.148 6.863 1 98.94 256 ALA B C 1
ATOM 5452 O O . ALA B 1 256 ? -2.283 14.352 6.281 1 98.94 256 ALA B O 1
ATOM 5453 N N . PHE B 1 257 ? -2.613 16.203 7.441 1 98.75 257 PHE B N 1
ATOM 5454 C CA . PHE B 1 257 ? -1.232 16.672 7.34 1 98.75 257 PHE B CA 1
ATOM 5455 C C . PHE B 1 257 ? -0.442 16.281 8.586 1 98.75 257 PHE B C 1
ATOM 5457 O O . PHE B 1 257 ? -0.864 16.578 9.711 1 98.75 257 PHE B O 1
ATOM 5464 N N . SER B 1 258 ? 0.755 15.617 8.383 1 98.56 258 SER B N 1
ATOM 5465 C CA . SER B 1 258 ? 1.719 15.398 9.461 1 98.56 258 SER B CA 1
ATOM 5466 C C . SER B 1 258 ? 1.069 14.703 10.648 1 98.56 258 SER B C 1
ATOM 5468 O O . SER B 1 258 ? 0.442 13.648 10.5 1 98.56 258 SER B O 1
ATOM 5470 N N . THR B 1 259 ? 1.063 15.375 11.828 1 98.75 259 THR B N 1
ATOM 5471 C CA . THR B 1 259 ? 0.483 14.781 13.031 1 98.75 259 THR B CA 1
ATOM 5472 C C . THR B 1 259 ? -0.988 14.445 12.812 1 98.75 259 THR B C 1
ATOM 5474 O O . THR B 1 259 ? -1.511 13.5 13.414 1 98.75 259 THR B O 1
ATOM 5477 N N . GLY B 1 260 ? -1.612 15.156 11.93 1 98.81 260 GLY B N 1
ATOM 5478 C CA . GLY B 1 260 ? -2.984 14.828 11.578 1 98.81 260 GLY B CA 1
ATOM 5479 C C . GLY B 1 260 ? -3.135 13.445 10.984 1 98.81 260 GLY B C 1
ATOM 5480 O O . GLY B 1 260 ? -4.219 12.859 11.023 1 98.81 260 GLY B O 1
ATOM 5481 N N . GLY B 1 261 ? -2.049 12.961 10.398 1 98.88 261 GLY B N 1
ATOM 5482 C CA . GLY B 1 261 ? -2.061 11.625 9.828 1 98.88 261 GLY B CA 1
ATOM 5483 C C . GLY B 1 261 ? -2.355 10.539 10.844 1 98.88 261 GLY B C 1
ATOM 5484 O O . GLY B 1 261 ? -2.961 9.516 10.516 1 98.88 261 GLY B O 1
ATOM 5485 N N . TYR B 1 262 ? -1.925 10.734 12.117 1 98.88 262 TYR B N 1
ATOM 5486 C CA . TYR B 1 262 ? -2.285 9.836 13.211 1 98.88 262 TYR B CA 1
ATOM 5487 C C . TYR B 1 262 ? -3.799 9.719 13.336 1 98.88 262 TYR B C 1
ATOM 5489 O O . TYR B 1 262 ? -4.332 8.609 13.445 1 98.88 262 TYR B O 1
ATOM 5497 N N . TYR B 1 263 ? -4.441 10.781 13.25 1 98.94 263 TYR B N 1
ATOM 5498 C CA . TYR B 1 263 ? -5.887 10.812 13.43 1 98.94 263 TYR B CA 1
ATOM 5499 C C . TYR B 1 263 ? -6.605 10.336 12.172 1 98.94 263 TYR B C 1
ATOM 5501 O O . TYR B 1 263 ? -7.691 9.758 12.25 1 98.94 263 TYR B O 1
ATOM 5509 N N . ALA B 1 264 ? -5.977 10.594 11.039 1 98.88 264 ALA B N 1
ATOM 5510 C CA . ALA B 1 264 ? -6.512 10.047 9.797 1 98.88 264 ALA B CA 1
ATOM 5511 C C . ALA B 1 264 ? -6.547 8.523 9.836 1 98.88 264 ALA B C 1
ATOM 5513 O O . ALA B 1 264 ? -7.562 7.91 9.5 1 98.88 264 ALA B O 1
ATOM 5514 N N . ILE B 1 265 ? -5.438 7.922 10.25 1 98.88 265 ILE B N 1
ATOM 5515 C CA . ILE B 1 265 ? -5.375 6.465 10.328 1 98.88 265 ILE B CA 1
ATOM 5516 C C . ILE B 1 265 ? -6.426 5.965 11.32 1 98.88 265 ILE B C 1
ATOM 5518 O O . ILE B 1 265 ? -7.152 5.012 11.031 1 98.88 265 ILE B O 1
ATOM 5522 N N . ARG B 1 266 ? -6.551 6.605 12.438 1 98.81 266 ARG B N 1
ATOM 5523 C CA . ARG B 1 266 ? -7.527 6.195 13.438 1 98.81 266 ARG B CA 1
ATOM 5524 C C . ARG B 1 266 ? -8.945 6.297 12.898 1 98.81 266 ARG B C 1
ATOM 5526 O O . ARG B 1 266 ? -9.719 5.34 12.984 1 98.81 266 ARG B O 1
ATOM 5533 N N . VAL B 1 267 ? -9.273 7.449 12.328 1 98.81 267 VAL B N 1
ATOM 5534 C CA . VAL B 1 267 ? -10.641 7.711 11.914 1 98.81 267 VAL B CA 1
ATOM 5535 C C . VAL B 1 267 ? -11.008 6.801 10.742 1 98.81 267 VAL B C 1
ATOM 5537 O O . VAL B 1 267 ? -12.164 6.375 10.617 1 98.81 267 VAL B O 1
ATOM 5540 N N . ALA B 1 268 ? -10.062 6.461 9.867 1 98.88 268 ALA B N 1
ATOM 5541 C CA . ALA B 1 268 ? -10.305 5.527 8.766 1 98.88 268 ALA B CA 1
ATOM 5542 C C . ALA B 1 268 ? -10.812 4.188 9.281 1 98.88 268 ALA B C 1
ATOM 5544 O O . ALA B 1 268 ? -11.547 3.482 8.586 1 98.88 268 ALA B O 1
ATOM 5545 N N . HIS B 1 269 ? -10.398 3.824 10.477 1 98.69 269 HIS B N 1
ATOM 5546 C CA . HIS B 1 269 ? -10.781 2.551 11.078 1 98.69 269 HIS B CA 1
ATOM 5547 C C . HIS B 1 269 ? -12.039 2.697 11.922 1 98.69 269 HIS B C 1
ATOM 5549 O O . HIS B 1 269 ? -12.906 1.819 11.914 1 98.69 269 HIS B O 1
ATOM 5555 N N . THR B 1 270 ? -12.18 3.838 12.594 1 98.56 270 THR B N 1
ATOM 5556 C CA . THR B 1 270 ? -13.242 3.971 13.586 1 98.56 270 THR B CA 1
ATOM 5557 C C . THR B 1 270 ? -14.516 4.523 12.945 1 98.56 270 THR B C 1
ATOM 5559 O O . THR B 1 270 ? -15.617 4.34 13.477 1 98.56 270 THR B O 1
ATOM 5562 N N . HIS B 1 271 ? -14.367 5.234 11.875 1 98.56 271 HIS B N 1
ATOM 5563 C CA . HIS B 1 271 ? -15.5 5.855 11.203 1 98.56 271 HIS B CA 1
ATOM 5564 C C . HIS B 1 271 ? -15.516 5.512 9.719 1 98.56 271 HIS B C 1
ATOM 5566 O O . HIS B 1 271 ? -15.805 6.371 8.883 1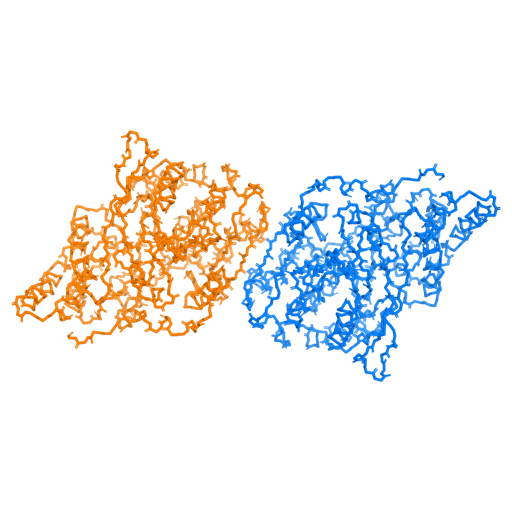 98.56 271 HIS B O 1
ATOM 5572 N N . ALA B 1 272 ? -15.18 4.297 9.43 1 98 272 ALA B N 1
ATOM 5573 C CA . ALA B 1 272 ? -14.984 3.846 8.055 1 98 272 ALA B CA 1
ATOM 5574 C C . ALA B 1 272 ? -16.234 4.102 7.211 1 98 272 ALA B C 1
ATOM 5576 O O . ALA B 1 272 ? -16.125 4.48 6.043 1 98 272 ALA B O 1
ATOM 5577 N N . ASP B 1 273 ? -17.438 4.027 7.766 1 96.81 273 ASP B N 1
ATOM 5578 C CA . ASP B 1 273 ? -18.688 4.082 7.016 1 96.81 273 ASP B CA 1
ATOM 5579 C C . ASP B 1 273 ? -19.047 5.523 6.676 1 96.81 273 ASP B C 1
ATOM 5581 O O . ASP B 1 273 ? -19.953 5.766 5.863 1 96.81 273 ASP B O 1
ATOM 5585 N N . ARG B 1 274 ? -18.297 6.484 7.242 1 98.12 274 ARG B N 1
ATOM 5586 C CA . ARG B 1 274 ? -18.609 7.895 7.031 1 98.12 274 ARG B CA 1
ATOM 5587 C C . ARG B 1 274 ? -17.719 8.5 5.961 1 98.12 274 ARG B C 1
ATOM 5589 O O . ARG B 1 274 ? -17.875 9.672 5.594 1 98.12 274 ARG B O 1
ATOM 5596 N N . LEU B 1 275 ? -16.781 7.664 5.453 1 98.69 275 LEU B N 1
ATOM 5597 C CA . LEU B 1 275 ? -15.711 8.258 4.656 1 98.69 275 LEU B CA 1
ATOM 5598 C C . LEU B 1 275 ? -15.547 7.52 3.33 1 98.69 275 LEU B C 1
ATOM 5600 O O . LEU B 1 275 ? -15.445 6.293 3.305 1 98.69 275 LEU B O 1
ATOM 5604 N N . ALA B 1 276 ? -15.469 8.344 2.242 1 98.38 276 ALA B N 1
ATOM 5605 C CA . ALA B 1 276 ? -15.172 7.781 0.924 1 98.38 276 ALA B CA 1
ATOM 5606 C C . ALA B 1 276 ? -13.695 7.434 0.793 1 98.38 276 ALA B C 1
ATOM 5608 O O . ALA B 1 276 ? -13.328 6.52 0.05 1 98.38 276 ALA B O 1
ATOM 5609 N N . GLY B 1 277 ? -12.844 8.133 1.496 1 98.75 277 GLY B N 1
ATOM 5610 C CA . GLY B 1 277 ? -11.406 7.922 1.473 1 98.75 277 GLY B CA 1
ATOM 5611 C C . GLY B 1 277 ? -10.656 8.805 2.457 1 98.75 277 GLY B C 1
ATOM 5612 O O . GLY B 1 277 ? -11.133 9.883 2.822 1 98.75 277 GLY B O 1
ATOM 5613 N N . VAL B 1 278 ? -9.531 8.352 2.887 1 98.94 278 VAL B N 1
ATOM 5614 C CA . VAL B 1 278 ? -8.711 9.031 3.883 1 98.94 278 VAL B CA 1
ATOM 5615 C C . VAL B 1 278 ? -7.25 9.023 3.439 1 98.94 278 VAL B C 1
ATOM 5617 O O . VAL B 1 278 ? -6.734 7.996 2.994 1 98.94 278 VAL B O 1
ATOM 5620 N N . VAL B 1 279 ? -6.59 10.164 3.494 1 98.94 279 VAL B N 1
ATOM 5621 C CA . VAL B 1 279 ? -5.164 10.281 3.209 1 98.94 279 VAL B CA 1
ATOM 5622 C C . VAL B 1 279 ? -4.414 10.656 4.48 1 98.94 279 VAL B C 1
ATOM 5624 O O . VAL B 1 279 ? -4.723 11.672 5.117 1 98.94 279 VAL B O 1
ATOM 5627 N N . ALA B 1 280 ? -3.502 9.875 4.871 1 98.94 280 ALA B N 1
ATOM 5628 C CA . ALA B 1 280 ? -2.541 10.219 5.914 1 98.94 280 ALA B CA 1
ATOM 5629 C C . ALA B 1 280 ? -1.211 10.664 5.312 1 98.94 280 ALA B C 1
ATOM 5631 O O . ALA B 1 280 ? -0.416 9.828 4.867 1 98.94 280 ALA B O 1
ATOM 5632 N N . LEU B 1 281 ? -0.951 11.945 5.316 1 98.94 281 LEU B N 1
ATOM 5633 C CA . LEU B 1 281 ? 0.268 12.508 4.746 1 98.94 281 LEU B CA 1
ATOM 5634 C C . LEU B 1 281 ? 1.297 12.789 5.832 1 98.94 281 LEU B C 1
ATOM 5636 O O . LEU B 1 281 ? 1.146 13.742 6.602 1 98.94 281 LEU B O 1
ATOM 5640 N N . GLY B 1 282 ? 2.285 11.938 5.941 1 98.56 282 GLY B N 1
ATOM 5641 C CA . GLY B 1 282 ? 3.406 12.172 6.836 1 98.56 282 GLY B CA 1
ATOM 5642 C C . GLY B 1 282 ? 3.08 11.883 8.289 1 98.56 282 GLY B C 1
ATOM 5643 O O . GLY B 1 282 ? 3.635 12.508 9.195 1 98.56 282 GLY B O 1
ATOM 5644 N N . GLY B 1 283 ? 2.145 11.008 8.57 1 97.62 283 GLY B N 1
ATOM 5645 C CA . GLY B 1 283 ? 1.736 10.734 9.945 1 97.62 283 GLY B CA 1
ATOM 5646 C C . GLY B 1 283 ? 2.449 9.547 10.547 1 97.62 283 GLY B C 1
ATOM 5647 O O . GLY B 1 283 ? 3.553 9.195 10.133 1 97.62 283 GLY B O 1
ATOM 5648 N N . GLY B 1 284 ? 1.932 9.062 11.641 1 97.69 284 GLY B N 1
ATOM 5649 C CA . GLY B 1 284 ? 2.404 7.895 12.359 1 97.69 284 GLY B CA 1
ATOM 5650 C C . GLY B 1 284 ? 1.306 7.184 13.125 1 97.69 284 GLY B C 1
ATOM 5651 O O . GLY B 1 284 ? 0.154 7.621 13.125 1 97.69 284 GLY B O 1
ATOM 5652 N N . CYS B 1 285 ? 1.725 6.031 13.75 1 98.44 285 CYS B N 1
ATOM 5653 C CA . CYS B 1 285 ? 0.656 5.293 14.414 1 98.44 285 CYS B CA 1
ATOM 5654 C C . CYS B 1 285 ? 1.198 4.484 15.586 1 98.44 285 CYS B C 1
ATOM 5656 O O . CYS B 1 285 ? 0.43 3.99 16.406 1 98.44 285 CYS B O 1
ATOM 5658 N N . HIS B 1 286 ? 2.531 4.348 15.719 1 98.44 286 HIS B N 1
ATOM 5659 C CA . HIS B 1 286 ? 3.084 3.467 16.734 1 98.44 286 HIS B CA 1
ATOM 5660 C C . HIS B 1 286 ? 4.5 3.887 17.125 1 98.44 286 HIS B C 1
ATOM 5662 O O . HIS B 1 286 ? 4.711 4.488 18.172 1 98.44 286 HIS B O 1
ATOM 5668 N N . TYR B 1 287 ? 5.477 3.816 16.203 1 97.81 287 TYR B N 1
ATOM 5669 C CA . TYR B 1 287 ? 6.887 4.062 16.5 1 97.81 287 TYR B CA 1
ATOM 5670 C C . TYR B 1 287 ? 7.145 5.547 16.734 1 97.81 287 TYR B C 1
ATOM 5672 O O . TYR B 1 287 ? 8.172 5.918 17.297 1 97.81 287 TYR B O 1
ATOM 5680 N N . MET B 1 288 ? 6.227 6.355 16.297 1 98.19 288 MET B N 1
ATOM 5681 C CA . MET B 1 288 ? 6.34 7.785 16.578 1 98.19 288 MET B CA 1
ATOM 5682 C C . MET B 1 288 ? 6.391 8.055 18.078 1 98.19 288 MET B C 1
ATOM 5684 O O . MET B 1 288 ? 6.832 9.125 18.5 1 98.19 288 MET B O 1
ATOM 5688 N N . PHE B 1 289 ? 5.949 7.043 18.922 1 98.5 289 PHE B N 1
ATOM 5689 C CA . PHE B 1 289 ? 5.891 7.211 20.359 1 98.5 289 PHE B CA 1
ATOM 5690 C C . PHE B 1 289 ? 7.051 6.492 21.031 1 98.5 289 PHE B C 1
ATOM 5692 O O . PHE B 1 289 ? 7.152 6.484 22.266 1 98.5 289 PHE B O 1
ATOM 5699 N N . GLU B 1 290 ? 7.879 5.848 20.266 1 97.19 290 GLU B N 1
ATOM 5700 C CA . GLU B 1 290 ? 9 5.102 20.828 1 97.19 290 GLU B CA 1
ATOM 5701 C C . GLU B 1 290 ? 10.008 6.031 21.484 1 97.19 290 GLU B C 1
ATOM 5703 O O . GLU B 1 290 ? 10.398 7.047 20.906 1 97.19 290 GLU B O 1
ATOM 5708 N N . ARG B 1 291 ? 10.469 5.672 22.656 1 97.25 291 ARG B N 1
ATOM 5709 C CA . ARG B 1 291 ? 11.375 6.508 23.438 1 97.25 291 ARG B CA 1
ATOM 5710 C C . ARG B 1 291 ? 12.633 6.836 22.656 1 97.25 291 ARG B C 1
ATOM 5712 O O . ARG B 1 291 ? 13.094 7.98 22.656 1 97.25 291 ARG B O 1
ATOM 5719 N N . GLU B 1 292 ? 13.219 5.82 22 1 96 292 GLU B N 1
ATOM 5720 C CA . GLU B 1 292 ? 14.438 6.059 21.234 1 96 292 GLU B CA 1
ATOM 5721 C C . GLU B 1 292 ? 14.227 7.145 20.188 1 96 292 GLU B C 1
ATOM 5723 O O . GLU B 1 292 ? 15.094 8 19.984 1 96 292 GLU B O 1
ATOM 5728 N N . TRP B 1 293 ? 13.141 7.086 19.5 1 97.5 293 TRP B N 1
ATOM 5729 C CA . TRP B 1 293 ? 12.828 8.102 18.5 1 97.5 293 TRP B CA 1
ATOM 5730 C C . TRP B 1 293 ? 12.688 9.477 19.156 1 97.5 293 TRP B C 1
ATOM 5732 O O . TRP B 1 293 ? 13.344 10.438 18.734 1 97.5 293 TRP B O 1
ATOM 5742 N N . LEU B 1 294 ? 11.875 9.57 20.203 1 98.31 294 LEU B N 1
ATOM 5743 C CA . LEU B 1 294 ? 11.555 10.828 20.859 1 98.31 294 LEU B CA 1
ATOM 5744 C C . LEU B 1 294 ? 12.789 11.43 21.516 1 98.31 294 LEU B C 1
ATOM 5746 O O . LEU B 1 294 ? 12.898 12.656 21.625 1 98.31 294 LEU B O 1
ATOM 5750 N N . ASP B 1 295 ? 13.742 10.609 21.859 1 97.69 295 ASP B N 1
ATOM 5751 C CA . ASP B 1 295 ? 14.984 11.094 22.453 1 97.69 295 ASP B CA 1
ATOM 5752 C C . ASP B 1 295 ? 15.852 11.805 21.422 1 97.69 295 ASP B C 1
ATOM 5754 O O . ASP B 1 295 ? 16.75 12.578 21.781 1 97.69 295 ASP B O 1
ATOM 5758 N N . ASN B 1 296 ? 15.555 11.578 20.141 1 97.44 296 ASN B N 1
ATOM 5759 C CA . ASN B 1 296 ? 16.469 12.07 19.125 1 97.44 296 ASN B CA 1
ATOM 5760 C C . ASN B 1 296 ? 15.82 13.133 18.25 1 97.44 296 ASN B C 1
ATOM 5762 O O . ASN B 1 296 ? 16.516 13.852 17.516 1 97.44 296 ASN B O 1
ATOM 5766 N N . VAL B 1 297 ? 14.594 13.383 18.266 1 97.81 297 VAL B N 1
ATOM 5767 C CA . VAL B 1 297 ? 13.859 14.133 17.25 1 97.81 297 VAL B CA 1
ATOM 5768 C C . VAL B 1 297 ? 14.047 15.633 17.469 1 97.81 297 VAL B C 1
ATOM 5770 O O . VAL B 1 297 ? 13.773 16.438 16.578 1 97.81 297 VAL B O 1
ATOM 5773 N N . ASN B 1 298 ? 14.516 16.078 18.625 1 97.75 298 ASN B N 1
ATOM 5774 C CA . ASN B 1 298 ? 14.625 17.5 18.922 1 97.75 298 ASN B CA 1
ATOM 5775 C C . ASN B 1 298 ? 15.734 18.156 18.109 1 97.75 298 ASN B C 1
ATOM 5777 O O . ASN B 1 298 ? 15.82 19.391 18.047 1 97.75 298 ASN B O 1
ATOM 5781 N N . HIS B 1 299 ? 16.609 17.438 17.516 1 97 299 HIS B N 1
ATOM 5782 C CA . HIS B 1 299 ? 17.734 18.078 16.828 1 97 299 HIS B CA 1
ATOM 5783 C C . HIS B 1 299 ? 17.75 17.719 15.344 1 97 299 HIS B C 1
ATOM 5785 O O . HIS B 1 299 ? 18.734 17.953 14.656 1 97 299 HIS B O 1
ATOM 5791 N N . LEU B 1 300 ? 16.719 17.078 14.906 1 97.88 300 LEU B N 1
ATOM 5792 C CA . LEU B 1 300 ? 16.641 16.656 13.508 1 97.88 300 LEU B CA 1
ATOM 5793 C C . LEU B 1 300 ? 15.969 17.719 12.648 1 97.88 300 LEU B C 1
ATOM 5795 O O . LEU B 1 300 ? 16.297 18.906 12.766 1 97.88 300 LEU B O 1
ATOM 5799 N N . GLU B 1 301 ? 15.086 17.375 11.695 1 97.75 301 GLU B N 1
ATOM 5800 C CA . GLU B 1 301 ? 14.695 18.312 10.648 1 97.75 301 GLU B CA 1
ATOM 5801 C C . GLU B 1 301 ? 13.68 19.328 11.164 1 97.75 301 GLU B C 1
ATOM 5803 O O . GLU B 1 301 ? 13.531 20.406 10.586 1 97.75 301 GLU B O 1
ATOM 5808 N N . TYR B 1 302 ? 12.891 19 12.227 1 98 302 TYR B N 1
ATOM 5809 C CA . TYR B 1 302 ? 11.922 19.953 12.75 1 98 302 TYR B CA 1
ATOM 5810 C C . TYR B 1 302 ? 12.609 21.188 13.305 1 98 302 TYR B C 1
ATOM 5812 O O . TYR B 1 302 ? 13.664 21.094 13.938 1 98 302 TYR B O 1
ATOM 5820 N N . PRO B 1 303 ? 12.055 22.344 13.094 1 97.44 303 PRO B N 1
ATOM 5821 C CA . PRO B 1 303 ? 12.773 23.578 13.398 1 97.44 303 PRO B CA 1
ATOM 5822 C C . PRO B 1 303 ? 13.023 23.75 14.898 1 97.44 303 PRO B C 1
ATOM 5824 O O . PRO B 1 303 ? 13.961 24.453 15.289 1 97.44 303 PRO B O 1
ATOM 5827 N N . PHE B 1 304 ? 12.211 23.156 15.711 1 97.44 304 PHE B N 1
ATOM 5828 C CA . PHE B 1 304 ? 12.273 23.375 17.156 1 97.44 304 PHE B CA 1
ATOM 5829 C C . PHE B 1 304 ? 12.25 22.062 17.906 1 97.44 304 PHE B C 1
ATOM 5831 O O . PHE B 1 304 ? 12.602 21.016 17.359 1 97.44 304 PHE B O 1
ATOM 5838 N N . ASP B 1 305 ? 12.039 22.141 19.234 1 97.75 305 ASP B N 1
ATOM 5839 C CA . ASP B 1 305 ? 12.039 20.953 20.078 1 97.75 305 ASP B CA 1
ATOM 5840 C C . ASP B 1 305 ? 10.766 20.141 19.859 1 97.75 305 ASP B C 1
ATOM 5842 O O . ASP B 1 305 ? 9.805 20.266 20.625 1 97.75 305 ASP B O 1
ATOM 5846 N N . LEU B 1 306 ? 10.867 19.234 18.984 1 98.38 306 LEU B N 1
ATOM 5847 C CA . LEU B 1 306 ? 9.703 18.484 18.531 1 98.38 306 LEU B CA 1
ATOM 5848 C C . LEU B 1 306 ? 9.117 17.656 19.656 1 98.38 306 LEU B C 1
ATOM 5850 O O . LEU B 1 306 ? 7.906 17.688 19.906 1 98.38 306 LEU B O 1
ATOM 5854 N N . ALA B 1 307 ? 9.914 16.891 20.375 1 98.62 307 ALA B N 1
ATOM 5855 C CA . ALA B 1 307 ? 9.414 16.031 21.453 1 98.62 307 ALA B CA 1
ATOM 5856 C C . ALA B 1 307 ? 8.672 16.844 22.5 1 98.62 307 ALA B C 1
ATOM 5858 O O . ALA B 1 307 ? 7.625 16.406 23 1 98.62 307 ALA B O 1
ATOM 5859 N N . ASN B 1 308 ? 9.227 17.984 22.797 1 98.56 308 ASN B N 1
ATOM 5860 C CA . ASN B 1 308 ? 8.57 18.859 23.766 1 98.56 308 ASN B CA 1
ATOM 5861 C C . ASN B 1 308 ? 7.223 19.344 23.25 1 98.56 308 ASN B C 1
ATOM 5863 O O . ASN B 1 308 ? 6.25 19.406 24 1 98.56 308 ASN B O 1
ATOM 5867 N N . THR B 1 309 ? 7.223 19.703 22 1 98.56 309 THR B N 1
ATOM 5868 C CA . THR B 1 309 ? 5.988 20.203 21.406 1 98.56 309 THR B CA 1
ATOM 5869 C C . THR B 1 309 ? 4.941 19.094 21.328 1 98.56 309 THR B C 1
ATOM 5871 O O . THR B 1 309 ? 3.758 19.328 21.594 1 98.56 309 THR B O 1
ATOM 5874 N N . LEU B 1 310 ? 5.375 17.906 21.031 1 98.81 310 LEU B N 1
ATOM 5875 C CA . LEU B 1 310 ? 4.473 16.766 21 1 98.81 310 LEU B CA 1
ATOM 5876 C C . LEU B 1 310 ? 3.941 16.453 22.391 1 98.81 310 LEU B C 1
ATOM 5878 O O . LEU B 1 310 ? 2.762 16.125 22.562 1 98.81 310 LEU B O 1
ATOM 5882 N N . ALA B 1 311 ? 4.828 16.531 23.391 1 98.75 311 ALA B N 1
ATOM 5883 C CA . ALA B 1 311 ? 4.387 16.312 24.766 1 98.75 311 ALA B CA 1
ATOM 5884 C C . ALA B 1 311 ? 3.262 17.281 25.125 1 98.75 311 ALA B C 1
ATOM 5886 O O . ALA B 1 311 ? 2.244 16.875 25.688 1 98.75 311 ALA B O 1
ATOM 5887 N N . TYR B 1 312 ? 3.471 18.531 24.766 1 98.44 312 TYR B N 1
ATOM 5888 C CA . TYR B 1 312 ? 2.443 19.547 24.984 1 98.44 312 TYR B CA 1
ATOM 5889 C C . TYR B 1 312 ? 1.156 19.188 24.266 1 98.44 312 TYR B C 1
ATOM 5891 O O . TYR B 1 312 ? 0.081 19.156 24.859 1 98.44 312 TYR B O 1
ATOM 5899 N N . LYS B 1 313 ? 1.24 18.828 23.062 1 98.56 313 LYS B N 1
ATOM 5900 C CA . LYS B 1 313 ? 0.102 18.516 22.203 1 98.56 313 LYS B CA 1
ATOM 5901 C C . LYS B 1 313 ? -0.672 17.312 22.734 1 98.56 313 LYS B C 1
ATOM 5903 O O . LYS B 1 313 ? -1.902 17.281 22.672 1 98.56 313 LYS B O 1
ATOM 5908 N N . TRP B 1 314 ? -0.011 16.344 23.266 1 98.69 314 TRP B N 1
ATOM 5909 C CA . TRP B 1 314 ? -0.646 15.102 23.703 1 98.69 314 TRP B CA 1
ATOM 5910 C C . TRP B 1 314 ? -1.093 15.211 25.156 1 98.69 314 TRP B C 1
ATOM 5912 O O . TRP B 1 314 ? -1.46 14.203 25.781 1 98.69 314 TRP B O 1
ATOM 5922 N N . GLY B 1 315 ? -0.986 16.359 25.812 1 98.12 315 GLY B N 1
ATOM 5923 C CA . GLY B 1 315 ? -1.618 16.625 27.094 1 98.12 315 GLY B CA 1
ATOM 5924 C C . GLY B 1 315 ? -0.678 16.453 28.266 1 98.12 315 GLY B C 1
ATOM 5925 O O . GLY B 1 315 ? -1.12 16.375 29.422 1 98.12 315 GLY B O 1
ATOM 5926 N N . TYR B 1 316 ? 0.622 16.484 27.984 1 98.31 316 TYR B N 1
ATOM 5927 C CA . TYR B 1 316 ? 1.58 16.281 29.062 1 98.31 316 TYR B CA 1
ATOM 5928 C C . TYR B 1 316 ? 2.189 17.609 29.5 1 98.31 316 TYR B C 1
ATOM 5930 O O . TYR B 1 316 ? 2.969 17.672 30.453 1 98.31 316 TYR B O 1
ATOM 5938 N N . GLY B 1 317 ? 1.835 18.688 28.875 1 97.19 317 GLY B N 1
ATOM 5939 C CA . GLY B 1 317 ? 2.445 19.969 29.156 1 97.19 317 GLY B CA 1
ATOM 5940 C C . GLY B 1 317 ? 3.949 19.969 28.969 1 97.19 317 GLY B C 1
ATOM 5941 O O . GLY B 1 317 ? 4.441 19.594 27.891 1 97.19 317 GLY B O 1
ATOM 5942 N N . ASN B 1 318 ? 4.625 20.281 30.031 1 96.75 318 ASN B N 1
ATOM 5943 C CA . ASN B 1 318 ? 6.078 20.375 29.938 1 96.75 318 ASN B CA 1
ATOM 5944 C C . ASN B 1 318 ? 6.758 19.109 30.438 1 96.75 318 ASN B C 1
ATOM 5946 O O . ASN B 1 318 ? 7.988 19.031 30.484 1 96.75 318 ASN B O 1
ATOM 5950 N N . ASP B 1 319 ? 5.984 18.078 30.781 1 98.38 319 ASP B N 1
ATOM 5951 C CA . ASP B 1 319 ? 6.555 16.828 31.297 1 98.38 319 ASP B CA 1
ATOM 5952 C C . ASP B 1 319 ? 6.891 15.883 30.141 1 98.38 319 ASP B C 1
ATOM 5954 O O . ASP B 1 319 ? 6.219 14.867 29.953 1 98.38 319 ASP B O 1
ATOM 5958 N N . VAL B 1 320 ? 7.953 16.172 29.5 1 98.38 320 VAL B N 1
ATOM 5959 C CA . VAL B 1 320 ? 8.375 15.438 28.312 1 98.38 320 VAL B CA 1
ATOM 5960 C C . VAL B 1 320 ? 8.758 14.008 28.703 1 98.38 320 VAL B C 1
ATOM 5962 O O . VAL B 1 320 ? 8.508 13.062 27.938 1 98.38 320 VAL B O 1
ATOM 5965 N N . GLU B 1 321 ? 9.359 13.844 29.875 1 98.62 321 GLU B N 1
ATOM 5966 C CA . GLU B 1 321 ? 9.773 12.516 30.328 1 98.62 321 GLU B CA 1
ATOM 5967 C C . GLU B 1 321 ? 8.562 11.602 30.531 1 98.62 321 GLU B C 1
ATOM 5969 O O . GLU B 1 321 ? 8.602 10.43 30.156 1 98.62 321 GLU B O 1
ATOM 5974 N N . ALA B 1 322 ? 7.516 12.109 31.094 1 98.75 322 ALA B N 1
ATOM 5975 C CA . ALA B 1 322 ? 6.297 11.32 31.25 1 98.75 322 ALA B CA 1
ATOM 5976 C C . ALA B 1 322 ? 5.719 10.938 29.891 1 98.75 322 ALA B C 1
ATOM 5978 O O . ALA B 1 322 ? 5.234 9.82 29.703 1 98.75 322 ALA B O 1
ATOM 5979 N N . PHE B 1 323 ? 5.742 11.859 29.031 1 98.75 323 PHE B N 1
ATOM 5980 C CA . PHE B 1 323 ? 5.281 11.578 27.672 1 98.75 323 PHE B CA 1
ATOM 5981 C C . PHE B 1 323 ? 6.066 10.422 27.062 1 98.75 323 PHE B C 1
ATOM 5983 O O . PHE B 1 323 ? 5.477 9.438 26.609 1 98.75 323 PHE B O 1
ATOM 5990 N N . LYS B 1 324 ? 7.371 10.492 27.078 1 98.69 324 LYS B N 1
ATOM 5991 C CA . LYS B 1 324 ? 8.234 9.469 26.5 1 98.69 324 LYS B CA 1
ATOM 5992 C C . LYS B 1 324 ? 7.973 8.109 27.141 1 98.69 324 LYS B C 1
ATOM 5994 O O . LYS B 1 324 ? 8.086 7.07 26.484 1 98.69 324 LYS B O 1
ATOM 5999 N N . LYS B 1 325 ? 7.574 8.117 28.359 1 98.44 325 LYS B N 1
ATOM 6000 C CA . LYS B 1 325 ? 7.375 6.883 29.109 1 98.44 325 LYS B CA 1
ATOM 6001 C C . LYS B 1 325 ? 6 6.285 28.828 1 98.44 325 LYS B C 1
ATOM 6003 O O . LYS B 1 325 ? 5.855 5.062 28.734 1 98.44 325 LYS B O 1
ATOM 6008 N N . GLU B 1 326 ? 4.996 7.133 28.594 1 98.5 326 GLU B N 1
ATOM 6009 C CA . GLU B 1 326 ? 3.617 6.656 28.672 1 98.5 326 GLU B CA 1
ATOM 6010 C C . GLU B 1 326 ? 2.957 6.629 27.297 1 98.5 326 GLU B C 1
ATOM 6012 O O . GLU B 1 326 ? 1.964 5.926 27.094 1 98.5 326 GLU B O 1
ATOM 6017 N N . ALA B 1 327 ? 3.381 7.402 26.375 1 98.25 327 ALA B N 1
ATOM 6018 C CA . ALA B 1 327 ? 2.65 7.676 25.156 1 98.25 327 ALA B CA 1
ATOM 6019 C C . ALA B 1 327 ? 2.412 6.395 24.359 1 98.25 327 ALA B C 1
ATOM 6021 O O . ALA B 1 327 ? 1.328 6.191 23.797 1 98.25 327 ALA B O 1
ATOM 6022 N N . MET B 1 328 ? 3.441 5.531 24.266 1 97.94 328 MET B N 1
ATOM 6023 C CA . MET B 1 328 ? 3.318 4.297 23.5 1 97.94 328 MET B CA 1
ATOM 6024 C C . MET B 1 328 ? 2.131 3.471 24 1 97.94 328 MET B C 1
ATOM 6026 O O . MET B 1 328 ? 1.34 2.979 23.188 1 97.94 328 MET B O 1
ATOM 6030 N N . ASN B 1 329 ? 2.004 3.273 25.25 1 98 329 ASN B N 1
ATOM 6031 C CA . ASN B 1 329 ? 0.925 2.484 25.828 1 98 329 ASN B CA 1
ATOM 6032 C C . ASN B 1 329 ? -0.426 3.176 25.672 1 98 329 ASN B C 1
ATOM 6034 O O . ASN B 1 329 ? -1.452 2.514 25.5 1 98 329 ASN B O 1
ATOM 6038 N N . LYS B 1 330 ? -0.442 4.434 25.672 1 98.25 330 LYS B N 1
ATOM 6039 C CA . LYS B 1 330 ? -1.692 5.184 25.734 1 98.25 330 LYS B CA 1
ATOM 6040 C C . LYS B 1 330 ? -2.223 5.488 24.344 1 98.25 330 LYS B C 1
ATOM 6042 O O . LYS B 1 330 ? -3.436 5.484 24.109 1 98.25 330 LYS B O 1
ATOM 6047 N N . PHE B 1 331 ? -1.339 5.766 23.344 1 98.75 331 PHE B N 1
ATOM 6048 C CA . PHE B 1 331 ? -1.802 6.391 22.109 1 98.75 331 PHE B CA 1
ATOM 6049 C C . PHE B 1 331 ? -1.479 5.516 20.906 1 98.75 331 PHE B C 1
ATOM 6051 O O . PHE B 1 331 ? -1.953 5.773 19.797 1 98.75 331 PHE B O 1
ATOM 6058 N N . SER B 1 332 ? -0.663 4.461 21.062 1 98.75 332 SER B N 1
ATOM 6059 C CA . SER B 1 332 ? -0.324 3.596 19.938 1 98.75 332 SER B CA 1
ATOM 6060 C C . SER B 1 332 ? -1.571 2.959 19.328 1 98.75 332 SER B C 1
ATOM 6062 O O . SER B 1 332 ? -2.355 2.322 20.031 1 98.75 332 SER B O 1
ATOM 6064 N N . LEU B 1 333 ? -1.719 3.08 18.031 1 98.81 333 LEU B N 1
ATOM 6065 C CA . LEU B 1 333 ? -2.867 2.508 17.328 1 98.81 333 LEU B CA 1
ATOM 6066 C C . LEU B 1 333 ? -2.684 1.01 17.125 1 98.81 333 LEU B C 1
ATOM 6068 O O . LEU B 1 333 ? -3.641 0.304 16.781 1 98.81 333 LEU B O 1
ATOM 6072 N N . LEU B 1 334 ? -1.456 0.533 17.188 1 98.38 334 LEU B N 1
ATOM 6073 C CA . LEU B 1 334 ? -1.243 -0.911 17.203 1 98.38 334 LEU B CA 1
ATOM 6074 C C . LEU B 1 334 ? -1.68 -1.511 18.531 1 98.38 334 LEU B C 1
ATOM 6076 O O . LEU B 1 334 ? -2.441 -2.479 18.562 1 98.38 334 LEU B O 1
ATOM 6080 N N . ASN B 1 335 ? -1.211 -0.898 19.672 1 98.44 335 ASN B N 1
ATOM 6081 C CA . ASN B 1 335 ? -1.461 -1.436 21.016 1 98.44 335 ASN B CA 1
ATOM 6082 C C . ASN B 1 335 ? -2.943 -1.388 21.359 1 98.44 335 ASN B C 1
ATOM 6084 O O . ASN B 1 335 ? -3.441 -2.254 22.094 1 98.44 335 ASN B O 1
ATOM 6088 N N . ASP B 1 336 ? -3.65 -0.368 20.859 1 98.19 336 ASP B N 1
ATOM 6089 C CA . ASP B 1 336 ? -5.055 -0.257 21.234 1 98.19 336 ASP B CA 1
ATOM 6090 C C . ASP B 1 336 ? -5.945 -1.074 20.312 1 98.19 336 ASP B C 1
ATOM 6092 O O . ASP B 1 336 ? -7.172 -1.042 20.422 1 98.19 336 ASP B O 1
ATOM 6096 N N . GLY B 1 337 ? -5.379 -1.748 19.266 1 98.25 337 GLY B N 1
ATOM 6097 C CA . GLY B 1 337 ? -6.102 -2.688 18.422 1 98.25 337 GLY B CA 1
ATOM 6098 C C . GLY B 1 337 ? -6.699 -2.039 17.188 1 98.25 337 GLY B C 1
ATOM 6099 O O . GLY B 1 337 ? -7.277 -2.725 16.344 1 98.25 337 GLY B O 1
ATOM 6100 N N . THR B 1 338 ? -6.543 -0.734 17.016 1 98.38 338 THR B N 1
ATOM 6101 C CA . THR B 1 338 ? -7.141 -0.008 15.906 1 98.38 338 THR B CA 1
ATOM 6102 C C . THR B 1 338 ? -6.598 -0.518 14.578 1 98.38 338 THR B C 1
ATOM 6104 O O . THR B 1 338 ? -7.363 -0.813 13.656 1 98.38 338 THR B O 1
ATOM 6107 N N . LEU B 1 339 ? -5.293 -0.68 14.461 1 97.69 339 LEU B N 1
ATOM 6108 C CA . LEU B 1 339 ? -4.648 -1.065 13.211 1 97.69 339 LEU B CA 1
ATOM 6109 C C . LEU B 1 339 ? -5.066 -2.473 12.789 1 97.69 339 LEU B C 1
ATOM 6111 O O . LEU B 1 339 ? -4.969 -2.832 11.617 1 97.69 339 LEU B O 1
ATOM 6115 N N . ASP B 1 340 ? -5.547 -3.283 13.695 1 97.5 340 ASP B N 1
ATOM 6116 C CA . ASP B 1 340 ? -5.855 -4.684 13.406 1 97.5 340 ASP B CA 1
ATOM 6117 C C . ASP B 1 340 ? -7.316 -4.852 13 1 97.5 340 ASP B C 1
ATOM 6119 O O . ASP B 1 340 ? -7.746 -5.953 12.656 1 97.5 340 ASP B O 1
ATOM 6123 N N . LYS B 1 341 ? -8.07 -3.752 13.125 1 96.38 341 LYS B N 1
ATOM 6124 C CA . LYS B 1 341 ? -9.453 -3.838 12.688 1 96.38 341 LYS B CA 1
ATOM 6125 C C . LYS B 1 341 ? -9.539 -4.25 11.219 1 96.38 341 LYS B C 1
ATOM 6127 O O . LYS B 1 341 ? -8.719 -3.824 10.398 1 96.38 341 LYS B O 1
ATOM 6132 N N . GLN B 1 342 ? -10.602 -5.012 10.867 1 91.75 342 GLN B N 1
ATOM 6133 C CA . GLN B 1 342 ? -10.734 -5.543 9.516 1 91.75 342 GLN B CA 1
ATOM 6134 C C . GLN B 1 342 ? -11.508 -4.578 8.617 1 91.75 342 GLN B C 1
ATOM 6136 O O . GLN B 1 342 ? -11.5 -4.719 7.395 1 91.75 342 GLN B O 1
ATOM 6141 N N . THR B 1 343 ? -12.188 -3.697 9.266 1 94.19 343 THR B N 1
ATOM 6142 C CA . THR B 1 343 ? -12.891 -2.654 8.523 1 94.19 343 THR B CA 1
ATOM 6143 C C . THR B 1 343 ? -12.094 -1.353 8.539 1 94.19 343 THR B C 1
ATOM 6145 O O . THR B 1 343 ? -11.633 -0.91 9.594 1 94.19 343 THR B O 1
ATOM 6148 N N . CYS B 1 344 ? -11.875 -0.779 7.41 1 96.88 344 CYS B N 1
ATOM 6149 C CA . CYS B 1 344 ? -11.125 0.451 7.199 1 96.88 344 CYS B CA 1
ATOM 6150 C C . CYS B 1 344 ? -11.57 1.154 5.922 1 96.88 344 CYS B C 1
ATOM 6152 O O . CYS B 1 344 ? -11.828 0.504 4.91 1 96.88 344 CYS B O 1
ATOM 6154 N N . SER B 1 345 ? -11.82 2.432 6.051 1 97.69 345 SER B N 1
ATOM 6155 C CA . SER B 1 345 ? -12.039 3.18 4.816 1 97.69 345 SER B CA 1
ATOM 6156 C C . SER B 1 345 ? -10.836 3.078 3.887 1 97.69 345 SER B C 1
ATOM 6158 O O . SER B 1 345 ? -9.758 2.65 4.305 1 97.69 345 SER B O 1
ATOM 6160 N N . ARG B 1 346 ? -11.086 3.361 2.576 1 97.75 346 ARG B N 1
ATOM 6161 C CA . ARG B 1 346 ? -9.914 3.496 1.711 1 97.75 346 ARG B CA 1
ATOM 6162 C C . ARG B 1 346 ? -8.898 4.453 2.314 1 97.75 346 ARG B C 1
ATOM 6164 O O . ARG B 1 346 ? -9.188 5.633 2.525 1 97.75 346 ARG B O 1
ATOM 6171 N N . LEU B 1 347 ? -7.766 3.92 2.699 1 98.88 347 LEU B N 1
ATOM 6172 C CA . LEU B 1 347 ? -6.742 4.684 3.408 1 98.88 347 LEU B CA 1
ATOM 6173 C C . LEU B 1 347 ? -5.449 4.738 2.604 1 98.88 347 LEU B C 1
ATOM 6175 O O . LEU B 1 347 ? -4.848 3.701 2.311 1 98.88 347 LEU B O 1
ATOM 6179 N N . LEU B 1 348 ? -5.043 5.926 2.176 1 98.94 348 LEU B N 1
ATOM 6180 C CA . LEU B 1 348 ? -3.801 6.16 1.448 1 98.94 348 LEU B CA 1
ATOM 6181 C C . LEU B 1 348 ? -2.721 6.703 2.377 1 98.94 348 LEU B C 1
ATOM 6183 O O . LEU B 1 348 ? -2.898 7.758 2.994 1 98.94 348 LEU B O 1
ATOM 6187 N N . LEU B 1 349 ? -1.638 5.969 2.516 1 98.94 349 LEU B N 1
ATOM 6188 C CA . LEU B 1 349 ? -0.46 6.371 3.279 1 98.94 349 LEU B CA 1
ATOM 6189 C C . LEU B 1 349 ? 0.598 6.98 2.365 1 98.94 349 LEU B C 1
ATOM 6191 O O . LEU B 1 349 ? 1.077 6.32 1.438 1 98.94 349 LEU B O 1
ATOM 6195 N N . VAL B 1 350 ? 0.946 8.242 2.578 1 98.94 350 VAL B N 1
ATOM 6196 C CA . VAL B 1 350 ? 1.94 8.945 1.77 1 98.94 350 VAL B CA 1
ATOM 6197 C C . VAL B 1 350 ? 2.977 9.602 2.678 1 98.94 350 VAL B C 1
ATOM 6199 O O . VAL B 1 350 ? 2.623 10.25 3.662 1 98.94 350 VAL B O 1
ATOM 6202 N N . ASN B 1 351 ? 4.242 9.414 2.424 1 98.69 351 ASN B N 1
ATOM 6203 C CA . ASN B 1 351 ? 5.32 10.055 3.17 1 98.69 351 ASN B CA 1
ATOM 6204 C C . ASN B 1 351 ? 6.641 10 2.41 1 98.69 351 ASN B C 1
ATOM 6206 O O . ASN B 1 351 ? 6.762 9.266 1.426 1 98.69 351 ASN B O 1
ATOM 6210 N N . GLY B 1 352 ? 7.547 10.875 2.812 1 98.31 352 GLY B N 1
ATOM 6211 C CA . GLY B 1 352 ? 8.922 10.688 2.377 1 98.31 352 GLY B CA 1
ATOM 6212 C C . GLY B 1 352 ? 9.641 9.586 3.123 1 98.31 352 GLY B C 1
ATOM 6213 O O . GLY B 1 352 ? 9.414 9.383 4.32 1 98.31 352 GLY B O 1
ATOM 6214 N N . THR B 1 353 ? 10.562 8.883 2.457 1 96.25 353 THR B N 1
ATOM 6215 C CA . THR B 1 353 ? 11.25 7.746 3.072 1 96.25 353 THR B CA 1
ATOM 6216 C C . THR B 1 353 ? 12.297 8.227 4.07 1 96.25 353 THR B C 1
ATOM 6218 O O . THR B 1 353 ? 12.789 7.438 4.887 1 96.25 353 THR B O 1
ATOM 6221 N N . GLU B 1 354 ? 12.641 9.539 4.012 1 96.44 354 GLU B N 1
ATOM 6222 C CA . GLU B 1 354 ? 13.68 10.078 4.883 1 96.44 354 GLU B CA 1
ATOM 6223 C C . GLU B 1 354 ? 13.094 11.016 5.938 1 96.44 354 GLU B C 1
ATOM 6225 O O . GLU B 1 354 ? 13.773 11.906 6.434 1 96.44 354 GLU B O 1
ATOM 6230 N N . ASP B 1 355 ? 11.883 10.805 6.246 1 97.75 355 ASP B N 1
ATOM 6231 C CA . ASP B 1 355 ? 11.188 11.641 7.223 1 97.75 355 ASP B CA 1
ATOM 6232 C C . ASP B 1 355 ? 11.891 11.602 8.578 1 97.75 355 ASP B C 1
ATOM 6234 O O . ASP B 1 355 ? 12.109 10.531 9.141 1 97.75 355 ASP B O 1
ATOM 6238 N N . GLU B 1 356 ? 12.203 12.766 9.086 1 98.12 356 GLU B N 1
ATOM 6239 C CA . GLU B 1 356 ? 12.883 12.875 10.367 1 98.12 356 GLU B CA 1
ATOM 6240 C C . GLU B 1 356 ? 11.953 13.438 11.445 1 98.12 356 GLU B C 1
ATOM 6242 O O . GLU B 1 356 ? 12.398 13.805 12.531 1 98.12 356 GLU B O 1
ATOM 6247 N N . ILE B 1 357 ? 10.648 13.539 11.141 1 98.5 357 ILE B N 1
ATOM 6248 C CA . ILE B 1 357 ? 9.656 14 12.102 1 98.5 357 ILE B CA 1
ATOM 6249 C C . ILE B 1 357 ? 8.875 12.805 12.648 1 98.5 357 ILE B C 1
ATOM 6251 O O . ILE B 1 357 ? 8.727 12.656 13.867 1 98.5 357 ILE B O 1
ATOM 6255 N N . PHE B 1 358 ? 8.359 12.008 11.742 1 98.31 358 PHE B N 1
ATOM 6256 C CA . PHE B 1 358 ? 7.73 10.734 12.094 1 98.31 358 PHE B CA 1
ATOM 6257 C C . PHE B 1 358 ? 8.336 9.594 11.289 1 98.31 358 PHE B C 1
ATOM 6259 O O . PHE B 1 358 ? 8.555 9.719 10.086 1 98.31 358 PHE B O 1
ATOM 6266 N N . PRO B 1 359 ? 8.625 8.5 11.953 1 97.19 359 PRO B N 1
ATOM 6267 C CA . PRO B 1 359 ? 9.359 7.441 11.258 1 97.19 359 PRO B CA 1
ATOM 6268 C C . PRO B 1 359 ? 8.516 6.738 10.188 1 97.19 359 PRO B C 1
ATOM 6270 O O . PRO B 1 359 ? 7.379 6.336 10.461 1 97.19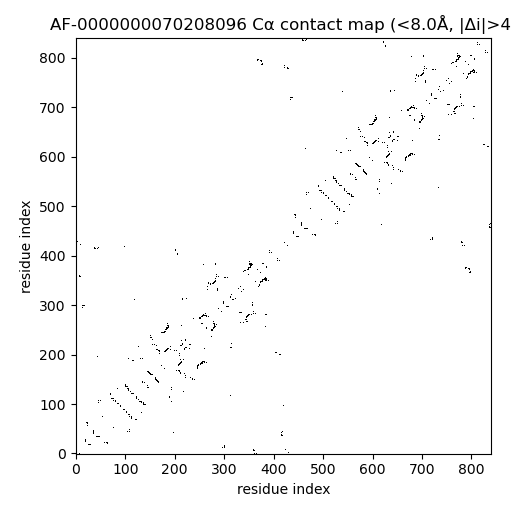 359 PRO B O 1
ATOM 6273 N N . ILE B 1 360 ? 9.055 6.555 8.992 1 96.88 360 ILE B N 1
ATOM 6274 C CA . ILE B 1 360 ? 8.398 5.844 7.898 1 96.88 360 ILE B CA 1
ATOM 6275 C C . ILE B 1 360 ? 8.062 4.422 8.336 1 96.88 360 ILE B C 1
ATOM 6277 O O . ILE B 1 360 ? 7.16 3.791 7.777 1 96.88 360 ILE B O 1
ATOM 6281 N N . ASP B 1 361 ? 8.695 3.914 9.406 1 97 361 ASP B N 1
ATOM 6282 C CA . ASP B 1 361 ? 8.469 2.602 10.008 1 97 361 ASP B CA 1
ATOM 6283 C C . ASP B 1 361 ? 6.996 2.396 10.344 1 97 361 ASP B C 1
ATOM 6285 O O . ASP B 1 361 ? 6.473 1.286 10.234 1 97 361 ASP B O 1
ATOM 6289 N N . ASP B 1 362 ? 6.383 3.453 10.75 1 98.25 362 ASP B N 1
ATOM 6290 C CA . ASP B 1 362 ? 4.977 3.369 11.133 1 98.25 362 ASP B CA 1
ATOM 6291 C C . ASP B 1 362 ? 4.105 2.986 9.938 1 98.25 362 ASP B C 1
ATOM 6293 O O . ASP B 1 362 ? 3.137 2.24 10.086 1 98.25 362 ASP B O 1
ATOM 6297 N N . TYR B 1 363 ? 4.379 3.523 8.766 1 98.19 363 TYR B N 1
ATOM 6298 C CA . TYR B 1 363 ? 3.566 3.203 7.602 1 98.19 363 TYR B CA 1
ATOM 6299 C C . TYR B 1 363 ? 3.836 1.781 7.121 1 98.19 363 TYR B C 1
ATOM 6301 O O . TYR B 1 363 ? 2.918 1.078 6.695 1 98.19 363 TYR B O 1
ATOM 6309 N N . TYR B 1 364 ? 5.109 1.349 7.223 1 96.44 364 TYR B N 1
ATOM 6310 C CA . TYR B 1 364 ? 5.383 -0.055 6.938 1 96.44 364 TYR B CA 1
ATOM 6311 C C . TYR B 1 364 ? 4.641 -0.964 7.91 1 96.44 364 TYR B C 1
ATOM 6313 O O . TYR B 1 364 ? 4.078 -1.986 7.512 1 96.44 364 TYR B O 1
ATOM 6321 N N . LEU B 1 365 ? 4.633 -0.569 9.164 1 97.31 365 LEU B N 1
ATOM 6322 C CA . LEU B 1 365 ? 3.889 -1.316 10.172 1 97.31 365 LEU B CA 1
ATOM 6323 C C . LEU B 1 365 ? 2.406 -1.382 9.82 1 97.31 365 LEU B C 1
ATOM 6325 O O . LEU B 1 365 ? 1.78 -2.436 9.945 1 97.31 365 LEU B O 1
ATOM 6329 N N . ALA B 1 366 ? 1.85 -0.238 9.414 1 98.25 366 ALA B N 1
ATOM 6330 C CA . ALA B 1 366 ? 0.432 -0.184 9.062 1 98.25 366 ALA B CA 1
ATOM 6331 C C . ALA B 1 366 ? 0.106 -1.161 7.938 1 98.25 366 ALA B C 1
ATOM 6333 O O . ALA B 1 366 ? -0.977 -1.752 7.914 1 98.25 366 ALA B O 1
ATOM 6334 N N . LEU B 1 367 ? 0.999 -1.376 7.004 1 98 367 LEU B N 1
ATOM 6335 C CA . LEU B 1 367 ? 0.792 -2.277 5.879 1 98 367 LEU B CA 1
ATOM 6336 C C . LEU B 1 367 ? 0.833 -3.732 6.332 1 98 367 LEU B C 1
ATOM 6338 O O . LEU B 1 367 ? 0.513 -4.637 5.555 1 98 367 LEU B O 1
ATOM 6342 N N . GLN B 1 368 ? 1.191 -4.016 7.535 1 97.5 368 GLN B N 1
ATOM 6343 C CA . GLN B 1 368 ? 1.308 -5.371 8.055 1 97.5 368 GLN B CA 1
ATOM 6344 C C . GLN B 1 368 ? 0.102 -5.734 8.922 1 97.5 368 GLN B C 1
ATOM 6346 O O . GLN B 1 368 ? 0.031 -6.84 9.461 1 97.5 368 GLN B O 1
ATOM 6351 N N . HIS B 1 369 ? -0.876 -4.859 9.062 1 97.69 369 HIS B N 1
ATOM 6352 C CA . HIS B 1 369 ? -1.98 -5.074 9.992 1 97.69 369 HIS B CA 1
ATOM 6353 C C . HIS B 1 369 ? -3.32 -4.762 9.336 1 97.69 369 HIS B C 1
ATOM 6355 O O . HIS B 1 369 ? -3.426 -3.814 8.555 1 97.69 369 HIS B O 1
ATOM 6361 N N . GLY B 1 370 ? -4.328 -5.574 9.641 1 97.38 370 GLY B N 1
ATOM 6362 C CA . GLY B 1 370 ? -5.703 -5.285 9.281 1 97.38 370 GLY B CA 1
ATOM 6363 C C . GLY B 1 370 ? -5.973 -5.43 7.793 1 97.38 370 GLY B C 1
ATOM 6364 O O . GLY B 1 370 ? -5.469 -6.355 7.152 1 97.38 370 GLY B O 1
ATOM 6365 N N . ALA B 1 371 ? -6.82 -4.578 7.285 1 96.81 371 ALA B N 1
ATOM 6366 C CA . ALA B 1 371 ? -7.188 -4.574 5.871 1 96.81 371 ALA B CA 1
ATOM 6367 C C . ALA B 1 371 ? -6.074 -3.979 5.016 1 96.81 371 ALA B C 1
ATOM 6369 O O . ALA B 1 371 ? -5.23 -3.232 5.516 1 96.81 371 ALA B O 1
ATOM 6370 N N . PRO B 1 372 ? -6.09 -4.348 3.746 1 98.25 372 PRO B N 1
ATOM 6371 C CA . PRO B 1 372 ? -5.133 -3.701 2.846 1 98.25 372 PRO B CA 1
ATOM 6372 C C . PRO B 1 372 ? -5.281 -2.182 2.82 1 98.25 372 PRO B C 1
ATOM 6374 O O . PRO B 1 372 ? -6.391 -1.664 2.982 1 98.25 372 PRO B O 1
ATOM 6377 N N . LYS B 1 373 ? -4.164 -1.469 2.715 1 98.56 373 LYS B N 1
ATOM 6378 C CA . LYS B 1 373 ? -4.121 -0.015 2.592 1 98.56 373 LYS B CA 1
ATOM 6379 C C . LYS B 1 373 ? -3.359 0.409 1.339 1 98.56 373 LYS B C 1
ATOM 6381 O O . LYS B 1 373 ? -2.57 -0.365 0.795 1 98.56 373 LYS B O 1
ATOM 6386 N N . GLU B 1 374 ? -3.678 1.559 0.846 1 98.75 374 GLU B N 1
ATOM 6387 C CA . GLU B 1 374 ? -2.914 2.123 -0.262 1 98.75 374 GLU B CA 1
ATOM 6388 C C . GLU B 1 374 ? -1.688 2.881 0.241 1 98.75 374 GLU B C 1
ATOM 6390 O O . GLU B 1 374 ? -1.707 3.443 1.338 1 98.75 374 GLU B O 1
ATOM 6395 N N . ALA B 1 375 ? -0.636 2.855 -0.528 1 98.81 375 ALA B N 1
ATOM 6396 C CA . ALA B 1 375 ? 0.577 3.564 -0.128 1 98.81 375 ALA B CA 1
ATOM 6397 C C . ALA B 1 375 ? 1.327 4.098 -1.345 1 98.81 375 ALA B C 1
ATOM 6399 O O . ALA B 1 375 ? 1.27 3.506 -2.426 1 98.81 375 ALA B O 1
ATOM 6400 N N . ARG B 1 376 ? 1.971 5.164 -1.245 1 98.69 376 ARG B N 1
ATOM 6401 C CA . ARG B 1 376 ? 2.941 5.75 -2.164 1 98.69 376 ARG B CA 1
ATOM 6402 C C . ARG B 1 376 ? 3.996 6.551 -1.41 1 98.69 376 ARG B C 1
ATOM 6404 O O . ARG B 1 376 ? 3.719 7.652 -0.928 1 98.69 376 ARG B O 1
ATOM 6411 N N . PHE B 1 377 ? 5.211 6.008 -1.317 1 98.06 377 PHE B N 1
ATOM 6412 C CA . PHE B 1 377 ? 6.297 6.645 -0.583 1 98.06 377 PHE B CA 1
ATOM 6413 C C . PHE B 1 377 ? 7.227 7.391 -1.532 1 98.06 377 PHE B C 1
ATOM 6415 O O . PHE B 1 377 ? 7.539 6.895 -2.617 1 98.06 377 PHE B O 1
ATOM 6422 N N . ILE B 1 378 ? 7.594 8.555 -1.17 1 98.31 378 ILE B N 1
ATOM 6423 C CA . ILE B 1 378 ? 8.484 9.367 -1.979 1 98.31 378 ILE B CA 1
ATOM 6424 C C . ILE B 1 378 ? 9.93 9.156 -1.527 1 98.31 378 ILE B C 1
ATOM 6426 O O . ILE B 1 378 ? 10.32 9.602 -0.441 1 98.31 378 ILE B O 1
ATOM 6430 N N . THR B 1 379 ? 10.719 8.57 -2.354 1 95.81 379 THR B N 1
ATOM 6431 C CA . THR B 1 379 ? 12.062 8.133 -2.004 1 95.81 379 THR B CA 1
ATOM 6432 C C . THR B 1 379 ? 13.008 9.32 -1.885 1 95.81 379 THR B C 1
ATOM 6434 O O . THR B 1 379 ? 13.023 10.195 -2.754 1 95.81 379 THR B O 1
ATOM 6437 N N . GLY B 1 380 ? 13.742 9.336 -0.878 1 95.31 380 GLY B N 1
ATOM 6438 C CA . GLY B 1 380 ? 14.852 10.266 -0.746 1 95.31 380 GLY B CA 1
ATOM 6439 C C . GLY B 1 380 ? 14.422 11.648 -0.287 1 95.31 380 GLY B C 1
ATOM 6440 O O . GLY B 1 380 ? 15.211 12.586 -0.305 1 95.31 380 GLY B O 1
ATOM 6441 N N . ILE B 1 381 ? 13.18 11.758 0.025 1 97.19 381 ILE B N 1
ATOM 6442 C CA . ILE B 1 381 ? 12.641 13.047 0.45 1 97.19 381 ILE B CA 1
ATOM 6443 C C . ILE B 1 381 ? 12.211 12.969 1.913 1 97.19 381 ILE B C 1
ATOM 6445 O O . ILE B 1 381 ? 11.82 11.906 2.395 1 97.19 381 ILE B O 1
ATOM 6449 N N . LYS B 1 382 ? 12.336 14.023 2.607 1 97.69 382 LYS B N 1
ATOM 6450 C CA . LYS B 1 382 ? 12.062 14.078 4.039 1 97.69 382 LYS B CA 1
ATOM 6451 C C . LYS B 1 382 ? 10.562 14.172 4.301 1 97.69 382 LYS B C 1
ATOM 6453 O O . LYS B 1 382 ? 9.75 13.633 3.541 1 97.69 382 LYS B O 1
ATOM 6458 N N . HIS B 1 383 ? 10.148 14.781 5.398 1 98.19 383 HIS B N 1
ATOM 6459 C CA . HIS B 1 383 ? 8.805 14.805 5.965 1 98.19 383 HIS B CA 1
ATOM 6460 C C . HIS B 1 383 ? 7.762 15.141 4.906 1 98.19 383 HIS B C 1
ATOM 6462 O O . HIS B 1 383 ? 7.922 16.109 4.164 1 98.19 383 HIS B O 1
ATOM 6468 N N . MET B 1 384 ? 6.723 14.203 4.746 1 98.31 384 MET B N 1
ATOM 6469 C CA . MET B 1 384 ? 5.508 14.344 3.949 1 98.31 384 MET B CA 1
ATOM 6470 C C . MET B 1 384 ? 5.809 14.188 2.463 1 98.31 384 MET B C 1
ATOM 6472 O O . MET B 1 384 ? 4.895 14.18 1.637 1 98.31 384 MET B O 1
ATOM 6476 N N . GLY B 1 385 ? 7.094 14.164 2.059 1 98.12 385 GLY B N 1
ATOM 6477 C CA . GLY B 1 385 ? 7.445 13.875 0.678 1 98.12 385 GLY B CA 1
ATOM 6478 C C . GLY B 1 385 ? 7.047 14.984 -0.283 1 98.12 385 GLY B C 1
ATOM 6479 O O . GLY B 1 385 ? 6.777 14.719 -1.458 1 98.12 385 GLY B O 1
ATOM 6480 N N . GLU B 1 386 ? 6.973 16.219 0.141 1 96 386 GLU B N 1
ATOM 6481 C CA . GLU B 1 386 ? 6.52 17.344 -0.667 1 96 386 GLU B CA 1
ATOM 6482 C C . GLU B 1 386 ? 7.598 17.797 -1.65 1 96 386 GLU B C 1
ATOM 6484 O O . GLU B 1 386 ? 8.789 17.656 -1.377 1 96 386 GLU B O 1
ATOM 6489 N N . PRO B 1 387 ? 7.223 18.344 -2.781 1 95.75 387 PRO B N 1
ATOM 6490 C CA . PRO B 1 387 ? 5.848 18.609 -3.217 1 95.75 387 PRO B CA 1
ATOM 6491 C C . PRO B 1 387 ? 5.238 17.438 -3.99 1 95.75 387 PRO B C 1
ATOM 6493 O O . PRO B 1 387 ? 4.043 17.453 -4.289 1 95.75 387 PRO B O 1
ATOM 6496 N N . GLU B 1 388 ? 6.047 16.406 -4.352 1 97.06 388 GLU B N 1
ATOM 6497 C CA . GLU B 1 388 ? 5.574 15.281 -5.16 1 97.06 388 GLU B CA 1
ATOM 6498 C C . GLU B 1 388 ? 4.355 14.617 -4.527 1 97.06 388 GLU B C 1
ATOM 6500 O O . GLU B 1 388 ? 3.426 14.211 -5.23 1 97.06 388 GLU B O 1
ATOM 6505 N N . SER B 1 389 ? 4.367 14.516 -3.264 1 98.44 389 SER B N 1
ATOM 6506 C CA . SER B 1 389 ? 3.268 13.875 -2.547 1 98.44 389 SER B CA 1
ATOM 6507 C C . SER B 1 389 ? 1.945 14.586 -2.814 1 98.44 389 SER B C 1
ATOM 6509 O O . SER B 1 389 ? 0.893 13.945 -2.877 1 98.44 389 SER B O 1
ATOM 6511 N N . PHE B 1 390 ? 1.945 15.914 -2.971 1 98.38 390 PHE B N 1
ATOM 6512 C CA . PHE B 1 390 ? 0.717 16.656 -3.229 1 98.38 390 PHE B CA 1
ATOM 6513 C C . PHE B 1 390 ? 0.094 16.234 -4.551 1 98.38 390 PHE B C 1
ATOM 6515 O O . PHE B 1 390 ? -1.124 16.062 -4.645 1 98.38 390 PHE B O 1
ATOM 6522 N N . PHE B 1 391 ? 0.92 16.078 -5.559 1 97.88 391 PHE B N 1
ATOM 6523 C CA . PHE B 1 391 ? 0.421 15.648 -6.859 1 97.88 391 PHE B CA 1
ATOM 6524 C C . PHE B 1 391 ? -0.195 14.258 -6.766 1 97.88 391 PHE B C 1
ATOM 6526 O O . PHE B 1 391 ? -1.26 14.008 -7.336 1 97.88 391 PHE B O 1
ATOM 6533 N N . VAL B 1 392 ? 0.446 13.383 -6.027 1 98 392 VAL B N 1
ATOM 6534 C CA . VAL B 1 392 ? -0.053 12.031 -5.824 1 98 392 VAL B CA 1
ATOM 6535 C C . VAL B 1 392 ? -1.416 12.078 -5.141 1 98 392 VAL B C 1
ATOM 6537 O O . VAL B 1 392 ? -2.365 11.43 -5.586 1 98 392 VAL B O 1
ATOM 6540 N N . ILE B 1 393 ? -1.502 12.836 -4.129 1 98.81 393 ILE B N 1
ATOM 6541 C CA . ILE B 1 393 ? -2.674 12.859 -3.262 1 98.81 393 ILE B CA 1
ATOM 6542 C C . ILE B 1 393 ? -3.846 13.508 -3.996 1 98.81 393 ILE B C 1
ATOM 6544 O O . ILE B 1 393 ? -4.961 12.984 -3.982 1 98.81 393 ILE B O 1
ATOM 6548 N N . ILE B 1 394 ? -3.602 14.664 -4.648 1 98.69 394 ILE B N 1
ATOM 6549 C CA . ILE B 1 394 ? -4.672 15.367 -5.344 1 98.69 394 ILE B CA 1
ATOM 6550 C C . ILE B 1 394 ? -5.223 14.484 -6.469 1 98.69 394 ILE B C 1
ATOM 6552 O O . ILE B 1 394 ? -6.438 14.375 -6.637 1 98.69 394 ILE B O 1
ATOM 6556 N N . LYS B 1 395 ? -4.355 13.859 -7.195 1 97.62 395 LYS B N 1
ATOM 6557 C CA . LYS B 1 395 ? -4.801 12.945 -8.242 1 97.62 395 LYS B CA 1
ATOM 6558 C C . LYS B 1 395 ? -5.648 11.82 -7.668 1 97.62 395 LYS B C 1
ATOM 6560 O O . LYS B 1 395 ? -6.668 11.438 -8.25 1 97.62 395 LYS B O 1
ATOM 6565 N N . TRP B 1 396 ? -5.254 11.242 -6.594 1 98.19 396 TRP B N 1
ATOM 6566 C CA . TRP B 1 396 ? -5.988 10.172 -5.922 1 98.19 396 TRP B CA 1
ATOM 6567 C C . TRP B 1 396 ? -7.371 10.648 -5.492 1 98.19 396 TRP B C 1
ATOM 6569 O O . TRP B 1 396 ? -8.367 9.945 -5.688 1 98.19 396 TRP B O 1
ATOM 6579 N N . LEU B 1 397 ? -7.434 11.836 -4.934 1 98.81 397 LEU B N 1
ATOM 6580 C CA . LEU B 1 397 ? -8.711 12.398 -4.496 1 98.81 397 LEU B CA 1
ATOM 6581 C C . LEU B 1 397 ? -9.594 12.727 -5.691 1 98.81 397 LEU B C 1
ATOM 6583 O O . LEU B 1 397 ? -10.82 12.57 -5.621 1 98.81 397 LEU B O 1
ATOM 6587 N N . TYR B 1 398 ? -8.969 13.266 -6.793 1 98.44 398 TYR B N 1
ATOM 6588 C CA . TYR B 1 398 ? -9.727 13.484 -8.016 1 98.44 398 TYR B CA 1
ATOM 6589 C C . TYR B 1 398 ? -10.406 12.203 -8.477 1 98.44 398 TYR B C 1
ATOM 6591 O O . TYR B 1 398 ? -11.594 12.203 -8.805 1 98.44 398 TYR B O 1
ATOM 6599 N N . LYS B 1 399 ? -9.648 11.148 -8.453 1 96.56 399 LYS B N 1
ATOM 6600 C CA . LYS B 1 399 ? -10.195 9.859 -8.859 1 96.56 399 LYS B CA 1
ATOM 6601 C C . LYS B 1 399 ? -11.312 9.414 -7.922 1 96.56 399 LYS B C 1
ATOM 6603 O O . LYS B 1 399 ? -12.336 8.898 -8.367 1 96.56 399 LYS B O 1
ATOM 6608 N N . LEU B 1 400 ? -11.133 9.586 -6.66 1 97.5 400 LEU B N 1
ATOM 6609 C CA . LEU B 1 400 ? -12.109 9.211 -5.645 1 97.5 400 LEU B CA 1
ATOM 6610 C C . LEU B 1 400 ? -13.453 9.883 -5.906 1 97.5 400 LEU B C 1
ATOM 6612 O O . LEU B 1 400 ? -14.508 9.273 -5.734 1 97.5 400 LEU B O 1
ATOM 6616 N N . PHE B 1 401 ? -13.375 11.156 -6.355 1 98.12 401 PHE B N 1
ATOM 6617 C CA . PHE B 1 401 ? -14.586 11.953 -6.508 1 98.12 401 PHE B CA 1
ATOM 6618 C C . PHE B 1 401 ? -15.055 11.961 -7.957 1 98.12 401 PHE B C 1
ATOM 6620 O O . PHE B 1 401 ? -16.109 12.508 -8.273 1 98.12 401 PHE B O 1
ATOM 6627 N N . GLY B 1 402 ? -14.297 11.391 -8.906 1 96.88 402 GLY B N 1
ATOM 6628 C CA . GLY B 1 402 ? -14.633 11.422 -10.32 1 96.88 402 GLY B CA 1
ATOM 6629 C C . GLY B 1 402 ? -14.406 12.773 -10.961 1 96.88 402 GLY B C 1
ATOM 6630 O O . GLY B 1 402 ? -15.195 13.203 -11.805 1 96.88 402 GLY B O 1
ATOM 6631 N N . ILE B 1 403 ? -13.336 13.414 -10.469 1 97.5 403 ILE B N 1
ATOM 6632 C CA . ILE B 1 403 ? -13.039 14.758 -10.961 1 97.5 403 ILE B CA 1
ATOM 6633 C C . ILE B 1 403 ? -11.992 14.68 -12.07 1 97.5 403 ILE B C 1
ATOM 6635 O O . ILE B 1 403 ? -10.969 14 -11.93 1 97.5 403 ILE B O 1
ATOM 6639 N N . GLU B 1 404 ? -12.289 15.297 -13.156 1 96.06 404 GLU B N 1
ATOM 6640 C CA . GLU B 1 404 ? -11.336 15.445 -14.258 1 96.06 404 GLU B CA 1
ATOM 6641 C C . GLU B 1 404 ? -10.773 16.859 -14.312 1 96.06 404 GLU B C 1
ATOM 6643 O O . GLU B 1 404 ? -11.438 17.781 -14.781 1 96.06 404 GLU B O 1
ATOM 6648 N N . ALA B 1 405 ? -9.617 17.047 -13.789 1 96.75 405 ALA B N 1
ATOM 6649 C CA . ALA B 1 405 ? -8.945 18.344 -13.75 1 96.75 405 ALA B CA 1
ATOM 6650 C C . ALA B 1 405 ? -7.43 18.172 -13.742 1 96.75 405 ALA B C 1
ATOM 6652 O O . ALA B 1 405 ? -6.926 17.047 -13.648 1 96.75 405 ALA B O 1
ATOM 6653 N N . GLU B 1 406 ? -6.766 19.266 -13.969 1 96.38 406 GLU B N 1
ATOM 6654 C CA . GLU B 1 406 ? -5.309 19.25 -13.984 1 96.38 406 GLU B CA 1
ATOM 6655 C C . GLU B 1 406 ? -4.742 19.594 -12.609 1 96.38 406 GLU B C 1
ATOM 6657 O O . GLU B 1 406 ? -4.941 20.703 -12.109 1 96.38 406 GLU B O 1
ATOM 6662 N N . VAL B 1 407 ? -4.004 18.766 -12.078 1 96.94 407 VAL B N 1
ATOM 6663 C CA . VAL B 1 407 ? -3.449 18.938 -10.742 1 96.94 407 VAL B CA 1
ATOM 6664 C C . VAL B 1 407 ? -2.541 20.172 -10.719 1 96.94 407 VAL B C 1
ATOM 6666 O O . VAL B 1 407 ? -2.523 20.922 -9.742 1 96.94 407 VAL B O 1
ATOM 6669 N N . GLY B 1 408 ? -1.798 20.375 -11.805 1 96.44 408 GLY B N 1
ATOM 6670 C CA . GLY B 1 408 ? -0.901 21.516 -11.898 1 96.44 408 GLY B CA 1
ATOM 6671 C C . GLY B 1 408 ? -1.608 22.844 -11.711 1 96.44 408 GLY B C 1
ATOM 6672 O O . GLY B 1 408 ? -1.062 23.75 -11.102 1 96.44 408 GLY B O 1
ATOM 6673 N N . ALA B 1 409 ? -2.799 22.922 -12.258 1 96.81 409 ALA B N 1
ATOM 6674 C CA . ALA B 1 409 ? -3.578 24.141 -12.125 1 96.81 409 ALA B CA 1
ATOM 6675 C C . ALA B 1 409 ? -3.938 24.422 -10.672 1 96.81 409 ALA B C 1
ATOM 6677 O O . ALA B 1 409 ? -3.877 25.562 -10.211 1 96.81 409 ALA B O 1
ATOM 6678 N N . GLN B 1 410 ? -4.305 23.406 -9.969 1 96.38 410 GLN B N 1
ATOM 6679 C CA . GLN B 1 410 ? -4.621 23.562 -8.555 1 96.38 410 GLN B CA 1
ATOM 6680 C C . GLN B 1 410 ? -3.377 23.906 -7.742 1 96.38 410 GLN B C 1
ATOM 6682 O O . GLN B 1 410 ? -3.42 24.797 -6.879 1 96.38 410 GLN B O 1
ATOM 6687 N N . MET B 1 411 ? -2.248 23.266 -8.016 1 95.5 411 MET B N 1
ATOM 6688 C CA . MET B 1 411 ? -0.998 23.5 -7.301 1 95.5 411 MET B CA 1
ATOM 6689 C C . MET B 1 411 ? -0.497 24.922 -7.52 1 95.5 411 MET B C 1
ATOM 6691 O O . MET B 1 411 ? 0.164 25.5 -6.652 1 95.5 411 MET B O 1
ATOM 6695 N N . SER B 1 412 ? -0.874 25.484 -8.641 1 93.62 412 SER B N 1
ATOM 6696 C CA . SER B 1 412 ? -0.416 26.812 -8.984 1 93.62 412 SER B CA 1
ATOM 6697 C C . SER B 1 412 ? -1.068 27.875 -8.086 1 93.62 412 SER B C 1
ATOM 6699 O O . SER B 1 412 ? -0.618 29.016 -8.039 1 93.62 412 SER B O 1
ATOM 6701 N N . THR B 1 413 ? -2.066 27.453 -7.344 1 90.94 413 THR B N 1
ATOM 6702 C CA . THR B 1 413 ? -2.768 28.406 -6.473 1 90.94 413 THR B CA 1
ATOM 6703 C C . THR B 1 413 ? -2.043 28.547 -5.137 1 90.94 413 THR B C 1
ATOM 6705 O O . THR B 1 413 ? -2.348 29.438 -4.355 1 90.94 413 THR B O 1
ATOM 6708 N N . LEU B 1 414 ? -1.026 27.766 -4.812 1 92.56 414 LEU B N 1
ATOM 6709 C CA . LEU B 1 414 ? -0.498 27.625 -3.459 1 92.56 414 LEU B CA 1
ATOM 6710 C C . LEU B 1 414 ? 0.531 28.703 -3.156 1 92.56 414 LEU B C 1
ATOM 6712 O O . LEU B 1 414 ? 0.468 29.344 -2.107 1 92.56 414 LEU B O 1
ATOM 6716 N N . PRO B 1 415 ? 1.502 28.891 -4.062 1 89.44 415 PRO B N 1
ATOM 6717 C CA . PRO B 1 415 ? 2.484 29.922 -3.723 1 89.44 415 PRO B CA 1
ATOM 6718 C C . PRO B 1 415 ? 1.866 31.312 -3.635 1 89.44 415 PRO B C 1
ATOM 6720 O O . PRO B 1 415 ? 1.172 31.75 -4.559 1 89.44 415 PRO B O 1
ATOM 6723 N N . PHE B 1 416 ? 2.133 31.906 -2.535 1 91.38 416 PHE B N 1
ATOM 6724 C CA . PHE B 1 416 ? 1.631 33.25 -2.352 1 91.38 416 PHE B CA 1
ATOM 6725 C C . PHE B 1 416 ? 2.609 34.281 -2.918 1 91.38 416 PHE B C 1
ATOM 6727 O O . PHE B 1 416 ? 3.801 34.25 -2.602 1 91.38 416 PHE B O 1
ATOM 6734 N N . LYS B 1 417 ? 2.123 35.188 -3.756 1 91.81 417 LYS B N 1
ATOM 6735 C CA . LYS B 1 417 ? 2.865 36.312 -4.285 1 91.81 417 LYS B CA 1
ATOM 6736 C C . LYS B 1 417 ? 2.139 37.625 -4 1 91.81 417 LYS B C 1
ATOM 6738 O O . LYS B 1 417 ? 1.031 37.844 -4.496 1 91.81 417 LYS B O 1
ATOM 6743 N N . PRO B 1 418 ? 2.838 38.406 -3.201 1 94.12 418 PRO B N 1
ATOM 6744 C CA . PRO B 1 418 ? 2.166 39.656 -2.852 1 94.12 418 PRO B CA 1
ATOM 6745 C C . PRO B 1 418 ? 1.927 40.562 -4.062 1 94.12 418 PRO B C 1
ATOM 6747 O O . PRO B 1 418 ? 2.781 40.656 -4.949 1 94.12 418 PRO B O 1
ATOM 6750 N N . LYS B 1 419 ? 0.789 41.125 -4.141 1 95.12 419 LYS B N 1
ATOM 6751 C CA . LYS B 1 419 ? 0.449 42.125 -5.148 1 95.12 419 LYS B CA 1
ATOM 6752 C C . LYS B 1 419 ? 0.754 43.531 -4.645 1 95.12 419 LYS B C 1
ATOM 6754 O O . LYS B 1 419 ? 1.103 44.406 -5.43 1 95.12 419 LYS B O 1
ATOM 6759 N N . TYR B 1 420 ? 0.613 43.688 -3.381 1 95.5 420 TYR B N 1
ATOM 6760 C CA . TYR B 1 420 ? 0.797 45 -2.744 1 95.5 420 TYR B CA 1
ATOM 6761 C C . TYR B 1 420 ? 1.966 44.969 -1.767 1 95.5 420 TYR B C 1
ATOM 6763 O O . TYR B 1 420 ? 2.242 43.938 -1.153 1 95.5 420 TYR B O 1
#

Foldseek 3Di:
DQDPPPAFLQNVQLADFDQLQAFVLSVCPPPNVVCQCQCFPPQPLAHNVLCVQLSVVRVVVRGHPPDDLLVQLVSLVVSLVVLQVQLVVCVVVVNLLSNLSSLLNSLSSLLVSLPPAVLDPSSVVSLVSSVVSLQVSQCSDPQRKDWDFQALVLDDPQFDGTFIKIKGAAPPFFLVRAFAEEEEEEALRDFRSRVCLLQVLQSVQGYMYITGYDALGRPGRFHLQALCRLVSVVVSVLVRQVVDSRHDQLRYEYDYFAQRLQVQLQCQQSVVNRHLEYERFQHFAACLLALSLLVRLQRPDDSHNLLQSVCSSNNNRRPSVVSSVPVRCRHHCVNVCSLQEQGGHAYEYEFECAESNGGCSRVVVSCVHHHHYHYDYQYPDYGRNPDVNVLVVVVVSCVSRVTDDDSVVSVVSNGDDDPD/DQDPPPAFLQRVQLADFDQLQAFVLSVCVPPNVVCQCQCFPPQPLAHNVLCVQLSVVRVVVRGHPPDDLLVQLVSLVVSLVVLQVQLVVCVVVVVLLSNLSSLLNSLSSLLVSLPPAVLDPSSVVSLVSSVVSLQVSQCSDPQRKDWDFQALVLADPQFDGTFIKTKGFAPPFFLVRAFAEEEEEEALRDFRSQVCLLQVLQSVQGYMYIYGYDALGRPGRFHLQALCRLVSVVVSVLVRQVVDSRHDQQRYEYDYFAQRLQVQLQCQQSVVNRHLEYERQQHFAACLLALSLLVRLQRPDDSHNLLQSVCSSNNNRRPSVVSSVPVRCRHHCVNVCSLQEQGGHAYEYEFECAESNGGCSRVSVSCVHHHHYHYDYQYPDYGRNPDVNVLVVVVVSCVSRVTDDDSVVSVVSNGDDDPD

Organism: Alternaria alternata (NCBI:txid5599)

pLDDT: mean 97.47, std 2.78, range [70.62, 98.94]

Sequence (840 aa):
MAAPGGNFFIQEKLKTPAKHHESYEQLWETKWKKPAEMGVYPFMFGTASDFEPIVTEMKSRDMKEPYNWDEYAKIYFPQAEKLKSIAEEAEKNGEKEKASEYYLRSSAVYRISRFPAPRSEVQREAWKLGKEVCIKGLGMRPHPVHEVMIPHQHRNQDEGEHIPVYHLVPEGASKENPVPTVIIFTGLDGYRTELAVWMEGWRRVGVATIVLEIPGTGDCPATASDPTSPDRLYSSLFDWIATQERLDAKKVAIWAFSTGGYYAIRVAHTHADRLAGVVALGGGCHYMFEREWLDNVNHLEYPFDLANTLAYKWGYGNDVEAFKKEAMNKFSLLNDGTLDKQTCSRLLLVNGTEDEIFPIDDYYLALQHGAPKEARFITGIKHMGEPESFFVIIKWLYKLFGIEAEVGAQMSTLPFKPKYMAAPGGNFFIQEKLKTPAKHHESYEQLWETKWKKPAEMGVYPFMFGTASDFEPIVTEMKSRDMKEPYNWDEYAKIYFPQAEKLKSIAEEAEKNGEKEKASEYYLRSSAVYRISRFPAPRSEVQREAWKLGKEVCIKGLGMRPHPVHEVMIPHQHRNQDEGEHIPVYHLVPEGASKENPVPTVIIFTGLDGYRTELAVWMEGWRRVGVATIVLEIPGTGDCPATASDPTSPDRLYSSLFDWIATQERLDAKKVAIWAFSTGGYYAIRVAHTHADRLAGVVALGGGCHYMFEREWLDNVNHLEYPFDLANTLAYKWGYGNDVEAFKKEAMNKFSLLNDGTLDKQTCSRLLLVNGTEDEIFPIDDYYLALQHGAPKEARFITGIKHMGEPESFFVIIKWLYKLFGIEAEVGAQMSTLPFKPKY

Solvent-accessible surface area (backbone atoms only — not comparable to full-atom values): 40720 Å² total; per-residue (Å²): 92,62,27,63,92,63,30,53,60,57,52,84,56,54,79,53,68,39,69,39,61,73,20,49,58,37,25,38,72,72,63,45,45,65,32,16,64,50,1,31,80,87,23,40,53,24,46,43,75,74,42,46,69,40,53,52,52,41,46,75,63,64,42,40,74,82,70,54,54,43,64,60,16,54,60,34,46,64,55,22,50,52,34,36,50,53,11,53,52,28,46,73,71,65,36,46,69,57,13,19,49,27,15,25,29,16,17,24,41,21,48,62,24,14,54,64,53,58,85,36,72,46,9,41,49,26,47,55,54,18,49,54,32,26,50,52,14,39,44,54,41,99,74,45,40,38,79,44,74,41,60,34,76,54,50,57,93,88,29,41,66,39,41,60,27,40,38,38,67,38,85,80,44,27,69,92,48,40,23,38,33,42,33,32,33,21,25,72,66,48,39,42,77,62,59,47,59,54,41,62,41,38,29,74,74,51,24,22,32,38,26,29,44,36,60,43,25,92,73,34,28,37,47,33,65,43,76,62,30,61,59,31,52,48,52,20,50,52,56,53,46,64,68,37,55,39,42,31,60,75,39,24,30,38,49,11,35,32,60,16,7,33,53,32,55,47,42,26,41,74,43,26,93,61,36,57,29,28,30,20,30,27,28,37,43,40,57,59,35,33,47,75,52,46,74,35,31,44,40,30,75,46,83,47,56,42,42,51,52,48,15,36,26,50,53,39,46,86,40,39,67,58,32,45,70,43,38,38,82,62,60,17,31,60,79,72,44,54,47,56,36,72,57,56,24,53,34,36,42,33,26,8,61,51,22,50,78,33,46,50,32,22,59,55,49,50,31,47,31,48,43,68,31,30,28,39,35,33,74,87,26,39,65,35,15,70,69,63,40,53,56,54,48,51,52,52,50,25,60,74,72,70,52,90,77,60,62,67,67,40,59,65,59,51,55,33,73,82,89,118,94,64,29,64,93,62,31,53,63,57,51,85,56,54,80,52,69,38,68,37,60,72,20,48,58,37,26,39,70,72,63,45,44,63,31,17,65,50,1,31,80,87,24,38,53,25,46,43,76,75,42,46,69,40,53,53,52,42,47,74,65,64,41,40,76,81,70,55,54,43,63,60,16,55,61,35,46,64,56,22,51,52,33,36,49,54,12,51,51,28,44,75,70,66,36,46,69,58,13,19,49,26,17,26,28,15,18,24,40,20,49,62,23,14,54,64,53,57,86,37,70,48,8,42,48,25,47,55,54,18,50,55,32,25,52,52,14,39,44,54,42,98,76,44,41,39,78,43,74,40,61,33,76,54,51,57,94,88,29,41,66,38,40,61,27,40,38,39,68,37,87,80,43,27,70,94,46,39,24,38,34,42,33,33,34,20,26,72,64,48,39,43,76,61,58,49,60,55,42,61,40,38,30,77,74,52,23,23,32,38,26,30,43,35,59,43,25,92,72,34,29,36,45,32,66,43,77,62,30,61,59,32,50,48,52,20,52,52,56,52,48,65,68,37,54,39,41,31,62,73,40,25,30,36,48,11,35,30,60,15,7,34,52,32,56,49,41,25,39,75,43,25,91,62,36,57,30,30,29,21,30,26,27,36,43,40,57,59,34,33,45,75,51,46,74,36,31,43,39,30,74,47,85,48,55,42,43,49,52,48,14,35,24,50,55,40,46,87,40,38,68,57,32,47,70,42,37,37,82,62,62,16,32,60,79,73,45,53,47,56,36,72,56,56,22,54,34,37,43,31,25,7,62,51,21,48,79,32,45,50,34,23,58,57,49,50,31,49,31,48,45,70,31,30,30,39,35,33,75,85,26,39,64,36,14,70,69,62,40,53,57,54,49,51,51,51,50,26,58,75,71,69,52,89,76,60,64,67,66,39,58,66,59,51,54,34,74,81,89,118

Secondary structure (DSSP, 8-state):
--BGGGB-TTGGGTT---GGGS-HHHHIIIIIHHHHHHT-TTSTT--GGGGHHHHHHHHHTT--SSP-HHHHHHTTHHHHHHHHHHHHHHHHTT-HHHHHHHHHHHHHHHHHHT-S---SHHHHHHHHHHHHHHHHHHHTSSS--EEEEEE-TT--TTS-SEEEEEEE--TT--SSS-EEEEEEE--SS--HHHHGGGHHHHHHTT-EEEEEPPTTSTT--S-TT-TTHHHHHHHHHHHHHHH-TTEEEEEEEEEEETTHHHHHHHHHHHSGGG-SEEEEES--SSGGG-HHHHTTGGGSSSSS-HHHHHHHHTT-TT-HHHHHHHHHHHH-TTTTSGGG-S----EEEEEETT-SSS-THHHHHHTTSSS-EEEEEETT--GGGTTHHHHHHHHHHHHHHT----HHHHHTTSS-----/--BTTTB-TTGGGTT---GGGS-HHHHIIIIIHHHHHHT-TTSTT--GGGGHHHHHHHHHTT--SSP-HHHHHHTTHHHHHHHHHHHHHHHHTT-HHHHHHHHHHHHHHHHHHH-S---SHHHHHHHHHHHHHHHHHHHTSSS--EEEEEE-TT--TTS-SEEEEEEE--TT--SSS-EEEEEEE--SS--HHHHGGGHHHHHHTT-EEEEEPPTTSTT--S-TT-TTHHHHHHHHHHHHHHH-TTEEEEEEEEEEETTHHHHHHHHHHHSGGG-SEEEEES--SSGGG-HHHHTTGGGSSSSS-HHHHHHHHTT-TT-HHHHHHHHHHHH-TTTTSGGG-S----EEEEEETT-SSS-THHHHHHTTSSS-EEEEEETT--GGGTTHHHHHHHHHHHHHHT----HHHHHTTSS-----

Nearest PDB structures (foldseek):
  8qdb-assembly1_A  TM=9.912E-01  e=2.441E-61  Exophiala dermatitidis
  8qd2-assembly1_A  TM=9.666E-01  e=1.702E-47  Aspergillus fumigatus
  2jbw-assembly2_C  TM=8.079E-01  e=6.145E-19  Paenarthrobacter nicotinovorans
  8qbh-assembly1_A  TM=7.816E-01  e=1.199E-18  Photorhabdus laumondii subsp. laumondii TTO1
  3nwo-assembly1_A  TM=6.257E-01  e=1.853E-08  Mycolicibacterium smegmatis MC2 155